Protein AF-A0A3N5YKZ2-F1 (afdb_monomer)

Radius of gyration: 39.3 Å; Cα contacts (8 Å, |Δi|>4): 2022; chains: 1; bounding box: 99×56×127 Å

Nearest PDB structures (foldseek):
  2ich-assembly2_B  TM=9.003E-01  e=1.813E-19  Nitrosomonas europaea
  2ich-assembly1_A  TM=8.945E-01  e=2.565E-19  Nitrosomonas europaea
  7v8l-assembly1_C  TM=4.786E-01  e=9.086E-07  Escherichia coli K-12
  7arh-assembly1_C  TM=4.591E-01  e=4.905E-07  Escherichia coli K-12
  8igq-assembly1_C  TM=4.919E-01  e=1.510E-01  Mycobacterium tuberculosis

Solvent-accessible surface area (backbone atoms only — not comparable to full-atom values): 61285 Å² total; per-residue (Å²): 129,66,72,58,60,59,50,46,51,52,50,52,54,50,41,68,78,46,44,69,60,53,52,47,40,36,50,41,34,21,55,35,22,13,57,44,31,36,39,50,48,56,33,48,18,50,53,59,39,45,48,78,66,84,74,52,47,56,34,31,43,37,60,68,50,99,54,80,44,36,52,61,62,54,17,52,43,24,38,75,61,48,70,56,54,38,52,34,30,75,50,64,44,78,56,99,91,39,72,33,41,39,32,20,32,52,60,43,59,60,62,17,38,67,52,45,53,63,51,50,79,75,44,69,75,79,73,72,76,71,61,91,79,40,23,28,22,22,60,61,32,22,65,76,70,71,48,54,74,61,37,55,49,81,78,86,47,103,53,66,48,54,35,20,37,68,36,80,65,92,49,60,80,81,56,59,86,47,68,33,26,34,42,29,43,39,67,61,36,45,70,61,46,70,82,49,93,64,54,64,35,74,36,34,34,31,51,64,93,71,55,75,65,58,52,49,55,50,58,72,70,46,57,90,50,48,39,84,40,73,51,80,74,70,68,63,38,46,57,50,39,58,19,50,40,52,53,42,51,49,54,33,52,52,49,51,55,54,34,35,45,48,44,29,48,41,48,47,49,56,49,63,69,39,46,65,58,52,50,51,44,44,76,73,69,50,52,72,65,56,55,50,51,43,49,50,55,52,51,51,50,51,46,54,55,14,23,52,54,3,29,53,50,10,52,54,53,45,66,75,45,35,77,61,52,33,56,49,48,18,58,72,44,60,27,76,43,48,70,80,65,49,60,64,66,62,52,43,51,52,44,40,51,53,49,49,53,38,49,54,63,39,42,50,62,52,51,60,55,71,72,42,93,65,84,70,80,70,81,70,69,69,52,70,65,60,51,50,48,53,25,49,52,37,35,50,52,17,56,56,32,52,74,69,77,38,78,67,37,46,52,53,17,53,53,30,42,54,50,20,50,40,53,50,48,62,51,48,55,32,48,50,28,53,51,53,36,70,74,45,60,74,87,45,53,70,61,36,48,34,28,54,52,30,26,60,47,45,65,73,38,40,65,39,51,36,41,39,30,51,42,49,19,53,45,45,11,50,52,42,39,53,53,9,49,55,50,47,49,51,58,46,50,64,35,53,52,66,39,60,28,38,40,37,30,97,56,58,87,71,61,84,88,48,98,80,45,51,77,47,79,37,35,36,40,80,35,29,47,74,86,38,80,29,37,35,30,43,49,75,85,48,70,67,48,58,70,20,59,54,65,79,46,66,48,87,69,42,64,66,41,22,76,72,59,45,25,32,33,35,27,38,35,40,26,61,77,67,74,56,55,72,70,41,79,43,47,35,36,49,96,90,44,81,42,80,30,32,27,27,27,31,27,74,54,88,92,56,83,64,37,42,34,39,35,30,54,77,80,49,61,95,78,38,50,73,37,46,52,36,36,38,43,55,58,88,86,56,48,68,65,50,49,58,55,45,49,74,76,40,65,82,45,50,78,45,40,44,68,56,50,52,51,53,56,50,52,57,52,57,62,68,50,54,62,57,57,57,51,48,54,53,45,50,52,54,28,41,49,48,39,36,53,52,49,60,58,48,50,63,67,45,49,60,61,52,50,54,46,42,72,74,69,46,56,67,68,60,54,51,50,44,53,48,50,36,54,46,50,52,48,52,54,40,46,65,55,19,52,62,53,2,52,52,46,14,50,47,46,34,68,46,52,34,28,73,36,70,29,43,73,71,68,86,52,86,58,66,68,60,54,48,49,53,48,48,50,54,47,51,54,42,45,54,39,52,49,55,49,55,54,39,71,68,66,85,59,83,85,76,68,68,56,61,67,49,54,66,62,58,70,78,71,81,86,88,88,88,84,91,80,93,74,32,76,42,52,89,72,57,71,99,79,78,90,69,83,61,50,69,73,56,91,86,60,54,72,53,83,72,67,70,60,41,86,67,81,61,27,33,33,37,39,47,38,37,42,31,52,25,23,40,92,86,66,52,63,35,29,34,38,42,36,40,38,39,42,38,57,85,83,48,57,40,38,40,38,38,39,38,42,36,51,94,89,51,71,48,71,53,48,46,48,47,45,81,88,38,74,31,44,47,81,42,50,72,49,15,29,48,32,53,43,56,30,38,38,40,22,79,37,45,43,74,59,45,27,39,37,38,44,71,45,87,101,52,43,37,36,44,33,44,37,43,69,76,60,62,75,42,58,36,56,63,60,6,41,31,68,55,37,92,87,54,73,23,38,28,43,30,36,31,38,74,42,26,40,35,40,31,49,32,35,49,93,87,43,82,43,66,30,41,28,51,24,37,37,41,44,40,38,27,53,40,74,79,47,68,53,36,34,34,40,40,39,37,43,37,44,35,75,85,51,29,36,40,37,43,38,37,36,38,37,68,101,50,81,70,29,52,38,33,34,44,27,44,62,85,55,56,74,43,69,35,51,56,91,59,44,50,80,48,59,78,54,95,53,88,65,68,67,44,34,38,43,37,29,67,95,74,66,40,43,30,39,39,37,53,75,59,89,82,33,61,43,70,47,88,62,60,33,39,49,43,40,26,40,34,39,69,70,49,48,35,38,35,41,40,40,41,40,55,67,76,84,54,97,84,80,102

Sequence (1150 aa):
MKPYFVILQLFFLHAKKHWIYIALVFFALITAGAGLSSVLVINQAALSSLEPVTSGPSYAITSRSNQPITLDDYGELRKQGVIDSIAVTMQTLDKKGQLFRIWGIDIYPLLNSRFRNTIVDNSAPTAALPPIGFGSISKPAAALLNIKDGDSADLGAEINTPPLIVGDVPLPQLTANSPYAIALPLRDFFALFPQSDNQEVNAIYLLMPRSSDELSALTDMLPKHLSLQKVIQANDSVEMGKSFSFHLVAMGGLMVLVCLFIVTNALSMLLAYRHTTISHLHKLGITKKAITVGLITELGFYCLVGSLLGVLLGFWAITQFDTGITATLSNLLRSPFSIDSVSFISVALLCVLLCVIGVAIATFIPLKQALKTELVQTNNTLSWHTTALTALTTGIVGYLLFSFQTKLADLTAIGLVILAGCIVMTTLVPTCFRLFAHLVNKKNALLHWSLKSGEALSSRCKLAASAYFISLVCIIGLTGMVDSFRTATNDWLSKRLVAPAYVYTDQPENVPVDDSVNLIYRRIKPALLNQTPINLSDYPLTPQYREGLTFHKSATEPWKRFETGEALFINQQFAYRNNVYVGDSVELVIENLTHTLSVMGIYYDYGNPNGNGLVAPQLLAGTGKLDNVVAVMSDTGKWQDYQHLLVSVLPNASFLTKSGLLSLSMGIFDRTFILTDGLTVVALIISALSFAITIALLSRHLSGHIRILSALGIQFRVIQGAVFTQFALICLLVTLLAIPAGLVLSHVLISIVNVNAFGWTYPLNIKPSAIGFIALSGFIGMLVVCWLSLYRASARRLPSGFAGLFLLCAGLISGCSPAPKQTSIFANVSSPQSHYQYEHVDRLTGVKLPADHAPHPEYQLEWWYLTIVLRDETQRPYPFQYTLFRFNRQGEQTYMAHASLHTPEEHFFEERFAEPTMPYLQVNSSPFSLQLDNWLWQGQTASPFPANLSVDFWQGPELDIEIANNGPVVTHGDQGISTKSANGAHVSYYYSYPFLSAKAKAIINGETKTLKGNAWYDHEWTSQLVDETVLGWDWFSLHLDSGDKIMVFRLRIENKPDFYTGTYISASGQAEKLAQNVFSLSPTKNDDVPLDWVLSIPEKSVSVQITPFKRSQWNCGTFVYYEGGVNVQGSHSGEGFMELTGYGKPEHQC

pLDDT: mean 79.77, std 14.18, range [27.38, 98.25]

InterPro domains:
  IPR003838 ABC3 transporter permease, C-terminal [PF02687] (251-366)
  IPR003838 ABC3 transporter permease, C-terminal [PF02687] (680-794)
  IPR010791 AttH domain [PF07143] (862-1023)
  IPR023374 AttH-like domain superfamily [G3DSA:2.40.370.10] (849-1026)
  IPR023374 AttH-like domain superfamily [G3DSA:2.40.370.10] (1028-1147)

Structure (mmCIF, N/CA/C/O backbone):
data_AF-A0A3N5YKZ2-F1
#
_entry.id   AF-A0A3N5YKZ2-F1
#
loop_
_atom_site.group_PDB
_atom_site.id
_atom_site.type_symbol
_atom_site.label_atom_id
_atom_site.label_alt_id
_atom_site.label_comp_id
_atom_site.label_asym_id
_atom_site.label_entity_id
_atom_site.label_seq_id
_atom_site.pdbx_PDB_ins_code
_atom_site.Cartn_x
_atom_site.Cartn_y
_atom_site.Cartn_z
_atom_site.occupancy
_atom_site.B_iso_or_equiv
_atom_site.auth_seq_id
_atom_site.auth_comp_id
_atom_site.auth_asym_id
_atom_site.auth_atom_id
_atom_site.pdbx_PDB_model_num
ATOM 1 N N . MET A 1 1 ? 55.991 -15.261 -16.777 1.00 49.81 1 MET A N 1
ATOM 2 C CA . MET A 1 1 ? 54.610 -14.724 -16.723 1.00 49.81 1 MET A CA 1
ATOM 3 C C . MET A 1 1 ? 53.739 -15.529 -17.670 1.00 49.81 1 MET A C 1
ATOM 5 O O . MET A 1 1 ? 54.120 -15.676 -18.824 1.00 49.81 1 MET A O 1
ATOM 9 N N . LYS A 1 2 ? 52.624 -16.105 -17.198 1.00 68.19 2 LYS A N 1
ATOM 10 C CA . LYS A 1 2 ? 51.712 -16.867 -18.069 1.00 68.19 2 LYS A CA 1
ATOM 11 C C . LYS A 1 2 ? 51.280 -15.968 -19.249 1.00 68.19 2 LYS A C 1
ATOM 13 O O . LYS A 1 2 ? 50.926 -14.816 -18.992 1.00 68.19 2 LYS A O 1
ATOM 18 N N . PRO A 1 3 ? 51.270 -16.461 -20.504 1.00 67.31 3 PRO A N 1
ATOM 19 C CA . PRO A 1 3 ? 50.957 -15.658 -21.697 1.00 67.31 3 PRO A CA 1
ATOM 20 C C . PRO A 1 3 ? 49.615 -14.912 -21.591 1.00 67.31 3 PRO A C 1
ATOM 22 O O . PRO A 1 3 ? 49.458 -13.833 -22.149 1.00 67.31 3 PRO A O 1
ATOM 25 N N . TYR A 1 4 ? 48.683 -15.432 -20.790 1.00 72.88 4 TYR A N 1
ATOM 26 C CA . TYR A 1 4 ? 47.388 -14.825 -20.475 1.00 72.88 4 TYR A CA 1
ATOM 27 C C . TYR A 1 4 ? 47.463 -13.436 -19.816 1.00 72.88 4 TYR A C 1
ATOM 29 O O . TYR A 1 4 ? 46.686 -12.555 -20.175 1.00 72.88 4 TYR A O 1
ATOM 37 N N . PHE A 1 5 ? 48.399 -13.206 -18.889 1.00 74.56 5 PHE A N 1
ATOM 38 C CA . PHE A 1 5 ? 48.488 -11.928 -18.166 1.00 74.56 5 PHE A CA 1
ATOM 39 C C . PHE A 1 5 ? 48.984 -10.793 -19.073 1.00 74.56 5 PHE A C 1
ATOM 41 O O . PHE A 1 5 ? 48.471 -9.678 -19.033 1.00 74.56 5 PHE A O 1
ATOM 48 N N . VAL A 1 6 ? 49.926 -11.113 -19.965 1.00 77.00 6 VAL A N 1
ATOM 49 C CA . VAL A 1 6 ? 50.460 -10.177 -20.965 1.00 77.00 6 VAL A CA 1
ATOM 50 C C . VAL A 1 6 ? 49.381 -9.793 -21.984 1.00 77.00 6 VAL A C 1
ATOM 52 O O . VAL A 1 6 ? 49.280 -8.629 -22.368 1.00 77.00 6 VAL A O 1
ATOM 55 N N . ILE A 1 7 ? 48.525 -10.744 -22.379 1.00 80.56 7 ILE A N 1
ATOM 56 C CA . ILE A 1 7 ? 47.386 -10.490 -23.276 1.00 80.56 7 ILE A CA 1
ATOM 57 C C . ILE A 1 7 ? 46.378 -9.534 -22.622 1.00 80.56 7 ILE A C 1
ATOM 59 O O . ILE A 1 7 ? 45.978 -8.558 -23.253 1.00 80.56 7 ILE A O 1
ATOM 63 N N . LEU A 1 8 ? 46.014 -9.765 -21.355 1.00 79.69 8 LEU A N 1
ATOM 64 C CA . LEU A 1 8 ? 45.089 -8.892 -20.620 1.00 79.69 8 LEU A CA 1
ATOM 65 C C . LEU A 1 8 ? 45.653 -7.476 -20.429 1.00 79.69 8 LEU A C 1
ATOM 67 O O . LEU A 1 8 ? 44.933 -6.503 -20.644 1.00 79.69 8 LEU A O 1
ATOM 71 N N . GLN A 1 9 ? 46.945 -7.333 -20.111 1.00 81.31 9 GLN A N 1
ATOM 72 C CA . GLN A 1 9 ? 47.593 -6.017 -20.034 1.00 81.31 9 GLN A CA 1
ATOM 73 C C . GLN A 1 9 ? 47.593 -5.286 -21.383 1.00 81.31 9 GLN A C 1
ATOM 75 O O . GLN A 1 9 ? 47.318 -4.087 -21.439 1.00 81.31 9 GLN A O 1
ATOM 80 N N . LEU A 1 10 ? 47.857 -5.992 -22.485 1.00 80.88 10 LEU A N 1
ATOM 81 C CA . LEU A 1 10 ? 47.804 -5.414 -23.831 1.00 80.88 10 LEU A CA 1
ATOM 82 C C . LEU A 1 10 ? 46.387 -4.982 -24.215 1.00 80.88 10 LEU A C 1
ATOM 84 O O . LEU A 1 10 ? 46.212 -3.918 -24.812 1.00 80.88 10 LEU A O 1
ATOM 88 N N . PHE A 1 11 ? 45.377 -5.769 -23.846 1.00 81.62 11 PHE A N 1
ATOM 89 C CA . PHE A 1 11 ? 43.974 -5.415 -24.049 1.00 81.62 11 PHE A CA 1
ATOM 90 C C . PHE A 1 11 ? 43.574 -4.194 -23.219 1.00 81.62 11 PHE A C 1
ATOM 92 O O . PHE A 1 11 ? 42.972 -3.271 -23.764 1.00 81.62 11 PHE A O 1
ATOM 99 N N . PHE A 1 12 ? 44.023 -4.103 -21.966 1.00 80.25 12 PHE A N 1
ATOM 100 C CA . PHE A 1 12 ? 43.807 -2.936 -21.110 1.00 80.25 12 PHE A CA 1
ATOM 101 C C . PHE A 1 12 ? 44.498 -1.659 -21.635 1.00 80.25 12 PHE A C 1
ATOM 103 O O . PHE A 1 12 ? 43.926 -0.567 -21.624 1.00 80.25 12 PHE A O 1
ATOM 110 N N . LEU A 1 13 ? 45.716 -1.766 -22.170 1.00 81.25 13 LEU A N 1
ATOM 111 C CA . LEU A 1 13 ? 46.410 -0.629 -22.789 1.00 81.25 13 LEU A CA 1
ATOM 112 C C . LEU A 1 13 ? 45.731 -0.180 -24.089 1.00 81.25 13 LEU A C 1
ATOM 114 O O . LEU A 1 13 ? 45.597 1.020 -24.349 1.00 81.25 13 LEU A O 1
ATOM 118 N N . HIS A 1 14 ? 45.262 -1.133 -24.897 1.00 78.19 14 HIS A N 1
ATOM 119 C CA . HIS A 1 14 ? 44.476 -0.841 -26.092 1.00 78.19 14 HIS A CA 1
ATOM 120 C C . HIS A 1 14 ? 43.144 -0.168 -25.729 1.00 78.19 14 HIS A C 1
ATOM 122 O O . HIS A 1 14 ? 42.762 0.819 -26.359 1.00 78.19 14 HIS A O 1
ATOM 128 N N . ALA A 1 15 ? 42.493 -0.647 -24.668 1.00 72.69 15 ALA A N 1
ATOM 129 C CA . ALA A 1 15 ? 41.292 -0.066 -24.088 1.00 72.69 15 ALA A CA 1
ATOM 130 C C . ALA A 1 15 ? 41.493 1.403 -23.692 1.00 72.69 15 ALA A C 1
ATOM 132 O O . ALA A 1 15 ? 40.705 2.258 -24.091 1.00 72.69 15 ALA A O 1
ATOM 133 N N . LYS A 1 16 ? 42.597 1.726 -23.009 1.00 78.12 16 LYS A N 1
ATOM 134 C CA . LYS A 1 16 ? 42.935 3.104 -22.617 1.00 78.12 16 LYS A CA 1
ATOM 135 C C . LYS A 1 16 ? 43.116 4.035 -23.823 1.00 78.12 16 LYS A C 1
ATOM 137 O O . LYS A 1 16 ? 42.669 5.179 -23.801 1.00 78.12 16 LYS A O 1
ATOM 142 N N . LYS A 1 17 ? 43.730 3.544 -24.905 1.00 77.25 17 LYS A N 1
ATOM 143 C CA . LYS A 1 17 ? 43.925 4.311 -26.150 1.00 77.25 17 LYS A CA 1
ATOM 144 C C . LYS A 1 17 ? 42.618 4.549 -26.918 1.00 77.25 17 LYS A C 1
ATOM 146 O O . LYS A 1 17 ? 42.495 5.530 -27.650 1.00 77.25 17 LYS A O 1
ATOM 151 N N . HIS A 1 18 ? 41.649 3.654 -26.757 1.00 71.94 18 HIS A N 1
ATOM 152 C CA . HIS A 1 18 ? 40.405 3.611 -27.522 1.00 71.94 18 HIS A CA 1
ATOM 153 C C . HIS A 1 18 ? 39.165 3.637 -26.611 1.00 71.94 18 HIS A C 1
ATOM 155 O O . HIS A 1 18 ? 38.156 2.997 -26.905 1.00 71.94 18 HIS A O 1
ATOM 161 N N . TRP A 1 19 ? 39.230 4.420 -25.528 1.00 72.62 19 TRP A N 1
ATOM 162 C CA . TRP A 1 19 ? 38.250 4.423 -24.433 1.00 72.62 19 TRP A CA 1
ATOM 163 C C . TRP A 1 19 ? 36.802 4.675 -24.879 1.00 72.62 19 TRP A C 1
ATOM 165 O O . TRP A 1 19 ? 35.879 4.089 -24.321 1.00 72.62 19 TRP A O 1
ATOM 175 N N . ILE A 1 20 ? 36.593 5.483 -25.926 1.00 68.81 20 ILE A N 1
ATOM 176 C CA . ILE A 1 20 ? 35.250 5.830 -26.412 1.00 68.81 20 ILE A CA 1
ATOM 177 C C . ILE A 1 20 ? 34.450 4.603 -26.866 1.00 68.81 20 ILE A C 1
ATOM 179 O O . ILE A 1 20 ? 33.243 4.549 -26.672 1.00 68.81 20 ILE A O 1
ATOM 183 N N . TYR A 1 21 ? 35.106 3.585 -27.428 1.00 70.44 21 TYR A N 1
ATOM 184 C CA . TYR A 1 21 ? 34.418 2.379 -27.899 1.00 70.44 21 TYR A CA 1
ATOM 185 C C . TYR A 1 21 ? 33.998 1.477 -26.744 1.00 70.44 21 TYR A C 1
ATOM 187 O O . TYR A 1 21 ? 32.969 0.816 -26.818 1.00 70.44 21 TYR A O 1
ATOM 195 N N . ILE A 1 22 ? 34.768 1.489 -25.662 1.00 75.19 22 ILE A N 1
ATOM 196 C CA . ILE A 1 22 ? 34.427 0.769 -24.438 1.00 75.19 22 ILE A CA 1
ATOM 197 C C . ILE A 1 22 ? 33.281 1.475 -23.728 1.00 75.19 22 ILE A C 1
ATOM 199 O O . ILE A 1 22 ? 32.339 0.812 -23.313 1.00 75.19 22 ILE A O 1
ATOM 203 N N . ALA A 1 23 ? 33.300 2.810 -23.684 1.00 75.25 23 ALA A N 1
ATOM 204 C CA . ALA A 1 23 ? 32.175 3.591 -23.179 1.00 75.25 23 ALA A CA 1
ATOM 205 C C . ALA A 1 23 ? 30.873 3.275 -23.939 1.00 75.25 23 ALA A C 1
ATOM 207 O O . ALA A 1 23 ? 29.823 3.157 -23.322 1.00 75.25 23 ALA A O 1
ATOM 208 N N . LEU A 1 24 ? 30.941 3.059 -25.257 1.00 70.75 24 LEU A N 1
ATOM 209 C CA . LEU A 1 24 ? 29.786 2.649 -26.063 1.00 70.75 24 LEU A CA 1
ATOM 210 C C . LEU A 1 24 ? 29.299 1.226 -25.753 1.00 70.75 24 LEU A C 1
ATOM 212 O O . LEU A 1 24 ? 28.092 1.004 -25.694 1.00 70.75 24 LEU A O 1
ATOM 216 N N . VAL A 1 25 ? 30.212 0.272 -25.538 1.00 74.69 25 VAL A N 1
ATOM 217 C CA . VAL A 1 25 ? 29.854 -1.092 -25.102 1.00 74.69 25 VAL A CA 1
ATOM 218 C C . VAL A 1 25 ? 29.189 -1.053 -23.725 1.00 74.69 25 VAL A C 1
ATOM 220 O O . VAL A 1 25 ? 28.149 -1.677 -23.538 1.00 74.69 25 VAL A O 1
ATOM 223 N N . PHE A 1 26 ? 29.732 -0.277 -22.784 1.00 79.81 26 PHE A N 1
ATOM 224 C CA . PHE A 1 26 ? 29.111 -0.081 -21.476 1.00 79.81 26 PHE A CA 1
ATOM 225 C C . PHE A 1 26 ? 27.751 0.590 -21.586 1.00 79.81 26 PHE A C 1
ATOM 227 O O . PHE A 1 26 ? 26.809 0.112 -20.977 1.00 79.81 26 PHE A O 1
ATOM 234 N N . PHE A 1 27 ? 27.610 1.636 -22.398 1.00 76.06 27 PHE A N 1
ATOM 235 C CA . PHE A 1 27 ? 26.323 2.292 -22.608 1.00 76.06 27 PHE A CA 1
ATOM 236 C C . PHE A 1 27 ? 25.267 1.313 -23.137 1.00 76.06 27 PHE A C 1
ATOM 238 O O . PHE A 1 27 ? 24.154 1.275 -22.620 1.00 76.06 27 PHE A O 1
ATOM 245 N N . ALA A 1 28 ? 25.629 0.482 -24.118 1.00 74.44 28 ALA A N 1
ATOM 246 C CA . ALA A 1 28 ? 24.760 -0.566 -24.647 1.00 74.44 28 ALA A CA 1
ATOM 247 C C . ALA A 1 28 ? 24.348 -1.588 -23.575 1.00 74.44 28 ALA A C 1
ATOM 249 O O . ALA A 1 28 ? 23.179 -1.944 -23.482 1.00 74.44 28 ALA A O 1
ATOM 250 N N . LEU A 1 29 ? 25.296 -2.050 -22.754 1.00 78.62 29 LEU A N 1
ATOM 251 C CA . LEU A 1 29 ? 25.029 -3.028 -21.696 1.00 78.62 29 LEU A CA 1
ATOM 252 C C . LEU A 1 29 ? 24.236 -2.433 -20.524 1.00 78.62 29 LEU A C 1
ATOM 254 O O . LEU A 1 29 ? 23.375 -3.114 -19.980 1.00 78.62 29 LEU A O 1
ATOM 258 N N . ILE A 1 30 ? 24.486 -1.172 -20.164 1.00 84.38 30 ILE A N 1
ATOM 259 C CA . ILE A 1 30 ? 23.770 -0.454 -19.101 1.00 84.38 30 ILE A CA 1
ATOM 260 C C . ILE A 1 30 ? 22.330 -0.194 -19.530 1.00 84.38 30 ILE A C 1
ATOM 262 O O . ILE A 1 30 ? 21.416 -0.502 -18.779 1.00 84.38 30 ILE A O 1
ATOM 266 N N . THR A 1 31 ? 22.109 0.323 -20.743 1.00 75.94 31 THR A N 1
ATOM 267 C CA . THR A 1 31 ? 20.747 0.538 -21.268 1.00 75.94 31 THR A CA 1
ATOM 268 C C . THR A 1 31 ? 19.979 -0.772 -21.401 1.00 75.94 31 THR A C 1
ATOM 270 O O . THR A 1 31 ? 18.795 -0.817 -21.074 1.00 75.94 31 THR A O 1
ATOM 273 N N . ALA A 1 32 ? 20.657 -1.848 -21.806 1.00 74.88 32 ALA A N 1
ATOM 274 C CA . ALA A 1 32 ? 20.069 -3.178 -21.836 1.00 74.88 32 ALA A CA 1
ATOM 275 C C . ALA A 1 32 ? 19.694 -3.697 -20.445 1.00 74.88 32 ALA A C 1
ATOM 277 O O . ALA A 1 32 ? 18.566 -4.138 -20.241 1.00 74.88 32 ALA A O 1
ATOM 278 N N . GLY A 1 33 ? 20.625 -3.610 -19.491 1.00 80.38 33 GLY A N 1
ATOM 279 C CA . GLY A 1 33 ? 20.397 -4.024 -18.112 1.00 80.38 33 GLY A CA 1
ATOM 280 C C . GLY A 1 33 ? 19.292 -3.212 -17.444 1.00 80.38 33 GLY A C 1
ATOM 281 O O . GLY A 1 33 ? 18.461 -3.798 -16.767 1.00 80.38 33 GLY A O 1
ATOM 282 N N . ALA A 1 34 ? 19.233 -1.904 -17.699 1.00 82.12 34 ALA A N 1
ATOM 283 C CA . ALA A 1 34 ? 18.203 -1.019 -17.169 1.00 82.12 34 ALA A CA 1
ATOM 284 C C . ALA A 1 34 ? 16.821 -1.326 -17.743 1.00 82.12 34 ALA A C 1
ATOM 286 O O . ALA A 1 34 ? 15.876 -1.491 -16.988 1.00 82.12 34 ALA A O 1
ATOM 287 N N . GLY A 1 35 ? 16.694 -1.461 -19.068 1.00 75.81 35 GLY A N 1
ATOM 288 C CA . GLY A 1 35 ? 15.412 -1.810 -19.680 1.00 75.81 35 GLY A CA 1
ATOM 289 C C . GLY A 1 35 ? 14.903 -3.179 -19.225 1.00 75.81 35 GLY A C 1
ATOM 290 O O . GLY A 1 35 ? 13.722 -3.331 -18.922 1.00 75.81 35 GLY A O 1
ATOM 291 N N . LEU A 1 36 ? 15.799 -4.168 -19.137 1.00 78.38 36 LEU A N 1
ATOM 292 C CA . LEU A 1 36 ? 15.454 -5.508 -18.673 1.00 78.38 36 LEU A CA 1
ATOM 293 C C . LEU A 1 36 ? 15.079 -5.518 -17.187 1.00 78.38 36 LEU A C 1
ATOM 295 O O . LEU A 1 36 ? 14.041 -6.076 -16.841 1.00 78.38 36 LEU A O 1
ATOM 299 N N . SER A 1 37 ? 15.878 -4.896 -16.315 1.00 84.62 37 SER A N 1
ATOM 300 C CA . SER A 1 37 ? 15.563 -4.835 -14.888 1.00 84.62 37 SER A CA 1
ATOM 301 C C . SER A 1 37 ? 14.285 -4.045 -14.635 1.00 84.62 37 SER A C 1
ATOM 303 O O . SER A 1 37 ? 13.482 -4.490 -13.825 1.00 84.62 37 SER A O 1
ATOM 305 N N . SER A 1 38 ? 14.023 -2.961 -15.376 1.00 79.06 38 SER A N 1
ATOM 306 C CA . SER A 1 38 ? 12.780 -2.207 -15.227 1.00 79.06 38 SER A CA 1
ATOM 307 C C . SER A 1 38 ? 11.542 -3.060 -15.507 1.00 79.06 38 SER A C 1
ATOM 309 O O . SER A 1 38 ? 10.601 -3.074 -14.719 1.00 79.06 38 SER A O 1
ATOM 311 N N . VAL A 1 39 ? 11.557 -3.841 -16.588 1.00 76.25 39 VAL A N 1
ATOM 312 C CA . VAL A 1 39 ? 10.446 -4.753 -16.891 1.00 76.25 39 VAL A CA 1
ATOM 313 C C . VAL A 1 39 ? 10.351 -5.883 -15.863 1.00 76.25 39 VAL A C 1
ATOM 315 O O . VAL A 1 39 ? 9.249 -6.231 -15.445 1.00 76.25 39 VAL A O 1
ATOM 318 N N . LEU A 1 40 ? 11.485 -6.446 -15.432 1.00 78.38 40 LEU A N 1
ATOM 319 C CA . LEU A 1 40 ? 11.509 -7.533 -14.451 1.00 78.38 40 LEU A CA 1
ATOM 320 C C . LEU A 1 40 ? 10.977 -7.097 -13.083 1.00 78.38 40 LEU A C 1
ATOM 322 O O . LEU A 1 40 ? 10.196 -7.839 -12.499 1.00 78.38 40 LEU A O 1
ATOM 326 N N . VAL A 1 41 ? 11.345 -5.909 -12.597 1.00 80.19 41 VAL A N 1
ATOM 327 C CA . VAL A 1 41 ? 10.843 -5.377 -11.321 1.00 80.19 41 VAL A CA 1
ATOM 328 C C . VAL A 1 41 ? 9.346 -5.119 -11.396 1.00 80.19 41 VAL A C 1
ATOM 330 O O . VAL A 1 41 ? 8.629 -5.581 -10.519 1.00 80.19 41 VAL A O 1
ATOM 333 N N . ILE A 1 42 ? 8.853 -4.455 -12.451 1.00 74.88 42 ILE A N 1
ATOM 334 C CA . ILE A 1 42 ? 7.408 -4.213 -12.612 1.00 74.88 42 ILE A CA 1
ATOM 335 C C . ILE A 1 42 ? 6.654 -5.545 -12.664 1.00 74.88 42 ILE A C 1
ATOM 337 O O . ILE A 1 42 ? 5.611 -5.693 -12.035 1.00 74.88 42 ILE A O 1
ATOM 341 N N . ASN A 1 43 ? 7.193 -6.536 -13.377 1.00 75.88 43 ASN A N 1
ATOM 342 C CA . ASN A 1 43 ? 6.581 -7.854 -13.470 1.00 75.88 43 ASN A CA 1
ATOM 343 C C . ASN A 1 43 ? 6.600 -8.610 -12.133 1.00 75.88 43 ASN A C 1
ATOM 345 O O . ASN A 1 43 ? 5.611 -9.244 -11.786 1.00 75.88 43 ASN A O 1
ATOM 349 N N . GLN A 1 44 ? 7.698 -8.549 -11.379 1.00 75.38 44 GLN A N 1
ATOM 350 C CA . GLN A 1 44 ? 7.806 -9.217 -10.083 1.00 75.38 44 GLN A CA 1
ATOM 351 C C . GLN A 1 44 ? 6.946 -8.529 -9.017 1.00 75.38 44 GLN A C 1
ATOM 353 O O . GLN A 1 44 ? 6.294 -9.233 -8.258 1.00 75.38 44 GLN A O 1
ATOM 358 N N . ALA A 1 45 ? 6.865 -7.195 -9.019 1.00 70.75 45 ALA A N 1
ATOM 359 C CA . ALA A 1 45 ? 5.946 -6.423 -8.179 1.00 70.75 45 ALA A CA 1
ATOM 360 C C . ALA A 1 45 ? 4.473 -6.705 -8.533 1.00 70.75 45 ALA A C 1
ATOM 362 O O . ALA A 1 45 ? 3.607 -6.800 -7.665 1.00 70.75 45 ALA A O 1
ATOM 363 N N . ALA A 1 46 ? 4.168 -6.885 -9.824 1.00 66.31 46 ALA A N 1
ATOM 364 C CA . ALA A 1 46 ? 2.835 -7.289 -10.260 1.00 66.31 46 ALA A CA 1
ATOM 365 C C . ALA A 1 46 ? 2.516 -8.715 -9.790 1.00 66.31 46 ALA A C 1
ATOM 367 O O . ALA A 1 46 ? 1.414 -8.972 -9.333 1.00 66.31 46 ALA A O 1
ATOM 368 N N . LEU A 1 47 ? 3.477 -9.640 -9.864 1.00 68.12 47 LEU A N 1
ATOM 369 C CA . LEU A 1 47 ? 3.305 -11.009 -9.373 1.00 68.12 47 LEU A CA 1
ATOM 370 C C . LEU A 1 47 ? 3.160 -11.077 -7.848 1.00 68.12 47 LEU A C 1
ATOM 372 O O . LEU A 1 47 ? 2.302 -11.820 -7.385 1.00 68.12 47 LEU A O 1
ATOM 376 N N . SER A 1 48 ? 3.929 -10.298 -7.082 1.00 64.12 48 SER A N 1
ATOM 377 C CA . SER A 1 48 ? 3.810 -10.255 -5.618 1.00 64.12 48 SER A CA 1
ATOM 378 C C . SER A 1 48 ? 2.489 -9.633 -5.166 1.00 64.12 48 SER A C 1
ATOM 380 O O . SER A 1 48 ? 1.855 -10.152 -4.258 1.00 64.12 48 SER A O 1
ATOM 382 N N . SER A 1 49 ? 2.006 -8.590 -5.850 1.00 58.34 49 SER A N 1
ATOM 383 C CA . SER A 1 49 ? 0.673 -8.014 -5.589 1.00 58.34 49 SER A CA 1
ATOM 384 C C . SER A 1 49 ? -0.495 -8.928 -5.990 1.00 58.34 49 SER A C 1
ATOM 386 O O . SER A 1 49 ? -1.637 -8.650 -5.629 1.00 58.34 49 SER A O 1
ATOM 388 N N . LEU A 1 50 ? -0.239 -10.017 -6.722 1.00 56.62 50 LEU A N 1
ATOM 389 C CA . LEU A 1 50 ? -1.238 -11.024 -7.099 1.00 56.62 50 LEU A CA 1
ATOM 390 C C . LEU A 1 50 ? -1.253 -12.250 -6.201 1.00 56.62 50 LEU A C 1
ATOM 392 O O . LEU A 1 50 ? -2.159 -13.080 -6.336 1.00 56.62 50 LEU A O 1
ATOM 396 N N . GLU A 1 51 ? -0.253 -12.403 -5.335 1.00 51.50 51 GLU A N 1
ATOM 397 C CA . GLU A 1 51 ? -0.352 -13.404 -4.289 1.00 51.50 51 GLU A CA 1
ATOM 398 C C . GLU A 1 51 ? -1.540 -13.014 -3.404 1.00 51.50 51 GLU A C 1
ATOM 400 O O . GLU A 1 51 ? -1.681 -11.835 -3.066 1.00 51.50 51 GLU A O 1
ATOM 405 N N . PRO A 1 52 ? -2.464 -13.952 -3.114 1.00 45.56 52 PRO A N 1
ATOM 406 C CA . PRO A 1 52 ? -3.613 -13.646 -2.286 1.00 45.56 52 PRO A CA 1
ATOM 407 C C . PRO A 1 52 ? -3.079 -13.043 -0.998 1.00 45.56 52 PRO A C 1
ATOM 409 O O . PRO A 1 52 ? -2.321 -13.692 -0.279 1.00 45.56 52 PRO A O 1
ATOM 412 N N . VAL A 1 53 ? -3.453 -11.788 -0.754 1.00 44.09 53 VAL A N 1
ATOM 413 C CA . VAL A 1 53 ? -3.217 -11.119 0.514 1.00 44.09 53 VAL A CA 1
ATOM 414 C C . VAL A 1 53 ? -3.924 -11.992 1.545 1.00 44.09 53 VAL A C 1
ATOM 416 O O . VAL A 1 53 ? -5.143 -11.939 1.707 1.00 44.09 53 VAL A O 1
ATOM 419 N N . THR A 1 54 ? -3.162 -12.872 2.190 1.00 39.03 54 THR A N 1
ATOM 420 C CA . THR A 1 54 ? -3.629 -13.777 3.244 1.00 39.03 54 THR A CA 1
ATOM 421 C C . THR A 1 54 ? -4.173 -12.996 4.445 1.00 39.03 54 THR A C 1
ATOM 423 O O . THR A 1 54 ? -4.784 -13.588 5.326 1.00 39.03 54 THR A O 1
ATOM 426 N N . SER A 1 55 ? -4.000 -11.669 4.446 1.00 42.50 55 SER A N 1
ATOM 427 C CA . SER A 1 55 ? -4.440 -10.700 5.447 1.00 42.50 55 SER A CA 1
ATOM 428 C C . SER A 1 55 ? -5.711 -9.906 5.084 1.00 42.50 55 SER A C 1
ATOM 430 O O . SER A 1 55 ? -5.985 -8.878 5.699 1.00 42.50 55 SER A O 1
ATOM 432 N N . GLY A 1 56 ? -6.512 -10.345 4.105 1.00 50.00 56 GLY A N 1
ATOM 433 C CA . GLY A 1 56 ? -7.893 -9.855 3.950 1.00 50.00 56 GLY A CA 1
ATOM 434 C C . GLY A 1 56 ? -8.862 -10.593 4.887 1.00 50.00 56 GLY A C 1
ATOM 435 O O . GLY A 1 56 ? -8.677 -11.798 5.089 1.00 50.00 56 GLY A O 1
ATOM 436 N N . PRO A 1 57 ? -9.909 -9.940 5.436 1.00 56.34 57 PRO A N 1
ATOM 437 C CA . PRO A 1 57 ? -10.854 -10.610 6.320 1.00 56.34 57 PRO A CA 1
ATOM 438 C C . PRO A 1 57 ? -11.498 -11.800 5.607 1.00 56.34 57 PRO A C 1
ATOM 440 O O . PRO A 1 57 ? -12.102 -11.665 4.544 1.00 56.34 57 PRO A O 1
ATOM 443 N N . SER A 1 58 ? -11.349 -12.990 6.186 1.00 59.53 58 SER A N 1
ATOM 444 C CA . SER A 1 58 ? -11.913 -14.223 5.619 1.00 59.53 58 SER A CA 1
ATOM 445 C C . SER A 1 58 ? -13.421 -14.321 5.857 1.00 59.53 58 SER A C 1
ATOM 447 O O . SER A 1 58 ? -14.135 -14.998 5.112 1.00 59.53 58 SER A O 1
ATOM 449 N N . TYR A 1 59 ? -13.907 -13.629 6.889 1.00 73.19 59 TYR A N 1
ATOM 450 C CA . TYR A 1 59 ? -15.292 -13.657 7.332 1.00 73.19 59 TYR A CA 1
ATOM 451 C C . TYR A 1 59 ? -15.777 -12.255 7.710 1.00 73.19 59 TYR A C 1
ATOM 453 O O . TYR A 1 59 ? -15.021 -11.436 8.236 1.00 73.19 59 TYR A O 1
ATOM 461 N N . ALA A 1 60 ? -17.054 -12.004 7.443 1.00 81.38 60 ALA A N 1
ATOM 462 C CA . ALA A 1 60 ? -17.780 -10.815 7.853 1.00 81.38 60 ALA A CA 1
ATOM 463 C C . ALA A 1 60 ? -19.014 -11.234 8.657 1.00 81.38 60 ALA A C 1
ATOM 465 O O . ALA A 1 60 ? -19.714 -12.184 8.295 1.00 81.38 60 ALA A O 1
ATOM 466 N N . ILE A 1 61 ? -19.284 -10.524 9.746 1.00 82.31 61 ILE A N 1
ATOM 467 C CA . ILE A 1 61 ? -20.527 -10.637 10.501 1.00 82.31 61 ILE A CA 1
ATOM 468 C C . ILE A 1 61 ? -21.511 -9.650 9.875 1.00 82.31 61 ILE A C 1
ATOM 470 O O . ILE A 1 61 ? -21.243 -8.453 9.763 1.00 82.31 61 ILE A O 1
ATOM 474 N N . THR A 1 62 ? -22.636 -10.187 9.422 1.00 79.00 62 THR A N 1
ATOM 475 C CA . THR A 1 62 ? -23.680 -9.477 8.675 1.00 79.00 62 THR A CA 1
ATOM 476 C C . THR A 1 62 ? -25.037 -9.753 9.307 1.00 79.00 62 THR A C 1
ATOM 478 O O . THR A 1 62 ? -25.228 -10.797 9.941 1.00 79.00 62 THR A O 1
ATOM 481 N N . SER A 1 63 ? -26.001 -8.852 9.130 1.00 77.75 63 SER A N 1
ATOM 482 C CA . SER A 1 63 ? -27.347 -9.087 9.650 1.00 77.75 63 SER A CA 1
ATOM 483 C C . SER A 1 63 ? -28.064 -10.223 8.905 1.00 77.75 63 SER A C 1
ATOM 485 O O . SER A 1 63 ? -28.010 -10.333 7.681 1.00 77.75 63 SER A O 1
ATOM 487 N N . ARG A 1 64 ? -28.750 -11.079 9.666 1.00 67.88 64 ARG A N 1
ATOM 488 C CA . ARG A 1 64 ? -29.607 -12.184 9.210 1.00 67.88 64 ARG A CA 1
ATOM 489 C C . ARG A 1 64 ? -31.038 -11.717 8.901 1.00 67.88 64 ARG A C 1
ATOM 491 O O . ARG A 1 64 ? -31.792 -12.447 8.262 1.00 67.88 64 ARG A O 1
ATOM 498 N N . SER A 1 65 ? -31.440 -10.543 9.388 1.00 63.09 65 SER A N 1
ATOM 499 C CA . SER A 1 65 ? -32.812 -10.018 9.307 1.00 63.09 65 SER A CA 1
ATOM 500 C C . SER A 1 65 ? -32.811 -8.542 8.885 1.00 63.09 65 SER A C 1
ATOM 502 O O . SER A 1 65 ? -31.753 -7.949 8.742 1.00 63.09 65 SER A O 1
ATOM 504 N N . ASN A 1 66 ? -33.978 -7.910 8.726 1.00 64.25 66 ASN A N 1
ATOM 505 C CA . ASN A 1 66 ? -34.059 -6.459 8.476 1.00 64.25 66 ASN A CA 1
ATOM 506 C C . ASN A 1 66 ? -33.637 -5.590 9.687 1.00 64.25 66 ASN A C 1
ATOM 508 O O . ASN A 1 66 ? -33.833 -4.380 9.653 1.00 64.25 66 ASN A O 1
ATOM 512 N N . GLN A 1 67 ? -33.107 -6.183 10.764 1.00 75.12 67 GLN A N 1
ATOM 513 C CA . GLN A 1 67 ? -32.533 -5.434 11.884 1.00 75.12 67 GLN A CA 1
ATOM 514 C C . GLN A 1 67 ? -31.081 -5.033 11.567 1.00 75.12 67 GLN A C 1
ATOM 516 O O . GLN A 1 67 ? -30.300 -5.906 11.184 1.00 75.12 67 GLN A O 1
ATOM 521 N N . PRO A 1 68 ? -30.703 -3.754 11.704 1.00 76.62 68 PRO A N 1
ATOM 522 C CA . PRO A 1 68 ? -29.343 -3.281 11.445 1.00 76.62 68 PRO A CA 1
ATOM 523 C C . PRO A 1 68 ? -28.365 -3.743 12.536 1.00 76.62 68 PRO A C 1
ATOM 525 O O . PRO A 1 68 ? -28.780 -4.095 13.639 1.00 76.62 68 PRO A O 1
ATOM 528 N N . ILE A 1 69 ? -27.068 -3.748 12.223 1.00 84.56 69 ILE A N 1
ATOM 529 C CA . ILE A 1 69 ? -26.002 -3.977 13.211 1.00 84.56 69 ILE A CA 1
ATOM 530 C C . ILE A 1 69 ? -25.753 -2.648 13.924 1.00 84.56 69 ILE A C 1
ATOM 532 O O . ILE A 1 69 ? -25.606 -1.629 13.250 1.00 84.56 69 ILE A O 1
ATOM 536 N N . THR A 1 70 ? -25.690 -2.637 15.253 1.00 87.31 70 THR A N 1
ATOM 537 C CA . THR A 1 70 ? -25.443 -1.407 16.027 1.00 87.31 70 THR A CA 1
ATOM 538 C C . THR A 1 70 ? -24.012 -1.336 16.557 1.00 87.31 70 THR A C 1
ATOM 540 O O . THR A 1 70 ? -23.288 -2.335 16.607 1.00 87.31 70 THR A O 1
ATOM 543 N N . LEU A 1 71 ? -23.591 -0.143 16.982 1.00 86.19 71 LEU A N 1
ATOM 544 C CA . LEU A 1 71 ? -22.316 0.030 17.679 1.00 86.19 71 LEU A CA 1
ATOM 545 C C . LEU A 1 71 ? -22.271 -0.750 19.011 1.00 86.19 71 LEU A C 1
ATOM 547 O O . LEU A 1 71 ? -21.223 -1.285 19.371 1.00 86.19 71 LEU A O 1
ATOM 551 N N . ASP A 1 72 ? -23.408 -0.891 19.697 1.00 87.69 72 ASP A N 1
ATOM 552 C CA . ASP A 1 72 ? -23.525 -1.691 20.925 1.00 87.69 72 ASP A CA 1
ATOM 553 C C . ASP A 1 72 ? -23.288 -3.187 20.671 1.00 87.69 72 ASP A C 1
ATOM 555 O O . ASP A 1 72 ? -22.568 -3.827 21.441 1.00 87.69 72 ASP A O 1
ATOM 559 N N . ASP A 1 73 ? -23.814 -3.735 19.564 1.00 88.56 73 ASP A N 1
ATOM 560 C CA . ASP A 1 73 ? -23.544 -5.123 19.156 1.00 88.56 73 ASP A CA 1
ATOM 561 C C . ASP A 1 73 ? -22.031 -5.357 18.995 1.00 88.56 73 ASP A C 1
ATOM 563 O O . ASP A 1 73 ? -21.494 -6.373 19.440 1.00 88.56 73 ASP A O 1
ATOM 567 N N . TYR A 1 74 ? -21.322 -4.397 18.389 1.00 89.75 74 TYR A N 1
ATOM 568 C CA . TYR A 1 74 ? -19.864 -4.442 18.254 1.00 89.75 74 TYR A CA 1
ATOM 569 C C . TYR A 1 74 ? -19.152 -4.380 19.616 1.00 89.75 74 TYR A C 1
ATOM 571 O O . TYR A 1 74 ? -18.230 -5.160 19.866 1.00 89.75 74 TYR A O 1
ATOM 579 N N . GLY A 1 75 ? -19.602 -3.504 20.518 1.00 88.69 75 GLY A N 1
ATOM 580 C CA . GLY A 1 75 ? -19.055 -3.380 21.869 1.00 88.69 75 GLY A CA 1
ATOM 581 C C . GLY A 1 75 ? -19.167 -4.653 22.701 1.00 88.69 75 GLY A C 1
ATOM 582 O O . GLY A 1 75 ? -18.201 -5.053 23.350 1.00 88.69 75 GLY A O 1
ATOM 583 N N . GLU A 1 76 ? -20.319 -5.320 22.661 1.00 89.25 76 GLU A N 1
ATOM 584 C CA . GLU A 1 76 ? -20.522 -6.574 23.390 1.00 89.25 76 GLU A CA 1
ATOM 585 C C . GLU A 1 76 ? -19.655 -7.713 22.837 1.00 89.25 76 GLU A C 1
ATOM 587 O O . GLU A 1 76 ? -19.073 -8.469 23.616 1.00 89.25 76 GLU A O 1
ATOM 592 N N . LEU A 1 77 ? -19.466 -7.799 21.515 1.00 89.44 77 LEU A N 1
ATOM 593 C CA . LEU A 1 77 ? -18.556 -8.784 20.910 1.00 89.44 77 LEU A CA 1
ATOM 594 C C . LEU A 1 77 ? -17.109 -8.605 21.386 1.00 89.44 77 LEU A C 1
ATOM 596 O O . LEU A 1 77 ? -16.433 -9.582 21.720 1.00 89.44 77 LEU A O 1
ATOM 600 N N . ARG A 1 78 ? -16.643 -7.355 21.458 1.00 89.19 78 ARG A N 1
ATOM 601 C CA . ARG A 1 78 ? -15.307 -7.005 21.960 1.00 89.19 78 ARG A CA 1
ATOM 602 C C . ARG A 1 78 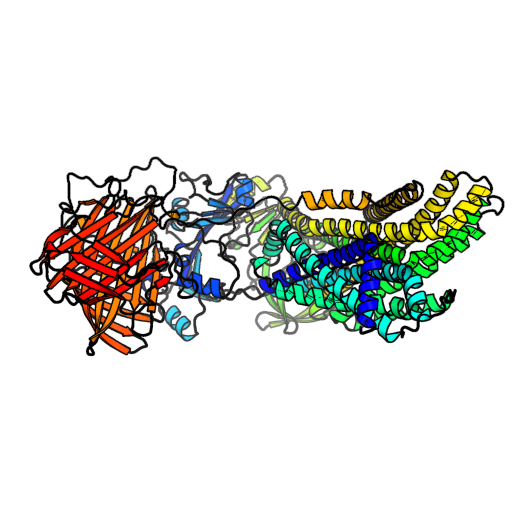? -15.131 -7.403 23.429 1.00 89.19 78 ARG A C 1
ATOM 604 O O . ARG A 1 78 ? -14.149 -8.066 23.763 1.00 89.19 78 ARG A O 1
ATOM 611 N N . LYS A 1 79 ? -16.105 -7.084 24.292 1.00 89.12 79 LYS A N 1
ATOM 612 C CA . LYS A 1 79 ? -16.100 -7.473 25.719 1.00 89.12 79 LYS A CA 1
ATOM 613 C C . LYS A 1 79 ? -16.118 -8.987 25.932 1.00 89.12 79 LYS A C 1
ATOM 615 O O . LYS A 1 79 ? -15.570 -9.467 26.917 1.00 89.12 79 LYS A O 1
ATOM 620 N N . GLN A 1 80 ? -16.716 -9.740 25.009 1.00 87.25 80 GLN A N 1
ATOM 621 C CA . GLN A 1 80 ? -16.728 -11.207 25.024 1.00 87.25 80 GLN A CA 1
ATOM 622 C C . GLN A 1 80 ? -15.427 -11.848 24.501 1.00 87.25 80 GLN A C 1
ATOM 624 O O . GLN A 1 80 ? -15.340 -13.072 24.444 1.00 87.25 80 GLN A O 1
ATOM 629 N N . GLY A 1 81 ? -14.418 -11.055 24.119 1.00 83.94 81 GLY A N 1
ATOM 630 C CA . GLY A 1 81 ? -13.096 -11.546 23.712 1.00 83.94 81 GLY A CA 1
ATOM 631 C C . GLY A 1 81 ? -12.849 -11.589 22.199 1.00 83.94 81 GLY A C 1
ATOM 632 O O . GLY A 1 81 ? -11.797 -12.057 21.762 1.00 83.94 81 GLY A O 1
ATOM 633 N N . VAL A 1 82 ? -13.760 -11.072 21.363 1.00 85.50 82 VAL A N 1
ATOM 634 C CA . VAL A 1 82 ? -13.551 -10.957 19.904 1.00 85.50 82 VAL A CA 1
ATOM 635 C C . VAL A 1 82 ? -12.743 -9.691 19.585 1.00 85.50 82 VAL A C 1
ATOM 637 O O . VAL A 1 82 ? -13.228 -8.746 18.975 1.00 85.50 82 VAL A O 1
ATOM 640 N N . ILE A 1 83 ? -11.486 -9.644 20.027 1.00 80.38 83 ILE A N 1
ATOM 641 C CA . ILE A 1 83 ? -10.618 -8.453 19.920 1.00 80.38 83 ILE A CA 1
ATOM 642 C C . ILE A 1 83 ? -10.008 -8.228 18.519 1.00 80.38 83 ILE A C 1
ATOM 644 O O . ILE A 1 83 ? -9.279 -7.260 18.304 1.00 80.38 83 ILE A O 1
ATOM 648 N N . ASP A 1 84 ? -10.295 -9.107 17.557 1.00 78.00 84 ASP A N 1
ATOM 649 C CA . ASP A 1 84 ? -9.827 -9.068 16.162 1.00 78.00 84 ASP A CA 1
ATOM 650 C C . ASP A 1 84 ? -10.874 -8.654 15.136 1.00 78.00 84 ASP A C 1
ATOM 652 O O . ASP A 1 84 ? -10.669 -8.796 13.926 1.00 78.00 84 ASP A O 1
ATOM 656 N N . SER A 1 85 ? -11.988 -8.125 15.627 1.00 85.19 85 SER A N 1
ATOM 657 C CA . SER A 1 85 ? -13.026 -7.531 14.807 1.00 85.19 85 SER A CA 1
ATOM 658 C C . SER A 1 85 ? -12.790 -6.040 14.567 1.00 85.19 85 SER A C 1
ATOM 660 O O . SER A 1 85 ? -12.367 -5.339 15.486 1.00 85.19 85 SER A O 1
ATOM 662 N N . ILE A 1 86 ? -13.157 -5.556 13.377 1.00 85.12 86 ILE A N 1
ATOM 663 C CA . ILE A 1 86 ? -13.243 -4.126 13.043 1.00 85.12 86 ILE A CA 1
ATOM 664 C C . ILE A 1 86 ? -14.647 -3.798 12.542 1.00 85.12 86 ILE A C 1
ATOM 666 O O . ILE A 1 86 ? -15.144 -4.440 11.613 1.00 85.12 86 ILE A O 1
ATOM 670 N N . ALA A 1 87 ? -15.255 -2.768 13.128 1.00 86.56 87 ALA A N 1
ATOM 671 C CA . ALA A 1 87 ? -16.502 -2.178 12.658 1.00 86.56 87 ALA A CA 1
ATOM 672 C C . ALA A 1 87 ? -16.255 -1.203 11.498 1.00 86.56 87 ALA A C 1
ATOM 674 O O . ALA A 1 87 ? -15.334 -0.381 11.538 1.00 86.56 87 ALA A O 1
ATOM 675 N N . VAL A 1 88 ? -17.096 -1.293 10.463 1.00 84.19 88 VAL A N 1
ATOM 676 C CA . VAL A 1 88 ? -17.025 -0.433 9.280 1.00 84.19 88 VAL A CA 1
ATOM 677 C C . VAL A 1 88 ? -18.409 0.071 8.902 1.00 84.19 88 VAL A C 1
ATOM 679 O O . VAL A 1 88 ? -19.357 -0.704 8.760 1.00 84.19 88 VAL A O 1
ATOM 682 N N . THR A 1 89 ? -18.500 1.374 8.666 1.00 82.44 89 THR A N 1
ATOM 683 C CA . THR A 1 89 ? -19.691 2.051 8.152 1.00 82.44 89 THR A CA 1
ATOM 684 C C . THR A 1 89 ? -19.328 2.979 6.990 1.00 82.44 89 THR A C 1
ATOM 686 O O . THR A 1 89 ? -18.156 3.320 6.800 1.00 82.44 89 THR A O 1
ATOM 689 N N . MET A 1 90 ? -20.299 3.347 6.156 1.00 81.75 90 MET A N 1
ATOM 690 C CA . MET A 1 90 ? -20.064 4.175 4.973 1.00 81.75 90 MET A CA 1
ATOM 691 C C . MET A 1 90 ? -21.245 5.088 4.671 1.00 81.75 90 MET A C 1
ATOM 693 O O . MET A 1 90 ? -22.397 4.661 4.671 1.00 81.75 90 MET A O 1
ATOM 697 N N . GLN A 1 91 ? -20.930 6.330 4.312 1.00 76.62 91 GLN A N 1
ATOM 698 C CA . GLN A 1 91 ? -21.884 7.293 3.787 1.00 76.62 91 GLN A CA 1
ATOM 699 C C . GLN A 1 91 ? -21.333 7.972 2.535 1.00 76.62 91 GLN A C 1
ATOM 701 O O . GLN A 1 91 ? -20.128 8.178 2.381 1.00 76.62 91 GLN A O 1
ATOM 706 N N . THR A 1 92 ? -22.226 8.312 1.608 1.00 76.56 92 THR A N 1
ATOM 707 C CA . THR A 1 92 ? -21.867 9.046 0.391 1.00 76.56 92 THR A CA 1
ATOM 708 C C . THR A 1 92 ? -22.330 10.493 0.509 1.00 76.56 92 THR A C 1
ATOM 710 O O . THR A 1 92 ? -23.442 10.755 0.957 1.00 76.56 92 THR A O 1
ATOM 713 N N . LEU A 1 93 ? -21.476 11.432 0.104 1.00 74.12 93 LEU A N 1
ATOM 714 C CA . LEU A 1 93 ? -21.748 12.866 0.157 1.00 74.12 93 LEU A CA 1
ATOM 715 C C . LEU A 1 93 ? -21.375 13.525 -1.175 1.00 74.12 93 LEU A C 1
ATOM 717 O O . LEU A 1 93 ? -20.282 13.308 -1.693 1.00 74.12 93 LEU A O 1
ATOM 721 N N . ASP A 1 94 ? -22.270 14.334 -1.740 1.00 73.19 94 ASP A N 1
ATOM 722 C CA . ASP A 1 94 ? -21.973 15.132 -2.935 1.00 73.19 94 ASP A CA 1
ATOM 723 C C . ASP A 1 94 ? -21.336 16.466 -2.529 1.00 73.19 94 ASP A C 1
ATOM 725 O O . ASP A 1 94 ? -21.930 17.257 -1.792 1.00 73.19 94 ASP A O 1
ATOM 729 N N . LYS A 1 95 ? -20.121 16.733 -3.019 1.00 69.50 95 LYS A N 1
ATOM 730 C CA . LYS A 1 95 ? -19.458 18.030 -2.856 1.00 69.50 95 LYS A CA 1
ATOM 731 C C . LYS A 1 95 ? -18.819 18.467 -4.169 1.00 69.50 95 LYS A C 1
ATOM 733 O O . LYS A 1 95 ? -18.046 17.737 -4.780 1.00 69.50 95 LYS A O 1
ATOM 738 N N . LYS A 1 96 ? -19.121 19.698 -4.600 1.00 68.44 96 LYS A N 1
ATOM 739 C CA . LYS A 1 96 ? -18.681 20.270 -5.893 1.00 68.44 96 LYS A CA 1
ATOM 740 C C . LYS A 1 96 ? -19.089 19.422 -7.120 1.00 68.44 96 LYS A C 1
ATOM 742 O O . LYS A 1 96 ? -18.386 19.447 -8.128 1.00 68.44 96 LYS A O 1
ATOM 747 N N . GLY A 1 97 ? -20.212 18.701 -7.050 1.00 64.12 97 GLY A N 1
ATOM 748 C CA . GLY A 1 97 ? -20.699 17.845 -8.139 1.00 64.12 97 GLY A CA 1
ATOM 749 C C . GLY A 1 97 ? -19.936 16.524 -8.273 1.00 64.12 97 GLY A C 1
ATOM 750 O O . GLY A 1 97 ? -19.965 15.909 -9.339 1.00 64.12 97 GLY A O 1
ATOM 751 N N . GLN A 1 98 ? -19.226 16.111 -7.219 1.00 63.78 98 GLN A N 1
ATOM 752 C CA . GLN A 1 98 ? -18.484 14.858 -7.136 1.00 63.78 98 GLN A CA 1
ATOM 753 C C . GLN A 1 98 ? -18.944 14.086 -5.894 1.00 63.78 98 GLN A C 1
ATOM 755 O O . GLN A 1 98 ? -18.989 14.638 -4.796 1.00 63.78 98 GLN A O 1
ATOM 760 N N . LEU A 1 99 ? -19.247 12.797 -6.061 1.00 67.56 99 LEU A N 1
ATOM 761 C CA . LEU A 1 99 ? -19.623 11.909 -4.959 1.00 67.56 99 LEU A CA 1
ATOM 762 C C . LEU A 1 99 ? -18.372 11.458 -4.196 1.00 67.56 99 LEU A C 1
ATOM 764 O O . LEU A 1 99 ? -17.547 10.709 -4.727 1.00 67.56 99 LEU A O 1
ATOM 768 N N . PHE A 1 100 ? -18.248 11.903 -2.951 1.00 72.25 100 PHE A N 1
ATOM 769 C CA . PHE A 1 100 ? -17.262 11.433 -1.988 1.00 72.25 100 PHE A CA 1
ATOM 770 C C . PHE A 1 100 ? -17.835 10.258 -1.202 1.00 72.25 100 PHE A C 1
ATOM 772 O O . PHE A 1 100 ? -18.971 10.309 -0.736 1.00 72.25 100 PHE A O 1
ATOM 779 N N . ARG A 1 101 ? -17.038 9.202 -1.032 1.00 75.88 101 ARG A N 1
ATOM 780 C CA . ARG A 1 101 ? -17.361 8.089 -0.132 1.00 75.88 101 ARG A CA 1
ATOM 781 C C . ARG A 1 101 ? -16.600 8.273 1.164 1.00 75.88 101 ARG A C 1
ATOM 783 O O . ARG A 1 101 ? -15.369 8.261 1.155 1.00 75.88 101 ARG A O 1
ATOM 790 N N . ILE A 1 102 ? -17.336 8.443 2.247 1.00 81.25 102 ILE A N 1
ATOM 791 C CA . ILE A 1 102 ? -16.796 8.652 3.579 1.00 81.25 102 ILE A CA 1
ATOM 792 C C . ILE A 1 102 ? -16.988 7.349 4.343 1.00 81.25 102 ILE A C 1
ATOM 794 O O . ILE A 1 102 ? -18.108 6.874 4.502 1.00 81.25 102 ILE A O 1
ATOM 798 N N . TRP A 1 103 ? -15.887 6.753 4.769 1.00 81.81 103 TRP A N 1
ATOM 799 C CA . TRP A 1 103 ? -15.863 5.527 5.551 1.00 81.81 103 TRP A CA 1
ATOM 800 C C . TRP A 1 103 ? -15.642 5.872 7.018 1.00 81.81 103 TRP A C 1
ATOM 802 O O . TRP A 1 103 ? -14.716 6.617 7.325 1.00 81.81 103 TRP A O 1
ATOM 812 N N . GLY A 1 104 ? -16.456 5.319 7.909 1.00 84.25 104 GLY A N 1
ATOM 813 C CA . GLY A 1 104 ? -16.181 5.276 9.342 1.00 84.25 104 GLY A CA 1
ATOM 814 C C . GLY A 1 104 ? -15.552 3.932 9.674 1.00 84.25 104 GLY A C 1
ATOM 815 O O . GLY A 1 104 ? -16.177 2.894 9.457 1.00 84.25 104 GLY A O 1
ATOM 816 N N . ILE A 1 105 ? -14.307 3.936 10.144 1.00 83.06 105 ILE A N 1
ATOM 817 C CA . ILE A 1 105 ? -13.557 2.715 10.451 1.00 83.06 105 ILE A CA 1
ATOM 818 C C . ILE A 1 105 ? -13.017 2.816 11.871 1.00 83.06 105 ILE A C 1
ATOM 820 O O . ILE A 1 105 ? -12.456 3.842 12.259 1.00 83.06 105 ILE A O 1
ATOM 824 N N . ASP A 1 106 ? -13.151 1.740 12.642 1.00 81.94 106 ASP A N 1
ATOM 825 C CA . ASP A 1 106 ? -12.440 1.624 13.910 1.00 81.94 106 ASP A CA 1
ATOM 826 C C . ASP A 1 106 ? -10.965 1.256 13.664 1.00 81.94 106 ASP A C 1
ATOM 828 O O . ASP A 1 106 ? -10.615 0.108 13.385 1.00 81.94 106 ASP A O 1
ATOM 832 N N . ILE A 1 107 ? -10.097 2.270 13.695 1.00 75.25 107 ILE A N 1
ATOM 833 C CA . ILE A 1 107 ? -8.661 2.145 13.396 1.00 75.25 107 ILE A CA 1
ATOM 834 C C . ILE A 1 107 ? -7.870 1.706 14.644 1.00 75.25 107 ILE A C 1
ATOM 836 O O . ILE A 1 107 ? -6.768 1.174 14.519 1.00 75.25 107 ILE A O 1
ATOM 840 N N . TYR A 1 108 ? -8.420 1.872 15.850 1.00 77.8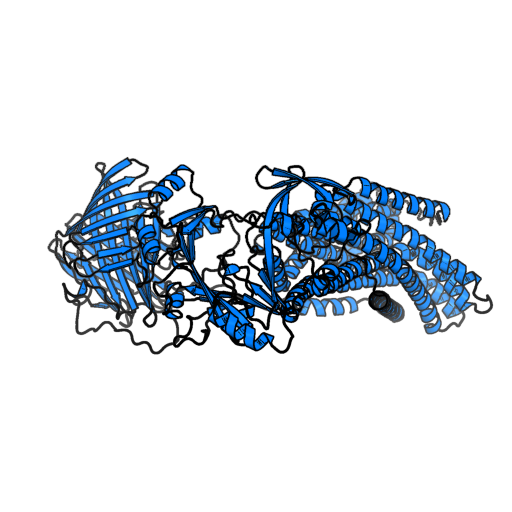8 108 TYR A N 1
ATOM 841 C CA . TYR A 1 108 ? -7.713 1.619 17.109 1.00 77.88 108 TYR A CA 1
ATOM 842 C C . TYR A 1 108 ? -7.307 0.151 17.322 1.00 77.88 108 TYR A C 1
ATOM 844 O O . TYR A 1 108 ? -6.167 -0.078 17.738 1.00 77.88 108 TYR A O 1
ATOM 852 N N . PRO A 1 109 ? -8.130 -0.856 16.961 1.00 77.44 109 PRO A N 1
ATOM 853 C CA . PRO A 1 109 ? -7.709 -2.252 16.979 1.00 77.44 109 PRO A CA 1
ATOM 854 C C . PRO A 1 109 ? -6.450 -2.523 16.146 1.00 77.44 109 PRO A C 1
ATOM 856 O O . PRO A 1 109 ? -5.635 -3.345 16.549 1.00 77.44 109 PRO A O 1
ATOM 859 N N . LEU A 1 110 ? -6.229 -1.809 15.033 1.00 71.56 110 LEU A N 1
ATOM 860 C CA . LEU A 1 110 ? -5.040 -1.992 14.185 1.00 71.56 110 LEU A CA 1
ATOM 861 C C . LEU A 1 110 ? -3.742 -1.505 14.841 1.00 71.56 110 LEU A C 1
ATOM 863 O O . LEU A 1 110 ? -2.658 -1.915 14.424 1.00 71.56 110 LEU A O 1
ATOM 867 N N . LEU A 1 111 ? -3.834 -0.623 15.841 1.00 73.12 111 LEU A N 1
ATOM 868 C CA . LEU A 1 111 ? -2.665 -0.102 16.549 1.00 73.12 111 LEU A CA 1
ATOM 869 C C . LEU A 1 111 ? -2.040 -1.147 17.475 1.00 73.12 111 LEU A C 1
ATOM 871 O O . LEU A 1 111 ? -0.841 -1.053 17.741 1.00 73.12 111 LEU A O 1
ATOM 875 N N . ASN A 1 112 ? -2.814 -2.149 17.903 1.00 75.00 112 ASN A N 1
ATOM 876 C CA . ASN A 1 112 ? -2.350 -3.215 18.784 1.00 75.00 112 ASN A CA 1
ATOM 877 C C . ASN A 1 112 ? -1.157 -3.963 18.147 1.00 75.00 112 ASN A C 1
ATOM 879 O O . ASN A 1 112 ? -1.202 -4.403 16.989 1.00 75.00 112 ASN A O 1
ATOM 883 N N . SER A 1 113 ? -0.072 -4.078 18.921 1.00 67.62 113 SER A N 1
ATOM 884 C CA . SER A 1 113 ? 1.217 -4.676 18.539 1.00 67.62 113 SER A CA 1
ATOM 885 C C . SER A 1 113 ? 1.078 -6.048 17.874 1.00 67.62 113 SER A C 1
ATOM 887 O O . SER A 1 113 ? 1.834 -6.388 16.961 1.00 67.62 113 SER A O 1
ATOM 889 N N . ARG A 1 114 ? 0.048 -6.807 18.249 1.00 67.06 114 ARG A N 1
ATOM 890 C CA . ARG A 1 114 ? -0.286 -8.108 17.677 1.00 67.06 114 ARG A CA 1
ATOM 891 C C . ARG A 1 114 ? -0.659 -8.060 16.190 1.00 67.06 114 ARG A C 1
ATOM 893 O O . ARG A 1 114 ? -0.154 -8.871 15.406 1.00 67.06 114 ARG A O 1
ATOM 900 N N . PHE A 1 115 ? -1.516 -7.121 15.779 1.00 63.22 115 PHE A N 1
ATOM 901 C CA . PHE A 1 115 ? -1.878 -6.958 14.361 1.00 63.22 115 PHE A CA 1
ATOM 902 C C . PHE A 1 115 ? -0.679 -6.478 13.562 1.00 63.22 115 PHE A C 1
ATOM 904 O O . PHE A 1 115 ? -0.430 -6.975 12.465 1.00 63.22 115 PHE A O 1
ATOM 911 N N . ARG A 1 116 ? 0.109 -5.574 14.153 1.00 59.97 116 ARG A N 1
ATOM 912 C CA . ARG A 1 116 ? 1.337 -5.064 13.548 1.00 59.97 116 ARG A CA 1
ATOM 913 C C . ARG A 1 116 ? 2.309 -6.194 13.233 1.00 59.97 116 ARG A C 1
ATOM 915 O O . ARG A 1 116 ? 2.701 -6.318 12.083 1.00 59.97 116 ARG A O 1
ATOM 922 N N . ASN A 1 117 ? 2.625 -7.058 14.195 1.00 53.62 117 ASN A N 1
ATOM 923 C CA . ASN A 1 117 ? 3.579 -8.151 13.984 1.00 53.62 117 ASN A CA 1
ATOM 924 C C . ASN A 1 117 ? 3.073 -9.178 12.950 1.00 53.62 117 ASN A C 1
ATOM 926 O O . ASN A 1 117 ? 3.826 -9.582 12.071 1.00 53.62 117 ASN A O 1
ATOM 930 N N . THR A 1 118 ? 1.780 -9.518 12.970 1.00 52.22 118 THR A N 1
ATOM 931 C CA . THR A 1 118 ? 1.187 -10.488 12.022 1.00 52.22 118 THR A CA 1
ATOM 932 C C . THR A 1 118 ? 1.129 -9.962 10.577 1.00 52.22 118 THR A C 1
ATOM 934 O O . THR A 1 118 ? 1.308 -10.721 9.622 1.00 52.22 118 THR A O 1
ATOM 937 N N . ILE A 1 119 ? 0.873 -8.660 10.400 1.00 49.53 119 ILE A N 1
ATOM 938 C CA . ILE A 1 119 ? 0.846 -7.996 9.087 1.00 49.53 119 ILE A CA 1
ATOM 939 C C . ILE A 1 119 ? 2.277 -7.751 8.571 1.00 49.53 119 ILE A C 1
ATOM 941 O O . ILE A 1 119 ? 2.534 -7.922 7.377 1.00 49.53 119 ILE A O 1
ATOM 945 N N . VAL A 1 120 ? 3.210 -7.389 9.460 1.00 44.97 120 VAL A N 1
ATOM 946 C CA . VAL A 1 120 ? 4.613 -7.074 9.132 1.00 44.97 120 VAL A CA 1
ATOM 947 C C . VAL A 1 120 ? 5.418 -8.321 8.758 1.00 44.97 120 VAL A C 1
ATOM 949 O O . VAL A 1 120 ? 6.201 -8.251 7.815 1.00 44.97 120 VAL A O 1
ATOM 952 N N . ASP A 1 121 ? 5.190 -9.475 9.394 1.00 40.09 121 ASP A N 1
ATOM 953 C CA . ASP A 1 121 ? 5.898 -10.716 9.028 1.00 40.09 121 ASP A CA 1
ATOM 954 C C . ASP A 1 121 ? 5.527 -11.237 7.626 1.00 40.09 121 ASP A C 1
ATOM 956 O O . ASP A 1 121 ? 6.299 -11.972 7.009 1.00 40.09 121 ASP A O 1
ATOM 960 N N . ASN A 1 122 ? 4.373 -10.828 7.083 1.00 38.91 122 ASN A N 1
ATOM 961 C CA . ASN A 1 122 ? 3.869 -11.287 5.785 1.00 38.91 122 ASN A CA 1
ATOM 962 C C . ASN A 1 122 ? 3.877 -10.214 4.675 1.00 38.91 122 ASN A C 1
ATOM 964 O O . ASN A 1 122 ? 3.442 -10.507 3.561 1.00 38.91 122 ASN A O 1
ATOM 968 N N . SER A 1 123 ? 4.363 -8.986 4.915 1.00 37.50 123 SER A N 1
ATOM 969 C CA . SER A 1 123 ? 4.415 -7.940 3.876 1.00 37.50 123 SER A CA 1
ATOM 970 C C . SER A 1 123 ? 5.539 -6.905 4.068 1.00 37.50 123 SER A C 1
ATOM 972 O O . SER A 1 123 ? 5.827 -6.464 5.175 1.00 37.50 123 SER A O 1
ATOM 974 N N . ALA A 1 124 ? 6.183 -6.494 2.969 1.00 28.41 124 ALA A N 1
ATOM 975 C CA . ALA A 1 124 ? 7.148 -5.386 2.943 1.00 28.41 124 ALA A CA 1
ATOM 976 C C . ALA A 1 124 ? 6.447 -4.006 2.893 1.00 28.41 124 ALA A C 1
ATOM 978 O O . ALA A 1 124 ? 5.303 -3.915 2.451 1.00 28.41 124 ALA A O 1
ATOM 979 N N . PRO A 1 125 ? 7.203 -2.921 3.141 1.00 35.28 125 PRO A N 1
ATOM 980 C CA . PRO A 1 125 ? 7.230 -2.145 4.376 1.00 35.28 125 PRO A CA 1
ATOM 981 C C . PRO A 1 125 ? 5.953 -1.322 4.637 1.00 35.28 125 PRO A C 1
ATOM 983 O O . PRO A 1 125 ? 5.393 -0.684 3.751 1.00 35.28 125 PRO A O 1
ATOM 986 N N . THR A 1 126 ? 5.567 -1.310 5.914 1.00 38.34 126 THR A N 1
ATOM 987 C CA . THR A 1 126 ? 4.719 -0.341 6.630 1.00 38.34 126 THR A CA 1
ATOM 988 C C . THR A 1 126 ? 4.286 0.901 5.834 1.00 38.34 126 THR A C 1
ATOM 990 O O . THR A 1 126 ? 4.968 1.929 5.857 1.00 38.34 126 THR A O 1
ATOM 993 N N . ALA A 1 127 ? 3.085 0.877 5.249 1.00 42.72 127 ALA A N 1
ATOM 994 C CA . ALA A 1 127 ? 2.295 2.103 5.236 1.00 42.72 127 ALA A CA 1
ATOM 995 C C . ALA A 1 127 ? 2.066 2.452 6.711 1.00 42.72 127 ALA A C 1
ATOM 997 O O . ALA A 1 127 ? 1.439 1.677 7.435 1.00 42.72 127 ALA A O 1
ATOM 998 N N . ALA A 1 128 ? 2.692 3.532 7.184 1.00 47.75 128 ALA A N 1
ATOM 999 C CA . ALA A 1 128 ? 2.549 3.967 8.564 1.00 47.75 128 ALA A CA 1
ATOM 1000 C C . ALA A 1 128 ? 1.051 4.083 8.868 1.00 47.75 128 ALA A C 1
ATOM 1002 O O . ALA A 1 128 ? 0.328 4.772 8.144 1.00 47.75 128 ALA A O 1
ATOM 1003 N N . LEU A 1 129 ? 0.582 3.366 9.895 1.00 53.03 129 LEU A N 1
ATOM 1004 C CA . LEU A 1 129 ? -0.762 3.582 10.420 1.00 53.03 129 LEU A CA 1
ATOM 1005 C C . LEU A 1 129 ? -0.906 5.087 10.687 1.00 53.03 129 LEU A C 1
ATOM 1007 O O . LEU A 1 129 ? 0.053 5.695 11.184 1.00 53.03 129 LEU A O 1
ATOM 1011 N N . PRO A 1 130 ? -2.037 5.705 10.304 1.00 56.53 130 PRO A N 1
ATOM 1012 C CA . PRO A 1 130 ? -2.214 7.128 10.522 1.00 56.53 130 PRO A CA 1
ATOM 1013 C C . PRO A 1 130 ? -2.017 7.421 12.018 1.00 56.53 130 PRO A C 1
ATOM 1015 O O . PRO A 1 130 ? -2.483 6.634 12.849 1.00 56.53 130 PRO A O 1
ATOM 1018 N N . PRO A 1 131 ? -1.302 8.497 12.393 1.00 60.97 131 PRO A N 1
ATOM 1019 C CA . PRO A 1 131 ? -1.264 8.957 13.769 1.00 60.97 131 PRO A CA 1
ATOM 1020 C C . PRO A 1 131 ? -2.670 9.031 14.367 1.00 60.97 131 PRO A C 1
ATOM 1022 O O . PRO A 1 131 ? -3.653 9.318 13.684 1.00 60.97 131 PRO A O 1
ATOM 1025 N N . ILE A 1 132 ? -2.740 8.764 15.666 1.00 63.19 132 ILE A N 1
ATOM 1026 C CA . ILE A 1 132 ? -3.985 8.758 16.434 1.00 63.19 132 ILE A CA 1
ATOM 1027 C C . ILE A 1 132 ? -4.735 10.084 16.222 1.00 63.19 132 ILE A C 1
ATOM 1029 O O . ILE A 1 132 ? -4.132 11.159 16.311 1.00 63.19 132 ILE A O 1
ATOM 1033 N N . GLY A 1 133 ? -6.038 9.989 15.935 1.00 62.88 133 GLY A N 1
ATOM 1034 C CA . GLY A 1 133 ? -6.917 11.134 15.672 1.00 62.88 133 GLY A CA 1
ATOM 1035 C C . GLY A 1 133 ? -6.840 11.707 14.251 1.00 62.88 133 GLY A C 1
ATOM 1036 O O . GLY A 1 133 ? -7.417 12.759 13.997 1.00 62.88 133 GLY A O 1
ATOM 1037 N N . PHE A 1 134 ? -6.131 11.061 13.316 1.00 69.88 134 PHE A N 1
ATOM 1038 C CA . PHE A 1 134 ? -6.125 11.468 11.908 1.00 69.88 134 PHE A CA 1
ATOM 1039 C C . PHE A 1 134 ? -7.046 10.589 11.066 1.00 69.88 134 PHE A C 1
ATOM 1041 O O . PHE A 1 134 ? -7.016 9.359 11.139 1.00 69.88 134 PHE A O 1
ATOM 1048 N N . GLY A 1 135 ? -7.812 11.240 10.194 1.00 75.19 135 GLY A N 1
ATOM 1049 C CA . GLY A 1 135 ? -8.438 10.570 9.065 1.00 75.19 135 GLY A CA 1
ATOM 1050 C C . GLY A 1 135 ? -7.461 10.428 7.899 1.00 75.19 135 GLY A C 1
ATOM 1051 O O . GLY A 1 135 ? -6.355 10.970 7.888 1.00 75.19 135 GLY A O 1
ATOM 1052 N N . SER A 1 136 ? -7.889 9.726 6.863 1.00 77.38 136 SER A N 1
ATOM 1053 C CA . SER A 1 136 ? -7.170 9.638 5.600 1.00 77.38 136 SER A CA 1
ATOM 1054 C C . SER A 1 136 ? -8.034 10.085 4.447 1.00 77.38 136 SER A C 1
ATOM 1056 O O . SER A 1 136 ? -9.256 9.928 4.447 1.00 77.38 136 SER A O 1
ATOM 1058 N N . ILE A 1 137 ? -7.376 10.649 3.449 1.00 77.06 137 ILE A N 1
ATOM 1059 C CA . ILE A 1 137 ? -8.009 11.129 2.241 1.00 77.06 137 ILE A CA 1
ATOM 1060 C C . ILE A 1 137 ? -7.211 10.648 1.041 1.00 77.06 137 ILE A C 1
ATOM 1062 O O . ILE A 1 137 ? -5.999 10.834 0.938 1.00 77.06 137 ILE A O 1
ATOM 1066 N N . SER A 1 138 ? -7.916 10.039 0.096 1.00 74.19 138 SER A N 1
ATOM 1067 C CA . SER A 1 138 ? -7.317 9.629 -1.169 1.00 74.19 138 SER A CA 1
ATOM 1068 C C . SER A 1 138 ? -6.720 10.840 -1.899 1.00 74.19 138 SER A C 1
ATOM 1070 O O . SER A 1 138 ? -7.279 11.942 -1.908 1.00 74.19 138 SER A O 1
ATOM 1072 N N . LYS A 1 139 ? -5.573 10.647 -2.560 1.00 74.44 139 LYS A N 1
ATOM 1073 C CA . LYS A 1 139 ? -4.869 11.720 -3.291 1.00 74.44 139 LYS A CA 1
ATOM 1074 C C . LYS A 1 139 ? -5.772 12.514 -4.257 1.00 74.44 139 LYS A C 1
ATOM 1076 O O . LYS A 1 139 ? -5.651 13.741 -4.290 1.00 74.44 139 LYS A O 1
ATOM 1081 N N . PRO A 1 140 ? -6.682 11.889 -5.038 1.00 70.06 140 PRO A N 1
ATOM 1082 C CA . PRO A 1 140 ? -7.568 12.642 -5.924 1.00 70.06 140 PRO A CA 1
ATOM 1083 C C . PRO A 1 140 ? -8.643 13.443 -5.168 1.00 70.06 140 PRO A C 1
ATOM 1085 O O . PRO A 1 140 ? -8.958 14.556 -5.594 1.00 70.06 140 PRO A O 1
ATOM 1088 N N . ALA A 1 141 ? -9.160 12.941 -4.037 1.00 73.50 141 ALA A N 1
ATOM 1089 C CA . ALA A 1 141 ? -10.048 13.703 -3.152 1.00 73.50 141 ALA A CA 1
ATOM 1090 C C . ALA A 1 141 ? -9.356 14.939 -2.570 1.00 73.50 141 ALA A C 1
ATOM 1092 O O . ALA A 1 141 ? -9.911 16.038 -2.635 1.00 73.50 141 ALA A O 1
ATOM 1093 N N . ALA A 1 142 ? -8.129 14.774 -2.074 1.00 79.19 142 ALA A N 1
ATOM 1094 C CA . ALA A 1 142 ? -7.342 15.865 -1.508 1.00 79.19 142 ALA A CA 1
ATOM 1095 C C . ALA A 1 142 ? -7.093 16.976 -2.539 1.00 79.19 142 ALA A C 1
ATOM 1097 O O . ALA A 1 142 ? -7.311 18.154 -2.259 1.00 79.19 142 ALA A O 1
ATOM 1098 N N . ALA A 1 143 ? -6.739 16.603 -3.774 1.00 79.44 143 ALA A N 1
ATOM 1099 C CA . ALA A 1 143 ? -6.539 17.555 -4.863 1.00 79.44 143 ALA A CA 1
ATOM 1100 C C . ALA A 1 143 ? -7.820 18.332 -5.231 1.00 79.44 143 ALA A C 1
ATOM 1102 O O . ALA A 1 143 ? -7.750 19.525 -5.523 1.00 79.44 143 ALA A O 1
ATOM 1103 N N . LEU A 1 144 ? -8.995 17.687 -5.202 1.00 78.62 144 LEU A N 1
ATOM 1104 C CA . LEU A 1 144 ? -10.277 18.326 -5.538 1.00 78.62 144 LEU A CA 1
ATOM 1105 C C . LEU A 1 144 ? -10.778 19.277 -4.434 1.00 78.62 144 LEU A C 1
ATOM 1107 O O . LEU A 1 144 ? -11.379 20.328 -4.707 1.00 78.62 144 LEU A O 1
ATOM 1111 N N . LEU A 1 145 ? -10.533 18.913 -3.176 1.00 80.06 145 LEU A N 1
ATOM 1112 C CA . LEU A 1 145 ? -10.868 19.732 -2.013 1.00 80.06 145 LEU A CA 1
ATOM 1113 C C . LEU A 1 145 ? -9.782 20.769 -1.681 1.00 80.06 145 LEU A C 1
ATOM 1115 O O . LEU A 1 145 ? -10.056 21.679 -0.907 1.00 80.06 145 LEU A O 1
ATOM 1119 N N . ASN A 1 146 ? -8.624 20.708 -2.349 1.00 83.12 146 ASN A N 1
ATOM 1120 C CA . ASN A 1 146 ? -7.450 21.552 -2.106 1.00 83.12 146 ASN A CA 1
ATOM 1121 C C . ASN A 1 146 ? -6.920 21.426 -0.662 1.00 83.12 146 ASN A C 1
ATOM 1123 O O . ASN A 1 146 ? -6.592 22.426 -0.030 1.00 83.12 146 ASN A O 1
ATOM 1127 N N . ILE A 1 147 ? -6.866 20.184 -0.174 1.00 79.75 147 ILE A N 1
ATOM 1128 C CA . ILE A 1 147 ? -6.438 19.775 1.172 1.00 79.75 147 ILE A CA 1
ATOM 1129 C C . ILE A 1 147 ? -5.004 19.249 1.090 1.00 79.75 147 ILE A C 1
ATOM 1131 O O . ILE A 1 147 ? -4.682 18.456 0.199 1.00 79.75 147 ILE A O 1
ATOM 1135 N N . LYS A 1 148 ? -4.138 19.693 2.000 1.00 83.12 148 LYS A N 1
ATOM 1136 C CA . LYS A 1 148 ? -2.778 19.168 2.181 1.00 83.12 148 LYS A CA 1
ATOM 1137 C C . LYS A 1 148 ? -2.720 18.235 3.390 1.00 83.12 148 LYS A C 1
ATOM 1139 O O . LYS A 1 148 ? -3.660 18.168 4.172 1.00 83.12 148 LYS A O 1
ATOM 1144 N N . ASP A 1 149 ? -1.606 17.520 3.539 1.00 77.38 149 ASP A N 1
ATOM 1145 C CA . ASP A 1 149 ? -1.361 16.697 4.727 1.00 77.38 149 ASP A CA 1
ATOM 1146 C C . ASP A 1 149 ? -1.535 17.517 6.009 1.00 77.38 149 ASP A C 1
ATOM 1148 O O . ASP A 1 149 ? -0.867 18.535 6.197 1.00 77.38 149 ASP A O 1
ATOM 1152 N N . GLY A 1 150 ? -2.427 17.051 6.883 1.00 73.56 150 GLY A N 1
ATOM 1153 C CA . GLY A 1 150 ? -2.757 17.687 8.154 1.00 73.56 150 GLY A CA 1
ATOM 1154 C C . GLY A 1 150 ? -3.868 18.738 8.088 1.00 73.56 150 GLY A C 1
ATOM 1155 O O . GLY A 1 150 ? -4.286 19.210 9.143 1.00 73.56 150 GLY A O 1
ATOM 1156 N N . ASP A 1 151 ? -4.385 19.077 6.904 1.00 79.44 151 ASP A N 1
ATOM 1157 C CA . ASP A 1 151 ? -5.547 19.961 6.776 1.00 79.44 151 ASP A CA 1
ATOM 1158 C C . ASP A 1 151 ? -6.847 19.195 7.098 1.00 79.44 151 ASP A C 1
ATOM 1160 O O . ASP A 1 151 ? -6.966 17.992 6.850 1.00 79.44 151 ASP A O 1
ATOM 1164 N N . SER A 1 152 ? -7.853 19.897 7.624 1.00 81.19 152 SER A N 1
ATOM 1165 C CA . SER A 1 152 ? -9.213 19.369 7.772 1.00 81.19 152 SER A CA 1
ATOM 1166 C C . SER A 1 152 ? -10.053 19.635 6.520 1.00 81.19 152 SER A C 1
ATOM 1168 O O . SER A 1 152 ? -9.882 20.636 5.818 1.00 81.19 152 SER A O 1
ATOM 1170 N N . ALA A 1 153 ? -10.988 18.732 6.229 1.00 78.00 153 ALA A N 1
ATOM 1171 C CA . ALA A 1 153 ? -12.010 18.939 5.220 1.00 78.00 153 ALA A CA 1
ATOM 1172 C C . ALA A 1 153 ? -13.246 19.572 5.862 1.00 78.00 153 ALA A C 1
ATOM 1174 O O . ALA A 1 153 ? -13.874 18.996 6.749 1.00 78.00 153 ALA A O 1
ATOM 1175 N N . ASP A 1 154 ? -13.666 20.717 5.336 1.00 78.56 154 ASP A N 1
ATOM 1176 C CA . ASP A 1 154 ? -15.068 21.105 5.430 1.00 78.56 154 ASP A CA 1
ATOM 1177 C C . ASP A 1 154 ? -15.839 20.142 4.514 1.00 78.56 154 ASP A C 1
ATOM 1179 O O . ASP A 1 154 ? -15.589 20.099 3.303 1.00 78.56 154 ASP A O 1
ATOM 1183 N N . LEU A 1 155 ? -16.788 19.378 5.061 1.00 74.50 155 LEU A N 1
ATOM 1184 C CA . LEU A 1 155 ? -17.692 18.488 4.316 1.00 74.50 155 LEU A CA 1
ATOM 1185 C C . LEU A 1 155 ? -19.144 18.993 4.268 1.00 74.50 155 LEU A C 1
ATOM 1187 O O . LEU A 1 155 ? -19.992 18.339 3.679 1.00 74.50 155 LEU A O 1
ATOM 1191 N N . GLY A 1 156 ? -19.416 20.208 4.753 1.00 63.06 156 GLY A N 1
ATOM 1192 C CA . GLY A 1 156 ? -20.754 20.804 4.795 1.00 63.06 156 GLY A CA 1
ATOM 1193 C C . GLY A 1 156 ? -21.574 20.421 6.031 1.00 63.06 156 GLY A C 1
ATOM 1194 O O . GLY A 1 156 ? -22.763 20.723 6.071 1.00 63.06 156 GLY A O 1
ATOM 1195 N N . ALA A 1 157 ? -20.952 19.771 7.017 1.00 61.22 157 ALA A N 1
ATOM 1196 C CA . ALA A 1 157 ? -21.504 19.574 8.354 1.00 61.22 157 ALA A CA 1
ATOM 1197 C C . ALA A 1 157 ? -21.137 20.768 9.260 1.00 61.22 157 ALA A C 1
ATOM 1199 O O . ALA A 1 157 ? -20.182 21.488 8.973 1.00 61.22 157 ALA A O 1
ATOM 1200 N N . GLU A 1 158 ? -21.860 20.970 10.370 1.00 57.53 158 GLU A N 1
ATOM 1201 C CA . GLU A 1 158 ? -21.512 21.994 11.380 1.00 57.53 158 GLU A CA 1
ATOM 1202 C C . GLU A 1 158 ? -20.126 21.756 12.021 1.00 57.53 158 GLU A C 1
ATOM 1204 O O . GLU A 1 158 ? -19.571 22.653 12.655 1.00 57.53 158 GLU A O 1
ATOM 1209 N N . ILE A 1 159 ? -19.551 20.563 11.824 1.00 66.94 159 ILE A N 1
ATOM 1210 C CA . ILE A 1 159 ? -18.271 20.106 12.367 1.00 66.94 159 ILE A CA 1
ATOM 1211 C C . ILE A 1 159 ? -17.309 19.797 11.202 1.00 66.94 159 ILE A C 1
ATOM 1213 O O . ILE A 1 159 ? -17.691 19.156 10.222 1.00 66.94 159 ILE A O 1
ATOM 1217 N N . ASN A 1 160 ? -16.056 20.254 11.296 1.00 78.38 160 ASN A N 1
ATOM 1218 C CA . ASN A 1 160 ? -14.993 19.906 10.339 1.00 78.38 160 ASN A CA 1
ATOM 1219 C C . ASN A 1 160 ? -14.468 18.487 10.597 1.00 78.38 160 ASN A C 1
ATOM 1221 O O . ASN A 1 160 ? -14.498 18.018 11.732 1.00 78.38 160 ASN A O 1
ATOM 1225 N N . THR A 1 161 ? -13.926 17.814 9.575 1.00 79.38 161 THR A N 1
ATOM 1226 C CA . THR A 1 161 ? -13.259 16.519 9.801 1.00 79.38 161 THR A CA 1
ATOM 1227 C C . THR A 1 161 ? -12.029 16.676 10.701 1.00 79.38 161 THR A C 1
ATOM 1229 O O . THR A 1 161 ? -11.429 17.759 10.723 1.00 79.38 161 THR A O 1
ATOM 1232 N N . PRO A 1 162 ? -11.563 15.589 11.347 1.00 77.62 162 PRO A N 1
ATOM 1233 C CA . PRO A 1 162 ? -10.208 15.551 11.886 1.00 77.62 162 PRO A CA 1
ATOM 1234 C C . PRO A 1 162 ? -9.170 15.901 10.802 1.00 77.62 162 PRO A C 1
ATOM 1236 O O . PRO A 1 162 ? -9.470 15.798 9.601 1.00 77.62 162 PRO A O 1
ATOM 1239 N N . PRO A 1 163 ? -7.946 16.296 11.197 1.00 80.62 163 PRO A N 1
ATOM 1240 C CA . PRO A 1 163 ? -6.816 16.429 10.286 1.00 80.62 163 PRO A CA 1
ATOM 1241 C C . PRO A 1 163 ? -6.668 15.185 9.403 1.00 80.62 163 PRO A C 1
ATOM 1243 O O . PRO A 1 163 ? -6.712 14.052 9.889 1.00 80.62 163 PRO A O 1
ATOM 1246 N N . LEU A 1 164 ? -6.511 15.387 8.096 1.00 79.75 164 LEU A N 1
ATOM 1247 C CA . LEU A 1 164 ? -6.473 14.300 7.123 1.00 79.75 164 LEU A CA 1
ATOM 1248 C C . LEU A 1 164 ? -5.062 14.092 6.582 1.00 79.75 164 LEU A C 1
ATOM 1250 O O . LEU A 1 164 ? -4.352 15.042 6.256 1.00 79.75 164 LEU A O 1
ATOM 1254 N N . ILE A 1 165 ? -4.674 12.830 6.432 1.00 76.81 165 ILE A N 1
ATOM 1255 C CA . ILE A 1 165 ? -3.434 12.444 5.756 1.00 76.81 165 ILE A CA 1
ATOM 1256 C C . ILE A 1 165 ? -3.755 12.073 4.318 1.00 76.81 165 ILE A C 1
ATOM 1258 O O . ILE A 1 165 ? -4.636 11.254 4.049 1.00 76.81 165 ILE A O 1
ATOM 1262 N N . VAL A 1 166 ? -3.028 12.678 3.387 1.00 73.38 166 VAL A N 1
ATOM 1263 C CA . VAL A 1 166 ? -3.173 12.478 1.954 1.00 73.38 166 VAL A CA 1
ATOM 1264 C C . VAL A 1 166 ? -2.467 11.183 1.553 1.00 73.38 166 VAL A C 1
ATOM 1266 O O . VAL A 1 166 ? -1.273 11.129 1.256 1.00 73.38 166 VAL A O 1
ATOM 1269 N N . GLY A 1 167 ? -3.238 10.106 1.504 1.00 64.50 167 GLY A N 1
ATOM 1270 C CA . GLY A 1 167 ? -2.761 8.759 1.224 1.00 64.50 167 GLY A CA 1
ATOM 1271 C C . GLY A 1 167 ? -3.836 7.723 1.527 1.00 64.50 167 GLY A C 1
ATOM 1272 O O . GLY A 1 167 ? -4.780 7.993 2.267 1.00 64.50 167 GLY A O 1
ATOM 1273 N N . ASP A 1 168 ? -3.709 6.538 0.936 1.00 54.00 168 ASP A N 1
ATOM 1274 C CA . ASP A 1 168 ? -4.650 5.448 1.184 1.00 54.00 168 ASP A CA 1
ATOM 1275 C C . ASP A 1 168 ? -4.275 4.746 2.503 1.00 54.00 168 ASP A C 1
ATOM 1277 O O . ASP A 1 168 ? -3.130 4.329 2.686 1.00 54.00 168 ASP A O 1
ATOM 1281 N N . VAL A 1 169 ? -5.226 4.625 3.437 1.00 51.66 169 VAL A N 1
ATOM 1282 C CA . VAL A 1 169 ? -5.036 3.869 4.690 1.00 51.66 169 VAL A CA 1
ATOM 1283 C C . VAL A 1 169 ? -4.825 2.376 4.408 1.00 51.66 169 VAL A C 1
ATOM 1285 O O . VAL A 1 169 ? -5.462 1.846 3.493 1.00 51.66 169 VAL A O 1
ATOM 1288 N N . PRO A 1 170 ? -3.988 1.675 5.205 1.00 49.25 170 PRO A N 1
ATOM 1289 C CA . PRO A 1 170 ? -3.654 0.252 5.053 1.00 49.25 170 PRO A CA 1
ATOM 1290 C C . PRO A 1 170 ? -4.797 -0.731 5.372 1.00 49.25 170 PRO A C 1
ATOM 1292 O O . PRO A 1 170 ? -4.577 -1.787 5.954 1.00 49.25 170 PRO A O 1
ATOM 1295 N N . LEU A 1 171 ? -6.019 -0.447 4.922 1.00 51.75 171 LEU A N 1
ATOM 1296 C CA . LEU A 1 171 ? -7.076 -1.443 4.746 1.00 51.75 171 LEU A CA 1
ATOM 1297 C C . LEU A 1 171 ? -7.387 -1.539 3.245 1.00 51.75 171 LEU A C 1
ATOM 1299 O O . LEU A 1 171 ? -8.399 -1.004 2.781 1.00 51.75 171 LEU A O 1
ATOM 1303 N N . PRO A 1 172 ? -6.526 -2.228 2.464 1.00 40.38 172 PRO A N 1
ATOM 1304 C CA . PRO A 1 172 ? -6.517 -2.178 1.001 1.00 40.38 172 PRO A CA 1
ATOM 1305 C C . PRO A 1 172 ? -7.736 -2.833 0.342 1.00 40.38 172 PRO A C 1
ATOM 1307 O O . PRO A 1 172 ? -7.790 -2.930 -0.877 1.00 40.38 172 PRO A O 1
ATOM 1310 N N . GLN A 1 173 ? -8.712 -3.310 1.118 1.00 47.28 173 GLN A N 1
ATOM 1311 C CA . GLN A 1 173 ? -9.938 -3.913 0.594 1.00 47.28 173 GLN A CA 1
ATOM 1312 C C . GLN A 1 173 ? -11.177 -3.028 0.775 1.00 47.28 173 GLN A C 1
ATOM 1314 O O . GLN A 1 173 ? -12.104 -3.135 -0.025 1.00 47.28 173 GLN A O 1
ATOM 1319 N N . LEU A 1 174 ? -11.197 -2.127 1.766 1.00 47.12 174 LEU A N 1
ATOM 1320 C CA . LEU A 1 174 ? -12.381 -1.313 2.076 1.00 47.12 174 LEU A CA 1
ATOM 1321 C C . LEU A 1 174 ? -12.380 0.018 1.314 1.00 47.12 174 LEU A C 1
ATOM 1323 O O . LEU A 1 174 ? -13.409 0.440 0.794 1.00 47.12 174 LEU A O 1
ATOM 1327 N N . THR A 1 175 ? -11.216 0.655 1.169 1.00 44.44 175 THR A N 1
ATOM 1328 C CA . THR A 1 175 ? -11.084 1.978 0.531 1.00 44.44 175 THR A CA 1
ATOM 1329 C C . THR A 1 175 ? -10.661 1.920 -0.942 1.00 44.44 175 THR A C 1
ATOM 1331 O O . THR A 1 175 ? -10.911 2.867 -1.689 1.00 44.44 175 THR A O 1
ATOM 1334 N N . ALA A 1 176 ? -10.089 0.801 -1.403 1.00 44.34 176 ALA A N 1
ATOM 1335 C CA . ALA A 1 176 ? -9.316 0.709 -2.651 1.00 44.34 176 ALA A CA 1
ATOM 1336 C C . ALA A 1 176 ? -10.098 0.828 -3.976 1.00 44.34 176 ALA A C 1
ATOM 1338 O O . ALA A 1 176 ? -9.516 0.675 -5.045 1.00 44.34 176 ALA A O 1
ATOM 1339 N N . ASN A 1 177 ? -11.401 1.117 -3.947 1.00 48.72 177 ASN A N 1
ATOM 1340 C CA . ASN A 1 177 ? -12.227 1.187 -5.158 1.00 48.72 177 ASN A CA 1
ATOM 1341 C C . ASN A 1 177 ? -12.850 2.569 -5.432 1.00 48.72 177 ASN A C 1
ATOM 1343 O O . ASN A 1 177 ? -13.661 2.676 -6.353 1.00 48.72 177 ASN A O 1
ATOM 1347 N N . SER A 1 178 ? -12.509 3.630 -4.684 1.00 52.75 178 SER A N 1
ATOM 1348 C CA . SER A 1 178 ? -13.034 4.981 -4.954 1.00 52.75 178 SER A CA 1
ATOM 1349 C C . SER A 1 178 ? -11.930 6.044 -5.003 1.00 52.75 178 SER A C 1
ATOM 1351 O O . SER A 1 178 ? -11.272 6.274 -3.991 1.00 52.75 178 SER A O 1
ATOM 1353 N N . PRO A 1 179 ? -11.754 6.763 -6.133 1.00 60.59 179 PRO A N 1
ATOM 1354 C CA . PRO A 1 179 ? -10.782 7.855 -6.237 1.00 60.59 179 PRO A CA 1
ATOM 1355 C C . PRO A 1 179 ? -11.138 9.062 -5.355 1.00 60.59 179 PRO A C 1
ATOM 1357 O O . PRO A 1 179 ? -10.296 9.934 -5.167 1.00 60.59 179 PRO A O 1
ATOM 1360 N N . TYR A 1 180 ? -12.369 9.117 -4.833 1.00 72.44 180 TYR A N 1
ATOM 1361 C CA . TYR A 1 180 ? -12.848 10.153 -3.921 1.00 72.44 180 TYR A CA 1
ATOM 1362 C C . TYR A 1 180 ? -13.258 9.539 -2.578 1.00 72.44 180 TYR A C 1
ATOM 1364 O O . TYR A 1 180 ? -14.408 9.647 -2.155 1.00 72.44 180 TYR A O 1
ATOM 1372 N N . ALA A 1 181 ? -12.336 8.812 -1.948 1.00 75.25 181 ALA A N 1
ATOM 1373 C CA . ALA A 1 181 ? -12.532 8.223 -0.628 1.00 75.25 181 ALA A CA 1
ATOM 1374 C C . ALA A 1 181 ? -11.936 9.104 0.477 1.00 75.25 181 ALA A C 1
ATOM 1376 O O . ALA A 1 181 ? -10.838 9.653 0.316 1.00 75.25 181 ALA A O 1
ATOM 1377 N N . ILE A 1 182 ? -12.653 9.185 1.595 1.00 80.56 182 ILE A N 1
ATOM 1378 C CA . ILE A 1 182 ? -12.191 9.702 2.884 1.00 80.56 182 ILE A CA 1
ATOM 1379 C C . ILE A 1 182 ? -12.458 8.589 3.901 1.00 80.56 182 ILE A C 1
ATOM 1381 O O . ILE A 1 182 ? -13.569 8.071 3.933 1.00 80.56 182 ILE A O 1
ATOM 1385 N N . ALA A 1 183 ? -11.474 8.188 4.698 1.00 80.25 183 ALA A N 1
ATOM 1386 C CA . ALA A 1 183 ? -11.693 7.277 5.819 1.00 80.25 183 ALA A CA 1
ATOM 1387 C C . ALA A 1 183 ? -11.429 8.016 7.125 1.00 80.25 183 ALA A C 1
ATOM 1389 O O . ALA A 1 183 ? -10.365 8.602 7.303 1.00 80.25 183 ALA A O 1
ATOM 1390 N N . LEU A 1 184 ? -12.408 8.003 8.013 1.00 82.69 184 LEU A N 1
ATOM 1391 C CA . LEU A 1 184 ? -12.398 8.693 9.289 1.00 82.69 184 LEU A CA 1
ATOM 1392 C C . LEU A 1 184 ? -12.432 7.666 10.423 1.00 82.69 184 LEU A C 1
ATOM 1394 O O . LEU A 1 184 ? -13.006 6.583 10.243 1.00 82.69 184 LEU A O 1
ATOM 1398 N N . PRO A 1 185 ? -11.872 8.007 11.595 1.00 81.50 185 PRO A N 1
ATOM 1399 C CA . PRO A 1 185 ? -12.186 7.300 12.825 1.00 81.50 185 PRO A CA 1
ATOM 1400 C C . PRO A 1 185 ? -13.704 7.203 13.011 1.00 81.50 185 PRO A C 1
ATOM 1402 O O . PRO A 1 185 ? -14.452 8.134 12.698 1.00 81.50 185 PRO A O 1
ATOM 1405 N N . LEU A 1 186 ? -14.167 6.056 13.503 1.00 84.19 186 LEU A N 1
ATOM 1406 C CA . LEU A 1 186 ? -15.592 5.747 13.610 1.00 84.19 186 LEU A CA 1
ATOM 1407 C C . LEU A 1 186 ? -16.371 6.780 14.454 1.00 84.19 186 LEU A C 1
ATOM 1409 O O . LEU A 1 186 ? -17.497 7.128 14.105 1.00 84.19 186 LEU A O 1
ATOM 1413 N N . ARG A 1 187 ? -15.754 7.338 15.504 1.00 81.94 187 ARG A N 1
ATOM 1414 C CA . ARG A 1 187 ? -16.308 8.446 16.301 1.00 81.94 187 ARG A CA 1
ATOM 1415 C C . ARG A 1 187 ? -16.584 9.687 15.458 1.00 81.94 187 ARG A C 1
ATOM 1417 O O . ARG A 1 187 ? -17.695 10.212 15.482 1.00 81.94 187 ARG A O 1
ATOM 1424 N N . ASP A 1 188 ? -15.585 10.147 14.711 1.00 80.31 188 ASP A N 1
ATOM 1425 C CA . ASP A 1 188 ? -15.686 11.374 13.917 1.00 80.31 188 ASP A CA 1
ATOM 1426 C C . ASP A 1 188 ? -16.698 11.210 12.780 1.00 80.31 188 ASP A C 1
ATOM 1428 O O . ASP A 1 188 ? -17.408 12.150 12.431 1.00 80.31 188 ASP A O 1
ATOM 1432 N N . PHE A 1 189 ? -16.828 9.991 12.248 1.00 85.56 189 PHE A N 1
ATOM 1433 C CA . PHE A 1 189 ? -17.891 9.652 11.311 1.00 85.56 189 PHE A CA 1
ATOM 1434 C C . PHE A 1 189 ? -19.283 9.869 11.926 1.00 85.56 189 PHE A C 1
ATOM 1436 O O . PHE A 1 189 ? -20.098 10.586 11.348 1.00 85.56 189 PHE A O 1
ATOM 1443 N N . PHE A 1 190 ? -19.561 9.311 13.109 1.00 83.75 190 PHE A N 1
ATOM 1444 C CA . PHE A 1 190 ? -20.863 9.497 13.762 1.00 83.75 190 PHE A CA 1
ATOM 1445 C C . PHE A 1 190 ? -21.096 10.939 14.236 1.00 83.75 190 PHE A C 1
ATOM 1447 O O . PHE A 1 190 ? -22.233 11.406 14.211 1.00 83.75 190 PHE A O 1
ATOM 1454 N N . ALA A 1 191 ? -20.037 11.672 14.596 1.00 80.62 191 ALA A N 1
ATOM 1455 C CA . ALA A 1 191 ? -20.126 13.099 14.909 1.00 80.62 191 ALA A CA 1
ATOM 1456 C C . ALA A 1 191 ? -20.533 13.942 13.686 1.00 80.62 191 ALA A C 1
ATOM 1458 O O . ALA A 1 191 ? -21.305 14.890 13.817 1.00 80.62 191 ALA A O 1
ATOM 1459 N N . LEU A 1 192 ? -20.052 13.584 12.491 1.00 79.56 192 LEU A N 1
ATOM 1460 C CA . LEU A 1 192 ? -20.429 14.238 11.233 1.00 79.56 192 LEU A CA 1
ATOM 1461 C C . LEU A 1 192 ? -21.833 13.847 10.754 1.00 79.56 192 LEU A C 1
ATOM 1463 O O . LEU A 1 192 ? -22.484 14.642 10.073 1.00 79.56 192 LEU A O 1
ATOM 1467 N N . PHE A 1 193 ? -22.308 12.650 11.114 1.00 80.88 193 PHE A N 1
ATOM 1468 C CA . PHE A 1 193 ? -23.585 12.092 10.658 1.00 80.88 193 PHE A CA 1
ATOM 1469 C C . PHE A 1 193 ? -24.525 11.678 11.810 1.00 80.88 193 PHE A C 1
ATOM 1471 O O . PHE A 1 193 ? -24.910 10.507 11.920 1.00 80.88 193 PHE A O 1
ATOM 1478 N N . PRO A 1 194 ? -24.973 12.642 12.642 1.00 67.62 194 PRO A N 1
ATOM 1479 C CA . PRO A 1 194 ? -25.773 12.365 13.836 1.00 67.62 194 PRO A CA 1
ATOM 1480 C C . PRO A 1 194 ? -27.215 11.909 13.549 1.00 67.62 194 PRO A C 1
ATOM 1482 O O . PRO A 1 194 ? -27.869 11.400 14.449 1.00 67.62 194 PRO A O 1
ATOM 1485 N N . GLN A 1 195 ? -27.727 12.067 12.317 1.00 57.94 195 GLN A N 1
ATOM 1486 C CA . GLN A 1 195 ? -29.077 11.615 11.919 1.00 57.94 195 GLN A CA 1
ATOM 1487 C C . GLN A 1 195 ? -29.167 10.119 11.560 1.00 57.94 195 GLN A C 1
ATOM 1489 O O . GLN A 1 195 ? -30.201 9.660 11.079 1.00 57.94 195 GLN A O 1
ATOM 1494 N N . SER A 1 196 ? -28.100 9.341 11.763 1.00 59.19 196 SER A N 1
ATOM 1495 C CA . SER A 1 196 ? -28.189 7.880 11.708 1.00 59.19 196 SER A CA 1
ATOM 1496 C C . SER A 1 196 ? -28.855 7.389 13.001 1.00 59.19 196 SER A C 1
ATOM 1498 O O . SER A 1 196 ? -28.184 7.208 14.012 1.00 59.19 196 SER A O 1
ATOM 1500 N N . ASP A 1 197 ? -30.183 7.222 12.970 1.00 50.81 197 ASP A N 1
ATOM 1501 C CA . ASP A 1 197 ? -31.105 7.038 14.115 1.00 50.81 197 ASP A CA 1
ATOM 1502 C C . ASP A 1 197 ? -30.761 5.913 15.129 1.00 50.81 197 ASP A C 1
ATOM 1504 O O . ASP A 1 197 ? -31.501 5.726 16.090 1.00 50.81 197 ASP A O 1
ATOM 1508 N N . ASN A 1 198 ? -29.653 5.174 14.972 1.00 57.41 198 ASN A N 1
ATOM 1509 C CA . ASN A 1 198 ? -29.214 4.142 15.920 1.00 57.41 198 ASN A CA 1
ATOM 1510 C C . ASN A 1 198 ? -27.703 3.796 15.898 1.00 57.41 198 ASN A C 1
ATOM 1512 O O . ASN A 1 198 ? -27.330 2.703 16.323 1.00 57.41 198 ASN A O 1
ATOM 1516 N N . GLN A 1 199 ? -26.827 4.679 15.388 1.00 73.19 199 GLN A N 1
ATOM 1517 C CA . GLN A 1 199 ? -25.387 4.378 15.206 1.00 73.19 199 GLN A CA 1
ATOM 1518 C C . GLN A 1 199 ? -25.152 3.046 14.463 1.00 73.19 199 GLN A C 1
ATOM 1520 O O . GLN A 1 199 ? -24.408 2.165 14.905 1.00 73.19 199 GLN A O 1
ATOM 1525 N N . GLU A 1 200 ? -25.849 2.876 13.339 1.00 81.44 200 GLU A N 1
ATOM 1526 C CA . GLU A 1 200 ? -25.797 1.649 12.549 1.00 81.44 200 GLU A CA 1
ATOM 1527 C C . GLU A 1 200 ? -24.423 1.455 11.885 1.00 81.44 200 GLU A C 1
ATOM 1529 O O . GLU A 1 200 ? -23.816 2.381 11.337 1.00 81.44 200 GLU A O 1
ATOM 1534 N N . VAL A 1 201 ? -23.944 0.213 11.904 1.00 81.12 201 VAL A N 1
ATOM 1535 C CA . VAL A 1 201 ? -22.689 -0.224 11.289 1.00 81.12 201 VAL A CA 1
ATOM 1536 C C . VAL A 1 201 ? -23.019 -1.121 10.093 1.00 81.12 201 VAL A C 1
ATOM 1538 O O . VAL A 1 201 ? -23.849 -2.022 10.187 1.00 81.12 201 VAL A O 1
ATOM 1541 N N . ASN A 1 202 ? -22.370 -0.907 8.944 1.00 75.31 202 ASN A N 1
ATOM 1542 C CA . ASN A 1 202 ? -22.649 -1.693 7.737 1.00 75.31 202 ASN A CA 1
ATOM 1543 C C . ASN A 1 202 ? -22.165 -3.146 7.851 1.00 75.31 202 ASN A C 1
ATOM 1545 O O . ASN A 1 202 ? -22.833 -4.056 7.360 1.00 75.31 202 ASN A O 1
ATOM 1549 N N . ALA A 1 203 ? -20.986 -3.365 8.437 1.00 78.31 203 ALA A N 1
ATOM 1550 C CA . ALA A 1 203 ? -20.407 -4.694 8.609 1.00 78.31 203 ALA A CA 1
ATOM 1551 C C . ALA A 1 203 ? -19.342 -4.717 9.712 1.00 78.31 203 ALA A C 1
ATOM 1553 O O . ALA A 1 203 ? -18.665 -3.718 9.961 1.00 78.31 203 ALA A O 1
ATOM 1554 N N . ILE A 1 204 ? -19.146 -5.895 10.310 1.00 84.00 204 ILE A N 1
ATOM 1555 C CA . ILE A 1 204 ? -18.018 -6.178 11.202 1.00 84.00 204 ILE A CA 1
ATOM 1556 C C . ILE A 1 204 ? -17.139 -7.242 10.540 1.00 84.00 204 ILE A C 1
ATOM 1558 O O . ILE A 1 204 ? -17.613 -8.328 10.205 1.00 84.00 204 ILE A O 1
ATOM 1562 N N . TYR A 1 205 ? -15.860 -6.943 10.338 1.00 82.44 205 TYR A N 1
ATOM 1563 C CA . TYR A 1 205 ? -14.909 -7.839 9.676 1.00 82.44 205 TYR A CA 1
ATOM 1564 C C . TYR A 1 205 ? -13.994 -8.524 10.684 1.00 82.44 205 TYR A C 1
ATOM 1566 O O . TYR A 1 205 ? -13.504 -7.869 11.599 1.00 82.44 205 TYR A O 1
ATOM 1574 N N . LEU A 1 206 ? -13.725 -9.818 10.483 1.00 81.25 206 LEU A N 1
ATOM 1575 C CA . LEU A 1 206 ? -12.758 -10.581 11.276 1.00 81.25 206 LEU A CA 1
ATOM 1576 C C . LEU A 1 206 ? -11.425 -10.643 10.542 1.00 81.25 206 LEU A C 1
ATOM 1578 O O . LEU A 1 206 ? -11.351 -11.159 9.423 1.00 81.25 206 LEU A O 1
ATOM 1582 N N . LEU A 1 207 ? -10.379 -10.114 11.169 1.00 72.38 207 LEU A N 1
ATOM 1583 C CA . LEU A 1 207 ? -9.090 -9.924 10.508 1.00 72.38 207 LEU A CA 1
ATOM 1584 C C . LEU A 1 207 ? -8.206 -11.170 10.495 1.00 72.38 207 LEU A C 1
ATOM 1586 O O . LEU A 1 207 ? -7.311 -11.259 9.656 1.00 72.38 207 LEU A O 1
ATOM 1590 N N . MET A 1 208 ? -8.432 -12.129 11.394 1.00 71.75 208 MET A N 1
ATOM 1591 C CA . MET A 1 208 ? -7.564 -13.299 11.521 1.00 71.75 208 MET A CA 1
ATOM 1592 C C . MET A 1 208 ? -8.236 -14.588 11.047 1.00 71.75 208 MET A C 1
ATOM 1594 O O . MET A 1 208 ? -9.453 -14.755 11.187 1.00 71.75 208 MET A O 1
ATOM 1598 N N . PRO A 1 209 ? -7.454 -15.530 10.487 1.00 68.06 209 PRO A N 1
ATOM 1599 C CA . PRO A 1 209 ? -7.959 -16.851 10.159 1.00 68.06 209 PRO A CA 1
ATOM 1600 C C . PRO A 1 209 ? -8.337 -17.596 11.443 1.00 68.06 209 PRO A C 1
ATOM 1602 O O . PRO A 1 209 ? -7.596 -17.581 12.423 1.00 68.06 209 PRO A O 1
ATOM 1605 N N . ARG A 1 210 ? -9.485 -18.271 11.412 1.00 72.25 210 ARG A N 1
ATOM 1606 C CA . ARG A 1 210 ? -10.002 -19.098 12.506 1.00 72.25 210 ARG A CA 1
ATOM 1607 C C . ARG A 1 210 ? -10.241 -20.523 12.013 1.00 72.25 210 ARG A C 1
ATOM 1609 O O . ARG A 1 210 ? -10.607 -20.733 10.852 1.00 72.25 210 ARG A O 1
ATOM 1616 N N . SER A 1 211 ? -10.017 -21.494 12.889 1.00 77.19 211 SER A N 1
ATOM 1617 C CA . SER A 1 211 ? -10.337 -22.906 12.670 1.00 77.19 211 SER A CA 1
ATOM 1618 C C . SER A 1 211 ? -11.854 -23.132 12.583 1.00 77.19 211 SER A C 1
ATOM 1620 O O . SER A 1 211 ? -12.654 -22.284 12.977 1.00 77.19 211 SER A O 1
ATOM 1622 N N . SER A 1 212 ? -12.276 -24.288 12.060 1.00 77.44 212 SER A N 1
ATOM 1623 C CA . SER A 1 212 ? -13.701 -24.653 11.977 1.00 77.44 212 SER A CA 1
ATOM 1624 C C . SER A 1 212 ? -14.405 -24.634 13.336 1.00 77.44 212 SER A C 1
ATOM 1626 O O . SER A 1 212 ? -15.577 -24.262 13.422 1.00 77.44 212 SER A O 1
ATOM 1628 N N . ASP A 1 213 ? -13.684 -25.012 14.388 1.00 79.81 213 ASP A N 1
ATOM 1629 C CA . ASP A 1 213 ? -14.226 -25.154 15.737 1.00 79.81 213 ASP A CA 1
ATOM 1630 C C . ASP A 1 213 ? -14.435 -23.771 16.370 1.00 79.81 213 ASP A C 1
ATOM 1632 O O . ASP A 1 213 ? -15.503 -23.487 16.910 1.00 79.81 213 ASP A O 1
ATOM 1636 N N . GLU A 1 214 ? -13.476 -22.857 16.184 1.00 78.88 214 GLU A N 1
ATOM 1637 C CA . GLU A 1 214 ? -13.581 -21.454 16.613 1.00 78.88 214 GLU A CA 1
ATOM 1638 C C . GLU A 1 214 ? -14.698 -20.697 15.881 1.00 78.88 214 GLU A C 1
ATOM 1640 O O . GLU A 1 214 ? -15.381 -19.866 16.478 1.00 78.88 214 GLU A O 1
ATOM 1645 N N . LEU A 1 215 ? -14.909 -20.977 14.590 1.00 82.94 215 LEU A N 1
ATOM 1646 C CA . LEU A 1 215 ? -16.006 -20.383 13.816 1.00 82.94 215 LEU A CA 1
ATOM 1647 C C . LEU A 1 215 ? -17.374 -20.876 14.304 1.00 82.94 215 LEU A C 1
ATOM 1649 O O . LEU A 1 215 ? -18.336 -20.106 14.313 1.00 82.94 215 LEU A O 1
ATOM 1653 N N . SER A 1 216 ? -17.462 -22.139 14.728 1.00 82.69 216 SER A N 1
ATOM 1654 C CA . SER A 1 216 ? -18.691 -22.718 15.283 1.00 82.69 216 SER A CA 1
ATOM 1655 C C . SER A 1 216 ? -19.014 -22.100 16.645 1.00 82.69 216 SER A C 1
ATOM 1657 O O . SER A 1 216 ? -20.119 -21.600 16.830 1.00 82.69 216 SER A O 1
ATOM 1659 N N . ALA A 1 217 ? -18.022 -22.013 17.540 1.00 84.06 217 ALA A N 1
ATOM 1660 C CA . ALA A 1 217 ? -18.171 -21.354 18.838 1.00 84.06 217 ALA A CA 1
ATOM 1661 C C . ALA A 1 217 ? -18.592 -19.882 18.696 1.00 84.06 217 ALA A C 1
ATOM 1663 O O . ALA A 1 217 ? -19.518 -19.431 19.366 1.00 84.06 217 ALA A O 1
ATOM 1664 N N . LEU A 1 218 ? -17.976 -19.145 17.763 1.00 85.38 218 LEU A N 1
ATOM 1665 C CA . LEU A 1 218 ? -18.365 -17.764 17.481 1.00 85.38 218 LEU A CA 1
ATOM 1666 C C . LEU A 1 218 ? -19.806 -17.673 16.960 1.00 85.38 218 LEU A C 1
ATOM 1668 O O . LEU A 1 218 ? -20.543 -16.773 17.346 1.00 85.38 218 LEU A O 1
ATOM 1672 N N . THR A 1 219 ? -20.227 -18.609 16.108 1.00 84.81 219 THR A N 1
ATOM 1673 C CA . THR A 1 219 ? -21.598 -18.641 15.575 1.00 84.81 219 THR A CA 1
ATOM 1674 C C . THR A 1 219 ? -22.637 -18.859 16.677 1.00 84.81 219 THR A C 1
ATOM 1676 O O . THR A 1 219 ? -23.718 -18.276 16.598 1.00 84.81 219 THR A O 1
ATOM 1679 N N . ASP A 1 220 ? -22.304 -19.638 17.708 1.00 83.94 220 ASP A N 1
ATOM 1680 C CA . ASP A 1 220 ? -23.170 -19.871 18.870 1.00 83.94 220 ASP A CA 1
ATOM 1681 C C . ASP A 1 220 ? -23.240 -18.658 19.817 1.00 83.94 220 ASP A C 1
ATOM 1683 O O . ASP A 1 220 ? -24.257 -18.457 20.482 1.00 83.94 220 ASP A O 1
ATOM 1687 N N . MET A 1 221 ? -22.188 -17.831 19.860 1.00 84.56 221 MET A N 1
ATOM 1688 C CA . MET A 1 221 ? -22.138 -16.593 20.653 1.00 84.56 221 MET A CA 1
ATOM 1689 C C . MET A 1 221 ? -22.901 -15.426 20.008 1.00 84.56 221 MET A C 1
ATOM 1691 O O . MET A 1 221 ? -23.349 -14.521 20.711 1.00 84.56 221 MET A O 1
ATOM 1695 N N . LEU A 1 222 ? -23.048 -15.420 18.678 1.00 86.56 222 LEU A N 1
ATOM 1696 C CA . LEU A 1 222 ? -23.678 -14.311 17.962 1.00 86.56 222 LEU A CA 1
ATOM 1697 C C . LEU A 1 222 ? -25.174 -14.159 18.324 1.00 86.56 222 LEU A C 1
ATOM 1699 O O . LEU A 1 222 ? -25.921 -15.143 18.336 1.00 86.56 222 LEU A O 1
ATOM 1703 N N . PRO A 1 223 ? -25.662 -12.917 18.523 1.00 82.88 223 PRO A N 1
ATOM 1704 C CA . PRO A 1 223 ? -27.087 -12.614 18.597 1.00 82.88 223 PRO A CA 1
ATOM 1705 C C . PRO A 1 223 ? -27.887 -13.213 17.432 1.00 82.88 223 PRO A C 1
ATOM 1707 O O . PRO A 1 223 ? -27.403 -13.324 16.305 1.00 82.88 223 PRO A O 1
ATOM 1710 N N . LYS A 1 224 ? -29.165 -13.543 17.672 1.00 81.62 224 LYS A N 1
ATOM 1711 C CA . LYS A 1 224 ? -30.030 -14.204 16.672 1.00 81.62 224 LYS A CA 1
ATOM 1712 C C . LYS A 1 224 ? -30.196 -13.407 15.370 1.00 81.62 224 LYS A C 1
ATOM 1714 O O . LYS A 1 224 ? -30.500 -14.013 14.339 1.00 81.62 224 LYS A O 1
ATOM 1719 N N . HIS A 1 225 ? -30.028 -12.082 15.410 1.00 83.38 225 HIS A N 1
ATOM 1720 C CA . HIS A 1 225 ? -30.104 -11.210 14.237 1.00 83.38 225 HIS A CA 1
ATOM 1721 C C . HIS A 1 225 ? -28.795 -11.127 13.447 1.00 83.38 225 HIS A C 1
ATOM 1723 O O . HIS A 1 225 ? -28.826 -10.571 12.359 1.00 83.38 225 HIS A O 1
ATOM 1729 N N . LEU A 1 226 ? -27.686 -11.711 13.913 1.00 86.12 226 LEU A N 1
ATOM 1730 C CA . LEU A 1 226 ? -26.394 -11.707 13.222 1.00 86.12 226 LEU A CA 1
ATOM 1731 C C . LEU A 1 226 ? -26.069 -13.072 12.586 1.00 86.12 226 LEU A C 1
ATOM 1733 O O . LEU A 1 226 ? -26.590 -14.137 12.944 1.00 86.12 226 LEU A O 1
ATOM 1737 N N . SER A 1 227 ? -25.225 -13.050 11.559 1.00 82.88 227 SER A N 1
ATOM 1738 C CA . SER A 1 227 ? -24.749 -14.242 10.863 1.00 82.88 227 SER A CA 1
ATOM 1739 C C . SER A 1 227 ? -23.329 -14.061 10.354 1.00 82.88 227 SER A C 1
ATOM 1741 O O . SER A 1 227 ? -22.948 -12.989 9.883 1.00 82.88 227 SER A O 1
ATOM 1743 N N . LEU A 1 228 ? -22.556 -15.138 10.428 1.00 83.50 228 LEU A N 1
ATOM 1744 C CA . LEU A 1 228 ? -21.208 -15.186 9.896 1.00 83.50 228 LEU A CA 1
ATOM 1745 C C . LEU A 1 228 ? -21.253 -15.571 8.413 1.00 83.50 228 LEU A C 1
ATOM 1747 O O . LEU A 1 228 ? -21.786 -16.621 8.054 1.00 83.50 228 LEU A O 1
ATOM 1751 N N . GLN A 1 229 ? -20.683 -14.735 7.552 1.00 75.62 229 GLN A N 1
ATOM 1752 C CA . GLN A 1 229 ? -20.570 -14.985 6.118 1.00 75.62 229 GLN A CA 1
ATOM 1753 C C . GLN A 1 229 ? -19.106 -15.013 5.699 1.00 75.62 229 GLN A C 1
ATOM 1755 O O . GLN A 1 229 ? -18.295 -14.204 6.145 1.00 75.62 229 GLN A O 1
ATOM 1760 N N . LYS A 1 230 ? -18.755 -15.948 4.814 1.00 67.94 230 LYS A N 1
ATOM 1761 C CA . LYS A 1 230 ? -17.422 -15.990 4.214 1.00 67.94 230 LYS A CA 1
ATOM 1762 C C . LYS A 1 230 ? -17.305 -14.871 3.183 1.00 67.94 230 LYS A C 1
ATOM 1764 O O . LYS A 1 230 ? -18.124 -14.794 2.268 1.00 67.94 230 LYS A O 1
ATOM 1769 N N . VAL A 1 231 ? -16.279 -14.034 3.304 1.00 59.94 231 VAL A N 1
ATOM 1770 C CA . VAL A 1 231 ? -16.014 -12.974 2.326 1.00 59.94 231 VAL A CA 1
ATOM 1771 C C . VAL A 1 231 ? -15.513 -13.640 1.043 1.00 59.94 231 VAL A C 1
ATOM 1773 O O . VAL A 1 231 ? -14.459 -14.278 1.025 1.00 59.94 231 VAL A O 1
ATOM 1776 N N . ILE A 1 232 ? -16.293 -13.548 -0.037 1.00 47.12 232 ILE A N 1
ATOM 1777 C CA . ILE A 1 232 ? -15.900 -14.081 -1.346 1.00 47.12 232 ILE A CA 1
ATOM 1778 C C . ILE A 1 232 ? -14.815 -13.158 -1.909 1.00 47.12 232 ILE A C 1
ATOM 1780 O O . ILE A 1 232 ? -15.113 -12.102 -2.463 1.00 47.12 232 ILE A O 1
ATOM 1784 N N . GLN A 1 233 ? -13.547 -13.548 -1.766 1.00 48.69 233 GLN A N 1
ATOM 1785 C CA . GLN A 1 233 ? -12.452 -12.904 -2.488 1.00 48.69 233 GLN A CA 1
ATOM 1786 C C . GLN A 1 233 ? -12.694 -13.094 -3.991 1.00 48.69 233 GLN A C 1
ATOM 1788 O O . GLN A 1 233 ? -12.823 -14.222 -4.472 1.00 48.69 233 GLN A O 1
ATOM 1793 N N . ALA A 1 234 ? -12.803 -11.995 -4.737 1.00 43.28 234 ALA A N 1
ATOM 1794 C CA . ALA A 1 234 ? -12.969 -12.051 -6.182 1.00 43.28 234 ALA A CA 1
ATOM 1795 C C . ALA A 1 234 ? -11.724 -12.704 -6.815 1.00 43.28 234 ALA A C 1
ATOM 1797 O O . ALA A 1 234 ? -10.683 -12.065 -6.938 1.00 43.28 234 ALA A O 1
ATOM 1798 N N . ASN A 1 235 ? -11.838 -13.963 -7.252 1.00 43.41 235 ASN A N 1
ATOM 1799 C CA . ASN A 1 235 ? -10.810 -14.676 -8.035 1.00 43.41 235 ASN A CA 1
ATOM 1800 C C . ASN A 1 235 ? -10.420 -13.943 -9.344 1.00 43.41 235 ASN A C 1
ATOM 1802 O O . ASN A 1 235 ? -9.419 -14.283 -9.979 1.00 43.41 235 ASN A O 1
ATOM 1806 N N . ASP A 1 236 ? -11.187 -12.922 -9.733 1.00 48.28 236 ASP A N 1
ATOM 1807 C CA . ASP A 1 236 ? -11.032 -12.109 -10.939 1.00 48.28 236 ASP A CA 1
ATOM 1808 C C . ASP A 1 236 ? -9.706 -11.327 -10.989 1.00 48.28 236 ASP A C 1
ATOM 1810 O O . ASP A 1 236 ? -9.132 -11.160 -12.070 1.00 48.28 236 ASP A O 1
ATOM 1814 N N . SER A 1 237 ? -9.185 -10.864 -9.844 1.00 51.00 237 SER A N 1
ATOM 1815 C CA . SER A 1 237 ? -7.929 -10.095 -9.784 1.00 51.00 237 SER A CA 1
ATOM 1816 C C . SER A 1 237 ? -6.702 -10.970 -10.064 1.00 51.00 237 SER A C 1
ATOM 1818 O O . SER A 1 237 ? -5.798 -10.556 -10.795 1.00 51.00 237 SER A O 1
ATOM 1820 N N . VAL A 1 238 ? -6.703 -12.218 -9.581 1.00 54.69 238 VAL A N 1
ATOM 1821 C CA . VAL A 1 238 ? -5.595 -13.173 -9.752 1.00 54.69 238 VAL A CA 1
ATOM 1822 C C . VAL A 1 238 ? -5.449 -13.610 -11.215 1.00 54.69 238 VAL A C 1
ATOM 1824 O O . VAL A 1 238 ? -4.333 -13.677 -11.739 1.00 54.69 238 VAL A O 1
ATOM 1827 N N . GLU A 1 239 ? -6.556 -13.888 -11.913 1.00 55.41 239 GLU A N 1
ATOM 1828 C CA . GLU A 1 239 ? -6.509 -14.210 -13.348 1.00 55.41 239 GLU A CA 1
ATOM 1829 C C . GLU A 1 239 ? -6.091 -13.005 -14.201 1.00 55.41 239 GLU A C 1
ATOM 1831 O O . GLU A 1 239 ? -5.269 -13.151 -15.117 1.00 55.41 239 GLU A O 1
ATOM 1836 N N . MET A 1 240 ? -6.604 -11.808 -13.894 1.00 56.59 240 MET A N 1
ATOM 1837 C CA . MET A 1 240 ? -6.263 -10.586 -14.625 1.00 56.59 240 MET A CA 1
ATOM 1838 C C . MET A 1 240 ? -4.776 -10.249 -14.494 1.00 56.59 240 MET A C 1
ATOM 1840 O O . MET A 1 240 ? -4.116 -9.945 -15.491 1.00 56.59 240 MET A O 1
ATOM 1844 N N . GLY A 1 241 ? -4.200 -10.373 -13.301 1.00 62.06 241 GLY A N 1
ATOM 1845 C CA . GLY A 1 241 ? -2.787 -10.079 -13.139 1.00 62.06 241 GLY A CA 1
ATOM 1846 C C . GLY A 1 241 ? -1.845 -11.152 -13.695 1.00 62.06 241 GLY A C 1
ATOM 1847 O O . GLY A 1 241 ? -0.792 -10.804 -14.229 1.00 62.06 241 GLY A O 1
ATOM 1848 N N . LYS A 1 242 ? -2.219 -12.444 -13.697 1.00 63.25 242 LYS A N 1
ATOM 1849 C CA . LYS A 1 242 ? -1.450 -13.484 -14.423 1.00 63.25 242 LYS A CA 1
ATOM 1850 C C . LYS A 1 242 ? -1.382 -13.195 -15.926 1.00 63.25 242 LYS A C 1
ATOM 1852 O O . LYS A 1 242 ? -0.367 -13.462 -16.576 1.00 63.25 242 LYS A O 1
ATOM 1857 N N . SER A 1 243 ? -2.460 -12.636 -16.467 1.00 67.38 243 SER A N 1
ATOM 1858 C CA . SER A 1 243 ? -2.579 -12.205 -17.862 1.00 67.38 243 SER A CA 1
ATOM 1859 C C . SER A 1 243 ? -1.705 -10.980 -18.150 1.00 67.38 243 SER A C 1
ATOM 1861 O O . SER A 1 243 ? -0.976 -10.943 -19.143 1.00 67.38 243 SER A O 1
ATOM 1863 N N . PHE A 1 244 ? -1.704 -10.008 -17.233 1.00 66.75 244 PHE A N 1
ATOM 1864 C CA . PHE A 1 244 ? -0.860 -8.816 -17.305 1.00 66.75 244 PHE A CA 1
ATOM 1865 C C . PHE A 1 244 ? 0.638 -9.146 -17.200 1.00 66.75 244 PHE A C 1
ATOM 1867 O O . PHE A 1 244 ? 1.435 -8.672 -18.012 1.00 66.75 244 PHE A O 1
ATOM 1874 N N . SER A 1 245 ? 1.018 -10.035 -16.276 1.00 68.62 245 SER A N 1
ATOM 1875 C CA . SER A 1 245 ? 2.393 -10.527 -16.137 1.00 68.62 245 SER A CA 1
ATOM 1876 C C . SER A 1 245 ? 2.908 -11.150 -17.438 1.00 68.62 245 SER A C 1
ATOM 1878 O O . SER A 1 245 ? 4.025 -10.867 -17.876 1.00 68.62 245 SER A O 1
ATOM 1880 N N . PHE A 1 246 ? 2.077 -11.937 -18.128 1.00 70.31 246 PHE A N 1
ATOM 1881 C CA . PHE A 1 246 ? 2.457 -12.515 -19.417 1.00 70.31 246 PHE A CA 1
ATOM 1882 C C . PHE A 1 246 ? 2.766 -11.443 -20.477 1.00 70.31 246 PHE A C 1
ATOM 1884 O O . PHE A 1 246 ? 3.756 -11.565 -21.203 1.00 70.31 246 PHE A O 1
ATOM 1891 N N . HIS A 1 247 ? 1.980 -10.364 -20.531 1.00 67.81 247 HIS A N 1
ATOM 1892 C CA . HIS A 1 247 ? 2.233 -9.250 -21.447 1.00 67.81 247 HIS A CA 1
ATOM 1893 C C . HIS A 1 247 ? 3.556 -8.531 -21.127 1.00 67.81 247 HIS A C 1
ATOM 1895 O O . HIS A 1 247 ? 4.342 -8.254 -22.037 1.00 67.81 247 HIS A O 1
ATOM 1901 N N . LEU A 1 248 ? 3.856 -8.301 -19.845 1.00 70.75 248 LEU A N 1
ATOM 1902 C CA . LEU A 1 248 ? 5.126 -7.703 -19.416 1.00 70.75 248 LEU A CA 1
ATOM 1903 C C . LEU A 1 248 ? 6.331 -8.585 -19.764 1.00 70.75 248 LEU A C 1
ATOM 1905 O O . LEU A 1 248 ? 7.334 -8.080 -20.268 1.00 70.75 248 LEU A O 1
ATOM 1909 N N . VAL A 1 249 ? 6.231 -9.904 -19.576 1.00 70.31 249 VAL A N 1
ATOM 1910 C CA . VAL A 1 249 ? 7.281 -10.853 -19.986 1.00 70.31 249 VAL A CA 1
ATOM 1911 C C . VAL A 1 249 ? 7.523 -10.785 -21.496 1.00 70.31 249 VAL A C 1
ATOM 1913 O O . VAL A 1 249 ? 8.677 -10.789 -21.932 1.00 70.31 249 VAL A O 1
ATOM 1916 N N . ALA A 1 250 ? 6.464 -10.666 -22.302 1.00 70.19 250 ALA A N 1
ATOM 1917 C CA . ALA A 1 250 ? 6.595 -10.526 -23.749 1.00 70.19 250 ALA A CA 1
ATOM 1918 C C . ALA A 1 250 ? 7.319 -9.225 -24.147 1.00 70.19 250 ALA A C 1
ATOM 1920 O O . ALA A 1 250 ? 8.230 -9.256 -24.981 1.00 70.19 250 ALA A O 1
ATOM 1921 N N . MET A 1 251 ? 6.989 -8.096 -23.505 1.00 68.94 251 MET A N 1
ATOM 1922 C CA . MET A 1 251 ? 7.705 -6.827 -23.702 1.00 68.94 251 MET A CA 1
ATOM 1923 C C . MET A 1 251 ? 9.172 -6.913 -23.256 1.00 68.94 251 MET A C 1
ATOM 1925 O O . MET A 1 251 ? 10.062 -6.424 -23.954 1.00 68.94 251 MET A O 1
ATOM 1929 N N . GLY A 1 252 ? 9.449 -7.594 -22.141 1.00 69.50 252 GLY A N 1
ATOM 1930 C CA . GLY A 1 252 ? 10.809 -7.865 -21.673 1.00 69.50 252 GLY A CA 1
ATOM 1931 C C . GLY A 1 252 ? 11.615 -8.683 -22.682 1.00 69.50 252 GLY A C 1
ATOM 1932 O O . GLY A 1 252 ? 12.754 -8.337 -22.993 1.00 69.50 252 GLY A O 1
ATOM 1933 N N . GLY A 1 253 ? 11.007 -9.714 -23.278 1.00 71.69 253 GLY A N 1
ATOM 1934 C CA . GLY A 1 253 ? 11.613 -10.504 -24.353 1.00 71.69 253 GLY A CA 1
ATOM 1935 C C . GLY A 1 253 ? 11.952 -9.672 -25.595 1.00 71.69 253 GLY A C 1
ATOM 1936 O O . GLY A 1 253 ? 13.036 -9.818 -26.166 1.00 71.69 253 GLY A O 1
ATOM 1937 N N . LEU A 1 254 ? 11.071 -8.743 -25.979 1.00 71.38 254 LEU A N 1
ATOM 1938 C CA . LEU A 1 254 ? 11.327 -7.802 -27.073 1.00 71.38 254 LEU A CA 1
ATOM 1939 C C . LEU A 1 254 ? 12.509 -6.876 -26.757 1.00 71.38 254 LEU A C 1
ATOM 1941 O O . LEU A 1 254 ? 13.357 -6.632 -27.619 1.00 71.38 254 LEU A O 1
ATOM 1945 N N . MET A 1 255 ? 12.606 -6.414 -25.507 1.00 72.00 255 MET A N 1
ATOM 1946 C CA . MET A 1 255 ? 13.730 -5.600 -25.055 1.00 72.00 255 MET A CA 1
ATOM 1947 C C . MET A 1 255 ? 15.043 -6.389 -25.109 1.00 72.00 255 MET A C 1
ATOM 1949 O O . MET A 1 255 ? 16.033 -5.877 -25.630 1.00 72.00 255 MET A O 1
ATOM 1953 N N . VAL A 1 256 ? 15.055 -7.662 -24.696 1.00 72.88 256 VAL A N 1
ATOM 1954 C CA . VAL A 1 256 ? 16.227 -8.549 -24.844 1.00 72.88 256 VAL A CA 1
ATOM 1955 C C . VAL A 1 256 ? 16.657 -8.668 -26.309 1.00 72.88 256 VAL A C 1
ATOM 1957 O O . VAL A 1 256 ? 17.851 -8.571 -26.600 1.00 72.88 256 VAL A O 1
ATOM 1960 N N . LEU A 1 257 ? 15.711 -8.822 -27.243 1.00 73.44 257 LEU A N 1
ATOM 1961 C CA . LEU A 1 257 ? 16.007 -8.904 -28.677 1.00 73.44 257 LEU A CA 1
ATOM 1962 C C . LEU A 1 257 ? 16.675 -7.622 -29.199 1.00 73.44 257 LEU A C 1
ATOM 1964 O O . LEU A 1 257 ? 17.698 -7.690 -29.885 1.00 73.44 257 LEU A O 1
ATOM 1968 N N . VAL A 1 258 ? 16.129 -6.452 -28.853 1.00 71.31 258 VAL A N 1
ATOM 1969 C CA . VAL A 1 258 ? 16.707 -5.145 -29.209 1.00 71.31 258 VAL A CA 1
ATOM 1970 C C . VAL A 1 258 ? 18.125 -5.016 -28.639 1.00 71.31 258 VAL A C 1
ATOM 1972 O O . VAL A 1 258 ? 19.066 -4.665 -29.358 1.00 71.31 258 VAL A O 1
ATOM 1975 N N . CYS A 1 259 ? 18.302 -5.382 -27.371 1.00 70.31 259 CYS A N 1
ATOM 1976 C CA . CYS A 1 259 ? 19.576 -5.333 -26.660 1.00 70.31 259 CYS A CA 1
ATOM 1977 C C . CYS A 1 259 ? 20.638 -6.249 -27.271 1.00 70.31 259 CYS A C 1
ATOM 1979 O O . CYS A 1 259 ? 21.782 -5.824 -27.450 1.00 70.31 259 CYS A O 1
ATOM 1981 N N . LEU A 1 260 ? 20.261 -7.467 -27.672 1.00 74.06 260 LEU A N 1
ATOM 1982 C CA . LEU A 1 260 ? 21.151 -8.416 -28.339 1.00 74.06 260 LEU A CA 1
ATOM 1983 C C . LEU A 1 260 ? 21.790 -7.796 -29.587 1.00 74.06 260 LEU A C 1
ATOM 1985 O O . LEU A 1 260 ? 22.997 -7.932 -29.798 1.00 74.06 260 LEU A O 1
ATOM 1989 N N . PHE A 1 261 ? 21.016 -7.070 -30.396 1.00 72.62 261 PHE A N 1
ATOM 1990 C CA . PHE A 1 261 ? 21.521 -6.420 -31.609 1.00 72.62 261 PHE A CA 1
ATOM 1991 C C . PHE A 1 261 ? 22.454 -5.245 -31.314 1.00 72.62 261 PHE A C 1
ATOM 1993 O O . PHE A 1 261 ? 23.478 -5.095 -31.986 1.00 72.62 261 PHE A O 1
ATOM 2000 N N . ILE A 1 262 ? 22.144 -4.435 -30.301 1.00 69.69 262 ILE A N 1
ATOM 2001 C CA . ILE A 1 262 ? 22.987 -3.299 -29.901 1.00 69.69 262 ILE A CA 1
ATOM 2002 C C . ILE A 1 262 ? 24.334 -3.805 -29.379 1.00 69.69 262 ILE A C 1
ATOM 2004 O O . ILE A 1 262 ? 25.388 -3.325 -29.803 1.00 69.69 262 ILE A O 1
ATOM 2008 N N . VAL A 1 263 ? 24.307 -4.821 -28.517 1.00 72.88 263 VAL A N 1
ATOM 2009 C CA . VAL A 1 263 ? 25.500 -5.472 -27.970 1.00 72.88 263 VAL A CA 1
ATOM 2010 C C . VAL A 1 263 ? 26.307 -6.135 -29.087 1.00 72.88 263 VAL A C 1
ATOM 2012 O O . VAL A 1 263 ? 27.512 -5.907 -29.186 1.00 72.88 263 VAL A O 1
ATOM 2015 N N . THR A 1 264 ? 25.656 -6.864 -30.001 1.00 72.88 264 THR A N 1
ATOM 2016 C CA . THR A 1 264 ? 26.319 -7.447 -31.181 1.00 72.88 264 THR A CA 1
ATOM 2017 C C . THR A 1 264 ? 26.998 -6.370 -32.027 1.00 72.88 264 THR A C 1
ATOM 2019 O O . THR A 1 264 ? 28.126 -6.577 -32.481 1.00 72.88 264 THR A O 1
ATOM 2022 N N . ASN A 1 265 ? 26.361 -5.206 -32.214 1.00 71.12 265 ASN A N 1
ATOM 2023 C CA . ASN A 1 265 ? 26.951 -4.081 -32.940 1.00 71.12 265 ASN A CA 1
ATOM 2024 C C . ASN A 1 265 ? 28.195 -3.556 -32.226 1.00 71.12 265 ASN A C 1
ATOM 2026 O O . ASN A 1 265 ? 29.280 -3.553 -32.807 1.00 71.12 265 ASN A O 1
ATOM 2030 N N . ALA A 1 266 ? 28.074 -3.211 -30.945 1.00 71.31 266 ALA A N 1
ATOM 2031 C CA . ALA A 1 266 ? 29.178 -2.678 -30.155 1.00 71.31 266 ALA A CA 1
ATOM 2032 C C . ALA A 1 266 ? 30.383 -3.644 -30.104 1.00 71.31 266 ALA A C 1
ATOM 2034 O O . ALA A 1 266 ? 31.532 -3.232 -30.288 1.00 71.31 266 ALA A O 1
ATOM 2035 N N . LEU A 1 267 ? 30.126 -4.945 -29.943 1.00 70.75 267 LEU A N 1
ATOM 2036 C CA . LEU A 1 267 ? 31.154 -5.987 -29.879 1.00 70.75 267 LEU A CA 1
ATOM 2037 C C . LEU A 1 267 ? 31.813 -6.269 -31.227 1.00 70.75 267 LEU A C 1
ATOM 2039 O O . LEU A 1 267 ? 33.037 -6.390 -31.295 1.00 70.75 267 LEU A O 1
ATOM 2043 N N . SER A 1 268 ? 31.029 -6.330 -32.307 1.00 69.25 268 SER A N 1
ATOM 2044 C CA . SER A 1 268 ? 31.565 -6.484 -33.664 1.00 69.25 268 SER A CA 1
ATOM 2045 C C . SER A 1 268 ? 32.544 -5.357 -33.986 1.00 69.25 268 SER A C 1
ATOM 2047 O O . SER A 1 268 ? 33.594 -5.591 -34.584 1.00 69.25 268 SER A O 1
ATOM 2049 N N . MET A 1 269 ? 32.255 -4.141 -33.516 1.00 66.12 269 MET A N 1
ATOM 2050 C CA . MET A 1 269 ? 33.169 -3.014 -33.664 1.00 66.12 269 MET A CA 1
ATOM 2051 C C . MET A 1 269 ? 34.426 -3.121 -32.805 1.00 66.12 269 MET A C 1
ATOM 2053 O O . MET A 1 269 ? 35.525 -2.849 -33.295 1.00 66.12 269 MET A O 1
ATOM 2057 N N . LEU A 1 270 ? 34.281 -3.508 -31.536 1.00 71.88 270 LEU A N 1
ATOM 2058 C CA . LEU A 1 270 ? 35.413 -3.704 -30.631 1.00 71.88 270 LEU A CA 1
ATOM 2059 C C . LEU A 1 270 ? 36.391 -4.743 -31.200 1.00 71.88 270 LEU A C 1
ATOM 2061 O O . LEU A 1 270 ? 37.605 -4.535 -31.176 1.00 71.88 270 LEU A O 1
ATOM 2065 N N . LEU A 1 271 ? 35.869 -5.823 -31.784 1.00 71.19 271 LEU A N 1
ATOM 2066 C CA . LEU A 1 271 ? 36.669 -6.859 -32.436 1.00 71.19 271 LEU A CA 1
ATOM 2067 C C . LEU A 1 271 ? 37.278 -6.389 -33.765 1.00 71.19 271 LEU A C 1
ATOM 2069 O O . LEU A 1 271 ? 38.449 -6.676 -34.022 1.00 71.19 271 LEU A O 1
ATOM 2073 N N . ALA A 1 272 ? 36.548 -5.612 -34.573 1.00 69.94 272 ALA A N 1
ATOM 2074 C CA . ALA A 1 272 ? 37.070 -5.042 -35.817 1.00 69.94 272 ALA A CA 1
ATOM 2075 C C . ALA A 1 272 ? 38.303 -4.152 -35.577 1.00 69.94 272 ALA A C 1
ATOM 2077 O O . ALA A 1 272 ? 39.276 -4.226 -36.328 1.00 69.94 272 ALA A O 1
ATOM 2078 N N . TYR A 1 273 ? 38.312 -3.362 -34.497 1.00 70.62 273 TYR A N 1
ATOM 2079 C CA . TYR A 1 273 ? 39.475 -2.548 -34.125 1.00 70.62 273 TYR A CA 1
ATOM 2080 C C . TYR A 1 273 ? 40.655 -3.357 -33.595 1.00 70.62 273 TYR A C 1
ATOM 2082 O O . TYR A 1 273 ? 41.808 -2.971 -33.793 1.00 70.62 273 TYR A O 1
ATOM 2090 N N . ARG A 1 274 ? 40.380 -4.492 -32.953 1.00 76.62 274 ARG A N 1
ATOM 2091 C CA . ARG A 1 274 ? 41.409 -5.374 -32.394 1.00 76.62 274 ARG A CA 1
ATOM 2092 C C . ARG A 1 274 ? 42.033 -6.301 -33.412 1.00 76.62 274 ARG A C 1
ATOM 2094 O O . ARG A 1 274 ? 43.054 -6.903 -33.105 1.00 76.62 274 ARG A O 1
ATOM 2101 N N . HIS A 1 275 ? 41.467 -6.407 -34.609 1.00 73.62 275 HIS A N 1
ATOM 2102 C CA . HIS A 1 275 ? 41.950 -7.325 -35.632 1.00 73.62 275 HIS A CA 1
ATOM 2103 C C . HIS A 1 275 ? 43.454 -7.163 -35.918 1.00 73.62 275 HIS A C 1
ATOM 2105 O O . HIS A 1 275 ? 44.180 -8.152 -35.993 1.00 73.62 275 HIS A O 1
ATOM 2111 N N . THR A 1 276 ? 43.958 -5.929 -36.023 1.00 74.25 276 THR A N 1
ATOM 2112 C CA . THR A 1 276 ? 45.392 -5.671 -36.258 1.00 74.25 276 THR A CA 1
ATOM 2113 C C . THR A 1 276 ? 46.254 -6.148 -35.090 1.00 74.25 276 THR A C 1
ATOM 2115 O O . THR A 1 276 ? 47.256 -6.830 -35.300 1.00 74.25 276 THR A O 1
ATOM 2118 N N . THR A 1 277 ? 45.831 -5.872 -33.856 1.00 80.00 277 THR A N 1
ATOM 2119 C CA . THR A 1 277 ? 46.496 -6.343 -32.637 1.00 80.00 277 THR A CA 1
ATOM 2120 C C . THR A 1 277 ? 46.464 -7.867 -32.532 1.00 80.00 277 THR A C 1
ATOM 2122 O O . THR A 1 277 ? 47.498 -8.475 -32.284 1.00 80.00 277 THR A O 1
ATOM 2125 N N . ILE A 1 278 ? 45.315 -8.500 -32.781 1.00 79.25 278 ILE A N 1
ATOM 2126 C CA . ILE A 1 278 ? 45.146 -9.961 -32.781 1.00 79.25 278 ILE A CA 1
ATOM 2127 C C . ILE A 1 278 ? 46.053 -10.603 -33.838 1.00 79.25 278 ILE A C 1
ATOM 2129 O O . ILE A 1 278 ? 46.732 -11.586 -33.547 1.00 79.25 278 ILE A O 1
ATOM 2133 N N . SER A 1 279 ? 46.131 -10.015 -35.035 1.00 77.31 279 SER A N 1
ATOM 2134 C CA . SER A 1 279 ? 47.023 -10.473 -36.103 1.00 77.31 279 SER A CA 1
ATOM 2135 C C . SER A 1 279 ? 48.498 -10.379 -35.695 1.00 77.31 279 SER A C 1
ATOM 2137 O O . SER A 1 279 ? 49.250 -11.327 -35.910 1.00 77.31 279 SER A O 1
ATOM 2139 N N . HIS A 1 280 ? 48.917 -9.285 -35.048 1.00 83.12 280 HIS A N 1
ATOM 2140 C CA . HIS A 1 280 ? 50.283 -9.146 -34.528 1.00 83.12 280 HIS A CA 1
ATOM 2141 C C . HIS A 1 280 ? 50.589 -10.164 -33.423 1.00 83.12 280 HIS A C 1
ATOM 2143 O O . HIS A 1 280 ? 51.626 -10.815 -33.476 1.00 83.12 280 HIS A O 1
ATOM 2149 N N . LEU A 1 281 ? 49.676 -10.364 -32.467 1.00 81.75 281 LEU A N 1
ATOM 2150 C CA . LEU A 1 281 ? 49.824 -11.364 -31.401 1.00 81.75 281 LEU A CA 1
ATOM 2151 C C . LEU A 1 281 ? 49.962 -12.779 -31.969 1.00 81.75 281 LEU A C 1
ATOM 2153 O O . LEU A 1 281 ? 50.783 -13.563 -31.497 1.00 81.75 281 LEU A O 1
ATOM 2157 N N . HIS A 1 282 ? 49.195 -13.091 -33.013 1.00 78.69 282 HIS A N 1
ATOM 2158 C CA . HIS A 1 282 ? 49.274 -14.386 -33.671 1.00 78.69 282 HIS A CA 1
ATOM 2159 C C . HIS A 1 282 ? 50.595 -14.575 -34.431 1.00 78.69 282 HIS A C 1
ATOM 2161 O O . HIS A 1 282 ? 51.205 -15.636 -34.332 1.00 78.69 282 HIS A O 1
ATOM 2167 N N . LYS A 1 283 ? 51.090 -13.534 -35.121 1.00 82.75 283 LYS A N 1
ATOM 2168 C CA . LYS A 1 283 ? 52.419 -13.541 -35.766 1.00 82.75 283 LYS A CA 1
ATOM 2169 C C . LYS A 1 283 ? 53.570 -13.677 -34.761 1.00 82.75 283 LYS A C 1
ATOM 2171 O O . LYS A 1 283 ? 54.603 -14.231 -35.109 1.00 82.75 283 LYS A O 1
ATOM 2176 N N . LEU A 1 284 ? 53.378 -13.221 -33.522 1.00 85.81 284 LEU A N 1
ATOM 2177 C CA . LEU A 1 284 ? 54.327 -13.374 -32.411 1.00 85.81 284 LEU A CA 1
ATOM 2178 C C . LEU A 1 284 ? 54.270 -14.762 -31.733 1.00 85.81 284 LEU A C 1
ATOM 2180 O O . LEU A 1 284 ? 54.917 -14.966 -30.711 1.00 85.81 284 LEU A O 1
ATOM 2184 N N . GLY A 1 285 ? 53.504 -15.719 -32.274 1.00 84.81 285 GLY A N 1
ATOM 2185 C CA . GLY A 1 285 ? 53.463 -17.105 -31.791 1.00 84.81 285 GLY A CA 1
ATOM 2186 C C . GLY A 1 285 ? 52.413 -17.394 -30.711 1.00 84.81 285 GLY A C 1
ATOM 2187 O O . GLY A 1 285 ? 52.383 -18.495 -30.162 1.00 84.81 285 GLY A O 1
ATOM 2188 N N . ILE A 1 286 ? 51.516 -16.450 -30.398 1.00 85.81 286 ILE A N 1
ATOM 2189 C CA . ILE A 1 286 ? 50.453 -16.670 -29.406 1.00 85.81 286 ILE A CA 1
ATOM 2190 C C . ILE A 1 286 ? 49.338 -17.544 -30.005 1.00 85.81 286 ILE A C 1
ATOM 2192 O O . ILE A 1 286 ? 48.789 -17.270 -31.080 1.00 85.81 286 ILE A O 1
ATOM 2196 N N . THR A 1 287 ? 48.967 -18.603 -29.278 1.00 85.12 287 THR A N 1
ATOM 2197 C CA . THR A 1 287 ? 47.945 -19.563 -29.718 1.00 85.12 287 THR A CA 1
ATOM 2198 C C . THR A 1 287 ? 46.548 -18.936 -29.786 1.00 85.12 287 THR A C 1
ATOM 2200 O O . THR A 1 287 ? 46.171 -18.096 -28.967 1.00 85.12 287 THR A O 1
ATOM 2203 N N . LYS A 1 288 ? 45.718 -19.406 -30.731 1.00 81.06 288 LYS A N 1
ATOM 2204 C CA . LYS A 1 288 ? 44.316 -18.963 -30.879 1.00 81.06 288 LYS A CA 1
ATOM 2205 C C . LYS A 1 288 ? 43.498 -19.178 -29.602 1.00 81.06 288 LYS A C 1
ATOM 2207 O O . LYS A 1 288 ? 42.675 -18.332 -29.261 1.00 81.06 288 LYS A O 1
ATOM 2212 N N . LYS A 1 289 ? 43.761 -20.266 -28.864 1.00 82.62 289 LYS A N 1
ATOM 2213 C CA . LYS A 1 289 ? 43.114 -20.559 -27.572 1.00 82.62 289 LYS A CA 1
ATOM 2214 C C . LYS A 1 289 ? 43.418 -19.478 -26.530 1.00 82.62 289 LYS A C 1
ATOM 2216 O O . LYS A 1 289 ? 42.492 -18.996 -25.889 1.00 82.62 289 LYS A O 1
ATOM 2221 N N . ALA A 1 290 ? 44.675 -19.041 -26.416 1.00 83.81 290 ALA A N 1
ATOM 2222 C CA . ALA A 1 290 ? 45.061 -18.010 -25.453 1.00 83.81 290 ALA A CA 1
ATOM 2223 C C . ALA A 1 290 ? 44.404 -16.648 -25.747 1.00 83.81 290 ALA A C 1
ATOM 2225 O O . ALA A 1 290 ? 43.921 -15.986 -24.831 1.00 83.81 290 ALA A O 1
ATOM 2226 N N . ILE A 1 291 ? 44.317 -16.267 -27.027 1.00 82.38 291 ILE A N 1
ATOM 2227 C CA . ILE A 1 291 ? 43.629 -15.038 -27.464 1.00 82.38 291 ILE A CA 1
ATOM 2228 C C . ILE A 1 291 ? 42.121 -15.130 -27.190 1.00 82.38 291 ILE A C 1
ATOM 2230 O O . ILE A 1 291 ? 41.524 -14.174 -26.703 1.00 82.38 291 ILE A O 1
ATOM 2234 N N . THR A 1 292 ? 41.516 -16.289 -27.465 1.00 81.56 292 THR A N 1
ATOM 2235 C CA . THR A 1 292 ? 40.080 -16.531 -27.253 1.00 81.56 292 THR A CA 1
ATOM 2236 C C . THR A 1 292 ? 39.705 -16.411 -25.780 1.00 81.56 292 THR A C 1
ATOM 2238 O O . THR A 1 292 ? 38.771 -15.691 -25.448 1.00 81.56 292 THR A O 1
ATOM 2241 N N . VAL A 1 293 ? 40.462 -17.061 -24.890 1.00 84.06 293 VAL A N 1
ATOM 2242 C CA . VAL A 1 293 ? 40.240 -16.974 -23.438 1.00 84.06 293 VAL A CA 1
ATOM 2243 C C . VAL A 1 293 ? 40.408 -15.535 -22.955 1.00 84.06 293 VAL A C 1
ATOM 2245 O O . VAL A 1 293 ? 39.536 -15.041 -22.253 1.00 84.06 293 VAL A O 1
ATOM 2248 N N . GLY A 1 294 ? 41.461 -14.830 -23.386 1.00 84.19 294 GLY A N 1
ATOM 2249 C CA . GLY A 1 294 ? 41.670 -13.429 -23.005 1.00 84.19 294 GLY A CA 1
ATOM 2250 C C . GLY A 1 294 ? 40.520 -12.506 -23.424 1.00 84.19 294 GLY A C 1
ATOM 2251 O O . GLY A 1 294 ? 40.111 -11.649 -22.645 1.00 84.19 294 GLY A O 1
ATOM 2252 N N . LEU A 1 295 ? 39.967 -12.703 -24.628 1.00 80.81 295 LEU A N 1
ATOM 2253 C CA . LEU A 1 295 ? 38.807 -11.946 -25.107 1.00 80.81 295 LEU A CA 1
ATOM 2254 C C . LEU A 1 295 ? 37.540 -12.289 -24.315 1.00 80.81 295 LEU A C 1
ATOM 2256 O O . LEU A 1 295 ? 36.821 -11.383 -23.917 1.00 80.81 295 LEU A O 1
ATOM 2260 N N . ILE A 1 296 ? 37.273 -13.572 -24.051 1.00 83.81 296 ILE A N 1
ATOM 2261 C CA . ILE A 1 296 ? 36.103 -13.990 -23.262 1.00 83.81 296 ILE A CA 1
ATOM 2262 C C . ILE A 1 296 ? 36.175 -13.418 -21.843 1.00 83.81 296 ILE A C 1
ATOM 2264 O O . ILE A 1 296 ? 35.176 -12.906 -21.350 1.00 83.81 296 ILE A O 1
ATOM 2268 N N . THR A 1 297 ? 37.345 -13.451 -21.198 1.00 86.19 297 THR A N 1
ATOM 2269 C CA . THR A 1 297 ? 37.530 -12.896 -19.849 1.00 86.19 297 THR A CA 1
ATOM 2270 C C . THR A 1 297 ? 37.250 -11.395 -19.806 1.00 86.19 297 THR A C 1
ATOM 2272 O O . THR A 1 297 ? 36.561 -10.920 -18.908 1.00 86.19 297 THR A O 1
ATOM 2275 N N . GLU A 1 298 ? 37.737 -10.638 -20.786 1.00 85.56 298 GLU A N 1
ATOM 2276 C CA . GLU A 1 298 ? 37.485 -9.199 -20.859 1.00 85.56 298 GLU A CA 1
ATOM 2277 C C . GLU A 1 298 ? 36.017 -8.869 -21.156 1.00 85.56 298 GLU A C 1
ATOM 2279 O O . GLU A 1 298 ? 35.436 -7.987 -20.527 1.00 85.56 298 GLU A O 1
ATOM 2284 N N . LEU A 1 299 ? 35.396 -9.591 -22.091 1.00 83.69 299 LEU A N 1
ATOM 2285 C CA . LEU A 1 299 ? 33.983 -9.400 -22.412 1.00 83.69 299 LEU A CA 1
ATOM 2286 C C . LEU A 1 299 ? 33.077 -9.798 -21.244 1.00 83.69 299 LEU A C 1
ATOM 2288 O O . LEU A 1 299 ? 32.088 -9.115 -20.991 1.00 83.69 299 LEU A O 1
ATOM 2292 N N . GLY A 1 300 ? 33.444 -10.842 -20.497 1.00 85.38 300 GLY A N 1
ATOM 2293 C CA . GLY A 1 300 ? 32.788 -11.215 -19.246 1.00 85.38 300 GLY A CA 1
ATOM 2294 C C . GLY A 1 300 ? 32.862 -10.100 -18.203 1.00 85.38 300 GLY A C 1
ATOM 2295 O O . GLY A 1 300 ? 31.853 -9.792 -17.574 1.00 85.38 300 GLY A O 1
ATOM 2296 N N . PHE A 1 301 ? 34.012 -9.427 -18.083 1.00 88.44 301 PHE A N 1
ATOM 2297 C CA . PHE A 1 301 ? 34.166 -8.269 -17.199 1.00 88.44 301 PHE A CA 1
ATOM 2298 C C . PHE A 1 301 ? 33.262 -7.096 -17.611 1.00 88.44 301 PHE A C 1
ATOM 2300 O O . PHE A 1 301 ? 32.555 -6.543 -16.768 1.00 88.44 301 PHE A O 1
ATOM 2307 N N . TYR A 1 302 ? 33.228 -6.738 -18.901 1.00 86.56 302 TYR A N 1
ATOM 2308 C CA . TYR A 1 302 ? 32.333 -5.679 -19.388 1.00 86.56 302 TYR A CA 1
ATOM 2309 C C . TYR A 1 302 ? 30.861 -6.028 -19.184 1.00 86.56 302 TYR A C 1
ATOM 2311 O O . TYR A 1 302 ? 30.094 -5.165 -18.764 1.00 86.56 302 TYR A O 1
ATOM 2319 N N . CYS A 1 303 ? 30.483 -7.282 -19.451 1.00 87.12 303 CYS A N 1
ATOM 2320 C CA . CYS A 1 303 ? 29.128 -7.773 -19.239 1.00 87.12 303 CYS A CA 1
ATOM 2321 C C . CYS A 1 303 ? 28.716 -7.611 -17.779 1.00 87.12 303 CYS A C 1
ATOM 2323 O O . CYS A 1 303 ? 27.708 -6.968 -17.529 1.00 87.12 303 CYS A O 1
ATOM 2325 N N . LEU A 1 304 ? 29.514 -8.121 -16.836 1.00 89.19 304 LEU A N 1
ATOM 2326 C CA . LEU A 1 304 ? 29.189 -8.110 -15.410 1.00 89.19 304 LEU A CA 1
ATOM 2327 C C . LEU A 1 304 ? 29.035 -6.686 -14.860 1.00 89.19 304 LEU A C 1
ATOM 2329 O O . LEU A 1 304 ? 28.021 -6.367 -14.241 1.00 89.19 304 LEU A O 1
ATOM 2333 N N . VAL A 1 305 ? 30.008 -5.812 -15.131 1.00 91.25 305 VAL A N 1
ATOM 2334 C CA . VAL A 1 305 ? 29.968 -4.418 -14.662 1.00 91.25 305 VAL A CA 1
ATOM 2335 C C . VAL A 1 305 ? 28.839 -3.642 -15.348 1.00 91.25 305 VAL A C 1
ATOM 2337 O O . VAL A 1 305 ? 28.101 -2.916 -14.687 1.00 91.25 305 VAL A O 1
ATOM 2340 N N . GLY A 1 306 ? 28.668 -3.818 -16.662 1.00 87.56 306 GLY A N 1
ATOM 2341 C CA . GLY A 1 306 ? 27.618 -3.151 -17.430 1.00 87.56 306 GLY A CA 1
ATOM 2342 C C . GLY A 1 306 ? 26.213 -3.572 -17.002 1.00 87.56 306 GLY A C 1
ATOM 2343 O O . GLY A 1 306 ? 25.355 -2.709 -16.838 1.00 87.56 306 GLY A O 1
ATOM 2344 N N . SER A 1 307 ? 25.983 -4.866 -16.759 1.00 88.38 307 SER A N 1
ATOM 2345 C CA . SER A 1 307 ? 24.691 -5.363 -16.281 1.00 88.38 307 SER A CA 1
ATOM 2346 C C . SER A 1 307 ? 24.391 -4.910 -14.857 1.00 88.38 307 SER A C 1
ATOM 2348 O O . SER A 1 307 ? 23.259 -4.536 -14.595 1.00 88.38 307 SER A O 1
ATOM 2350 N N . LEU A 1 308 ? 25.380 -4.880 -13.954 1.00 90.06 308 LEU A N 1
ATOM 2351 C CA . LEU A 1 308 ? 25.165 -4.422 -12.576 1.00 90.06 308 LEU A CA 1
ATOM 2352 C C . LEU A 1 308 ? 24.777 -2.935 -12.537 1.00 90.06 308 LEU A C 1
ATOM 2354 O O . LEU A 1 308 ? 23.796 -2.562 -11.900 1.00 90.06 308 LEU A O 1
ATOM 2358 N N . LEU A 1 309 ? 25.511 -2.096 -13.276 1.00 90.00 309 LEU A N 1
ATOM 2359 C CA . LEU A 1 309 ? 25.188 -0.674 -13.427 1.00 90.00 309 LEU A CA 1
ATOM 2360 C C . LEU A 1 309 ? 23.837 -0.464 -14.120 1.00 90.00 309 LEU A C 1
ATOM 2362 O O . LEU A 1 309 ? 23.096 0.441 -13.749 1.00 90.00 309 LEU A O 1
ATOM 2366 N N . GLY A 1 310 ? 23.502 -1.308 -15.099 1.00 87.12 310 GLY A N 1
ATOM 2367 C CA . GLY A 1 310 ? 22.189 -1.315 -15.736 1.00 87.12 310 GLY A CA 1
ATOM 2368 C C . GLY A 1 310 ? 21.069 -1.630 -14.749 1.00 87.12 310 GLY A C 1
ATOM 2369 O O . GLY A 1 310 ? 20.104 -0.881 -14.683 1.00 87.12 310 GLY A O 1
ATOM 2370 N N . VAL A 1 311 ? 21.221 -2.675 -13.930 1.00 89.00 311 VAL A N 1
ATOM 2371 C CA . VAL A 1 311 ? 20.235 -3.040 -12.902 1.00 89.00 311 VAL A CA 1
ATOM 2372 C C . VAL A 1 311 ? 20.013 -1.884 -11.932 1.00 89.00 311 VAL A C 1
ATOM 2374 O O . VAL A 1 311 ? 18.864 -1.513 -11.707 1.00 89.00 311 VAL A O 1
ATOM 2377 N N . LEU A 1 312 ? 21.095 -1.281 -11.424 1.00 88.62 312 LEU A N 1
ATOM 2378 C CA . LEU A 1 312 ? 21.028 -0.111 -10.543 1.00 88.62 312 LEU A CA 1
ATOM 2379 C C . LEU A 1 312 ? 20.265 1.047 -11.196 1.00 88.62 312 LEU A C 1
ATOM 2381 O O . LEU A 1 312 ? 19.390 1.638 -10.569 1.00 88.62 312 LEU A O 1
ATOM 2385 N N . LEU A 1 313 ? 20.556 1.338 -12.467 1.00 83.88 313 LEU A N 1
ATOM 2386 C CA . LEU A 1 313 ? 19.885 2.403 -13.207 1.00 83.88 313 LEU A CA 1
ATOM 2387 C C . LEU A 1 313 ? 18.409 2.089 -13.480 1.00 83.88 313 LEU A C 1
ATOM 2389 O O . LEU A 1 313 ? 17.589 2.998 -13.438 1.00 83.88 313 LEU A O 1
ATOM 2393 N N . GLY A 1 314 ? 18.052 0.829 -13.737 1.00 81.88 314 GLY A N 1
ATOM 2394 C CA . GLY A 1 314 ? 16.661 0.433 -13.964 1.00 81.88 314 GLY A CA 1
ATOM 2395 C C . GLY A 1 314 ? 15.812 0.447 -12.691 1.00 81.88 314 GLY A C 1
ATOM 2396 O O . GLY A 1 314 ? 14.677 0.912 -12.745 1.00 81.88 314 GLY A O 1
ATOM 2397 N N . PHE A 1 315 ? 16.367 0.031 -11.545 1.00 82.19 315 PHE A N 1
ATOM 2398 C CA . PHE A 1 315 ? 15.717 0.212 -10.239 1.00 82.19 315 PHE A CA 1
ATOM 2399 C C . PHE A 1 315 ? 15.536 1.695 -9.922 1.00 82.19 315 PHE A C 1
ATOM 2401 O O . PHE A 1 315 ? 14.434 2.120 -9.592 1.00 82.19 315 PHE A O 1
ATOM 2408 N N . TRP A 1 316 ? 16.593 2.492 -10.100 1.00 82.19 316 TRP A N 1
ATOM 2409 C CA . TRP A 1 316 ? 16.527 3.940 -9.920 1.00 82.19 316 TRP A CA 1
ATOM 2410 C C . TRP A 1 316 ? 15.479 4.594 -10.836 1.00 82.19 316 TRP A C 1
ATOM 2412 O O . TRP A 1 316 ? 14.739 5.467 -10.400 1.00 82.19 316 TRP A O 1
ATOM 2422 N N . ALA A 1 317 ? 15.369 4.162 -12.095 1.00 72.31 317 ALA A N 1
ATOM 2423 C CA . ALA A 1 317 ? 14.375 4.701 -13.017 1.00 72.31 317 ALA A CA 1
ATOM 2424 C C . ALA A 1 317 ? 12.945 4.400 -12.549 1.00 72.31 317 ALA A C 1
ATOM 2426 O O . ALA A 1 317 ? 12.091 5.277 -12.608 1.00 72.31 317 ALA A O 1
ATOM 2427 N N . ILE A 1 318 ? 12.681 3.186 -12.058 1.00 71.44 318 ILE A N 1
ATOM 2428 C CA . ILE A 1 318 ? 11.348 2.811 -11.573 1.00 71.44 318 ILE A CA 1
ATOM 2429 C C . ILE A 1 318 ? 10.952 3.625 -10.349 1.00 71.44 318 ILE A C 1
ATOM 2431 O O . ILE A 1 318 ? 9.821 4.097 -10.302 1.00 71.44 318 ILE A O 1
ATOM 2435 N N . THR A 1 319 ? 11.864 3.837 -9.397 1.00 69.94 319 THR A N 1
ATOM 2436 C CA . THR A 1 319 ? 11.537 4.607 -8.190 1.00 69.94 319 THR A CA 1
ATOM 2437 C C . THR A 1 319 ? 11.167 6.059 -8.503 1.00 69.94 319 THR A C 1
ATOM 2439 O O . THR A 1 319 ? 10.384 6.654 -7.773 1.00 69.94 319 THR A O 1
ATOM 2442 N N . GLN A 1 320 ? 11.631 6.629 -9.623 1.00 69.31 320 GLN A N 1
ATOM 2443 C CA . GLN A 1 320 ? 11.186 7.956 -10.081 1.00 69.31 320 GLN A CA 1
ATOM 2444 C C . GLN A 1 320 ? 9.757 7.970 -10.643 1.00 69.31 32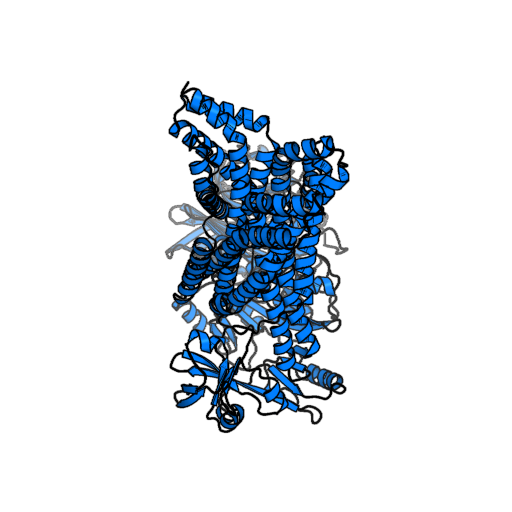0 GLN A C 1
ATOM 2446 O O . GLN A 1 320 ? 9.077 8.992 -10.573 1.00 69.31 320 GLN A O 1
ATOM 2451 N N . PHE A 1 321 ? 9.296 6.856 -11.215 1.00 62.25 321 PHE A N 1
ATOM 2452 C CA . PHE A 1 321 ? 7.955 6.724 -11.797 1.00 62.25 321 PHE A CA 1
ATOM 2453 C C . PHE A 1 321 ? 6.971 5.983 -10.880 1.00 62.25 321 PHE A C 1
ATOM 2455 O O . PHE A 1 321 ? 5.832 5.734 -11.282 1.00 62.25 321 PHE A O 1
ATOM 2462 N N . ASP A 1 322 ? 7.399 5.666 -9.655 1.00 60.31 322 ASP A N 1
ATOM 2463 C CA . ASP A 1 322 ? 6.677 4.854 -8.678 1.00 60.31 322 ASP A CA 1
ATOM 2464 C C . ASP A 1 322 ? 5.253 5.370 -8.449 1.00 60.31 322 ASP A C 1
ATOM 2466 O O . ASP A 1 322 ? 4.294 4.653 -8.697 1.00 60.31 322 ASP A O 1
ATOM 2470 N N . THR A 1 323 ? 5.072 6.655 -8.137 1.00 55.44 323 THR A N 1
ATOM 2471 C CA . THR A 1 323 ? 3.736 7.207 -7.833 1.00 55.44 323 THR A CA 1
ATOM 2472 C C . THR A 1 323 ? 2.699 7.036 -8.952 1.00 55.44 323 THR A C 1
ATOM 2474 O O . THR A 1 323 ? 1.519 6.842 -8.661 1.00 55.44 323 THR A O 1
ATOM 2477 N N . GLY A 1 324 ? 3.108 7.080 -10.225 1.00 58.19 324 GLY A N 1
ATOM 2478 C CA . GLY A 1 324 ? 2.213 6.893 -11.372 1.00 58.19 324 GLY A CA 1
ATOM 2479 C C . GLY A 1 324 ? 1.979 5.422 -11.723 1.00 58.19 324 GLY A C 1
ATOM 2480 O O . GLY A 1 324 ? 0.843 5.026 -11.997 1.00 58.19 324 GLY A O 1
ATOM 2481 N N . ILE A 1 325 ? 3.041 4.608 -11.694 1.00 62.00 325 ILE A N 1
ATOM 2482 C CA . ILE A 1 325 ? 2.981 3.161 -11.956 1.00 62.00 325 ILE A CA 1
ATOM 2483 C C . ILE A 1 325 ? 2.167 2.476 -10.865 1.00 62.00 325 ILE A C 1
ATOM 2485 O O . ILE A 1 325 ? 1.229 1.743 -11.168 1.00 62.00 325 ILE A O 1
ATOM 2489 N N . THR A 1 326 ? 2.487 2.774 -9.612 1.00 59.75 326 THR A N 1
ATOM 2490 C CA . THR A 1 326 ? 1.869 2.185 -8.434 1.00 59.75 326 THR A CA 1
ATOM 2491 C C . THR A 1 326 ? 0.398 2.538 -8.349 1.00 59.75 326 THR A C 1
ATOM 2493 O O . THR A 1 326 ? -0.406 1.626 -8.235 1.00 59.75 326 THR A O 1
ATOM 2496 N N . ALA A 1 327 ? 0.008 3.803 -8.544 1.00 56.22 327 ALA A N 1
ATOM 2497 C CA . ALA A 1 327 ? -1.408 4.178 -8.570 1.00 56.22 327 ALA A CA 1
ATOM 2498 C C . ALA A 1 327 ? -2.185 3.521 -9.725 1.00 56.22 327 ALA A C 1
ATOM 2500 O O . ALA A 1 327 ? -3.364 3.209 -9.591 1.00 56.22 327 ALA A O 1
ATOM 2501 N N . THR A 1 328 ? -1.557 3.326 -10.885 1.00 59.78 328 THR A N 1
ATOM 2502 C CA . THR A 1 328 ? -2.230 2.704 -12.035 1.00 59.78 328 THR A CA 1
ATOM 2503 C C . THR A 1 328 ? -2.389 1.201 -11.826 1.00 59.78 328 THR A C 1
ATOM 2505 O O . THR A 1 328 ? -3.472 0.658 -12.036 1.00 59.78 328 THR A O 1
ATOM 2508 N N . LEU A 1 329 ? -1.322 0.527 -11.393 1.00 59.34 329 LEU A N 1
ATOM 2509 C CA . LEU A 1 329 ? -1.312 -0.916 -11.183 1.00 59.34 329 LEU A CA 1
ATOM 2510 C C . LEU A 1 329 ? -2.085 -1.323 -9.934 1.00 59.34 329 LEU A C 1
ATOM 2512 O O . LEU A 1 329 ? -2.759 -2.345 -9.984 1.00 59.34 329 LEU A O 1
ATOM 2516 N N . SER A 1 330 ? -2.078 -0.519 -8.869 1.00 56.28 330 SER A N 1
ATOM 2517 C CA . SER A 1 330 ? -2.883 -0.799 -7.680 1.00 56.28 330 SER A CA 1
ATOM 2518 C C . SER A 1 330 ? -4.378 -0.757 -7.990 1.00 56.28 330 SER A C 1
ATOM 2520 O O . SER A 1 330 ? -5.113 -1.671 -7.621 1.00 56.28 330 SER A O 1
ATOM 2522 N N . ASN A 1 331 ? -4.817 0.243 -8.762 1.00 56.53 331 ASN A N 1
ATOM 2523 C CA . ASN A 1 331 ? -6.201 0.358 -9.221 1.00 56.53 331 ASN A CA 1
ATOM 2524 C C . ASN A 1 331 ? -6.585 -0.755 -10.206 1.00 56.53 331 ASN A C 1
ATOM 2526 O O . ASN A 1 331 ? -7.699 -1.273 -10.155 1.00 56.53 331 ASN A O 1
ATOM 2530 N N . LEU A 1 332 ? -5.674 -1.131 -11.109 1.00 57.09 332 LEU A N 1
ATOM 2531 C CA . LEU A 1 332 ? -5.932 -2.159 -12.119 1.00 57.09 332 LEU A CA 1
ATOM 2532 C C . LEU A 1 332 ? -5.975 -3.567 -11.515 1.00 57.09 332 LEU A C 1
ATOM 2534 O O . LEU A 1 332 ? -6.845 -4.358 -11.871 1.00 57.09 332 LEU A O 1
ATOM 2538 N N . LEU A 1 333 ? -5.057 -3.877 -10.600 1.00 52.59 333 LEU A N 1
ATOM 2539 C CA . LEU A 1 333 ? -4.978 -5.173 -9.923 1.00 52.59 333 LEU A CA 1
ATOM 2540 C C . LEU A 1 333 ? -5.913 -5.251 -8.705 1.00 52.59 333 LEU A C 1
ATOM 2542 O O . LEU A 1 333 ? -6.073 -6.334 -8.146 1.00 52.59 333 LEU A O 1
ATOM 2546 N N . ARG A 1 334 ? -6.540 -4.127 -8.310 1.00 51.31 334 ARG A N 1
ATOM 2547 C CA . ARG A 1 334 ? -7.330 -3.968 -7.071 1.00 51.31 334 ARG A CA 1
ATOM 2548 C C . ARG A 1 334 ? -6.592 -4.519 -5.846 1.00 51.31 334 ARG A C 1
ATOM 2550 O O . ARG A 1 334 ? -7.182 -5.168 -4.987 1.00 51.31 334 ARG A O 1
ATOM 2557 N N . SER A 1 335 ? -5.282 -4.309 -5.824 1.00 52.22 335 SER A N 1
ATOM 2558 C CA . SER A 1 335 ? -4.361 -4.861 -4.837 1.00 52.22 335 SER A CA 1
ATOM 2559 C C . SER A 1 335 ? -3.264 -3.835 -4.562 1.00 52.22 335 SER A C 1
ATOM 2561 O O . SER A 1 335 ? -2.859 -3.138 -5.498 1.00 52.22 335 SER A O 1
ATOM 2563 N N . PRO A 1 336 ? -2.774 -3.695 -3.317 1.00 50.75 336 PRO A N 1
ATOM 2564 C CA . PRO A 1 336 ? -1.645 -2.826 -3.021 1.00 50.75 336 PRO A CA 1
ATOM 2565 C C . PRO A 1 336 ? -0.427 -3.278 -3.835 1.00 50.75 336 PRO A C 1
ATOM 2567 O O . PRO A 1 336 ? 0.173 -4.324 -3.602 1.00 50.75 336 PRO A O 1
ATOM 2570 N N . PHE A 1 337 ? -0.078 -2.475 -4.833 1.00 59.09 337 PHE A N 1
ATOM 2571 C CA . PHE A 1 337 ? 1.124 -2.654 -5.627 1.00 59.09 337 PHE A CA 1
ATOM 2572 C C . PHE A 1 337 ? 2.253 -1.892 -4.934 1.00 59.09 337 PHE A C 1
ATOM 2574 O O . PHE A 1 337 ? 2.118 -0.699 -4.685 1.00 59.09 337 PHE A O 1
ATOM 2581 N N . SER A 1 338 ? 3.357 -2.560 -4.605 1.00 60.28 338 SER A N 1
ATOM 2582 C CA . SER A 1 338 ? 4.544 -1.897 -4.059 1.00 60.28 338 SER A CA 1
ATOM 2583 C C . SER A 1 338 ? 5.810 -2.487 -4.658 1.00 60.28 338 SER A C 1
ATOM 2585 O O . SER A 1 338 ? 6.023 -3.704 -4.661 1.00 60.28 338 SER A O 1
ATOM 2587 N N . ILE A 1 339 ? 6.666 -1.595 -5.147 1.00 62.00 339 ILE A N 1
ATOM 2588 C CA . ILE A 1 339 ? 7.974 -1.931 -5.711 1.00 62.00 339 ILE A CA 1
ATOM 2589 C C . ILE A 1 339 ? 8.962 -2.358 -4.613 1.00 62.00 339 ILE A C 1
ATOM 2591 O O . ILE A 1 339 ? 9.867 -3.144 -4.893 1.00 62.00 339 ILE A O 1
ATOM 2595 N N . ASP A 1 340 ? 8.746 -1.943 -3.360 1.00 58.91 340 ASP A N 1
ATOM 2596 C CA . ASP A 1 340 ? 9.633 -2.250 -2.228 1.00 58.91 340 ASP A CA 1
ATOM 2597 C C . ASP A 1 340 ? 9.627 -3.738 -1.842 1.00 58.91 340 ASP A C 1
ATOM 2599 O O . ASP A 1 340 ? 10.576 -4.234 -1.236 1.00 58.91 340 ASP A O 1
ATOM 2603 N N . SER A 1 341 ? 8.589 -4.479 -2.243 1.00 60.41 341 SER A N 1
ATOM 2604 C CA . SER A 1 341 ? 8.490 -5.931 -2.037 1.00 60.41 341 SER A CA 1
ATOM 2605 C C . SER A 1 341 ? 9.453 -6.752 -2.910 1.00 60.41 341 SER A C 1
ATOM 2607 O O . SER A 1 341 ? 9.658 -7.945 -2.675 1.00 60.41 341 SER A O 1
ATOM 2609 N N . VAL A 1 342 ? 10.065 -6.143 -3.932 1.00 71.69 342 VAL A N 1
ATOM 2610 C CA . VAL A 1 342 ? 10.887 -6.858 -4.912 1.00 71.69 342 VAL A CA 1
ATOM 2611 C C . VAL A 1 342 ? 12.341 -6.955 -4.452 1.00 71.69 342 VAL A C 1
ATOM 2613 O O . VAL A 1 342 ? 13.060 -5.962 -4.351 1.00 71.69 342 VAL A O 1
ATOM 2616 N N . SER A 1 343 ? 12.832 -8.185 -4.273 1.00 79.69 343 SER A N 1
ATOM 2617 C CA . SER A 1 343 ? 14.238 -8.429 -3.934 1.00 79.69 343 SER A CA 1
ATOM 2618 C C . SER A 1 343 ? 15.178 -7.974 -5.055 1.00 79.69 343 SER A C 1
ATOM 2620 O O . SER A 1 343 ? 15.297 -8.630 -6.099 1.00 79.69 343 SER A O 1
ATOM 2622 N N . PHE A 1 344 ? 15.925 -6.898 -4.790 1.00 82.81 344 PHE A N 1
ATOM 2623 C CA . PHE A 1 344 ? 16.965 -6.372 -5.677 1.00 82.81 344 PHE A CA 1
ATOM 2624 C C . PHE A 1 344 ? 17.946 -7.455 -6.135 1.00 82.81 344 PHE A C 1
ATOM 2626 O O . PHE A 1 344 ? 18.274 -7.545 -7.318 1.00 82.81 344 PHE A O 1
ATOM 2633 N N . ILE A 1 345 ? 18.386 -8.315 -5.212 1.00 86.19 345 ILE A N 1
ATOM 2634 C CA . ILE A 1 345 ? 19.382 -9.359 -5.482 1.00 86.19 345 ILE A CA 1
ATOM 2635 C C . ILE A 1 345 ? 18.840 -10.375 -6.493 1.00 86.19 345 ILE A C 1
ATOM 2637 O O . ILE A 1 345 ? 19.552 -10.752 -7.425 1.00 86.19 345 ILE A O 1
ATOM 2641 N N . SER A 1 346 ? 17.578 -10.790 -6.343 1.00 84.56 346 SER A N 1
ATOM 2642 C CA . SER A 1 346 ? 16.955 -11.772 -7.237 1.00 84.56 346 SER A CA 1
ATOM 2643 C C . SER A 1 346 ? 16.869 -11.260 -8.680 1.00 84.56 346 SER A C 1
ATOM 2645 O O . SER A 1 346 ? 17.329 -11.929 -9.612 1.00 84.56 346 SER A O 1
ATOM 2647 N N . VAL A 1 347 ? 16.392 -10.023 -8.859 1.00 84.31 347 VAL A N 1
ATOM 2648 C CA . VAL A 1 347 ? 16.304 -9.365 -10.168 1.00 84.31 347 VAL A CA 1
ATOM 2649 C C . VAL A 1 347 ? 17.693 -9.125 -10.748 1.00 84.31 347 VAL A C 1
ATOM 2651 O O . VAL A 1 347 ? 17.913 -9.365 -11.937 1.00 84.31 347 VAL A O 1
ATOM 2654 N N . ALA A 1 348 ? 18.648 -8.688 -9.922 1.00 86.75 348 ALA A N 1
ATOM 2655 C CA . ALA A 1 348 ? 20.018 -8.447 -10.351 1.00 86.75 348 ALA A CA 1
ATOM 2656 C C . ALA A 1 348 ? 20.659 -9.720 -10.917 1.00 86.75 348 ALA A C 1
ATOM 2658 O O . ALA A 1 348 ? 21.215 -9.686 -12.015 1.00 86.75 348 ALA A O 1
ATOM 2659 N N . LEU A 1 349 ? 20.537 -10.852 -10.216 1.00 89.19 349 LEU A N 1
ATOM 2660 C CA . LEU A 1 349 ? 21.081 -12.136 -10.661 1.00 89.19 349 LEU A CA 1
ATOM 2661 C C . LEU A 1 349 ? 20.453 -12.600 -11.978 1.00 89.19 349 LEU A C 1
ATOM 2663 O O . LEU A 1 349 ? 21.180 -12.976 -12.902 1.00 89.19 349 LEU A O 1
ATOM 2667 N N . LEU A 1 350 ? 19.123 -12.530 -12.096 1.00 85.75 350 LEU A N 1
ATOM 2668 C CA . LEU A 1 350 ? 18.417 -12.914 -13.319 1.00 85.75 350 LEU A CA 1
ATOM 2669 C C . LEU A 1 350 ? 18.808 -12.018 -14.503 1.00 85.75 350 LEU A C 1
ATOM 2671 O O . LEU A 1 350 ? 19.097 -12.512 -15.595 1.00 85.75 350 LEU A O 1
ATOM 2675 N N . CYS A 1 351 ? 18.874 -10.704 -14.288 1.00 85.06 351 CYS A N 1
ATOM 2676 C CA . CYS A 1 351 ? 19.273 -9.747 -15.313 1.00 85.06 351 CYS A CA 1
ATOM 2677 C C . CYS A 1 351 ? 20.720 -9.979 -15.773 1.00 85.06 351 CYS A C 1
ATOM 2679 O O . CYS A 1 351 ? 20.994 -9.979 -16.975 1.00 85.06 351 CYS A O 1
ATOM 2681 N N . VAL A 1 352 ? 21.651 -10.205 -14.840 1.00 86.81 352 VAL A N 1
ATOM 2682 C CA . VAL A 1 352 ? 23.054 -10.515 -15.156 1.00 86.81 352 VAL A CA 1
ATOM 2683 C C . VAL A 1 352 ? 23.138 -11.808 -15.969 1.00 86.81 352 VAL A C 1
ATOM 2685 O O . VAL A 1 352 ? 23.815 -11.831 -16.997 1.00 86.81 352 VAL A O 1
ATOM 2688 N N . LEU A 1 353 ? 22.417 -12.861 -15.568 1.00 87.12 353 LEU A N 1
ATOM 2689 C CA . LEU A 1 353 ? 22.381 -14.139 -16.285 1.00 87.12 353 LEU A CA 1
ATOM 2690 C C . LEU A 1 353 ? 21.907 -13.967 -17.736 1.00 87.12 353 LEU A C 1
ATOM 2692 O O . LEU A 1 353 ? 22.563 -14.444 -18.665 1.00 87.12 353 LEU A O 1
ATOM 2696 N N . LEU A 1 354 ? 20.801 -13.252 -17.946 1.00 81.88 354 LEU A N 1
ATOM 2697 C CA . LEU A 1 354 ? 20.250 -12.998 -19.279 1.00 81.88 354 LEU A CA 1
ATOM 2698 C C . LEU A 1 354 ? 21.196 -12.150 -20.143 1.00 81.88 354 LEU A C 1
ATOM 2700 O O . LEU A 1 354 ? 21.384 -12.452 -21.324 1.00 81.88 354 LEU A O 1
ATOM 2704 N N . CYS A 1 355 ? 21.860 -11.148 -19.560 1.00 81.88 355 CYS A N 1
ATOM 2705 C CA . CYS A 1 355 ? 22.894 -10.369 -20.244 1.00 81.88 355 CYS A CA 1
ATOM 2706 C C . CYS A 1 355 ? 24.092 -11.236 -20.657 1.00 81.88 355 CYS A C 1
ATOM 2708 O O . CYS A 1 355 ? 24.577 -11.109 -21.783 1.00 81.88 355 CYS A O 1
ATOM 2710 N N . VAL A 1 356 ? 24.539 -12.156 -19.795 1.00 85.00 356 VAL A N 1
ATOM 2711 C CA . VAL A 1 356 ? 25.630 -13.095 -20.105 1.00 85.00 356 VAL A CA 1
ATOM 2712 C C . VAL A 1 356 ? 25.247 -14.009 -21.268 1.00 85.00 356 VAL A C 1
ATOM 2714 O O . VAL A 1 356 ? 26.036 -14.159 -22.204 1.00 85.00 356 VAL A O 1
ATOM 2717 N N . ILE A 1 357 ? 24.034 -14.571 -21.259 1.00 82.94 357 ILE A N 1
ATOM 2718 C CA . ILE A 1 357 ? 23.520 -15.394 -22.365 1.00 82.94 357 ILE A CA 1
ATOM 2719 C C . ILE A 1 357 ? 23.470 -14.571 -23.661 1.00 82.94 357 ILE A C 1
ATOM 2721 O O . ILE A 1 357 ? 23.958 -15.019 -24.701 1.00 82.94 357 ILE A O 1
ATOM 2725 N N . GLY A 1 358 ? 22.953 -13.341 -23.599 1.00 77.75 358 GLY A N 1
ATOM 2726 C CA . GLY A 1 358 ? 22.887 -12.436 -24.746 1.00 77.75 358 GLY A CA 1
ATOM 2727 C C . GLY A 1 358 ? 24.267 -12.117 -25.329 1.00 77.75 358 GLY A C 1
ATOM 2728 O O . GLY A 1 358 ? 24.479 -12.248 -26.535 1.00 77.75 358 GLY A O 1
ATOM 2729 N N . VAL A 1 359 ? 25.244 -11.770 -24.486 1.00 79.88 359 VAL A N 1
ATOM 2730 C CA . VAL A 1 359 ? 26.632 -11.524 -24.911 1.00 79.88 359 VAL A CA 1
ATOM 2731 C C . VAL A 1 359 ? 27.263 -12.791 -25.494 1.00 79.88 359 VAL A C 1
ATOM 2733 O O . VAL A 1 359 ? 27.943 -12.716 -26.519 1.00 79.88 359 VAL A O 1
ATOM 2736 N N . ALA A 1 360 ? 27.030 -13.967 -24.910 1.00 82.69 360 ALA A N 1
ATOM 2737 C CA . ALA A 1 360 ? 27.555 -15.228 -25.435 1.00 82.69 360 ALA A CA 1
ATOM 2738 C C . ALA A 1 360 ? 27.045 -15.511 -26.861 1.00 82.69 360 ALA A C 1
ATOM 2740 O O . ALA A 1 360 ? 27.835 -15.833 -27.751 1.00 82.69 360 ALA A O 1
ATOM 2741 N N . ILE A 1 361 ? 25.748 -15.305 -27.110 1.00 78.19 361 ILE A N 1
ATOM 2742 C CA . ILE A 1 361 ? 25.143 -15.452 -28.443 1.00 78.19 361 ILE A CA 1
ATOM 2743 C C . ILE A 1 361 ? 25.705 -14.399 -29.413 1.00 78.19 361 ILE A C 1
ATOM 2745 O O . ILE A 1 361 ? 26.147 -14.737 -30.514 1.00 78.19 361 ILE A O 1
ATOM 2749 N N . ALA A 1 362 ? 25.756 -13.131 -28.992 1.00 71.69 362 ALA A N 1
ATOM 2750 C CA . ALA A 1 362 ? 26.243 -12.006 -29.793 1.00 71.69 362 ALA A CA 1
ATOM 2751 C C . ALA A 1 362 ? 27.722 -12.136 -30.204 1.00 71.69 362 ALA A C 1
ATOM 2753 O O . ALA A 1 362 ? 28.119 -11.719 -31.294 1.00 71.69 362 ALA A O 1
ATOM 2754 N N . THR A 1 363 ? 28.559 -12.705 -29.333 1.00 73.81 363 THR A N 1
ATOM 2755 C CA . THR A 1 363 ? 30.009 -12.835 -29.553 1.00 73.81 363 THR A CA 1
ATOM 2756 C C . THR A 1 363 ? 30.389 -14.021 -30.428 1.00 73.81 363 THR A C 1
ATOM 2758 O O . THR A 1 363 ? 31.458 -13.991 -31.040 1.00 73.81 363 THR A O 1
ATOM 2761 N N . PHE A 1 364 ? 29.536 -15.041 -30.540 1.00 76.00 364 PHE A N 1
ATOM 2762 C CA . PHE A 1 364 ? 29.883 -16.305 -31.189 1.00 76.00 364 PHE A CA 1
ATOM 2763 C C . PHE A 1 364 ? 30.339 -16.135 -32.649 1.00 76.00 364 PHE A C 1
ATOM 2765 O O . PHE A 1 364 ? 31.397 -16.638 -33.046 1.00 76.00 364 PHE A O 1
ATOM 2772 N N . ILE A 1 365 ? 29.573 -15.392 -33.457 1.00 70.00 365 ILE A N 1
ATOM 2773 C CA . ILE A 1 365 ? 29.869 -15.191 -34.886 1.00 70.00 365 ILE A CA 1
ATOM 2774 C C . ILE A 1 365 ? 31.096 -14.278 -35.086 1.00 70.00 365 ILE A C 1
ATOM 2776 O O . ILE A 1 365 ? 32.026 -14.704 -35.785 1.00 70.00 365 ILE A O 1
ATOM 2780 N N . PRO A 1 366 ? 31.172 -13.074 -34.478 1.00 68.06 366 PRO A N 1
ATOM 2781 C CA . PRO A 1 366 ? 32.327 -12.189 -34.635 1.00 68.06 366 PRO A CA 1
ATOM 2782 C C . PRO A 1 366 ? 33.640 -12.802 -34.131 1.00 68.06 366 PRO A C 1
ATOM 2784 O O . PRO A 1 366 ? 34.678 -12.645 -34.772 1.00 68.06 366 PRO A O 1
ATOM 2787 N N . LEU A 1 367 ? 33.607 -13.553 -33.025 1.00 72.38 367 LEU A N 1
ATOM 2788 C CA . LEU A 1 367 ? 34.783 -14.226 -32.467 1.00 72.38 367 LEU A CA 1
ATOM 2789 C C . LEU A 1 367 ? 35.315 -15.303 -33.420 1.00 72.38 367 LEU A C 1
ATOM 2791 O O . LEU A 1 367 ? 36.515 -15.364 -33.692 1.00 72.38 367 LEU A O 1
ATOM 2795 N N . LYS A 1 368 ? 34.421 -16.114 -34.002 1.00 73.38 368 LYS A N 1
ATOM 2796 C CA . LYS A 1 368 ? 34.786 -17.131 -34.999 1.00 73.38 368 LYS A CA 1
ATOM 2797 C C . LYS A 1 368 ? 35.405 -16.512 -36.255 1.00 73.38 368 LYS A C 1
ATOM 2799 O O . LYS A 1 368 ? 36.301 -17.113 -36.847 1.00 73.38 368 LYS A O 1
ATOM 2804 N N . GLN A 1 369 ? 34.943 -15.328 -36.661 1.00 68.69 369 GLN A N 1
ATOM 2805 C CA . GLN A 1 369 ? 35.510 -14.584 -37.789 1.00 68.69 369 GLN A CA 1
ATOM 2806 C C . GLN A 1 369 ? 36.879 -13.979 -37.448 1.00 68.69 369 GLN A C 1
ATOM 2808 O O . GLN A 1 369 ? 37.814 -14.143 -38.224 1.00 68.69 369 GLN A O 1
ATOM 2813 N N . ALA A 1 370 ? 37.032 -13.366 -36.271 1.00 66.25 370 ALA A N 1
ATOM 2814 C CA . ALA A 1 370 ? 38.284 -12.744 -35.831 1.00 66.25 370 ALA A CA 1
ATOM 2815 C C . ALA A 1 370 ? 39.449 -13.741 -35.653 1.00 66.25 370 ALA A C 1
ATOM 2817 O O . ALA A 1 370 ? 40.612 -13.355 -35.736 1.00 66.25 370 ALA A O 1
ATOM 2818 N N . LEU A 1 371 ? 39.152 -15.025 -35.415 1.00 69.62 371 LEU A N 1
ATOM 2819 C CA . LEU A 1 371 ? 40.146 -16.097 -35.245 1.00 69.62 371 LEU A CA 1
ATOM 2820 C C . LEU A 1 371 ? 40.604 -16.752 -36.567 1.00 69.62 371 LEU A C 1
ATOM 2822 O O . LEU A 1 371 ? 41.520 -17.592 -36.561 1.00 69.62 371 LEU A O 1
ATOM 2826 N N . LYS A 1 372 ? 39.988 -16.405 -37.705 1.00 70.44 372 LYS A N 1
ATOM 2827 C CA . LYS A 1 372 ? 40.459 -16.812 -39.036 1.00 70.44 372 LYS A CA 1
ATOM 2828 C C . LYS A 1 372 ? 41.529 -15.820 -39.509 1.00 70.44 372 LYS A C 1
ATOM 2830 O O . LYS A 1 372 ? 41.308 -14.619 -39.526 1.00 70.44 372 LYS A O 1
ATOM 2835 N N . THR A 1 373 ? 42.710 -16.339 -39.849 1.00 53.84 373 THR A N 1
ATOM 2836 C CA . THR A 1 373 ? 43.930 -15.561 -40.140 1.00 53.84 373 THR A CA 1
ATOM 2837 C C . THR A 1 373 ? 43.898 -14.833 -41.482 1.00 53.84 373 THR A C 1
ATOM 2839 O O . THR A 1 373 ? 44.657 -13.889 -41.684 1.00 53.84 373 THR A O 1
ATOM 2842 N N . GLU A 1 374 ? 42.999 -15.234 -42.375 1.00 52.34 374 GLU A N 1
ATOM 2843 C CA . GLU A 1 374 ? 42.651 -14.476 -43.565 1.00 52.34 374 GLU A CA 1
ATOM 2844 C C . GLU A 1 374 ? 41.290 -13.827 -43.326 1.00 52.34 374 GLU A C 1
ATOM 2846 O O . GLU A 1 374 ? 40.264 -14.509 -43.249 1.00 52.34 374 GLU A O 1
ATOM 2851 N N . LEU A 1 375 ? 41.263 -12.493 -43.277 1.00 46.69 375 LEU A N 1
ATOM 2852 C CA . LEU A 1 375 ? 40.091 -11.742 -43.714 1.00 46.69 375 LEU A CA 1
ATOM 2853 C C . LEU A 1 375 ? 39.944 -11.990 -45.219 1.00 46.69 375 LEU A C 1
ATOM 2855 O O . LEU A 1 375 ? 40.161 -11.090 -46.029 1.00 46.69 375 LEU A O 1
ATOM 2859 N N . VAL A 1 376 ? 39.574 -13.207 -45.622 1.00 43.09 376 VAL A N 1
ATOM 2860 C CA . VAL A 1 376 ? 38.887 -13.339 -46.894 1.00 43.09 376 VAL A CA 1
ATOM 2861 C C . VAL A 1 376 ? 37.617 -12.532 -46.676 1.00 43.09 376 VAL A C 1
ATOM 2863 O O . VAL A 1 376 ? 36.703 -12.960 -45.963 1.00 43.09 376 VAL A O 1
ATOM 2866 N N . GLN A 1 377 ? 37.586 -11.325 -47.247 1.00 48.38 377 GLN A N 1
ATOM 2867 C CA . GLN A 1 377 ? 36.350 -10.676 -47.648 1.00 48.38 377 GLN A CA 1
ATOM 2868 C C . GLN A 1 377 ? 35.698 -11.635 -48.640 1.00 48.38 377 GLN A C 1
ATOM 2870 O O . GLN A 1 377 ? 35.761 -11.452 -49.851 1.00 48.38 377 GLN A O 1
ATOM 2875 N N . THR A 1 378 ? 35.133 -12.725 -48.126 1.00 43.16 378 THR A N 1
ATOM 2876 C CA . THR A 1 378 ? 34.215 -13.531 -48.894 1.00 43.16 378 THR A CA 1
ATOM 2877 C C . THR A 1 378 ? 33.034 -12.601 -49.074 1.00 43.16 378 THR A C 1
ATOM 2879 O O . THR A 1 378 ? 32.164 -12.477 -48.215 1.00 43.16 378 THR A O 1
ATOM 2882 N N . ASN A 1 379 ? 33.006 -11.921 -50.218 1.00 45.88 379 ASN A N 1
ATOM 2883 C CA . ASN A 1 379 ? 31.767 -11.540 -50.869 1.00 45.88 379 ASN A CA 1
ATOM 2884 C C . ASN A 1 379 ? 31.025 -12.840 -51.227 1.00 45.88 379 ASN A C 1
ATOM 2886 O O . ASN A 1 379 ? 30.726 -13.099 -52.384 1.00 45.88 379 ASN A O 1
ATOM 2890 N N . ASN A 1 380 ? 30.720 -13.681 -50.234 1.00 46.62 380 ASN A N 1
ATOM 2891 C CA . ASN A 1 380 ? 29.654 -14.650 -50.347 1.00 46.62 380 ASN A CA 1
ATOM 2892 C C . ASN A 1 380 ? 28.382 -13.824 -50.233 1.00 46.62 380 ASN A C 1
ATOM 2894 O O . ASN A 1 380 ? 27.718 -13.763 -49.200 1.00 46.62 380 ASN A O 1
ATOM 2898 N N . THR A 1 381 ? 28.077 -13.119 -51.317 1.00 50.16 381 THR A N 1
ATOM 2899 C CA . THR A 1 381 ? 26.712 -12.742 -51.615 1.00 50.16 381 THR A CA 1
ATOM 2900 C C . THR A 1 381 ? 25.985 -14.073 -51.743 1.00 50.16 381 THR A C 1
ATOM 2902 O O . THR A 1 381 ? 26.060 -14.715 -52.791 1.00 50.16 381 THR A O 1
ATOM 2905 N N . LEU A 1 382 ? 25.364 -14.546 -50.654 1.00 54.84 382 LEU A N 1
ATOM 2906 C CA . LEU A 1 382 ? 24.344 -15.577 -50.783 1.00 54.84 382 LEU A CA 1
ATOM 2907 C C . LEU A 1 382 ? 23.414 -15.113 -51.909 1.00 54.84 382 LEU A C 1
ATOM 2909 O O . LEU A 1 382 ? 23.027 -13.940 -51.950 1.00 54.84 382 LEU A O 1
ATOM 2913 N N . SER A 1 383 ? 23.133 -16.009 -52.854 1.00 65.94 383 SER A N 1
ATOM 2914 C CA . SER A 1 383 ? 22.193 -15.721 -53.932 1.00 65.94 383 SER A CA 1
ATOM 2915 C C . SER A 1 383 ? 20.878 -15.217 -53.334 1.00 65.94 383 SER A C 1
ATOM 2917 O O . SER A 1 383 ? 20.473 -15.680 -52.267 1.00 65.94 383 SER A O 1
ATOM 2919 N N . TRP A 1 384 ? 20.191 -14.294 -54.010 1.00 65.12 384 TRP A N 1
ATOM 2920 C CA . TRP A 1 384 ? 18.934 -13.758 -53.477 1.00 65.12 384 TRP A CA 1
ATOM 2921 C C . TRP A 1 384 ? 17.925 -14.886 -53.164 1.00 65.12 384 TRP A C 1
ATOM 2923 O O . TRP A 1 384 ? 17.199 -14.801 -52.176 1.00 65.12 384 TRP A O 1
ATOM 2933 N N . HIS A 1 385 ? 17.974 -15.985 -53.930 1.00 72.75 385 HIS A N 1
ATOM 2934 C CA . HIS A 1 385 ? 17.198 -17.206 -53.720 1.00 72.75 385 HIS A CA 1
ATOM 2935 C C . HIS A 1 385 ? 17.493 -17.898 -52.384 1.00 72.75 385 HIS A C 1
ATOM 2937 O O . HIS A 1 385 ? 16.560 -18.260 -51.678 1.00 72.75 385 HIS A O 1
ATOM 2943 N N . THR A 1 386 ? 18.763 -18.063 -51.998 1.00 75.88 386 THR A N 1
ATOM 2944 C CA . THR A 1 386 ? 19.114 -18.720 -50.727 1.00 75.88 386 THR A CA 1
ATOM 2945 C C . THR A 1 386 ? 18.729 -17.861 -49.530 1.00 75.88 386 THR A C 1
ATOM 2947 O O . THR A 1 386 ? 18.258 -18.389 -48.528 1.00 75.88 386 THR A O 1
ATOM 2950 N N . THR A 1 387 ? 18.842 -16.537 -49.641 1.00 73.00 387 THR A N 1
ATOM 2951 C CA . THR A 1 387 ? 18.354 -15.629 -48.596 1.00 73.00 387 THR A CA 1
ATOM 2952 C C . THR A 1 387 ? 16.832 -15.573 -48.510 1.00 73.00 387 THR A C 1
ATOM 2954 O O . THR A 1 387 ? 16.290 -15.599 -47.407 1.00 73.00 387 THR A O 1
ATOM 2957 N N . ALA A 1 388 ? 16.135 -15.546 -49.649 1.00 74.44 388 ALA A N 1
ATOM 2958 C CA . ALA A 1 388 ? 14.677 -15.584 -49.691 1.00 74.44 388 ALA A CA 1
ATOM 2959 C C . ALA A 1 388 ? 14.155 -16.899 -49.103 1.00 74.44 388 ALA A C 1
ATOM 2961 O O . ALA A 1 388 ? 13.241 -16.874 -48.287 1.00 74.44 388 ALA A O 1
ATOM 2962 N N . LEU A 1 389 ? 14.803 -18.023 -49.427 1.00 82.12 389 LEU A N 1
ATOM 2963 C CA . LEU A 1 389 ? 14.501 -19.322 -48.837 1.00 82.12 389 LEU A CA 1
ATOM 2964 C C . LEU A 1 389 ? 14.722 -19.301 -47.321 1.00 82.12 389 LEU A C 1
ATOM 2966 O O . LEU A 1 389 ? 13.825 -19.695 -46.595 1.00 82.12 389 LEU A O 1
ATOM 2970 N N . THR A 1 390 ? 15.848 -18.770 -46.824 1.00 81.31 390 THR A N 1
ATOM 2971 C CA . THR A 1 390 ? 16.098 -18.691 -45.371 1.00 81.31 390 THR A CA 1
ATOM 2972 C C . THR A 1 390 ? 15.103 -17.793 -44.633 1.00 81.31 390 THR A C 1
ATOM 2974 O O . THR A 1 390 ? 14.679 -18.134 -43.532 1.00 81.31 390 THR A O 1
ATOM 2977 N N . ALA A 1 391 ? 14.694 -16.665 -45.223 1.00 80.88 391 ALA A N 1
ATOM 2978 C CA . ALA A 1 391 ? 13.672 -15.797 -44.641 1.00 80.88 391 ALA A CA 1
ATOM 2979 C C . ALA A 1 391 ? 12.303 -16.490 -44.631 1.00 80.88 391 ALA A C 1
ATOM 2981 O O . ALA A 1 391 ? 11.612 -16.462 -43.616 1.00 80.88 391 ALA A O 1
ATOM 2982 N N . LEU A 1 392 ? 11.951 -17.165 -45.730 1.00 83.00 392 LEU A N 1
ATOM 2983 C CA . LEU A 1 392 ? 10.706 -17.913 -45.868 1.00 83.00 392 LEU A CA 1
ATOM 2984 C C . LEU A 1 392 ? 10.645 -19.080 -44.878 1.00 83.00 392 LEU A C 1
ATOM 2986 O O . LEU A 1 392 ? 9.658 -19.209 -44.166 1.00 83.00 392 LEU A O 1
ATOM 2990 N N . THR A 1 393 ? 11.704 -19.887 -44.761 1.00 83.06 393 THR A N 1
ATOM 2991 C CA . THR A 1 393 ? 11.748 -20.987 -43.788 1.00 83.06 393 THR A CA 1
ATOM 2992 C C . THR A 1 393 ? 11.686 -20.470 -42.356 1.00 83.06 393 THR A C 1
ATOM 2994 O O . THR A 1 393 ? 10.970 -21.041 -41.545 1.00 83.06 393 THR A O 1
ATOM 2997 N N . THR A 1 394 ? 12.380 -19.370 -42.041 1.00 83.75 394 THR A N 1
ATOM 2998 C CA . THR A 1 394 ? 12.339 -18.763 -40.697 1.00 83.75 394 THR A CA 1
ATOM 2999 C C . THR A 1 394 ? 10.939 -18.236 -40.370 1.00 83.75 394 THR A C 1
ATOM 3001 O O . THR A 1 394 ? 10.447 -18.454 -39.267 1.00 83.75 394 THR A O 1
ATOM 3004 N N . GLY A 1 395 ? 10.265 -17.608 -41.340 1.00 78.75 395 GLY A N 1
ATOM 3005 C CA . GLY A 1 395 ? 8.884 -17.146 -41.198 1.00 78.75 395 GLY A CA 1
ATOM 3006 C C . GLY A 1 395 ? 7.878 -18.291 -41.054 1.00 78.75 395 GLY A C 1
ATOM 3007 O O . GLY A 1 395 ? 7.003 -18.217 -40.199 1.00 78.75 395 GLY A O 1
ATOM 3008 N N . ILE A 1 396 ? 8.031 -19.374 -41.827 1.00 83.06 396 ILE A N 1
ATOM 3009 C CA . ILE A 1 396 ? 7.182 -20.574 -41.726 1.00 83.06 396 ILE A CA 1
ATOM 3010 C C . ILE A 1 396 ? 7.365 -21.254 -40.367 1.00 83.06 396 ILE A C 1
ATOM 3012 O O . ILE A 1 396 ? 6.377 -21.609 -39.737 1.00 83.06 396 ILE A O 1
ATOM 3016 N N . VAL A 1 397 ? 8.604 -21.405 -39.886 1.00 86.12 397 VAL A N 1
ATOM 3017 C CA . VAL A 1 397 ? 8.871 -21.962 -38.549 1.00 86.12 397 VAL A CA 1
ATOM 3018 C C . VAL A 1 397 ? 8.255 -21.077 -37.466 1.00 86.12 397 VAL A C 1
ATOM 3020 O O . VAL A 1 397 ? 7.602 -21.599 -36.569 1.00 86.12 397 VAL A O 1
ATOM 3023 N N . GLY A 1 398 ? 8.392 -19.751 -37.577 1.00 79.94 398 GLY A N 1
ATOM 3024 C CA . GLY A 1 398 ? 7.712 -18.814 -36.681 1.00 79.94 398 GLY A CA 1
ATOM 3025 C C . GLY A 1 398 ? 6.191 -18.994 -36.695 1.00 79.94 398 GLY A C 1
ATOM 3026 O O . GLY A 1 398 ? 5.578 -19.083 -35.640 1.00 79.94 398 GLY A O 1
ATOM 3027 N N . TYR A 1 399 ? 5.585 -19.136 -37.875 1.00 79.00 399 TYR A N 1
ATOM 3028 C CA . TYR A 1 399 ? 4.144 -19.356 -38.005 1.00 79.00 399 TYR A CA 1
ATOM 3029 C C . TYR A 1 399 ? 3.682 -20.695 -37.408 1.00 79.00 399 TYR A C 1
ATOM 3031 O O . TYR A 1 399 ? 2.695 -20.741 -36.678 1.00 79.00 399 TYR A O 1
ATOM 3039 N N . LEU A 1 400 ? 4.416 -21.781 -37.667 1.00 82.31 400 LEU A N 1
ATOM 3040 C CA . LEU A 1 400 ? 4.118 -23.104 -37.112 1.00 82.31 400 LEU A CA 1
ATOM 3041 C C . LEU A 1 400 ? 4.220 -23.124 -35.584 1.00 82.31 400 LEU A C 1
ATOM 3043 O O . LEU A 1 400 ? 3.461 -23.839 -34.935 1.00 82.31 400 LEU A O 1
ATOM 3047 N N . LEU A 1 401 ? 5.108 -22.320 -34.995 1.00 82.69 401 LEU A N 1
ATOM 3048 C CA . LEU A 1 401 ? 5.231 -22.228 -33.542 1.00 82.69 401 LEU A CA 1
ATOM 3049 C C . LEU A 1 401 ? 3.965 -21.677 -32.869 1.00 82.69 401 LEU A C 1
ATOM 3051 O O . LEU A 1 401 ? 3.616 -22.161 -31.794 1.00 82.69 401 LEU A O 1
ATOM 3055 N N . PHE A 1 402 ? 3.212 -20.786 -33.526 1.00 75.81 402 PHE A N 1
ATOM 3056 C CA . PHE A 1 402 ? 1.908 -20.333 -33.017 1.00 75.81 402 PHE A CA 1
ATOM 3057 C C . PHE A 1 402 ? 0.869 -21.464 -32.916 1.00 75.81 402 PHE A C 1
ATOM 3059 O O . PHE A 1 402 ? -0.096 -21.352 -32.165 1.00 75.81 402 PHE A O 1
ATOM 3066 N N . SER A 1 403 ? 1.065 -22.585 -33.622 1.00 76.75 403 SER A N 1
ATOM 3067 C CA . SER A 1 403 ? 0.142 -23.730 -33.563 1.00 76.75 403 SER A CA 1
ATOM 3068 C C . SER A 1 403 ? 0.260 -24.538 -32.265 1.00 76.75 403 SER A C 1
ATOM 3070 O O . SER A 1 403 ? -0.661 -25.275 -31.933 1.00 76.75 403 SER A O 1
ATOM 3072 N N . PHE A 1 404 ? 1.362 -24.409 -31.515 1.00 77.25 404 PHE A N 1
ATOM 3073 C CA . PHE A 1 404 ? 1.558 -25.141 -30.255 1.00 77.25 404 PHE A CA 1
ATOM 3074 C C . PHE A 1 404 ? 0.817 -24.521 -29.064 1.00 77.25 404 PHE A C 1
ATOM 3076 O O . PHE A 1 404 ? 0.778 -25.146 -28.009 1.00 77.25 404 PHE A O 1
ATOM 3083 N N . GLN A 1 405 ? 0.260 -23.310 -29.210 1.00 70.38 405 GLN A N 1
ATOM 3084 C CA . GLN A 1 405 ? -0.528 -22.612 -28.181 1.00 70.38 405 GLN A CA 1
ATOM 3085 C C . GLN A 1 405 ? 0.162 -22.533 -26.803 1.00 70.38 405 GLN A C 1
ATOM 3087 O O . GLN A 1 405 ? -0.491 -22.531 -25.760 1.00 70.38 405 GLN A O 1
ATOM 3092 N N . THR A 1 406 ? 1.499 -22.471 -26.774 1.00 77.06 406 THR A N 1
ATOM 3093 C CA . THR A 1 406 ? 2.250 -22.270 -25.529 1.00 77.06 406 THR A CA 1
ATOM 3094 C C . THR A 1 406 ? 2.815 -20.859 -25.468 1.00 77.06 406 THR A C 1
ATOM 3096 O O . THR A 1 406 ? 3.369 -20.347 -26.439 1.00 77.06 406 THR A O 1
ATOM 3099 N N . LYS A 1 407 ? 2.765 -20.267 -24.270 1.00 74.12 407 LYS A N 1
ATOM 3100 C CA . LYS A 1 407 ? 3.280 -18.922 -23.965 1.00 74.12 407 LYS A CA 1
ATOM 3101 C C . LYS A 1 407 ? 4.705 -18.684 -24.479 1.00 74.12 407 LYS A C 1
ATOM 3103 O O . LYS A 1 407 ? 5.024 -17.615 -24.994 1.00 74.12 407 LYS A O 1
ATOM 3108 N N . LEU A 1 408 ? 5.572 -19.687 -24.335 1.00 75.31 408 LEU A N 1
ATOM 3109 C CA . LEU A 1 408 ? 6.961 -19.612 -24.782 1.00 75.31 408 LEU A CA 1
ATOM 3110 C C . LEU A 1 408 ? 7.068 -19.705 -26.312 1.00 75.31 408 LEU A C 1
ATOM 3112 O O . LEU A 1 408 ? 7.853 -18.963 -26.903 1.00 75.31 408 LEU A O 1
ATOM 3116 N N . ALA A 1 409 ? 6.260 -20.554 -26.957 1.00 78.06 409 ALA A N 1
ATOM 3117 C CA . ALA A 1 409 ? 6.241 -20.667 -28.413 1.00 78.06 409 ALA A CA 1
ATOM 3118 C C . ALA A 1 409 ? 5.827 -19.346 -29.078 1.00 78.06 409 ALA A C 1
ATOM 3120 O O . ALA A 1 409 ? 6.513 -18.909 -30.002 1.00 78.06 409 ALA A O 1
ATOM 3121 N N . ASP A 1 410 ? 4.815 -18.649 -28.555 1.00 74.81 410 ASP A N 1
ATOM 3122 C CA . ASP A 1 410 ? 4.361 -17.367 -29.113 1.00 74.81 410 ASP A CA 1
ATOM 3123 C C . ASP A 1 410 ? 5.451 -16.291 -29.061 1.00 74.81 410 ASP A C 1
ATOM 3125 O O . ASP A 1 410 ? 5.702 -15.589 -30.045 1.00 74.81 410 ASP A O 1
ATOM 3129 N N . LEU A 1 411 ? 6.158 -16.189 -27.930 1.00 75.69 411 LEU A N 1
ATOM 3130 C CA . LEU A 1 411 ? 7.244 -15.223 -27.774 1.00 75.69 411 LEU A CA 1
ATOM 3131 C C . LEU A 1 411 ? 8.412 -15.533 -28.722 1.00 75.69 411 LEU A C 1
ATOM 3133 O O . LEU A 1 411 ? 8.977 -14.629 -29.344 1.00 75.69 411 LEU A O 1
ATOM 3137 N N . THR A 1 412 ? 8.754 -16.816 -28.880 1.00 79.44 412 THR A N 1
ATOM 3138 C CA . THR A 1 412 ? 9.791 -17.232 -29.836 1.00 79.44 412 THR A CA 1
ATOM 3139 C C . THR A 1 412 ? 9.377 -16.979 -31.285 1.00 79.44 412 THR A C 1
ATOM 3141 O O . THR A 1 412 ? 10.201 -16.534 -32.086 1.00 79.44 412 THR A O 1
ATOM 3144 N N . ALA A 1 413 ? 8.102 -17.178 -31.616 1.00 80.56 413 ALA A N 1
ATOM 3145 C CA . ALA A 1 413 ? 7.554 -16.928 -32.939 1.00 80.56 413 ALA A CA 1
ATOM 3146 C C . ALA A 1 413 ? 7.634 -15.442 -33.319 1.00 80.56 413 ALA A C 1
ATOM 3148 O O . ALA A 1 413 ? 8.105 -15.121 -34.412 1.00 80.56 413 ALA A O 1
ATOM 3149 N N . ILE A 1 414 ? 7.285 -14.530 -32.402 1.00 81.12 414 ILE A N 1
ATOM 3150 C CA . ILE A 1 414 ? 7.433 -13.077 -32.602 1.00 81.12 414 ILE A CA 1
ATOM 3151 C C . ILE A 1 414 ? 8.889 -12.717 -32.919 1.00 81.12 414 ILE A C 1
ATOM 3153 O O . ILE A 1 414 ? 9.162 -12.016 -33.898 1.00 81.12 414 ILE A O 1
ATOM 3157 N N . GLY A 1 415 ? 9.835 -13.242 -32.134 1.00 80.88 415 GLY A N 1
ATOM 3158 C CA . GLY A 1 415 ? 11.263 -13.033 -32.374 1.00 80.88 415 GLY A CA 1
ATOM 3159 C C . GLY A 1 415 ? 11.701 -13.512 -33.762 1.00 80.88 415 GLY A C 1
ATOM 3160 O O . GLY A 1 415 ? 12.405 -12.793 -34.471 1.00 80.88 415 GLY A O 1
ATOM 3161 N N . LEU A 1 416 ? 11.243 -14.691 -34.192 1.00 83.56 416 LEU A N 1
ATOM 3162 C CA . LEU A 1 416 ? 11.559 -15.250 -35.511 1.00 83.56 416 LEU A CA 1
ATOM 3163 C C . LEU A 1 416 ? 10.948 -14.449 -36.667 1.00 83.56 416 LEU A C 1
ATOM 3165 O O . LEU A 1 416 ? 11.612 -14.275 -37.689 1.00 83.56 416 LEU A O 1
ATOM 3169 N N . VAL A 1 417 ? 9.735 -13.914 -36.511 1.00 83.06 417 VAL A N 1
ATOM 3170 C CA . VAL A 1 417 ? 9.099 -13.042 -37.516 1.00 83.06 417 VAL A CA 1
ATOM 3171 C C . VAL A 1 417 ? 9.901 -11.750 -37.699 1.00 83.06 417 VAL A C 1
ATOM 3173 O O . VAL A 1 417 ? 10.200 -11.360 -38.830 1.00 83.06 417 VAL A O 1
ATOM 3176 N N . ILE A 1 418 ? 10.331 -11.119 -36.602 1.00 85.31 418 ILE A N 1
ATOM 3177 C CA . ILE A 1 418 ? 11.181 -9.920 -36.652 1.00 85.31 418 ILE A CA 1
ATOM 3178 C C . ILE A 1 418 ? 12.531 -10.242 -37.315 1.00 85.31 418 ILE A C 1
ATOM 3180 O O . ILE A 1 418 ? 12.995 -9.498 -38.185 1.00 85.31 418 ILE A O 1
ATOM 3184 N N . LEU A 1 419 ? 13.146 -11.377 -36.963 1.00 84.56 419 LEU A N 1
ATOM 3185 C CA . LEU A 1 419 ? 14.401 -11.834 -37.568 1.00 84.56 419 LEU A CA 1
ATOM 3186 C C . LEU A 1 419 ? 14.259 -12.119 -39.069 1.00 84.56 419 LEU A C 1
ATOM 3188 O O . LEU A 1 419 ? 15.146 -11.747 -39.841 1.00 84.56 419 LEU A O 1
ATOM 3192 N N . ALA A 1 420 ? 13.147 -12.714 -39.506 1.00 86.12 420 ALA A N 1
ATOM 3193 C CA . ALA A 1 420 ? 12.850 -12.902 -40.923 1.00 86.12 420 ALA A CA 1
ATOM 3194 C C . ALA A 1 420 ? 12.787 -11.550 -41.659 1.00 86.12 420 ALA A C 1
ATOM 3196 O O . ALA A 1 420 ? 13.392 -11.403 -42.724 1.00 86.12 420 ALA A O 1
ATOM 3197 N N . GLY A 1 421 ? 12.161 -10.534 -41.051 1.00 86.81 421 GLY A N 1
ATOM 3198 C CA . GLY A 1 421 ? 12.153 -9.157 -41.557 1.00 86.81 421 GLY A CA 1
ATOM 3199 C C . GLY A 1 421 ? 13.558 -8.562 -41.718 1.00 86.81 421 GLY A C 1
ATOM 3200 O O . GLY A 1 421 ? 13.878 -7.998 -42.768 1.00 86.81 421 GLY A O 1
ATOM 3201 N N . CYS A 1 422 ? 14.446 -8.767 -40.739 1.00 87.06 422 CYS A N 1
ATOM 3202 C CA . CYS A 1 422 ? 15.851 -8.359 -40.841 1.00 87.06 422 CYS A CA 1
ATOM 3203 C C . CYS A 1 422 ? 16.568 -9.046 -42.016 1.00 87.06 422 CYS A C 1
ATOM 3205 O O . CYS A 1 422 ? 17.280 -8.389 -42.779 1.00 87.06 422 CYS A O 1
ATOM 3207 N N . ILE A 1 423 ? 16.364 -10.354 -42.216 1.00 85.62 423 ILE A N 1
ATOM 3208 C CA . ILE A 1 423 ? 16.972 -11.094 -43.335 1.00 85.62 423 ILE A CA 1
ATOM 3209 C C . ILE A 1 423 ? 16.510 -10.505 -44.677 1.00 85.62 423 ILE A C 1
ATOM 3211 O O . ILE A 1 423 ? 17.349 -10.210 -45.535 1.00 85.62 423 ILE A O 1
ATOM 3215 N N . VAL A 1 424 ? 15.208 -10.244 -44.834 1.00 86.31 424 VAL A N 1
ATOM 3216 C CA . VAL A 1 424 ? 14.649 -9.588 -46.030 1.00 86.31 424 VAL A CA 1
ATOM 3217 C C . VAL A 1 424 ? 15.285 -8.212 -46.243 1.00 86.31 424 VAL A C 1
ATOM 3219 O O . VAL A 1 424 ? 15.798 -7.923 -47.326 1.00 86.31 424 VAL A O 1
ATOM 3222 N N . MET A 1 425 ? 15.359 -7.383 -45.200 1.00 87.69 425 MET A N 1
ATOM 3223 C CA . MET A 1 425 ? 15.958 -6.048 -45.274 1.00 87.69 425 MET A CA 1
ATOM 3224 C C . MET A 1 425 ? 17.420 -6.090 -45.747 1.00 87.69 425 MET A C 1
ATOM 3226 O O . MET A 1 425 ? 17.820 -5.307 -46.613 1.00 87.69 425 MET A O 1
ATOM 3230 N N . THR A 1 426 ? 18.229 -7.027 -45.233 1.00 83.94 426 THR A N 1
ATOM 3231 C CA . THR A 1 426 ? 19.672 -7.102 -45.551 1.00 83.94 426 THR A CA 1
ATOM 3232 C C . THR A 1 426 ? 19.987 -7.442 -47.007 1.00 83.94 426 THR A C 1
ATOM 3234 O O . THR A 1 426 ? 21.137 -7.287 -47.433 1.00 83.94 426 THR A O 1
ATOM 3237 N N . THR A 1 427 ? 18.987 -7.883 -47.769 1.00 82.50 427 THR A N 1
ATOM 3238 C CA . THR A 1 427 ? 19.107 -8.265 -49.181 1.00 82.50 427 THR A CA 1
ATOM 3239 C C . THR A 1 427 ? 18.391 -7.287 -50.097 1.00 82.50 427 THR A C 1
ATOM 3241 O O . THR A 1 427 ? 18.930 -6.911 -51.143 1.00 82.50 427 THR A O 1
ATOM 3244 N N . LEU A 1 428 ? 17.223 -6.807 -49.677 1.00 86.19 428 LEU A N 1
ATOM 3245 C CA . LEU A 1 428 ? 16.422 -5.876 -50.451 1.00 86.19 428 LEU A CA 1
ATOM 3246 C C . LEU A 1 428 ? 17.096 -4.505 -50.566 1.00 86.19 428 LEU A C 1
ATOM 3248 O O . LEU A 1 428 ? 17.191 -3.978 -51.671 1.00 86.19 428 LEU A O 1
ATOM 3252 N N . VAL A 1 429 ? 17.659 -3.968 -49.474 1.00 89.38 429 VAL A N 1
ATOM 3253 C CA . VAL A 1 429 ? 18.286 -2.633 -49.486 1.00 89.38 429 VAL A CA 1
ATOM 3254 C C . VAL A 1 429 ? 19.441 -2.544 -50.505 1.00 89.38 429 VAL A C 1
ATOM 3256 O O . VAL A 1 429 ? 19.378 -1.673 -51.375 1.00 89.38 429 VAL A O 1
ATOM 3259 N N . PRO A 1 430 ? 20.458 -3.437 -50.510 1.00 87.88 430 PRO A N 1
ATOM 3260 C CA . PRO A 1 430 ? 21.495 -3.422 -51.550 1.00 87.88 430 PRO A CA 1
ATOM 3261 C C . PRO A 1 430 ? 20.944 -3.615 -52.974 1.00 87.88 430 PRO A C 1
ATOM 3263 O O . PRO A 1 430 ? 21.450 -3.011 -53.922 1.00 87.88 430 PRO A O 1
ATOM 3266 N N . THR A 1 431 ? 19.889 -4.422 -53.133 1.00 86.25 431 THR A N 1
ATOM 3267 C CA . THR A 1 431 ? 19.239 -4.662 -54.432 1.00 86.25 431 THR A CA 1
ATOM 3268 C C . THR A 1 431 ? 18.554 -3.398 -54.960 1.00 86.25 431 THR A C 1
ATOM 3270 O O . THR A 1 431 ? 18.699 -3.078 -56.139 1.00 86.25 431 THR A O 1
ATOM 3273 N N . CYS A 1 432 ? 17.903 -2.614 -54.097 1.00 90.00 432 CYS A N 1
ATOM 3274 C CA . CYS A 1 432 ? 17.342 -1.310 -54.456 1.00 90.00 432 CYS A CA 1
ATOM 3275 C C . CYS A 1 432 ? 18.426 -0.336 -54.936 1.00 90.00 432 CYS A C 1
ATOM 3277 O O . CYS A 1 432 ? 18.258 0.291 -55.979 1.00 90.00 432 CYS A O 1
ATOM 3279 N N . PHE A 1 433 ? 19.575 -0.257 -54.251 1.00 90.50 433 PHE A N 1
ATOM 3280 C CA . PHE A 1 433 ? 20.712 0.555 -54.716 1.00 90.50 433 PHE A CA 1
ATOM 3281 C C . PHE A 1 433 ? 21.203 0.124 -56.100 1.00 90.50 433 PHE A C 1
ATOM 3283 O O . PHE A 1 433 ? 21.477 0.968 -56.956 1.00 90.50 433 PHE A O 1
ATOM 3290 N N . ARG A 1 434 ? 21.270 -1.190 -56.348 1.00 87.94 434 ARG A N 1
ATOM 3291 C CA . ARG A 1 434 ? 21.637 -1.733 -57.657 1.00 87.94 434 ARG A CA 1
ATOM 3292 C C . ARG A 1 434 ? 20.629 -1.333 -58.732 1.00 87.94 434 ARG A C 1
ATOM 3294 O O . ARG A 1 434 ? 21.057 -0.925 -59.808 1.00 87.94 434 ARG A O 1
ATOM 3301 N N . LEU A 1 435 ? 19.329 -1.430 -58.459 1.00 89.62 435 LEU A N 1
ATOM 3302 C CA . LEU A 1 435 ? 18.261 -1.040 -59.386 1.00 89.62 435 LEU A CA 1
ATOM 3303 C C . LEU A 1 435 ? 18.294 0.464 -59.682 1.00 89.62 435 LEU A C 1
ATOM 3305 O O . LEU A 1 435 ? 18.352 0.855 -60.846 1.00 89.62 435 LEU A O 1
ATOM 3309 N N . PHE A 1 436 ? 18.374 1.311 -58.653 1.00 91.00 436 PHE A N 1
ATOM 3310 C CA . PHE A 1 436 ? 18.486 2.760 -58.832 1.00 91.00 436 PHE A CA 1
ATOM 3311 C C . PHE A 1 436 ? 19.735 3.148 -59.630 1.00 91.00 436 PHE A C 1
ATOM 3313 O O . PHE A 1 436 ? 19.667 4.025 -60.488 1.00 91.00 436 PHE A O 1
ATOM 3320 N N . ALA A 1 437 ? 20.864 2.460 -59.429 1.00 89.00 437 ALA A N 1
ATOM 3321 C CA . ALA A 1 437 ? 22.072 2.694 -60.218 1.00 89.00 437 ALA A CA 1
ATOM 3322 C C . ALA A 1 437 ? 21.905 2.360 -61.715 1.00 89.00 437 ALA A C 1
ATOM 3324 O O . ALA A 1 437 ? 22.586 2.976 -62.534 1.00 89.00 437 ALA A O 1
ATOM 3325 N N . HIS A 1 438 ? 21.027 1.413 -62.078 1.00 88.88 438 HIS A N 1
ATOM 3326 C CA . HIS A 1 438 ? 20.704 1.113 -63.483 1.00 88.88 438 HIS A CA 1
ATOM 3327 C C . HIS A 1 438 ? 19.777 2.163 -64.105 1.00 88.88 438 HIS A C 1
ATOM 3329 O O . HIS A 1 438 ? 19.897 2.441 -65.295 1.00 88.88 438 HIS A O 1
ATOM 3335 N N . LEU A 1 439 ? 18.881 2.755 -63.310 1.00 89.50 439 LEU A N 1
ATOM 3336 C CA . LEU A 1 439 ? 17.935 3.778 -63.767 1.00 89.50 439 LEU A CA 1
ATOM 3337 C C . LEU A 1 439 ? 18.595 5.152 -63.975 1.00 89.50 439 LEU A C 1
ATOM 3339 O O . LEU A 1 439 ? 18.104 5.968 -64.752 1.00 89.50 439 LEU A O 1
ATOM 3343 N N . VAL A 1 440 ? 19.715 5.427 -63.298 1.00 89.31 440 VAL A N 1
ATOM 3344 C CA . VAL A 1 440 ? 20.427 6.706 -63.414 1.00 89.31 440 VAL A CA 1
ATOM 3345 C C . VAL A 1 440 ? 21.360 6.740 -64.625 1.00 89.31 440 VAL A C 1
ATOM 3347 O O . VAL A 1 440 ? 22.216 5.874 -64.811 1.00 89.31 440 VAL A O 1
ATOM 3350 N N . ASN A 1 441 ? 21.256 7.817 -65.411 1.00 85.88 441 ASN A N 1
ATOM 3351 C CA . ASN A 1 441 ? 22.117 8.074 -66.563 1.00 85.88 441 ASN A CA 1
ATOM 3352 C C . ASN A 1 441 ? 23.602 8.170 -66.159 1.00 85.88 441 ASN A C 1
ATOM 3354 O O . ASN A 1 441 ? 23.975 8.971 -65.298 1.00 85.88 441 ASN A O 1
ATOM 3358 N N . LYS A 1 442 ? 24.466 7.413 -66.851 1.00 85.56 442 LYS A N 1
ATOM 3359 C CA . LYS A 1 442 ? 25.925 7.379 -66.632 1.00 85.56 442 LYS A CA 1
ATOM 3360 C C . LYS A 1 442 ? 26.615 8.739 -66.822 1.00 85.56 442 LYS A C 1
ATOM 3362 O O . LYS A 1 442 ? 27.718 8.918 -66.318 1.00 85.56 442 LYS A O 1
ATOM 3367 N N . LYS A 1 443 ? 25.972 9.704 -67.497 1.00 84.06 443 LYS A N 1
ATOM 3368 C CA . LYS A 1 443 ? 26.473 11.086 -67.632 1.00 84.06 443 LYS A CA 1
ATOM 3369 C C . LYS A 1 443 ? 26.588 11.814 -66.284 1.00 84.06 443 LYS A C 1
ATOM 3371 O O . LYS A 1 443 ? 27.502 12.612 -66.103 1.00 84.06 443 LYS A O 1
ATOM 3376 N N . ASN A 1 444 ? 25.731 11.493 -65.310 1.00 85.88 444 ASN A N 1
ATOM 3377 C CA . ASN A 1 444 ? 25.820 12.034 -63.951 1.00 85.88 444 ASN A CA 1
ATOM 3378 C C . ASN A 1 444 ? 26.768 11.177 -63.100 1.00 85.88 444 ASN A C 1
ATOM 3380 O O . ASN A 1 444 ? 26.333 10.429 -62.221 1.00 85.88 444 ASN A O 1
ATOM 3384 N N . ALA A 1 445 ? 28.073 11.293 -63.364 1.00 85.38 445 ALA A N 1
ATOM 3385 C CA . ALA A 1 445 ? 29.108 10.444 -62.770 1.00 85.38 445 ALA A CA 1
ATOM 3386 C C . ALA A 1 445 ? 29.064 10.401 -61.229 1.00 85.38 445 ALA A C 1
ATOM 3388 O O . ALA A 1 445 ? 29.195 9.329 -60.643 1.00 85.38 445 ALA A O 1
ATOM 3389 N N . LEU A 1 446 ? 28.809 11.538 -60.567 1.00 84.81 446 LEU A N 1
ATOM 3390 C CA . LEU A 1 446 ? 28.742 11.628 -59.102 1.00 84.81 446 LEU A CA 1
ATOM 3391 C C . LEU A 1 446 ? 27.524 10.894 -58.516 1.00 84.81 446 LEU A C 1
ATOM 3393 O O . LEU A 1 446 ? 27.646 10.211 -57.501 1.00 84.81 446 LEU A O 1
ATOM 3397 N N . LEU A 1 447 ? 26.359 10.993 -59.163 1.00 85.69 447 LEU A N 1
ATOM 3398 C CA . LEU A 1 447 ? 25.137 10.315 -58.720 1.00 85.69 447 LEU A CA 1
ATOM 3399 C C . LEU A 1 447 ? 25.233 8.803 -58.956 1.00 85.69 447 LEU A C 1
ATOM 3401 O O . LEU A 1 447 ? 24.888 8.015 -58.077 1.00 85.69 447 LEU A O 1
ATOM 3405 N N . HIS A 1 448 ? 25.766 8.396 -60.111 1.00 87.75 448 HIS A N 1
ATOM 3406 C CA . HIS A 1 448 ? 25.999 6.989 -60.426 1.00 87.75 448 HIS A CA 1
ATOM 3407 C C . HIS A 1 448 ? 27.034 6.360 -59.476 1.00 87.75 448 HIS A C 1
ATOM 3409 O O . HIS A 1 448 ? 26.798 5.280 -58.931 1.00 87.75 448 HIS A O 1
ATOM 3415 N N . TRP A 1 449 ? 28.138 7.070 -59.200 1.00 87.50 449 TRP A N 1
ATOM 3416 C CA . TRP A 1 449 ? 29.106 6.683 -58.170 1.00 87.50 449 TRP A CA 1
ATOM 3417 C C . TRP A 1 449 ? 28.440 6.564 -56.799 1.00 87.50 449 TRP A C 1
ATOM 3419 O O . TRP A 1 449 ? 28.655 5.572 -56.107 1.00 87.50 449 TRP A O 1
ATOM 3429 N N . SER A 1 450 ? 27.598 7.531 -56.425 1.00 87.88 450 SER A N 1
ATOM 3430 C CA . SER A 1 450 ? 26.927 7.537 -55.127 1.00 87.88 450 SER A CA 1
ATOM 3431 C C . SER A 1 450 ? 26.031 6.308 -54.934 1.00 87.88 450 SER A C 1
ATOM 3433 O O . SER A 1 450 ? 26.119 5.633 -53.910 1.00 87.88 450 SER A O 1
ATOM 3435 N N . LEU A 1 451 ? 25.232 5.947 -55.942 1.00 89.12 451 LEU A N 1
ATOM 3436 C CA . LEU A 1 451 ? 24.343 4.783 -55.879 1.00 89.12 451 LEU A CA 1
ATOM 3437 C C . LEU A 1 451 ? 25.112 3.454 -55.856 1.00 89.12 451 LEU A C 1
ATOM 3439 O O . LEU A 1 451 ? 24.777 2.564 -55.074 1.00 89.12 451 LEU A O 1
ATOM 3443 N N . LYS A 1 452 ? 26.186 3.322 -56.644 1.00 86.44 452 LYS A N 1
ATOM 3444 C CA . LYS A 1 452 ? 27.037 2.120 -56.615 1.00 86.44 452 LYS A CA 1
ATOM 3445 C C . LYS A 1 452 ? 27.869 1.995 -55.343 1.00 86.44 452 LYS A C 1
ATOM 3447 O O . LYS A 1 452 ? 27.993 0.900 -54.800 1.00 86.44 452 LYS A O 1
ATOM 3452 N N . SER A 1 453 ? 28.377 3.107 -54.820 1.00 85.81 453 SER A N 1
ATOM 3453 C CA . SER A 1 453 ? 29.006 3.159 -53.498 1.00 85.81 453 SER A CA 1
ATOM 3454 C C . SER A 1 453 ? 28.003 2.789 -52.397 1.00 85.81 453 SER A C 1
ATOM 3456 O O . SER A 1 453 ? 28.349 2.065 -51.463 1.00 85.81 453 SER A O 1
ATOM 3458 N N . GLY A 1 454 ? 26.742 3.211 -52.537 1.00 85.69 454 GLY A N 1
ATOM 3459 C CA . GLY A 1 454 ? 25.640 2.874 -51.634 1.00 85.69 454 GLY A CA 1
ATOM 3460 C C . GLY A 1 454 ? 25.323 1.373 -51.548 1.00 85.69 454 GLY A C 1
ATOM 3461 O O . GLY A 1 454 ? 25.026 0.871 -50.464 1.00 85.69 454 GLY A O 1
ATOM 3462 N N . GLU A 1 455 ? 25.470 0.615 -52.640 1.00 86.94 455 GLU A N 1
ATOM 3463 C CA . GLU A 1 455 ? 25.327 -0.855 -52.647 1.00 86.94 455 GLU A CA 1
ATOM 3464 C C . GLU A 1 455 ? 26.363 -1.531 -51.721 1.00 86.94 455 GLU A C 1
ATOM 3466 O O . GLU A 1 455 ? 26.031 -2.381 -50.887 1.00 86.94 455 GLU A O 1
ATOM 3471 N N . ALA A 1 456 ? 27.625 -1.106 -51.805 1.00 81.38 456 ALA A N 1
ATOM 3472 C CA . ALA A 1 456 ? 28.685 -1.608 -50.932 1.00 81.38 456 ALA A CA 1
ATOM 3473 C C . ALA A 1 456 ? 28.528 -1.109 -49.484 1.00 81.38 456 ALA A C 1
ATOM 3475 O O . ALA A 1 456 ? 28.797 -1.853 -48.537 1.00 81.38 456 ALA A O 1
ATOM 3476 N N . LEU A 1 457 ? 28.080 0.138 -49.304 1.00 83.19 457 LEU A N 1
ATOM 3477 C CA . LEU A 1 457 ? 27.867 0.753 -47.995 1.00 83.19 457 LEU A CA 1
ATOM 3478 C C . LEU A 1 457 ? 26.727 0.074 -47.227 1.00 83.19 457 LEU A C 1
ATOM 3480 O O . LEU A 1 457 ? 26.921 -0.327 -46.082 1.00 83.19 457 LEU A O 1
ATOM 3484 N N . SER A 1 458 ? 25.572 -0.121 -47.865 1.00 85.00 458 SER A N 1
ATOM 3485 C CA . SER A 1 458 ? 24.412 -0.800 -47.269 1.00 85.00 458 SER A CA 1
ATOM 3486 C C . SER A 1 458 ? 24.759 -2.207 -46.784 1.00 85.00 458 SER A C 1
ATOM 3488 O O . SER A 1 458 ? 24.354 -2.605 -45.693 1.00 85.00 458 SER A O 1
ATOM 3490 N N . SER A 1 459 ? 25.613 -2.922 -47.524 1.00 78.06 459 SER A N 1
ATOM 3491 C CA . SER A 1 459 ? 26.096 -4.244 -47.121 1.00 78.06 459 SER A CA 1
ATOM 3492 C C . SER A 1 459 ? 26.961 -4.230 -45.854 1.00 78.06 459 SER A C 1
ATOM 3494 O O . SER A 1 459 ? 26.996 -5.225 -45.133 1.00 78.06 459 SER A O 1
ATOM 3496 N N . ARG A 1 460 ? 27.628 -3.109 -45.553 1.00 76.81 460 ARG A N 1
ATOM 3497 C CA . ARG A 1 460 ? 28.434 -2.911 -44.335 1.00 76.81 460 ARG A CA 1
ATOM 3498 C C . ARG A 1 460 ? 27.628 -2.311 -43.179 1.00 76.81 460 ARG A C 1
ATOM 3500 O O . ARG A 1 460 ? 28.026 -2.460 -42.030 1.00 76.81 460 ARG A O 1
ATOM 3507 N N . CYS A 1 461 ? 26.486 -1.690 -43.471 1.00 77.25 461 CYS A N 1
ATOM 3508 C CA . CYS A 1 461 ? 25.563 -1.131 -42.481 1.00 77.25 461 CYS A CA 1
ATOM 3509 C C . CYS A 1 461 ? 24.487 -2.120 -42.001 1.00 77.25 461 CYS A C 1
ATOM 3511 O O . CYS A 1 461 ? 23.636 -1.723 -41.210 1.00 77.25 461 CYS A O 1
ATOM 3513 N N . LYS A 1 462 ? 24.496 -3.384 -42.453 1.00 79.56 462 LYS A N 1
ATOM 3514 C CA . LYS A 1 462 ? 23.432 -4.377 -42.186 1.00 79.56 462 LYS A CA 1
ATOM 3515 C C . LYS A 1 462 ? 23.025 -4.474 -40.713 1.00 79.56 462 LYS A C 1
ATOM 3517 O O . LYS A 1 462 ? 21.836 -4.545 -40.423 1.00 79.56 462 LYS A O 1
ATOM 3522 N N . LEU A 1 463 ? 23.988 -4.439 -39.793 1.00 75.19 463 LEU A N 1
ATOM 3523 C CA . LEU A 1 463 ? 23.731 -4.589 -38.360 1.00 75.19 463 LEU A CA 1
ATOM 3524 C C . LEU A 1 463 ? 23.057 -3.350 -37.744 1.00 75.19 463 LEU A C 1
ATOM 3526 O O . LEU A 1 463 ? 22.066 -3.482 -37.032 1.00 75.19 463 LEU A O 1
ATOM 3530 N N . ALA A 1 464 ? 23.525 -2.147 -38.088 1.00 77.00 464 ALA A N 1
ATOM 3531 C CA . ALA A 1 464 ? 22.904 -0.895 -37.648 1.00 77.00 464 ALA A CA 1
ATOM 3532 C C . ALA A 1 464 ? 21.532 -0.662 -38.291 1.00 77.00 464 ALA A C 1
ATOM 3534 O O . ALA A 1 464 ? 20.600 -0.226 -37.622 1.00 77.00 464 ALA A O 1
ATOM 3535 N N . ALA A 1 465 ? 21.393 -1.009 -39.573 1.00 84.38 465 ALA A N 1
ATOM 3536 C CA . ALA A 1 465 ? 20.118 -0.967 -40.278 1.00 84.38 465 ALA A CA 1
ATOM 3537 C C . ALA A 1 465 ? 19.101 -1.948 -39.669 1.00 84.38 465 ALA A C 1
ATOM 3539 O O . ALA A 1 465 ? 17.944 -1.581 -39.511 1.00 84.38 465 ALA A O 1
ATOM 3540 N N . SER A 1 466 ? 19.538 -3.140 -39.240 1.00 84.38 466 SER A N 1
ATOM 3541 C CA . SER A 1 466 ? 18.676 -4.095 -38.525 1.00 84.38 466 SER A CA 1
ATOM 3542 C C . SER A 1 466 ? 18.241 -3.556 -37.160 1.00 84.38 466 SER A C 1
ATOM 3544 O O . SER A 1 466 ? 17.073 -3.658 -36.816 1.00 84.38 466 SER A O 1
ATOM 3546 N N . ALA A 1 467 ? 19.137 -2.918 -36.398 1.00 79.50 467 ALA A N 1
ATOM 3547 C CA . ALA A 1 467 ? 18.771 -2.301 -35.119 1.00 79.50 467 ALA A CA 1
ATOM 3548 C C . ALA A 1 467 ? 17.730 -1.174 -35.287 1.00 79.50 467 ALA A C 1
ATOM 3550 O O . ALA A 1 467 ? 16.814 -1.051 -34.478 1.00 79.50 467 ALA A O 1
ATOM 3551 N N . TYR A 1 468 ? 17.844 -0.369 -36.350 1.00 85.88 468 TYR A N 1
ATOM 3552 C CA . TYR A 1 468 ? 16.829 0.628 -36.704 1.00 85.88 468 TYR A CA 1
ATOM 3553 C C . TYR A 1 468 ? 15.515 0.010 -37.170 1.00 85.88 468 TYR A C 1
ATOM 3555 O O . TYR A 1 468 ? 14.459 0.413 -36.689 1.00 85.88 468 TYR A O 1
ATOM 3563 N N . PHE A 1 469 ? 15.580 -1.012 -38.021 1.00 89.50 469 PHE A N 1
ATOM 3564 C CA . PHE A 1 469 ? 14.411 -1.763 -38.463 1.00 89.50 469 PHE A CA 1
ATOM 3565 C C . PHE A 1 469 ? 13.630 -2.342 -37.278 1.00 89.50 469 PHE A C 1
ATOM 3567 O O . PHE A 1 469 ? 12.440 -2.080 -37.162 1.00 89.50 469 PHE A O 1
ATOM 3574 N N . ILE A 1 470 ? 14.299 -3.065 -36.373 1.00 85.94 470 ILE A N 1
ATOM 3575 C CA . ILE A 1 470 ? 13.663 -3.679 -35.199 1.00 85.94 470 ILE A CA 1
ATOM 3576 C C . ILE A 1 470 ? 13.019 -2.602 -34.326 1.00 85.94 470 ILE A C 1
ATOM 3578 O O . ILE A 1 470 ? 11.843 -2.720 -34.008 1.00 85.94 470 ILE A O 1
ATOM 3582 N N . SER A 1 471 ? 13.754 -1.537 -33.985 1.00 83.44 471 SER A N 1
ATOM 3583 C CA . SER A 1 471 ? 13.226 -0.445 -33.153 1.00 83.44 471 SER A CA 1
ATOM 3584 C C . SER A 1 471 ? 11.941 0.143 -33.747 1.00 83.44 471 SER A C 1
ATOM 3586 O O . SER A 1 471 ? 10.921 0.228 -33.067 1.00 83.44 471 SER A O 1
ATOM 3588 N N . LEU A 1 472 ? 11.944 0.447 -35.047 1.00 87.81 472 LEU A N 1
ATOM 3589 C CA . LEU A 1 472 ? 10.786 1.031 -35.715 1.00 87.81 472 LEU A CA 1
ATOM 3590 C C . LEU A 1 472 ? 9.615 0.042 -35.864 1.00 87.81 472 LEU A C 1
ATOM 3592 O O . LEU A 1 472 ? 8.468 0.437 -35.677 1.00 87.81 472 LEU A O 1
ATOM 3596 N N . VAL A 1 473 ? 9.884 -1.238 -36.150 1.00 90.81 473 VAL A N 1
ATOM 3597 C CA . VAL A 1 473 ? 8.864 -2.303 -36.201 1.00 90.81 473 VAL A CA 1
ATOM 3598 C C . VAL A 1 473 ? 8.182 -2.470 -34.846 1.00 90.81 473 VAL A C 1
ATOM 3600 O O . VAL A 1 473 ? 6.956 -2.527 -34.795 1.00 90.81 473 VAL A O 1
ATOM 3603 N N . CYS A 1 474 ? 8.954 -2.501 -33.757 1.00 84.50 474 CYS A N 1
ATOM 3604 C CA . CYS A 1 474 ? 8.430 -2.606 -32.398 1.00 84.50 474 CYS A CA 1
ATOM 3605 C C . CYS A 1 474 ? 7.544 -1.410 -32.037 1.00 84.50 474 CYS A C 1
ATOM 3607 O O . CYS A 1 474 ? 6.453 -1.607 -31.512 1.00 84.50 474 CYS A O 1
ATOM 3609 N N . ILE A 1 475 ? 7.983 -0.186 -32.357 1.00 83.19 475 ILE A N 1
ATOM 3610 C CA . ILE A 1 475 ? 7.215 1.037 -32.081 1.00 83.19 475 ILE A CA 1
ATOM 3611 C C . ILE A 1 475 ? 5.901 1.034 -32.867 1.00 83.19 475 ILE A C 1
ATOM 3613 O O . ILE A 1 475 ? 4.840 1.205 -32.278 1.00 83.19 475 ILE A O 1
ATOM 3617 N N . ILE A 1 476 ? 5.943 0.777 -34.179 1.00 88.69 476 ILE A N 1
ATOM 3618 C CA . ILE A 1 476 ? 4.730 0.732 -35.011 1.00 88.69 476 ILE A CA 1
ATOM 3619 C C . ILE A 1 476 ? 3.785 -0.383 -34.537 1.00 88.69 476 ILE A C 1
ATOM 3621 O O . ILE A 1 476 ? 2.576 -0.169 -34.471 1.00 88.69 476 ILE A O 1
ATOM 3625 N N . GLY A 1 477 ? 4.325 -1.554 -34.186 1.00 87.75 477 GLY A N 1
ATOM 3626 C CA . GLY A 1 477 ? 3.544 -2.684 -33.684 1.00 87.75 477 GLY A CA 1
ATOM 3627 C C . GLY A 1 477 ? 2.820 -2.371 -32.376 1.00 87.75 477 GLY A C 1
ATOM 3628 O O . GLY A 1 477 ? 1.619 -2.624 -32.264 1.00 87.75 477 GLY A O 1
ATOM 3629 N N . LEU A 1 478 ? 3.539 -1.780 -31.417 1.00 82.94 478 LEU A N 1
ATOM 3630 C CA . LEU A 1 478 ? 3.023 -1.445 -30.093 1.00 82.94 478 LEU A CA 1
ATOM 3631 C C . LEU A 1 478 ? 2.023 -0.286 -30.143 1.00 82.94 478 LEU A C 1
ATOM 3633 O O . LEU A 1 478 ? 0.916 -0.424 -29.632 1.00 82.94 478 LEU A O 1
ATOM 3637 N N . THR A 1 479 ? 2.355 0.817 -30.822 1.00 83.31 479 THR A N 1
ATOM 3638 C CA . THR A 1 479 ? 1.418 1.939 -30.987 1.00 83.31 479 THR A CA 1
ATOM 3639 C C . THR A 1 479 ? 0.175 1.503 -31.761 1.00 83.31 479 THR A C 1
ATOM 3641 O O . THR A 1 479 ? -0.936 1.834 -31.364 1.00 83.31 479 THR A O 1
ATOM 3644 N N . GLY A 1 480 ? 0.332 0.684 -32.809 1.00 87.62 480 GLY A N 1
ATOM 3645 C CA . GLY A 1 480 ? -0.799 0.137 -33.559 1.00 87.62 480 GLY A CA 1
ATOM 3646 C C . GLY A 1 480 ? -1.740 -0.707 -32.695 1.00 87.62 480 GLY A C 1
ATOM 3647 O O . GLY A 1 480 ? -2.957 -0.609 -32.846 1.00 87.62 480 GLY A O 1
ATOM 3648 N N . MET A 1 481 ? -1.193 -1.491 -31.759 1.00 86.81 481 MET A N 1
ATOM 3649 C CA . MET A 1 481 ? -1.976 -2.268 -30.795 1.00 86.81 481 MET A CA 1
ATOM 3650 C C . MET A 1 481 ? -2.748 -1.350 -29.836 1.00 86.81 481 MET A C 1
ATOM 3652 O O . MET A 1 481 ? -3.969 -1.468 -29.731 1.00 86.81 481 MET A O 1
ATOM 3656 N N . VAL A 1 482 ? -2.056 -0.411 -29.183 1.00 84.69 482 VAL A N 1
ATOM 3657 C CA . VAL A 1 482 ? -2.650 0.499 -28.188 1.00 84.69 482 VAL A CA 1
ATOM 3658 C C . VAL A 1 482 ? -3.726 1.389 -28.816 1.00 84.69 482 VAL A C 1
ATOM 3660 O O . VAL A 1 482 ? -4.834 1.470 -28.289 1.00 84.69 482 VAL A O 1
ATOM 3663 N N . ASP A 1 483 ? -3.459 1.990 -29.978 1.00 85.62 483 ASP A N 1
ATOM 3664 C CA . ASP A 1 483 ? -4.421 2.852 -30.677 1.00 85.62 483 ASP A CA 1
ATOM 3665 C C . ASP A 1 483 ? -5.658 2.089 -31.160 1.00 85.62 483 ASP A C 1
ATOM 3667 O O . ASP A 1 483 ? -6.781 2.614 -31.109 1.00 85.62 483 ASP A O 1
ATOM 3671 N N . SER A 1 484 ? -5.463 0.852 -31.630 1.00 90.94 484 SER A N 1
ATOM 3672 C CA . SER A 1 484 ? -6.564 -0.024 -32.037 1.00 90.94 484 SER A CA 1
ATOM 3673 C C . SER A 1 484 ? -7.441 -0.365 -30.843 1.00 90.94 484 SER A C 1
ATOM 3675 O O . SER A 1 484 ? -8.659 -0.230 -30.935 1.00 90.94 484 SER A O 1
ATOM 3677 N N . PHE A 1 485 ? -6.836 -0.719 -29.706 1.00 88.31 485 PHE A N 1
ATOM 3678 C CA . PHE A 1 485 ? -7.581 -1.027 -28.491 1.00 88.31 485 PHE A CA 1
ATOM 3679 C C . PHE A 1 485 ? -8.318 0.196 -27.940 1.00 88.31 485 PHE A C 1
ATOM 3681 O O . PHE A 1 485 ? -9.499 0.103 -27.605 1.00 88.31 485 PHE A O 1
ATOM 3688 N N . ARG A 1 486 ? -7.656 1.359 -27.914 1.00 87.25 486 ARG A N 1
ATOM 3689 C CA . ARG A 1 486 ? -8.248 2.635 -27.492 1.00 87.25 486 ARG A CA 1
ATOM 3690 C C . ARG A 1 486 ? -9.490 2.962 -28.310 1.00 87.25 486 ARG A C 1
ATOM 3692 O O . ARG A 1 486 ? -10.529 3.323 -27.765 1.00 87.25 486 ARG A O 1
ATOM 3699 N N . THR A 1 487 ? -9.378 2.828 -29.630 1.00 89.88 487 THR A N 1
ATOM 3700 C CA . THR A 1 487 ? -10.479 3.142 -30.543 1.00 89.88 487 THR A CA 1
ATOM 3701 C C . THR A 1 487 ? -11.594 2.104 -30.432 1.00 89.88 487 THR A C 1
ATOM 3703 O O . THR A 1 487 ? -12.752 2.479 -30.298 1.00 89.88 487 THR A O 1
ATOM 3706 N N . ALA A 1 488 ? -11.256 0.812 -30.381 1.00 90.88 488 ALA A N 1
ATOM 3707 C CA . ALA A 1 488 ? -12.231 -0.259 -30.195 1.00 90.88 488 ALA A CA 1
ATOM 3708 C C . ALA A 1 488 ? -13.003 -0.119 -28.876 1.00 90.88 488 ALA A C 1
ATOM 3710 O O . ALA A 1 488 ? -14.218 -0.294 -28.870 1.00 90.88 488 ALA A O 1
ATOM 3711 N N . THR A 1 489 ? -12.325 0.236 -27.781 1.00 89.69 489 THR A N 1
ATOM 3712 C CA . THR A 1 489 ? -12.949 0.470 -26.470 1.00 89.69 489 THR A CA 1
ATOM 3713 C C . THR A 1 489 ? -13.871 1.679 -26.503 1.00 89.69 489 THR A C 1
ATOM 3715 O O . THR A 1 489 ? -15.008 1.576 -26.056 1.00 89.69 489 THR A O 1
ATOM 3718 N N . ASN A 1 490 ? -13.430 2.802 -27.076 1.00 90.88 490 ASN A N 1
ATOM 3719 C CA . ASN A 1 490 ? -14.267 3.991 -27.217 1.00 90.88 490 ASN A CA 1
ATOM 3720 C C . ASN A 1 490 ? -15.525 3.711 -28.059 1.00 90.88 490 ASN A C 1
ATOM 3722 O O . ASN A 1 490 ? -16.635 4.074 -27.669 1.00 90.88 490 ASN A O 1
ATOM 3726 N N . ASP A 1 491 ? -15.371 3.030 -29.195 1.00 90.38 491 ASP A N 1
ATOM 3727 C CA . ASP A 1 491 ? -16.476 2.710 -30.104 1.00 90.38 491 ASP A CA 1
ATOM 3728 C C . ASP A 1 491 ? -17.443 1.691 -29.489 1.00 90.38 491 ASP A C 1
ATOM 3730 O O . ASP A 1 491 ? -18.659 1.814 -29.635 1.00 90.38 491 ASP A O 1
ATOM 3734 N N . TRP A 1 492 ? -16.917 0.692 -28.778 1.00 90.88 492 TRP A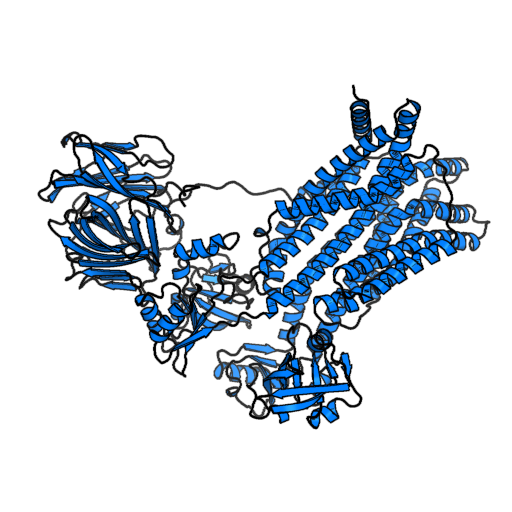 N 1
ATOM 3735 C CA . TRP A 1 492 ? -17.718 -0.285 -28.047 1.00 90.88 492 TRP A CA 1
ATOM 3736 C C . TRP A 1 492 ? -18.474 0.369 -26.893 1.00 90.88 492 TRP A C 1
ATOM 3738 O O . TRP A 1 492 ? -19.692 0.242 -26.822 1.00 90.88 492 TRP A O 1
ATOM 3748 N N . LEU A 1 493 ? -17.788 1.115 -26.024 1.00 90.44 493 LEU A N 1
ATOM 3749 C CA . LEU A 1 493 ? -18.376 1.698 -24.819 1.00 90.44 493 LEU A CA 1
ATOM 3750 C C . LEU A 1 493 ? -19.417 2.772 -25.160 1.00 90.44 493 LEU A C 1
ATOM 3752 O O . LEU A 1 493 ? -20.491 2.807 -24.562 1.00 90.44 493 LEU A O 1
ATOM 3756 N N . SER A 1 494 ? -19.148 3.605 -26.171 1.00 90.31 494 SER A N 1
ATOM 3757 C CA . SER A 1 494 ? -20.094 4.630 -26.638 1.00 90.31 494 SER A CA 1
ATOM 3758 C C . SER A 1 494 ? -21.393 4.046 -27.209 1.00 90.31 494 SER A C 1
ATOM 3760 O O . SER A 1 494 ? -22.447 4.675 -27.056 1.00 90.31 494 SER A O 1
ATOM 3762 N N . LYS A 1 495 ? -21.336 2.851 -27.818 1.00 90.50 495 LYS A N 1
ATOM 3763 C CA . LYS A 1 495 ? -22.506 2.088 -28.291 1.00 90.50 495 LYS A CA 1
ATOM 3764 C C . LYS A 1 495 ? -23.183 1.297 -27.172 1.00 90.50 495 LYS A C 1
ATOM 3766 O O . LYS A 1 495 ? -24.406 1.287 -27.091 1.00 90.50 495 LYS A O 1
ATOM 3771 N N . ARG A 1 496 ? -22.397 0.655 -26.302 1.00 88.19 496 ARG A N 1
ATOM 3772 C CA . ARG A 1 496 ? -22.868 -0.197 -25.201 1.00 88.19 496 ARG A CA 1
ATOM 3773 C C . ARG A 1 496 ? -23.636 0.598 -24.150 1.00 88.19 496 ARG A C 1
ATOM 3775 O O . ARG A 1 496 ? -24.630 0.101 -23.626 1.00 88.19 496 ARG A O 1
ATOM 3782 N N . LEU A 1 497 ? -23.194 1.823 -23.859 1.00 89.50 497 LEU A N 1
ATOM 3783 C CA . LEU A 1 497 ? -23.907 2.756 -22.992 1.00 89.50 497 LEU A CA 1
ATOM 3784 C C . LEU A 1 497 ? -25.070 3.391 -23.768 1.00 89.50 497 LEU A C 1
ATOM 3786 O O . LEU A 1 497 ? -24.942 4.484 -24.320 1.00 89.50 497 LEU A O 1
ATOM 3790 N N . VAL A 1 498 ? -26.201 2.691 -23.835 1.00 88.38 498 VAL A N 1
ATOM 3791 C CA . VAL A 1 498 ? -27.394 3.136 -24.576 1.00 88.38 498 VAL A CA 1
ATOM 3792 C C . VAL A 1 498 ? -28.120 4.263 -23.840 1.00 88.38 498 VAL A C 1
ATOM 3794 O O . VAL A 1 498 ? -28.429 5.287 -24.446 1.00 88.38 498 VAL A O 1
ATOM 3797 N N . ALA A 1 499 ? -28.338 4.099 -22.533 1.00 88.38 499 ALA A N 1
ATOM 3798 C CA . ALA A 1 499 ? -29.046 5.076 -21.718 1.00 88.38 499 ALA A CA 1
ATOM 3799 C C . ALA A 1 499 ? -28.209 6.344 -21.453 1.00 88.38 499 ALA A C 1
ATOM 3801 O O . ALA A 1 499 ? -26.983 6.249 -21.306 1.00 88.38 499 ALA A O 1
ATOM 3802 N N . PRO A 1 500 ? -28.845 7.529 -21.373 1.00 85.94 500 PRO A N 1
ATOM 3803 C CA . PRO A 1 500 ? -28.178 8.782 -21.016 1.00 85.94 500 PRO A CA 1
ATOM 3804 C C . PRO A 1 500 ? -27.611 8.770 -19.589 1.00 85.94 500 PRO A C 1
ATOM 3806 O O . PRO A 1 500 ? -26.602 9.439 -19.341 1.00 85.94 500 PRO A O 1
ATOM 3809 N N . ALA A 1 501 ? -28.204 7.994 -18.677 1.00 86.62 501 ALA A N 1
ATOM 3810 C CA . ALA A 1 501 ? -27.744 7.863 -17.300 1.00 86.62 501 ALA A CA 1
ATOM 3811 C C . ALA A 1 501 ? -28.025 6.476 -16.697 1.00 86.62 501 ALA A C 1
ATOM 3813 O O . ALA A 1 501 ? -28.906 5.741 -17.151 1.00 86.62 501 ALA A O 1
ATOM 3814 N N . TYR A 1 502 ? -27.252 6.138 -15.663 1.00 87.50 502 TYR A N 1
ATOM 3815 C CA . TYR A 1 502 ? -27.324 4.883 -14.916 1.00 87.50 502 TYR A CA 1
ATOM 3816 C C . TYR A 1 502 ? -27.360 5.165 -13.412 1.00 87.50 502 TYR A C 1
ATOM 3818 O O . TYR A 1 502 ? -26.625 6.025 -12.916 1.00 87.50 502 TYR A O 1
ATOM 3826 N N . VAL A 1 503 ? -28.201 4.417 -12.701 1.00 85.19 503 VAL A N 1
ATOM 3827 C CA . VAL A 1 503 ? -28.353 4.460 -11.242 1.00 85.19 503 VAL A CA 1
ATOM 3828 C C . VAL A 1 503 ? -27.780 3.174 -10.663 1.00 85.19 503 VAL A C 1
ATOM 3830 O O . VAL A 1 503 ? -28.209 2.088 -11.045 1.00 85.19 503 VAL A O 1
ATOM 3833 N N . TYR A 1 504 ? -26.828 3.295 -9.744 1.00 81.56 504 TYR A N 1
ATOM 3834 C CA . TYR A 1 504 ? -26.258 2.178 -8.996 1.00 81.56 504 TYR A CA 1
ATOM 3835 C C . TYR A 1 504 ? -26.872 2.159 -7.594 1.00 81.56 504 TYR A C 1
ATOM 3837 O O . TYR A 1 504 ? -26.677 3.110 -6.839 1.00 81.56 504 TYR A O 1
ATOM 3845 N N . THR A 1 505 ? -27.614 1.107 -7.254 1.00 79.12 505 THR A N 1
ATOM 3846 C CA . THR A 1 505 ? -28.321 0.959 -5.973 1.00 79.12 505 THR A CA 1
ATOM 3847 C C . THR A 1 505 ? -28.402 -0.509 -5.555 1.00 79.12 505 THR A C 1
ATOM 3849 O O . THR A 1 505 ? -28.595 -1.389 -6.391 1.00 79.12 505 THR A O 1
ATOM 3852 N N . ASP A 1 506 ? -28.296 -0.777 -4.254 1.00 74.81 506 ASP A N 1
ATOM 3853 C CA . ASP A 1 506 ? -28.501 -2.119 -3.690 1.00 74.81 506 ASP A CA 1
ATOM 3854 C C . ASP A 1 506 ? -29.990 -2.473 -3.531 1.00 74.81 506 ASP A C 1
ATOM 3856 O O . ASP A 1 506 ? -30.331 -3.631 -3.300 1.00 74.81 506 ASP A O 1
ATOM 3860 N N . GLN A 1 507 ? -30.875 -1.485 -3.709 1.00 79.12 507 GLN A N 1
ATOM 3861 C CA . GLN A 1 507 ? -32.332 -1.629 -3.696 1.00 79.12 507 GLN A CA 1
ATOM 3862 C C . GLN A 1 507 ? -32.926 -1.186 -5.047 1.00 79.12 507 GLN A C 1
ATOM 3864 O O . GLN A 1 507 ? -33.590 -0.148 -5.128 1.00 79.12 507 GLN A O 1
ATOM 3869 N N . PRO A 1 508 ? -32.679 -1.930 -6.143 1.00 79.25 508 PRO A N 1
ATOM 3870 C CA . PRO A 1 508 ? -33.157 -1.561 -7.480 1.00 79.25 508 PRO A CA 1
ATOM 3871 C C . PRO A 1 508 ? -34.688 -1.514 -7.577 1.00 79.25 508 PRO A C 1
ATOM 3873 O O . PRO A 1 508 ? -35.234 -0.754 -8.371 1.00 79.25 508 PRO A O 1
ATOM 3876 N N . GLU A 1 509 ? -35.393 -2.271 -6.741 1.00 80.81 509 GLU A N 1
ATOM 3877 C CA . GLU A 1 509 ? -36.858 -2.268 -6.651 1.00 80.81 509 GLU A CA 1
ATOM 3878 C C . GLU A 1 509 ? -37.466 -0.963 -6.114 1.00 80.81 509 GLU A C 1
ATOM 3880 O O . GLU A 1 509 ? -38.617 -0.668 -6.421 1.00 80.81 509 GLU A O 1
ATOM 3885 N N . ASN A 1 510 ? -36.687 -0.155 -5.387 1.00 80.94 510 ASN A N 1
ATOM 3886 C CA . ASN A 1 510 ? -37.145 1.090 -4.763 1.00 80.94 510 ASN A CA 1
ATOM 3887 C C . ASN A 1 510 ? -36.884 2.337 -5.625 1.00 80.94 510 ASN A C 1
ATOM 3889 O O . ASN A 1 510 ? -37.094 3.461 -5.168 1.00 80.94 510 ASN A O 1
ATOM 3893 N N . VAL A 1 511 ? -36.411 2.171 -6.865 1.00 81.06 511 VAL A N 1
ATOM 3894 C CA . VAL A 1 511 ? -36.206 3.301 -7.782 1.00 81.06 511 VAL A CA 1
ATOM 3895 C C . VAL A 1 511 ? -37.577 3.874 -8.188 1.00 81.06 511 VAL A C 1
ATOM 3897 O O . VAL A 1 511 ? -38.380 3.134 -8.762 1.00 81.06 511 VAL A O 1
ATOM 3900 N N . PRO A 1 512 ? -37.868 5.161 -7.905 1.00 78.50 512 PRO A N 1
ATOM 3901 C CA . PRO A 1 512 ? -39.174 5.761 -8.161 1.00 78.50 512 PRO A CA 1
ATOM 3902 C C . PRO A 1 512 ? -39.490 5.780 -9.657 1.00 78.50 512 PRO A C 1
ATOM 3904 O O . PRO A 1 512 ? -38.673 6.205 -10.466 1.00 78.50 512 PRO A O 1
ATOM 3907 N N . VAL A 1 513 ? -40.689 5.335 -10.029 1.00 78.31 513 VAL A N 1
ATOM 3908 C CA . VAL A 1 513 ? -41.157 5.351 -11.421 1.00 78.31 513 VAL A CA 1
ATOM 3909 C C . VAL A 1 513 ? -41.848 6.690 -11.697 1.00 78.31 513 VAL A C 1
ATOM 3911 O O . VAL A 1 513 ? -42.802 7.039 -11.004 1.00 78.31 513 VAL A O 1
ATOM 3914 N N . ASP A 1 514 ? -41.376 7.428 -12.703 1.00 77.12 514 ASP A N 1
ATOM 3915 C CA . ASP A 1 514 ? -41.941 8.704 -13.169 1.00 77.12 514 ASP A CA 1
ATOM 3916 C C . ASP A 1 514 ? -42.364 8.560 -14.642 1.00 77.12 514 ASP A C 1
ATOM 3918 O O . ASP A 1 514 ? -41.627 7.985 -15.440 1.00 77.12 514 ASP A O 1
ATOM 3922 N N . ASP A 1 515 ? -43.522 9.100 -15.030 1.00 75.69 515 ASP A N 1
ATOM 3923 C CA . ASP A 1 515 ? -44.041 9.039 -16.409 1.00 75.69 515 ASP A CA 1
ATOM 3924 C C . ASP A 1 515 ? -43.108 9.692 -17.449 1.00 75.69 515 ASP A C 1
ATOM 3926 O O . ASP A 1 515 ? -43.198 9.425 -18.650 1.00 75.69 515 ASP A O 1
ATOM 3930 N N . SER A 1 516 ? -42.206 10.570 -17.008 1.00 72.31 516 SER A N 1
ATOM 3931 C CA . SER A 1 516 ? -41.214 11.237 -17.851 1.00 72.31 516 SER A CA 1
ATOM 3932 C C . SER A 1 516 ? -39.967 10.394 -18.142 1.00 72.31 516 SER A C 1
ATOM 3934 O O . SER A 1 516 ? -39.139 10.806 -18.964 1.00 72.31 516 SER A O 1
ATOM 3936 N N . VAL A 1 517 ? -39.832 9.225 -17.505 1.00 80.31 517 VAL A N 1
ATOM 3937 C CA . VAL A 1 517 ? -38.629 8.395 -17.537 1.00 80.31 517 VAL A CA 1
ATOM 3938 C C . VAL A 1 517 ? -38.974 6.914 -17.691 1.00 80.31 517 VAL A C 1
ATOM 3940 O O . VAL A 1 517 ? -39.777 6.356 -16.956 1.00 80.31 517 VAL A O 1
ATOM 3943 N N . ASN A 1 518 ? -38.302 6.225 -18.615 1.00 84.38 518 ASN A N 1
ATOM 3944 C CA . ASN A 1 518 ? -38.431 4.776 -18.748 1.00 84.38 518 ASN A CA 1
ATOM 3945 C C . ASN A 1 518 ? -37.249 4.063 -18.069 1.00 84.38 518 ASN A C 1
ATOM 3947 O O . ASN A 1 518 ? -36.089 4.271 -18.438 1.00 84.38 518 ASN A O 1
ATOM 3951 N N . LEU A 1 519 ? -37.548 3.221 -17.079 1.00 86.12 519 LEU A N 1
ATOM 3952 C CA . LEU A 1 519 ? -36.559 2.461 -16.317 1.00 86.12 519 LEU A CA 1
ATOM 3953 C C . LEU A 1 519 ? -36.387 1.062 -16.898 1.00 86.12 519 LEU A C 1
ATOM 3955 O O . LEU A 1 519 ? -37.336 0.287 -17.010 1.00 86.12 519 LEU A O 1
ATOM 3959 N N . ILE A 1 520 ? -35.148 0.729 -17.249 1.00 86.88 520 ILE A N 1
ATOM 3960 C CA . ILE A 1 520 ? -34.792 -0.587 -17.766 1.00 86.88 520 ILE A CA 1
ATOM 3961 C C . ILE A 1 520 ? -34.004 -1.332 -16.695 1.00 86.88 520 ILE A C 1
ATOM 3963 O O . ILE A 1 520 ? -32.860 -0.994 -16.379 1.00 86.88 520 ILE A O 1
ATOM 3967 N N . TYR A 1 521 ? -34.636 -2.378 -16.176 1.00 86.94 521 TYR A N 1
ATOM 3968 C CA . TYR A 1 521 ? -34.046 -3.316 -15.236 1.00 86.94 521 TYR A CA 1
ATOM 3969 C C . TYR A 1 521 ? -33.362 -4.461 -15.972 1.00 86.94 521 TYR A C 1
ATOM 3971 O O . TYR A 1 521 ? -33.805 -4.876 -17.046 1.00 86.94 521 TYR A O 1
ATOM 3979 N N . ARG A 1 522 ? -32.304 -4.996 -15.364 1.00 86.88 522 ARG A N 1
ATOM 3980 C CA . ARG A 1 522 ? -31.674 -6.243 -15.794 1.00 86.88 522 ARG A CA 1
ATOM 3981 C C . ARG A 1 522 ? -31.761 -7.265 -14.679 1.00 86.88 522 ARG A C 1
ATOM 3983 O O . ARG A 1 522 ? -31.710 -6.903 -13.508 1.00 86.88 522 ARG A O 1
ATOM 3990 N N . ARG A 1 523 ? -31.891 -8.535 -15.033 1.00 87.94 523 ARG A N 1
ATOM 3991 C CA . ARG A 1 523 ? -31.823 -9.657 -14.100 1.00 87.94 523 ARG A CA 1
ATOM 3992 C C . ARG A 1 523 ? -30.561 -10.447 -14.346 1.00 87.94 523 ARG A C 1
ATOM 3994 O O . ARG A 1 523 ? -30.200 -10.706 -15.493 1.00 87.94 523 ARG A O 1
ATOM 4001 N N . ILE A 1 524 ? -29.930 -10.855 -13.256 1.00 87.62 524 ILE A N 1
ATOM 4002 C CA . ILE A 1 524 ? -28.731 -11.682 -13.258 1.00 87.62 524 ILE A CA 1
ATOM 4003 C C . ILE A 1 524 ? -28.981 -12.974 -12.487 1.00 87.62 524 ILE A C 1
ATOM 4005 O O . ILE A 1 524 ? -29.701 -12.998 -11.483 1.00 87.62 524 ILE A O 1
ATOM 4009 N N . LYS A 1 525 ? -28.396 -14.069 -12.971 1.00 87.75 525 LYS A N 1
ATOM 4010 C CA . LYS A 1 525 ? -28.487 -15.374 -12.320 1.00 87.75 525 LYS A CA 1
ATOM 4011 C C . LYS A 1 525 ? -27.274 -16.252 -12.646 1.00 87.75 525 LYS A C 1
ATOM 4013 O O . LYS A 1 525 ? -26.935 -16.371 -13.821 1.00 87.75 525 LYS A O 1
ATOM 4018 N N . PRO A 1 526 ? -26.632 -16.898 -11.659 1.00 86.06 526 PRO A N 1
ATOM 4019 C CA . PRO A 1 526 ? -25.606 -17.898 -11.937 1.00 86.06 526 PRO A CA 1
ATOM 4020 C C . PRO A 1 526 ? -26.230 -19.161 -12.554 1.00 86.06 526 PRO A C 1
ATOM 4022 O O . PRO A 1 526 ? -27.314 -19.587 -12.153 1.00 86.06 526 PRO A O 1
ATOM 4025 N N . ALA A 1 527 ? -25.543 -19.768 -13.518 1.00 86.81 527 ALA A N 1
ATOM 4026 C CA . ALA A 1 527 ? -25.957 -20.994 -14.197 1.00 86.81 527 ALA A CA 1
ATOM 4027 C C . ALA A 1 527 ? -24.746 -21.863 -14.574 1.00 86.81 527 ALA A C 1
ATOM 4029 O O . ALA A 1 527 ? -23.591 -21.462 -14.409 1.00 86.81 527 ALA A O 1
ATOM 4030 N N . LEU A 1 528 ? -25.012 -23.059 -15.103 1.00 86.38 528 LEU A N 1
ATOM 4031 C CA . LEU A 1 528 ? -23.989 -23.943 -15.663 1.00 86.38 528 LEU A CA 1
ATOM 4032 C C . LEU A 1 528 ? -24.247 -24.143 -17.158 1.00 86.38 528 LEU A C 1
ATOM 4034 O O . LEU A 1 528 ? -25.321 -24.601 -17.539 1.00 86.38 528 LEU A O 1
ATOM 4038 N N . LEU A 1 529 ? -23.264 -23.837 -18.002 1.00 84.56 529 LEU A N 1
ATOM 4039 C CA . LEU A 1 529 ? -23.283 -24.135 -19.433 1.00 84.56 529 LEU A CA 1
ATOM 4040 C C . LEU A 1 529 ? -22.339 -25.303 -19.715 1.00 84.56 529 LEU A C 1
ATOM 4042 O O . LEU A 1 529 ? -21.144 -25.180 -19.464 1.00 84.56 529 LEU A O 1
ATOM 4046 N N . ASN A 1 530 ? -22.836 -26.440 -20.206 1.00 85.56 530 ASN A N 1
ATOM 4047 C CA . ASN A 1 530 ? -22.038 -27.660 -20.401 1.00 85.56 530 ASN A CA 1
ATOM 4048 C C . ASN A 1 530 ? -21.163 -27.994 -19.168 1.00 85.56 530 ASN A C 1
ATOM 4050 O O . ASN A 1 530 ? -19.972 -28.262 -19.297 1.00 85.56 530 ASN A O 1
ATOM 4054 N N . GLN A 1 531 ? -21.744 -27.914 -17.962 1.00 81.62 531 GLN A N 1
ATOM 4055 C CA . GLN A 1 531 ? -21.066 -28.112 -16.663 1.00 81.62 531 GLN A CA 1
ATOM 4056 C C . GLN A 1 531 ? -20.018 -27.048 -16.276 1.00 81.62 531 GLN A C 1
ATOM 4058 O O . GLN A 1 531 ? -19.382 -27.171 -15.231 1.00 81.62 531 GLN A O 1
ATOM 4063 N N . THR A 1 532 ? -19.863 -25.975 -17.056 1.00 83.69 532 THR A N 1
ATOM 4064 C CA . THR A 1 532 ? -18.990 -24.839 -16.717 1.00 83.69 532 THR A CA 1
ATOM 4065 C C . THR A 1 532 ? -19.787 -23.660 -16.144 1.00 83.69 532 THR A C 1
ATOM 4067 O O . THR A 1 532 ? -20.835 -23.318 -16.694 1.00 83.69 532 THR A O 1
ATOM 4070 N N . PRO A 1 533 ? -19.336 -23.018 -15.049 1.00 85.62 533 PRO A N 1
ATOM 4071 C CA . PRO A 1 533 ? -20.023 -21.863 -14.469 1.00 85.62 533 PRO A CA 1
ATOM 4072 C C . PRO A 1 533 ? -20.108 -20.678 -15.434 1.00 85.62 533 PRO A C 1
ATOM 4074 O O . PRO A 1 533 ? -19.105 -20.271 -16.022 1.00 85.62 533 PRO A O 1
ATOM 4077 N N . ILE A 1 534 ? -21.302 -20.098 -15.564 1.00 87.69 534 ILE A N 1
ATOM 4078 C CA . ILE A 1 534 ? -21.552 -18.881 -16.340 1.00 87.69 534 ILE A CA 1
ATOM 4079 C C . ILE A 1 534 ? -22.552 -17.983 -15.605 1.00 87.69 534 ILE A C 1
ATOM 4081 O O . ILE A 1 534 ? -23.515 -18.466 -15.010 1.00 87.69 534 ILE A O 1
ATOM 4085 N N . ASN A 1 535 ? -22.358 -16.667 -15.667 1.00 89.94 535 ASN A N 1
ATOM 4086 C CA . ASN A 1 535 ? -23.377 -15.719 -15.230 1.00 89.94 535 ASN A CA 1
ATOM 4087 C C . ASN A 1 535 ? -24.335 -15.459 -16.389 1.00 89.94 535 ASN A C 1
ATOM 4089 O O . ASN A 1 535 ? -23.907 -15.091 -17.478 1.00 89.94 535 ASN A O 1
ATOM 4093 N N . LEU A 1 536 ? -25.629 -15.657 -16.175 1.00 90.69 536 LEU A N 1
ATOM 4094 C CA . LEU A 1 536 ? -26.655 -15.276 -17.132 1.00 90.69 536 LEU A CA 1
ATOM 4095 C C . LEU A 1 536 ? -27.183 -13.897 -16.789 1.00 90.69 536 LEU A C 1
ATOM 4097 O O . LEU A 1 536 ? -27.444 -13.593 -15.625 1.00 90.69 536 LEU A O 1
ATOM 4101 N N . SER A 1 537 ? -27.396 -13.087 -17.815 1.00 90.38 537 SER A N 1
ATOM 4102 C CA . SER A 1 537 ? -28.129 -11.839 -17.699 1.00 90.38 537 SER A CA 1
ATOM 4103 C C . SER A 1 537 ? -29.175 -11.722 -18.793 1.00 90.38 537 SER A C 1
ATOM 4105 O O . SER A 1 537 ? -28.956 -12.146 -19.929 1.00 90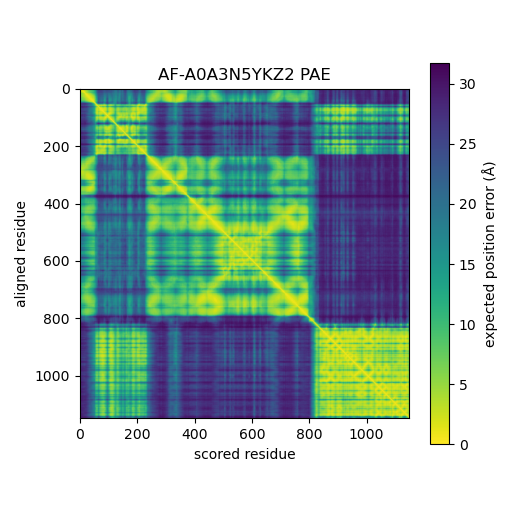.38 537 SER A O 1
ATOM 4107 N N . ASP A 1 538 ? -30.326 -11.145 -18.471 1.00 90.75 538 ASP A N 1
ATOM 4108 C CA . ASP A 1 538 ? -31.269 -10.784 -19.519 1.00 90.75 538 ASP A CA 1
ATOM 4109 C C . ASP A 1 538 ? -30.756 -9.573 -20.316 1.00 90.75 538 ASP A C 1
ATOM 4111 O O . ASP A 1 538 ? -29.887 -8.789 -19.886 1.00 90.75 538 ASP A O 1
ATOM 4115 N N . TYR A 1 539 ? -31.247 -9.460 -21.549 1.00 90.56 539 TYR A N 1
ATOM 4116 C CA . TYR A 1 539 ? -30.924 -8.340 -22.419 1.00 90.56 539 TYR A CA 1
ATOM 4117 C C . TYR A 1 539 ? -32.190 -7.711 -23.014 1.00 90.56 539 TYR A C 1
ATOM 4119 O O . TYR A 1 539 ? -33.007 -8.434 -23.593 1.00 90.56 539 TYR A O 1
ATOM 4127 N N . PRO A 1 540 ? -32.368 -6.379 -22.904 1.00 88.56 540 PRO A N 1
ATOM 4128 C CA . PRO A 1 540 ? -33.541 -5.699 -23.443 1.00 88.56 540 PRO A CA 1
ATOM 4129 C C . PRO A 1 540 ? -33.678 -5.874 -24.959 1.00 88.56 540 PRO A C 1
ATOM 4131 O O . PRO A 1 540 ? -32.705 -5.786 -25.706 1.00 88.56 540 PRO A O 1
ATOM 4134 N N . LEU A 1 541 ? -34.917 -6.060 -25.422 1.00 86.81 541 LEU A N 1
ATOM 4135 C CA . LEU A 1 541 ? -35.242 -6.264 -26.840 1.00 86.81 541 LEU A CA 1
ATOM 4136 C C . LEU A 1 541 ? -35.490 -4.951 -27.607 1.00 86.81 541 LEU A C 1
ATOM 4138 O O . LEU A 1 541 ? -35.864 -4.982 -28.779 1.00 86.81 541 LEU A O 1
ATOM 4142 N N . THR A 1 542 ? -35.301 -3.784 -26.987 1.00 85.88 542 THR A N 1
ATOM 4143 C CA . THR A 1 542 ? -35.546 -2.488 -27.641 1.00 85.88 542 THR A CA 1
ATOM 4144 C C . THR A 1 542 ? -34.551 -2.241 -28.789 1.00 85.88 542 THR A C 1
ATOM 4146 O O . THR A 1 542 ? -33.386 -2.631 -28.681 1.00 85.88 542 THR A O 1
ATOM 4149 N N . PRO A 1 543 ? -34.951 -1.574 -29.895 1.00 85.44 543 PRO A N 1
ATOM 4150 C CA . PRO A 1 543 ? -34.081 -1.372 -31.063 1.00 85.44 543 PRO A CA 1
ATOM 4151 C C . PRO A 1 543 ? -32.725 -0.732 -30.728 1.00 85.44 543 PRO A C 1
ATOM 4153 O O . PRO A 1 543 ? -31.692 -1.167 -31.227 1.00 85.44 543 PRO A O 1
ATOM 4156 N N . GLN A 1 544 ? -32.719 0.233 -29.807 1.00 85.38 544 GLN A N 1
ATOM 4157 C CA . GLN A 1 544 ? -31.511 0.927 -29.352 1.00 85.38 544 GLN A CA 1
ATOM 4158 C C . GLN A 1 544 ? -30.519 -0.019 -28.649 1.00 85.38 544 GLN A C 1
ATOM 4160 O O . GLN A 1 544 ? -29.313 0.091 -28.849 1.00 85.38 544 GLN A O 1
ATOM 4165 N N . TYR A 1 545 ? -31.010 -0.990 -27.868 1.00 86.81 545 TYR A N 1
ATOM 4166 C CA . TYR A 1 545 ? -30.165 -2.010 -27.237 1.00 86.81 545 TYR A CA 1
ATOM 4167 C C . TYR A 1 545 ? -29.667 -3.045 -28.247 1.00 86.81 545 TYR A C 1
ATOM 4169 O O . TYR A 1 545 ? -28.520 -3.480 -28.158 1.00 86.81 545 TYR A O 1
ATOM 4177 N N . ARG A 1 546 ? -30.469 -3.385 -29.265 1.00 89.44 546 ARG A N 1
ATOM 4178 C CA . ARG A 1 546 ? -30.014 -4.271 -30.351 1.00 89.44 546 ARG A CA 1
ATOM 4179 C C . ARG A 1 546 ? -28.832 -3.680 -31.114 1.00 89.44 546 ARG A C 1
ATOM 4181 O O . ARG A 1 546 ? -27.887 -4.401 -31.419 1.00 89.44 546 ARG A O 1
ATOM 4188 N N . GLU A 1 547 ? -28.872 -2.378 -31.392 1.00 86.81 547 GLU A N 1
ATOM 4189 C CA . GLU A 1 547 ? -27.765 -1.647 -32.023 1.00 86.81 547 GLU A CA 1
ATOM 4190 C C . GLU A 1 547 ? -26.573 -1.441 -31.074 1.00 86.81 547 GLU A C 1
ATOM 4192 O O . GLU A 1 547 ? -25.421 -1.403 -31.516 1.00 86.81 547 GLU A O 1
ATOM 4197 N N . GLY A 1 548 ? -26.836 -1.342 -29.767 1.00 86.19 548 GLY A N 1
ATOM 4198 C CA . GLY A 1 548 ? -25.816 -1.187 -28.729 1.00 86.19 548 GLY A CA 1
ATOM 4199 C C . GLY A 1 548 ? -24.957 -2.435 -28.485 1.00 86.19 548 GLY A C 1
ATOM 4200 O O . GLY A 1 548 ? -23.840 -2.321 -27.970 1.00 86.19 548 GLY A O 1
ATOM 4201 N N . LEU A 1 549 ? -25.428 -3.629 -28.865 1.00 90.00 549 LEU A N 1
ATOM 4202 C CA . LEU A 1 549 ? -24.666 -4.874 -28.750 1.00 90.00 549 LEU A CA 1
ATOM 4203 C C . LEU A 1 549 ? -23.814 -5.119 -30.004 1.00 90.00 549 LEU A C 1
ATOM 4205 O O . LEU A 1 549 ? -24.313 -5.420 -31.086 1.00 90.00 549 LEU A O 1
ATOM 4209 N N . THR A 1 550 ? -22.494 -5.039 -29.850 1.00 89.75 550 THR A N 1
ATOM 4210 C CA . THR A 1 550 ? -21.537 -5.269 -30.940 1.00 89.75 550 THR A CA 1
ATOM 4211 C C . THR A 1 550 ? -21.037 -6.715 -30.946 1.00 89.75 550 THR A C 1
ATOM 4213 O O . THR A 1 550 ? -20.392 -7.176 -30.003 1.00 89.75 550 THR A O 1
ATOM 4216 N N . PHE A 1 551 ? -21.314 -7.433 -32.038 1.00 90.50 551 PHE A N 1
ATOM 4217 C CA . PHE A 1 551 ? -20.888 -8.820 -32.227 1.00 90.50 551 PHE A CA 1
ATOM 4218 C C . PHE A 1 551 ? -19.485 -8.926 -32.839 1.00 90.50 551 PHE A C 1
ATOM 4220 O O . PHE A 1 551 ? -19.147 -8.210 -33.780 1.00 90.50 551 PHE A O 1
ATOM 4227 N N . HIS A 1 552 ? -18.696 -9.881 -32.345 1.00 89.50 552 HIS A N 1
ATOM 4228 C CA . HIS A 1 552 ? -17.491 -10.373 -33.013 1.00 89.50 552 HIS A CA 1
ATOM 4229 C C . HIS A 1 552 ? -17.857 -11.348 -34.141 1.00 89.50 552 HIS A C 1
ATOM 4231 O O . HIS A 1 552 ? -17.368 -11.227 -35.264 1.00 89.50 552 HIS A O 1
ATOM 4237 N N . LYS A 1 553 ? -18.747 -12.305 -33.844 1.00 90.44 553 LYS A N 1
ATOM 4238 C CA . LYS A 1 553 ? -19.322 -13.269 -34.794 1.00 90.44 553 LYS A CA 1
ATOM 4239 C C . LYS A 1 553 ? -20.803 -13.461 -34.477 1.00 90.44 553 LYS A C 1
ATOM 4241 O O . LYS A 1 553 ? -21.176 -13.481 -33.309 1.00 90.44 553 LYS A O 1
ATOM 4246 N N . SER A 1 554 ? -21.639 -13.625 -35.497 1.00 92.44 554 SER A N 1
ATOM 4247 C CA . SER A 1 554 ? -23.075 -13.885 -35.324 1.00 92.44 554 SER A CA 1
ATOM 4248 C C . SER A 1 554 ? -23.608 -14.800 -36.424 1.00 92.44 554 SER A C 1
ATOM 4250 O O . SER A 1 554 ? -23.051 -14.836 -37.522 1.00 92.44 554 SER A O 1
ATOM 4252 N N . ALA A 1 555 ? -24.650 -15.566 -36.103 1.00 90.00 555 ALA A N 1
ATOM 4253 C CA . ALA A 1 555 ? -25.395 -16.377 -37.056 1.00 90.00 555 ALA A CA 1
ATOM 4254 C C . ALA A 1 555 ? -26.310 -15.490 -37.921 1.00 90.00 555 ALA A C 1
ATOM 4256 O O . ALA A 1 555 ? -26.454 -14.294 -37.678 1.00 90.00 555 ALA A O 1
ATOM 4257 N N . THR A 1 556 ? -26.956 -16.065 -38.933 1.00 85.56 556 THR A N 1
ATOM 4258 C CA . THR A 1 556 ? -27.971 -15.359 -39.729 1.00 85.56 556 THR A CA 1
ATOM 4259 C C . THR A 1 556 ? -29.194 -15.019 -38.870 1.00 85.56 556 THR A C 1
ATOM 4261 O O . THR A 1 556 ? -29.761 -15.913 -38.249 1.00 85.56 556 THR A O 1
ATOM 4264 N N . GLU A 1 557 ? -29.615 -13.749 -38.863 1.00 86.38 557 GLU A N 1
ATOM 4265 C CA . GLU A 1 557 ? -30.762 -13.234 -38.083 1.00 86.38 557 GLU A CA 1
ATOM 4266 C C . GLU A 1 557 ? -30.722 -13.572 -36.567 1.00 86.38 557 GLU A C 1
ATOM 4268 O O . GLU A 1 557 ? -31.672 -14.150 -36.032 1.00 86.38 557 GLU A O 1
ATOM 4273 N N . PRO A 1 558 ? -29.663 -13.184 -35.826 1.00 88.94 558 PRO A N 1
ATOM 4274 C CA . PRO A 1 558 ? -29.439 -13.646 -34.449 1.00 88.94 558 PRO A CA 1
ATOM 4275 C C . PRO A 1 558 ? -30.529 -13.176 -33.470 1.00 88.94 558 PRO A C 1
ATOM 4277 O O . PRO A 1 558 ? -30.913 -13.910 -32.563 1.00 88.94 558 PRO A O 1
ATOM 4280 N N . TRP A 1 559 ? -31.081 -11.977 -33.679 1.00 90.81 559 TRP A N 1
ATOM 4281 C CA . TRP A 1 559 ? -32.115 -11.391 -32.819 1.00 90.81 559 TRP A CA 1
ATOM 4282 C C . TRP A 1 559 ? -33.470 -12.097 -32.912 1.00 90.81 559 TRP A C 1
ATOM 4284 O O . TRP A 1 559 ? -34.189 -12.159 -31.922 1.00 90.81 559 TRP A O 1
ATOM 4294 N N . LYS A 1 560 ? -33.805 -12.681 -34.067 1.00 88.81 560 LYS A N 1
ATOM 4295 C CA . LYS A 1 560 ? -35.099 -13.342 -34.276 1.00 88.81 560 LYS A CA 1
ATOM 4296 C C . LYS A 1 560 ? -35.239 -14.599 -33.417 1.00 88.81 560 LYS A C 1
ATOM 4298 O O . LYS A 1 560 ? -36.285 -14.818 -32.823 1.00 88.81 560 LYS A O 1
ATOM 4303 N N . ARG A 1 561 ? -34.166 -15.393 -33.313 1.00 86.38 561 ARG A N 1
ATOM 4304 C CA . ARG A 1 561 ? -34.104 -16.573 -32.428 1.00 86.38 561 ARG A CA 1
ATOM 4305 C C . ARG A 1 561 ? -33.878 -16.216 -30.958 1.00 86.38 561 ARG A C 1
ATOM 4307 O O . ARG A 1 561 ? -34.208 -16.994 -30.069 1.00 86.38 561 ARG A O 1
ATOM 4314 N N . PHE A 1 562 ? -33.308 -15.043 -30.696 1.00 90.44 562 PHE A N 1
ATOM 4315 C CA . PHE A 1 562 ? -33.184 -14.514 -29.341 1.00 90.44 562 PHE A CA 1
ATOM 4316 C C . PHE A 1 562 ? -34.547 -14.139 -28.766 1.00 90.44 562 PHE A C 1
ATOM 4318 O O . PHE A 1 562 ? -34.849 -14.500 -27.638 1.00 90.44 562 PHE A O 1
ATOM 4325 N N . GLU A 1 563 ? -35.413 -13.511 -29.561 1.00 88.31 563 GLU A N 1
ATOM 4326 C CA . GLU A 1 563 ? -36.789 -13.199 -29.154 1.00 88.31 563 GLU A CA 1
ATOM 4327 C C . GLU A 1 563 ? -37.632 -14.444 -28.851 1.00 88.31 563 GLU A C 1
ATOM 4329 O O . GLU A 1 563 ? -38.480 -14.396 -27.962 1.00 88.31 563 GLU A O 1
ATOM 4334 N N . THR A 1 564 ? -37.396 -15.558 -29.553 1.00 85.62 564 THR A N 1
ATOM 4335 C CA . THR A 1 564 ? -38.105 -16.827 -29.312 1.00 85.62 564 THR A CA 1
ATOM 4336 C C . THR A 1 564 ? -37.564 -17.611 -28.113 1.00 85.62 564 THR A C 1
ATOM 4338 O O . THR A 1 564 ? -38.135 -18.639 -27.765 1.00 85.62 564 THR A O 1
ATOM 4341 N N . GLY A 1 565 ? -36.490 -17.142 -27.464 1.00 84.12 565 GLY A N 1
ATOM 4342 C CA . GLY A 1 565 ? -35.884 -17.801 -26.304 1.00 84.12 565 GLY A CA 1
ATOM 4343 C C . GLY A 1 565 ? -35.023 -19.024 -26.636 1.00 84.12 565 GLY A C 1
ATOM 4344 O O . GLY A 1 565 ? -34.632 -19.742 -25.724 1.00 84.12 565 GLY A O 1
ATOM 4345 N N . GLU A 1 566 ? -34.706 -19.261 -27.913 1.00 85.69 566 GLU A N 1
ATOM 4346 C CA . GLU A 1 566 ? -33.907 -20.412 -28.377 1.00 85.69 566 GLU A CA 1
ATOM 4347 C C . GLU A 1 566 ? -32.416 -20.075 -28.572 1.00 85.69 566 GLU A C 1
ATOM 4349 O O . GLU A 1 566 ? -31.591 -20.957 -28.835 1.00 85.69 566 GLU A O 1
ATOM 4354 N N . ALA A 1 567 ? -32.055 -18.793 -28.468 1.00 90.19 567 ALA A N 1
ATOM 4355 C CA . ALA A 1 567 ? -30.695 -18.316 -28.674 1.00 90.19 567 ALA A CA 1
ATOM 4356 C C . ALA A 1 567 ? -29.998 -17.908 -27.374 1.00 90.19 567 ALA A C 1
ATOM 4358 O O . ALA A 1 567 ? -30.574 -17.240 -26.517 1.00 90.19 567 ALA A O 1
ATOM 4359 N N . LEU A 1 568 ? -28.707 -18.224 -27.308 1.00 92.88 568 LEU A N 1
ATOM 4360 C CA . LEU A 1 568 ? -27.774 -17.729 -26.304 1.00 92.88 568 LEU A CA 1
ATOM 4361 C C . LEU A 1 568 ? -26.732 -16.836 -26.989 1.00 92.88 568 LEU A C 1
ATOM 4363 O O . LEU A 1 568 ? -26.139 -17.233 -28.001 1.00 92.88 568 LEU A O 1
ATOM 4367 N N . PHE A 1 569 ? -26.484 -15.643 -26.445 1.00 95.06 569 PHE A N 1
ATOM 4368 C CA . PHE A 1 569 ? -25.294 -14.868 -26.805 1.00 95.06 569 PHE A CA 1
ATOM 4369 C C . PHE A 1 569 ? -24.262 -14.981 -25.699 1.00 95.06 569 PHE A C 1
ATOM 4371 O O . PHE A 1 569 ? -24.593 -14.815 -24.534 1.00 95.06 569 PHE A O 1
ATOM 4378 N N . ILE A 1 570 ? -23.011 -15.235 -26.051 1.00 94.25 570 ILE A N 1
ATOM 4379 C CA . ILE A 1 570 ? -21.927 -15.411 -25.080 1.00 94.25 570 ILE A CA 1
ATOM 4380 C C . ILE A 1 570 ? -20.854 -14.352 -25.290 1.00 94.25 570 ILE A C 1
ATOM 4382 O O . ILE A 1 570 ? -20.626 -13.899 -26.417 1.00 94.25 570 ILE A O 1
ATOM 4386 N N . ASN A 1 571 ? -20.184 -13.945 -24.219 1.00 93.44 571 ASN A N 1
ATOM 4387 C CA . ASN A 1 571 ? -19.025 -13.076 -24.355 1.00 93.44 571 ASN A CA 1
ATOM 4388 C C . ASN A 1 571 ? -17.822 -13.827 -24.952 1.00 93.44 571 ASN A C 1
ATOM 4390 O O . ASN A 1 571 ? -17.698 -15.054 -24.878 1.00 93.44 571 ASN A O 1
ATOM 4394 N N . GLN A 1 572 ? -16.916 -13.067 -25.562 1.00 91.50 572 GLN A N 1
ATOM 4395 C CA . GLN A 1 572 ? -15.751 -13.605 -26.263 1.00 91.50 572 GLN A CA 1
ATOM 4396 C C . GLN A 1 572 ? -14.800 -14.406 -25.353 1.00 91.50 572 GLN A C 1
ATOM 4398 O O . GLN A 1 572 ? -14.260 -15.425 -25.782 1.00 91.50 572 GLN A O 1
ATOM 4403 N N . GLN A 1 573 ? -14.646 -13.980 -24.099 1.00 87.94 573 GLN A N 1
ATOM 4404 C CA . GLN A 1 573 ? -13.789 -14.607 -23.093 1.00 87.94 573 GLN A CA 1
ATOM 4405 C C . GLN A 1 573 ? -14.199 -16.047 -22.817 1.00 87.94 573 GLN A C 1
ATOM 4407 O O . GLN A 1 573 ? -13.368 -16.955 -22.866 1.00 87.94 573 GLN A O 1
ATOM 4412 N N . PHE A 1 574 ? -15.491 -16.265 -22.579 1.00 88.38 574 PHE A N 1
ATOM 4413 C CA . PHE A 1 574 ? -16.024 -17.599 -22.357 1.00 88.38 574 PHE A CA 1
ATOM 4414 C C . PHE A 1 574 ? -15.902 -18.469 -23.610 1.00 88.38 574 PHE A C 1
ATOM 4416 O O . PHE A 1 574 ? -15.505 -19.631 -23.512 1.00 88.38 574 PHE A O 1
ATOM 4423 N N . ALA A 1 575 ? -16.192 -17.898 -24.784 1.00 90.19 575 ALA A N 1
ATOM 4424 C CA . ALA A 1 575 ? -16.122 -18.608 -26.056 1.00 90.19 575 ALA A CA 1
ATOM 4425 C C . ALA A 1 575 ? -14.712 -19.144 -26.354 1.00 90.19 575 ALA A C 1
ATOM 4427 O O . ALA A 1 575 ? -14.568 -20.315 -26.699 1.00 90.19 575 ALA A O 1
ATOM 4428 N N . TYR A 1 576 ? -13.665 -18.328 -26.182 1.00 86.75 576 TYR A N 1
ATOM 4429 C CA . TYR A 1 576 ? -12.290 -18.776 -26.429 1.00 86.75 576 TYR A CA 1
ATOM 4430 C C . TYR A 1 576 ? -11.770 -19.746 -25.365 1.00 86.75 576 TYR A C 1
ATOM 4432 O O . TYR A 1 576 ? -11.101 -20.712 -25.720 1.00 86.75 576 TYR A O 1
ATOM 4440 N N . ARG A 1 577 ? -12.087 -19.536 -24.079 1.00 83.06 577 ARG A N 1
ATOM 4441 C CA . ARG A 1 577 ? -11.631 -20.422 -22.990 1.00 83.06 577 ARG A CA 1
ATOM 4442 C C . ARG A 1 577 ? -12.241 -21.823 -23.077 1.00 83.06 577 ARG A C 1
ATOM 4444 O O . ARG A 1 577 ? -11.557 -22.796 -22.780 1.00 83.06 577 ARG A O 1
ATOM 4451 N N . ASN A 1 578 ? -13.500 -21.919 -23.506 1.00 86.12 578 ASN A N 1
ATOM 4452 C CA . ASN A 1 578 ? -14.252 -23.176 -23.559 1.00 86.12 578 ASN A CA 1
ATOM 4453 C C . ASN A 1 578 ? -14.424 -23.735 -24.983 1.00 86.12 578 ASN A C 1
ATOM 4455 O O . ASN A 1 578 ? -15.160 -24.699 -25.167 1.00 86.12 578 ASN A O 1
ATOM 4459 N N . ASN A 1 579 ? -13.749 -23.156 -25.986 1.00 86.62 579 ASN A N 1
ATOM 4460 C CA . ASN A 1 579 ? -13.831 -23.550 -27.401 1.00 86.62 579 ASN A CA 1
ATOM 4461 C C . ASN A 1 579 ? -15.271 -23.633 -27.947 1.00 86.62 579 ASN A C 1
ATOM 4463 O O . ASN A 1 579 ? -15.616 -24.576 -28.655 1.00 86.62 579 ASN A O 1
ATOM 4467 N N . VAL A 1 580 ? -16.107 -22.645 -27.617 1.00 89.62 580 VAL A N 1
ATOM 4468 C CA . VAL A 1 580 ? -17.506 -22.567 -28.070 1.00 89.62 580 VAL A CA 1
ATOM 4469 C C . VAL A 1 580 ? -17.612 -21.681 -29.310 1.00 89.62 580 VAL A C 1
ATOM 4471 O O . VAL A 1 580 ? -17.098 -20.557 -29.332 1.00 89.62 580 VAL A O 1
ATOM 4474 N N . TYR A 1 581 ? -18.315 -22.158 -30.336 1.00 91.44 581 TYR A N 1
ATOM 4475 C CA . TYR A 1 581 ? -18.480 -21.473 -31.614 1.00 91.44 581 TYR A CA 1
ATOM 4476 C C . TYR A 1 581 ? -19.940 -21.088 -31.889 1.00 91.44 581 TYR A C 1
ATOM 4478 O O . TYR A 1 581 ? -20.892 -21.608 -31.311 1.00 91.44 581 TYR A O 1
ATOM 4486 N N . VAL A 1 582 ? -20.129 -20.130 -32.802 1.00 92.75 582 VAL A N 1
ATOM 4487 C CA . VAL A 1 582 ? -21.467 -19.743 -33.272 1.00 92.75 582 VAL A CA 1
ATOM 4488 C C . VAL A 1 582 ? -22.077 -20.905 -34.057 1.00 92.75 582 VAL A C 1
ATOM 4490 O O . VAL A 1 582 ? -21.484 -21.362 -35.032 1.00 92.75 582 VAL A O 1
ATOM 4493 N N . GLY A 1 583 ? -23.276 -21.326 -33.664 1.00 89.12 583 GLY A N 1
ATOM 4494 C CA . GLY A 1 583 ? -23.999 -22.468 -34.222 1.00 89.12 583 GLY A CA 1
ATOM 4495 C C . GLY A 1 583 ? -24.013 -23.699 -33.314 1.00 89.12 583 GLY A C 1
ATOM 4496 O O . GLY A 1 583 ? -24.836 -24.584 -33.542 1.00 89.12 583 GLY A O 1
ATOM 4497 N N . ASP A 1 584 ? -23.173 -23.742 -32.276 1.00 91.06 584 ASP A N 1
ATOM 4498 C CA . ASP A 1 584 ? -23.135 -24.866 -31.341 1.00 91.06 584 ASP A CA 1
ATOM 4499 C C . ASP A 1 584 ? -24.424 -24.942 -30.513 1.00 91.06 584 ASP A C 1
ATOM 4501 O O . ASP A 1 584 ? -24.968 -23.924 -30.072 1.00 91.06 584 ASP A O 1
ATOM 4505 N N . SER A 1 585 ? -24.909 -26.165 -30.290 1.00 90.19 585 SER A N 1
ATOM 4506 C CA . SER A 1 585 ? -25.981 -26.443 -29.330 1.00 90.19 585 SER A CA 1
ATOM 4507 C C . SER A 1 585 ? -25.366 -26.695 -27.959 1.00 90.19 585 SER A C 1
ATOM 4509 O O . SER A 1 585 ? -24.489 -27.546 -27.819 1.00 90.19 585 SER A O 1
ATOM 4511 N N . VAL A 1 586 ? -25.813 -25.944 -26.960 1.00 89.44 586 VAL A N 1
ATOM 4512 C CA . VAL A 1 586 ? -25.265 -25.943 -25.603 1.00 89.44 586 VAL A CA 1
ATOM 4513 C C . VAL A 1 586 ? -26.350 -26.274 -24.585 1.00 89.44 586 VAL A C 1
ATOM 4515 O O . VAL A 1 586 ? -27.506 -25.863 -24.718 1.00 89.44 586 VAL A O 1
ATOM 4518 N N . GLU A 1 587 ? -25.963 -27.037 -23.568 1.00 90.31 587 GLU A N 1
ATOM 4519 C CA . GLU A 1 587 ? -26.815 -27.421 -22.451 1.00 90.31 587 GLU A CA 1
ATOM 4520 C C . GLU A 1 587 ? -26.680 -26.383 -21.334 1.00 90.31 587 GLU A C 1
ATOM 4522 O O . GLU A 1 587 ? -25.602 -26.202 -20.766 1.00 90.31 587 GLU A O 1
ATOM 4527 N N . LEU A 1 588 ? -27.768 -25.680 -21.030 1.00 87.88 588 LEU A N 1
ATOM 4528 C CA . LEU A 1 588 ? -27.833 -24.662 -19.993 1.00 87.88 588 LEU A CA 1
ATOM 4529 C C . LEU A 1 588 ? -28.668 -25.168 -18.817 1.00 87.88 588 LEU A C 1
ATOM 4531 O O . LEU A 1 588 ? -29.868 -25.383 -18.958 1.00 87.88 588 LEU A O 1
ATOM 4535 N N . VAL A 1 589 ? -28.049 -25.320 -17.650 1.00 85.81 589 VAL A N 1
ATOM 4536 C CA . VAL A 1 589 ? -28.719 -25.767 -16.424 1.00 85.81 589 VAL A CA 1
ATOM 4537 C C . VAL A 1 589 ? -29.003 -24.569 -15.521 1.00 85.81 589 VAL A C 1
ATOM 4539 O O . VAL A 1 589 ? -28.079 -23.885 -15.071 1.00 85.81 589 VAL A O 1
ATOM 4542 N N . ILE A 1 590 ? -30.285 -24.338 -15.235 1.00 81.69 590 ILE A N 1
ATOM 4543 C CA . ILE A 1 590 ? -30.792 -23.298 -14.331 1.00 81.69 590 ILE A CA 1
ATOM 4544 C C . ILE A 1 590 ? -31.642 -23.997 -13.262 1.00 81.69 590 ILE A C 1
ATOM 4546 O O . ILE A 1 590 ? -32.632 -24.628 -13.604 1.00 81.69 590 ILE A O 1
ATOM 4550 N N . GLU A 1 591 ? -31.273 -23.921 -11.976 1.00 72.12 591 GLU A N 1
ATOM 4551 C CA . GLU A 1 591 ? -32.051 -24.526 -10.863 1.00 72.12 591 GLU A CA 1
ATOM 4552 C C . GLU A 1 591 ? -32.441 -26.004 -11.083 1.00 72.12 591 GLU A C 1
ATOM 4554 O O . GLU A 1 591 ? -33.558 -26.420 -10.787 1.00 72.12 591 GLU A O 1
ATOM 4559 N N . ASN A 1 592 ? -31.507 -26.809 -11.602 1.00 70.56 592 ASN A N 1
ATOM 4560 C CA . ASN A 1 592 ? -31.695 -28.225 -11.963 1.00 70.56 592 ASN A CA 1
ATOM 4561 C C . ASN A 1 592 ? -32.625 -28.490 -13.165 1.00 70.56 592 ASN A C 1
ATOM 4563 O O . ASN A 1 592 ? -32.919 -29.650 -13.455 1.00 70.56 592 ASN A O 1
ATOM 4567 N N . LEU A 1 593 ? -33.056 -27.454 -13.891 1.00 78.81 593 LEU A N 1
ATOM 4568 C CA . LEU A 1 593 ? -33.737 -27.575 -15.179 1.00 78.81 593 LEU A CA 1
ATOM 4569 C C . LEU A 1 593 ? -32.740 -27.385 -16.320 1.00 78.81 593 LEU A C 1
ATOM 4571 O O . LEU A 1 593 ? -32.014 -26.391 -16.374 1.00 78.81 593 LEU A O 1
ATOM 4575 N N . THR A 1 594 ? -32.727 -28.340 -17.244 1.00 84.56 594 THR A N 1
ATOM 4576 C CA . THR A 1 594 ? -31.885 -28.307 -18.438 1.00 84.56 594 THR A CA 1
ATOM 4577 C C . THR A 1 594 ? -32.629 -27.657 -19.604 1.00 84.56 594 THR A C 1
ATOM 4579 O O . THR A 1 594 ? -33.679 -28.137 -20.031 1.00 84.56 594 THR A O 1
ATOM 4582 N N . HIS A 1 595 ? -32.043 -26.606 -20.170 1.00 86.62 595 HIS A N 1
ATOM 4583 C CA . HIS A 1 595 ? -32.470 -25.949 -21.400 1.00 86.62 595 HIS A CA 1
ATOM 4584 C C . HIS A 1 595 ? -31.437 -26.192 -22.501 1.00 86.62 595 HIS A C 1
ATOM 4586 O O . HIS A 1 595 ? -30.243 -25.992 -22.296 1.00 86.62 595 HIS A O 1
ATOM 4592 N N . THR A 1 596 ? -31.877 -26.584 -23.694 1.00 88.75 596 THR A N 1
ATOM 4593 C CA . THR A 1 596 ? -30.992 -26.687 -24.862 1.00 88.75 596 THR A CA 1
ATOM 4594 C C . THR A 1 596 ? -31.128 -25.419 -25.692 1.00 88.75 596 THR A C 1
ATOM 4596 O O . THR A 1 596 ? -32.188 -25.161 -26.258 1.00 88.75 596 THR A O 1
ATOM 4599 N N . LEU A 1 597 ? -30.062 -24.624 -25.757 1.00 90.12 597 LEU A N 1
ATOM 4600 C CA . LEU A 1 597 ? -30.020 -23.374 -26.517 1.00 90.12 597 LEU A CA 1
ATOM 4601 C C . LEU A 1 597 ? -28.946 -23.451 -27.592 1.00 90.12 597 LEU A C 1
ATOM 4603 O O . LEU A 1 597 ? -27.978 -24.197 -27.470 1.00 90.12 597 LEU A O 1
ATOM 4607 N N . SER A 1 598 ? -29.095 -22.660 -28.649 1.00 91.38 598 SER A N 1
ATOM 4608 C CA . SER A 1 598 ? -28.053 -22.535 -29.668 1.00 91.38 598 SER A CA 1
ATOM 4609 C C . SER A 1 598 ? -27.286 -21.226 -29.513 1.00 91.38 598 SER A C 1
ATOM 4611 O O . SER A 1 598 ? -27.882 -20.156 -29.358 1.00 91.38 598 SER A O 1
ATOM 4613 N N . VAL A 1 599 ? -25.960 -21.280 -29.612 1.00 94.06 599 VAL A N 1
ATOM 4614 C CA . VAL A 1 599 ? -25.103 -20.091 -29.552 1.00 94.06 599 VAL A CA 1
ATOM 4615 C C . VAL A 1 599 ? -25.234 -19.312 -30.858 1.00 94.06 599 VAL A C 1
ATOM 4617 O O . VAL A 1 599 ? -24.689 -19.702 -31.887 1.00 94.06 599 VAL A O 1
ATOM 4620 N N . MET A 1 600 ? -25.964 -18.199 -30.844 1.00 93.50 600 MET A N 1
ATOM 4621 C CA . MET A 1 600 ? -26.258 -17.423 -32.061 1.00 93.50 600 MET A CA 1
ATOM 4622 C C . MET A 1 600 ? -25.350 -16.202 -32.239 1.00 93.50 600 MET A C 1
ATOM 4624 O O . MET A 1 600 ? -25.333 -15.596 -33.313 1.00 93.50 600 MET A O 1
ATOM 4628 N N . GLY A 1 601 ? -24.572 -15.837 -31.220 1.00 93.12 601 GLY A N 1
ATOM 4629 C CA . GLY A 1 601 ? -23.706 -14.666 -31.276 1.00 93.12 601 GLY A CA 1
ATOM 4630 C C . GLY A 1 601 ? -22.635 -14.662 -30.196 1.00 93.12 601 GLY A C 1
ATOM 4631 O O . GLY A 1 601 ? -22.897 -14.998 -29.044 1.00 93.12 601 GLY A O 1
ATOM 4632 N N . ILE A 1 602 ? -21.432 -14.249 -30.586 1.00 94.38 602 ILE A N 1
ATOM 4633 C CA . ILE A 1 602 ? -20.316 -13.965 -29.686 1.00 94.38 602 ILE A CA 1
ATOM 4634 C C . ILE A 1 602 ? -20.105 -12.454 -29.700 1.00 94.38 602 ILE A C 1
ATOM 4636 O O . ILE A 1 602 ? -19.818 -11.890 -30.762 1.00 94.38 602 ILE A O 1
ATOM 4640 N N . TYR A 1 603 ? -20.267 -11.793 -28.556 1.00 93.50 603 TYR A N 1
ATOM 4641 C CA . TYR A 1 603 ? -20.200 -10.331 -28.443 1.00 93.50 603 TYR A CA 1
ATOM 4642 C C . TYR A 1 603 ? -18.934 -9.845 -27.722 1.00 93.50 603 TYR A C 1
ATOM 4644 O O . TYR A 1 603 ? -18.304 -10.593 -26.970 1.00 93.50 603 TYR A O 1
ATOM 4652 N N . TYR A 1 604 ? -18.548 -8.590 -27.978 1.00 91.50 604 TYR A N 1
ATOM 4653 C CA . TYR A 1 604 ? -17.424 -7.949 -27.289 1.00 91.50 604 TYR A CA 1
ATOM 4654 C C . TYR A 1 604 ? -17.836 -7.499 -25.884 1.00 91.50 604 TYR A C 1
ATOM 4656 O O . TYR A 1 604 ? -18.841 -6.803 -25.726 1.00 91.50 604 TYR A O 1
ATOM 4664 N N . ASP A 1 605 ? -17.038 -7.852 -24.878 1.00 87.81 605 ASP A N 1
ATOM 4665 C CA . ASP A 1 605 ? -17.258 -7.468 -23.479 1.00 87.81 605 ASP A CA 1
ATOM 4666 C C . ASP A 1 605 ? -15.927 -7.079 -22.823 1.00 87.81 605 ASP A C 1
ATOM 4668 O O . ASP A 1 605 ? -15.375 -7.812 -22.002 1.00 87.81 605 ASP A O 1
ATOM 4672 N N . TYR A 1 606 ? -15.325 -5.977 -23.281 1.00 84.56 606 TYR A N 1
ATOM 4673 C CA . TYR A 1 606 ? -13.978 -5.600 -22.849 1.00 84.56 606 TYR A CA 1
ATOM 4674 C C . TYR A 1 606 ? -13.939 -5.310 -21.344 1.00 84.56 606 TYR A C 1
ATOM 4676 O O . TYR A 1 606 ? -14.768 -4.577 -20.814 1.00 84.56 606 TYR A O 1
ATOM 4684 N N . GLY A 1 607 ? -12.943 -5.873 -20.658 1.00 71.94 607 GLY A N 1
ATOM 4685 C CA . GLY A 1 607 ? -12.738 -5.669 -19.220 1.00 71.94 607 GLY A CA 1
ATOM 4686 C C . GLY A 1 607 ? -13.529 -6.606 -18.300 1.00 71.94 607 GLY A C 1
ATOM 4687 O O . GLY A 1 607 ? -13.239 -6.624 -17.110 1.00 71.94 607 GLY A O 1
ATOM 4688 N N . ASN A 1 608 ? -14.457 -7.420 -18.818 1.00 77.56 608 ASN A N 1
ATOM 4689 C CA . ASN A 1 608 ? -15.136 -8.458 -18.037 1.00 77.56 608 ASN A CA 1
ATOM 4690 C C . ASN A 1 608 ? -14.379 -9.802 -18.148 1.00 77.56 608 ASN A C 1
ATOM 4692 O O . ASN A 1 608 ? -14.379 -10.398 -19.229 1.00 77.56 608 ASN A O 1
ATOM 4696 N N . PRO A 1 609 ? -13.704 -10.294 -17.090 1.00 68.19 609 PRO A N 1
ATOM 4697 C CA . PRO A 1 609 ? -12.993 -11.574 -17.141 1.00 68.19 609 PRO A CA 1
ATOM 4698 C C . PRO A 1 609 ? -13.941 -12.781 -17.055 1.00 68.19 609 PRO A C 1
ATOM 4700 O O . PRO A 1 609 ? -13.582 -13.874 -17.494 1.00 68.19 609 PRO A O 1
ATOM 4703 N N . ASN A 1 610 ? -15.148 -12.584 -16.516 1.00 77.25 610 ASN A N 1
ATOM 4704 C CA . ASN A 1 610 ? -16.091 -13.655 -16.228 1.00 77.25 610 ASN A CA 1
ATOM 4705 C C . ASN A 1 610 ? -16.850 -14.109 -17.468 1.00 77.25 610 ASN A C 1
ATOM 4707 O O . ASN A 1 610 ? -17.108 -13.337 -18.393 1.00 77.25 610 ASN A O 1
ATOM 4711 N N . GLY A 1 611 ? -17.267 -15.374 -17.462 1.00 83.69 611 GLY A N 1
ATOM 4712 C CA . GLY A 1 611 ? -18.201 -15.871 -18.458 1.00 83.69 611 GLY A CA 1
ATOM 4713 C C . GLY A 1 611 ? -19.576 -15.246 -18.272 1.00 83.69 611 GLY A C 1
ATOM 4714 O O . GLY A 1 611 ? -20.171 -15.388 -17.203 1.00 83.69 611 GLY A O 1
ATOM 4715 N N . ASN A 1 612 ? -20.081 -14.577 -19.310 1.00 90.50 612 ASN A N 1
ATOM 4716 C CA . ASN A 1 612 ? -21.406 -13.968 -19.300 1.00 90.50 612 ASN A CA 1
ATOM 4717 C C . ASN A 1 612 ? -22.215 -14.414 -20.522 1.00 90.50 612 ASN A C 1
ATOM 4719 O O . ASN A 1 612 ? -21.747 -14.332 -21.662 1.00 90.50 612 ASN A O 1
ATOM 4723 N N . GLY A 1 613 ? -23.429 -14.890 -20.260 1.00 92.69 613 GLY A N 1
ATOM 4724 C CA . GLY A 1 613 ? -24.417 -15.269 -21.257 1.00 92.69 613 GLY A CA 1
ATOM 4725 C C . GLY A 1 613 ? -25.591 -14.296 -21.241 1.00 92.69 613 GLY A C 1
ATOM 4726 O O . GLY A 1 613 ? -26.163 -14.027 -20.188 1.00 92.69 613 GLY A O 1
ATOM 4727 N N . LEU A 1 614 ? -25.974 -13.777 -22.404 1.00 93.12 614 LEU A N 1
ATOM 4728 C CA . LEU A 1 614 ? -27.202 -13.013 -22.579 1.00 93.12 614 LEU A CA 1
ATOM 4729 C C . LEU A 1 614 ? -28.315 -13.946 -23.045 1.00 93.12 614 LEU A C 1
ATOM 4731 O O . LEU A 1 614 ? -28.135 -14.689 -24.015 1.00 93.12 614 LEU A O 1
ATOM 4735 N N . VAL A 1 615 ? -29.461 -13.863 -22.376 1.00 93.00 615 VAL A N 1
ATOM 4736 C CA . VAL A 1 615 ? -30.679 -14.621 -22.693 1.00 93.00 615 VAL A CA 1
ATOM 4737 C C . VAL A 1 615 ? -31.885 -13.696 -22.816 1.00 93.00 615 VAL A C 1
ATOM 4739 O O . VAL A 1 615 ? -31.862 -12.539 -22.384 1.00 93.00 615 VAL A O 1
ATOM 4742 N N . ALA A 1 616 ? -32.952 -14.206 -23.424 1.00 91.19 616 ALA A N 1
ATOM 4743 C CA . ALA A 1 616 ? -34.201 -13.474 -23.561 1.00 91.19 616 ALA A CA 1
ATOM 4744 C C . ALA A 1 616 ? -34.811 -13.165 -22.174 1.00 91.19 616 ALA A C 1
ATOM 4746 O O . ALA A 1 616 ? -34.796 -14.044 -21.304 1.00 91.19 616 ALA A O 1
ATOM 4747 N N . PRO A 1 617 ? -35.395 -11.970 -21.949 1.00 88.44 617 PRO A N 1
ATOM 4748 C CA . PRO A 1 617 ? -35.989 -11.601 -20.658 1.00 88.44 617 PRO A CA 1
ATOM 4749 C C . PRO A 1 617 ? -37.050 -12.580 -20.139 1.00 88.44 617 PRO A C 1
ATOM 4751 O O . PRO A 1 617 ? -37.237 -12.707 -18.930 1.00 88.44 617 PRO A O 1
ATOM 4754 N N . GLN A 1 618 ? -37.728 -13.298 -21.039 1.00 86.88 618 GLN A N 1
ATOM 4755 C CA . GLN A 1 618 ? -38.731 -14.303 -20.695 1.00 86.88 618 GLN A CA 1
ATOM 4756 C C . GLN A 1 618 ? -38.135 -15.499 -19.933 1.00 86.88 618 GLN A C 1
ATOM 4758 O O . GLN A 1 618 ? -38.825 -16.076 -19.100 1.00 86.88 618 GLN A O 1
ATOM 4763 N N . LEU A 1 619 ? -36.868 -15.857 -20.180 1.00 84.69 619 LEU A N 1
ATOM 4764 C CA . LEU A 1 619 ? -36.226 -17.031 -19.573 1.00 84.69 619 LEU A CA 1
ATOM 4765 C C . LEU A 1 619 ? -35.858 -16.806 -18.095 1.00 84.69 619 LEU A C 1
ATOM 4767 O O . LEU A 1 619 ? -35.885 -17.739 -17.300 1.00 84.69 619 LEU A O 1
ATOM 4771 N N . LEU A 1 620 ? -35.534 -15.564 -17.720 1.00 84.06 620 LEU A N 1
ATOM 4772 C CA . LEU A 1 620 ? -35.185 -15.175 -16.344 1.00 84.06 620 LEU A CA 1
ATOM 4773 C C . LEU A 1 620 ? -36.345 -14.492 -15.602 1.00 84.06 620 LEU A C 1
ATOM 4775 O O . LEU A 1 620 ? -36.164 -13.954 -14.504 1.00 84.06 620 LEU A O 1
ATOM 4779 N N . ALA A 1 621 ? -37.544 -14.491 -16.187 1.00 80.38 621 ALA A N 1
ATOM 4780 C CA . ALA A 1 621 ? -38.716 -13.891 -15.573 1.00 80.38 621 ALA A CA 1
ATOM 4781 C C . ALA A 1 621 ? -39.084 -14.611 -14.265 1.00 80.38 621 ALA A C 1
ATOM 4783 O O . ALA A 1 621 ? 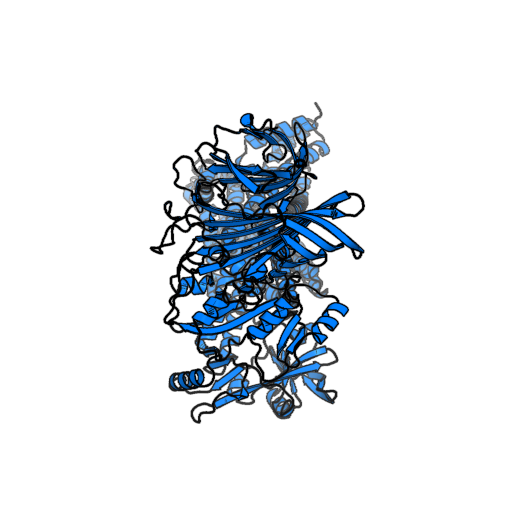-39.420 -15.790 -14.264 1.00 80.38 621 ALA A O 1
ATOM 4784 N N . GLY A 1 622 ? -39.011 -13.890 -13.140 1.00 71.94 622 GLY A N 1
ATOM 4785 C CA . GLY A 1 622 ? -39.415 -14.381 -11.816 1.00 71.94 622 GLY A CA 1
ATOM 4786 C C . GLY A 1 622 ? -38.388 -15.243 -11.073 1.00 71.94 622 GLY A C 1
ATOM 4787 O O . GLY A 1 622 ? -38.629 -15.581 -9.921 1.00 71.94 622 GLY A O 1
ATOM 4788 N N . THR A 1 623 ? -37.248 -15.575 -11.685 1.00 72.12 623 THR A N 1
ATOM 4789 C CA . THR A 1 623 ? -36.245 -16.475 -11.087 1.00 72.12 623 THR A CA 1
ATOM 4790 C C . THR A 1 623 ? -34.869 -15.821 -10.884 1.00 72.12 623 THR A C 1
ATOM 4792 O O . THR A 1 623 ? -34.027 -16.393 -10.194 1.00 72.12 623 THR A O 1
ATOM 4795 N N . GLY A 1 624 ? -34.606 -14.644 -11.468 1.00 72.81 624 GLY A N 1
ATOM 4796 C CA . GLY A 1 624 ? -33.333 -13.911 -11.348 1.00 72.81 624 GLY A CA 1
ATOM 4797 C C . GLY A 1 624 ? -33.385 -12.720 -10.383 1.00 72.81 624 GLY A C 1
ATOM 4798 O O . GLY A 1 624 ? -34.424 -12.070 -10.257 1.00 72.81 624 GLY A O 1
ATOM 4799 N N . LYS A 1 625 ? -32.248 -12.403 -9.746 1.00 83.56 625 LYS A N 1
ATOM 4800 C CA . LYS A 1 625 ? -32.086 -11.197 -8.914 1.00 83.56 625 LYS A CA 1
ATOM 4801 C C . LYS A 1 625 ? -31.982 -9.971 -9.826 1.00 83.56 625 LYS A C 1
ATOM 4803 O O . LYS A 1 625 ? -31.333 -10.048 -10.870 1.00 83.56 625 LYS A O 1
ATOM 4808 N N . LEU A 1 626 ? -32.607 -8.855 -9.446 1.00 84.56 626 LEU A N 1
ATOM 4809 C CA . LEU A 1 626 ? -32.388 -7.577 -10.125 1.00 84.56 626 LEU A CA 1
ATOM 4810 C C . LEU A 1 626 ? -30.919 -7.161 -9.982 1.00 84.56 626 LEU A C 1
ATOM 4812 O O . LEU A 1 626 ? -30.343 -7.245 -8.899 1.00 84.56 626 LEU A O 1
ATOM 4816 N N . ASP A 1 627 ? -30.325 -6.750 -11.094 1.00 82.19 627 ASP A N 1
ATOM 4817 C CA . ASP A 1 627 ? -28.994 -6.164 -11.125 1.00 82.19 627 ASP A CA 1
ATOM 4818 C C . ASP A 1 627 ? -29.013 -4.831 -10.365 1.00 82.19 627 ASP A C 1
ATOM 4820 O O . ASP A 1 627 ? -30.001 -4.092 -10.405 1.00 82.19 627 ASP A O 1
ATOM 4824 N N . ASN A 1 628 ? -27.906 -4.497 -9.707 1.00 82.94 628 ASN A N 1
ATOM 4825 C CA . ASN A 1 628 ? -27.785 -3.273 -8.909 1.00 82.94 628 ASN A CA 1
ATOM 4826 C C . ASN A 1 628 ? -27.667 -2.015 -9.795 1.00 82.94 628 ASN A C 1
ATOM 4828 O O . ASN A 1 628 ? -27.488 -0.908 -9.293 1.00 82.94 628 ASN A O 1
ATOM 4832 N N . VAL A 1 629 ? -27.733 -2.173 -11.121 1.00 84.44 629 VAL A N 1
ATOM 4833 C CA . VAL A 1 629 ? -27.634 -1.096 -12.107 1.00 84.44 629 VAL A CA 1
ATOM 4834 C C . VAL A 1 629 ? -28.955 -0.951 -12.852 1.00 84.44 629 VAL A C 1
ATOM 4836 O O . VAL A 1 629 ? -29.360 -1.838 -13.606 1.00 84.44 629 VAL A O 1
ATOM 4839 N N . VAL A 1 630 ? -29.592 0.208 -12.701 1.00 86.56 630 VAL A N 1
ATOM 4840 C CA . VAL A 1 630 ? -30.831 0.565 -13.401 1.00 86.56 630 VAL A CA 1
ATOM 4841 C C . VAL A 1 630 ? -30.518 1.597 -14.478 1.00 86.56 630 VAL A C 1
ATOM 4843 O O . VAL A 1 630 ? -29.938 2.651 -14.208 1.00 86.56 630 VAL A O 1
ATOM 4846 N N . ALA A 1 631 ? -30.879 1.286 -15.723 1.00 88.19 631 ALA A N 1
ATOM 4847 C CA . ALA A 1 631 ? -30.680 2.190 -16.847 1.00 88.19 631 ALA A CA 1
ATOM 4848 C C . ALA A 1 631 ? -31.875 3.139 -16.976 1.00 88.19 631 ALA A C 1
ATOM 4850 O O . ALA A 1 631 ? -33.025 2.701 -17.041 1.00 88.19 631 ALA A O 1
ATOM 4851 N N . VAL A 1 632 ? -31.587 4.439 -17.030 1.00 87.38 632 VAL A N 1
ATOM 4852 C CA . VAL A 1 632 ? -32.598 5.492 -17.077 1.00 87.38 632 VAL A CA 1
ATOM 4853 C C . VAL A 1 632 ? -32.679 6.063 -18.486 1.00 87.38 632 VAL A C 1
ATOM 4855 O O . VAL A 1 632 ? -31.771 6.759 -18.938 1.00 87.38 632 VAL A O 1
ATOM 4858 N N . MET A 1 633 ? -33.784 5.794 -19.176 1.00 85.62 633 MET A N 1
ATOM 4859 C CA . MET A 1 633 ? -34.074 6.353 -20.493 1.00 85.62 633 MET A CA 1
ATOM 4860 C C . MET A 1 633 ? -34.925 7.616 -20.338 1.00 85.62 633 MET A C 1
ATOM 4862 O O . MET A 1 633 ? -36.111 7.533 -20.020 1.00 85.62 633 MET A O 1
ATOM 4866 N N . SER A 1 634 ? -34.323 8.781 -20.577 1.00 80.44 634 SER A N 1
ATOM 4867 C CA . SER A 1 634 ? -34.997 10.082 -20.519 1.00 80.44 634 SER A CA 1
ATOM 4868 C C . SER A 1 634 ? -34.502 11.034 -21.612 1.00 80.44 634 SER A C 1
ATOM 4870 O O . SER A 1 634 ? -33.405 10.872 -22.153 1.00 80.44 634 SER A O 1
ATOM 4872 N N . ASP A 1 635 ? -35.305 12.050 -21.935 1.00 72.62 635 ASP A N 1
ATOM 4873 C CA . ASP A 1 635 ? -34.849 13.167 -22.764 1.00 72.62 635 ASP A CA 1
ATOM 4874 C C . ASP A 1 635 ? -33.846 14.020 -21.975 1.00 72.62 635 ASP A C 1
ATOM 4876 O O . ASP A 1 635 ? -34.071 14.364 -20.812 1.00 72.62 635 ASP A O 1
ATOM 4880 N N . THR A 1 636 ? -32.745 14.418 -22.620 1.00 61.47 636 THR A N 1
ATOM 4881 C CA . THR A 1 636 ? -31.582 15.063 -21.976 1.00 61.47 636 THR A CA 1
ATOM 4882 C C . THR A 1 636 ? -31.904 16.328 -21.171 1.00 61.47 636 THR A C 1
ATOM 4884 O O . THR A 1 636 ? -31.111 16.709 -20.317 1.00 61.47 636 THR A O 1
ATOM 4887 N N . GLY A 1 637 ? -33.043 16.982 -21.426 1.00 66.75 637 GLY A N 1
ATOM 4888 C CA . GLY A 1 637 ? -33.484 18.186 -20.714 1.00 66.75 637 GLY A CA 1
ATOM 4889 C C . GLY A 1 637 ? -34.248 17.945 -19.404 1.00 66.75 637 GLY A C 1
ATOM 4890 O O . GLY A 1 637 ? -34.367 18.880 -18.627 1.00 66.75 637 GLY A O 1
ATOM 4891 N N . LYS A 1 638 ? -34.749 16.727 -19.143 1.00 70.31 638 LYS A N 1
ATOM 4892 C CA . LYS A 1 638 ? -35.554 16.393 -17.942 1.00 70.31 638 LYS A CA 1
ATOM 4893 C C . LYS A 1 638 ? -34.784 15.603 -16.877 1.00 70.31 638 LYS A C 1
ATOM 4895 O O . LYS A 1 638 ? -35.311 15.291 -15.815 1.00 70.31 638 LYS A O 1
ATOM 4900 N N . TRP A 1 639 ? -33.529 15.257 -17.161 1.00 71.50 639 TRP A N 1
ATOM 4901 C CA . TRP A 1 639 ? -32.704 14.424 -16.283 1.00 71.50 639 TRP A CA 1
ATOM 4902 C C . TRP A 1 639 ? -32.354 15.099 -14.948 1.00 71.50 639 TRP A C 1
ATOM 4904 O O . TRP A 1 639 ? -32.319 14.421 -13.928 1.00 71.50 639 TRP A O 1
ATOM 4914 N N . GLN A 1 640 ? -32.118 16.416 -14.936 1.00 72.44 640 GLN A N 1
ATOM 4915 C CA . GLN A 1 640 ? -31.756 17.140 -13.708 1.00 72.44 640 GLN A CA 1
ATOM 4916 C C . GLN A 1 640 ? -32.876 17.095 -12.662 1.00 72.44 640 GLN A C 1
ATOM 4918 O O . GLN A 1 640 ? -32.605 16.828 -11.493 1.00 72.44 640 GLN A O 1
ATOM 4923 N N . ASP A 1 641 ? -34.129 17.257 -13.089 1.00 73.56 641 ASP A N 1
ATOM 4924 C CA . ASP A 1 641 ? -35.293 17.193 -12.199 1.00 73.56 641 ASP A CA 1
ATOM 4925 C C . ASP A 1 641 ? -35.472 15.783 -11.613 1.00 73.56 641 ASP A C 1
ATOM 4927 O O . ASP A 1 641 ? -35.679 15.616 -10.410 1.00 73.56 641 ASP A O 1
ATOM 4931 N N . TYR A 1 642 ? -35.292 14.750 -12.442 1.00 77.25 642 TYR A N 1
ATOM 4932 C CA . TYR A 1 642 ? -35.361 13.355 -12.005 1.00 77.25 642 TYR A CA 1
ATOM 4933 C C . TYR A 1 642 ? -34.196 12.963 -11.080 1.00 77.25 642 TYR A C 1
ATOM 4935 O O . TYR A 1 642 ? -34.376 12.194 -10.138 1.00 77.25 642 TYR A O 1
ATOM 4943 N N . GLN A 1 643 ? -33.002 13.526 -11.289 1.00 74.25 643 GLN A N 1
ATOM 4944 C CA . GLN A 1 643 ? -31.858 13.325 -10.399 1.00 74.25 643 GLN A CA 1
ATOM 4945 C C . GLN A 1 643 ? -32.141 13.863 -8.988 1.00 74.25 643 GLN A C 1
ATOM 4947 O O . GLN A 1 643 ? -31.820 13.192 -8.010 1.00 74.25 643 GLN A O 1
ATOM 4952 N N . HIS A 1 644 ? -32.777 15.033 -8.864 1.00 74.50 644 HIS A N 1
ATOM 4953 C CA . HIS A 1 644 ? -33.168 15.576 -7.559 1.00 74.50 644 HIS A CA 1
ATOM 4954 C C . HIS A 1 644 ? -34.195 14.692 -6.834 1.00 74.50 644 HIS A C 1
ATOM 4956 O O . HIS A 1 644 ? -34.087 14.508 -5.622 1.00 74.50 644 HIS A O 1
ATOM 4962 N N . LEU A 1 645 ? -35.147 14.106 -7.568 1.00 74.69 645 LEU A N 1
ATOM 4963 C CA . LEU A 1 645 ? -36.108 13.139 -7.025 1.00 74.69 645 LEU A CA 1
ATOM 4964 C C . LEU A 1 645 ? -35.431 11.830 -6.585 1.00 74.69 645 LEU A C 1
ATOM 4966 O O . LEU A 1 645 ? -35.771 11.259 -5.555 1.00 74.69 645 LEU A O 1
ATOM 4970 N N . LEU A 1 646 ? -34.456 11.342 -7.350 1.00 73.38 646 LEU A N 1
ATOM 4971 C CA . LEU A 1 646 ? -33.737 10.114 -7.014 1.00 73.38 646 LEU A CA 1
ATOM 4972 C C . LEU A 1 646 ? -32.899 10.253 -5.741 1.00 73.38 646 LEU A C 1
ATOM 4974 O O . LEU A 1 646 ? -32.889 9.336 -4.924 1.00 73.38 646 LEU A O 1
ATOM 4978 N N . VAL A 1 647 ? -32.222 11.390 -5.560 1.00 71.69 647 VAL A N 1
ATOM 4979 C CA . VAL A 1 647 ? -31.405 11.661 -4.365 1.00 71.69 647 VAL A CA 1
ATOM 4980 C C . VAL A 1 647 ? -32.267 11.738 -3.100 1.00 71.69 647 VAL A C 1
ATOM 4982 O O . VAL A 1 647 ? -31.803 11.350 -2.032 1.00 71.69 647 VAL A O 1
ATOM 4985 N N . SER A 1 648 ? -33.523 12.190 -3.201 1.00 70.19 648 SER A N 1
ATOM 4986 C CA . SER A 1 648 ? -34.420 12.264 -2.041 1.00 70.19 648 SER A CA 1
ATOM 4987 C C . SER A 1 648 ? -34.992 10.907 -1.618 1.00 70.19 648 SER A C 1
ATOM 4989 O O . SER A 1 648 ? -35.263 10.714 -0.436 1.00 70.19 648 SER A O 1
ATOM 4991 N N . VAL A 1 649 ? -35.154 9.963 -2.552 1.00 73.06 649 VAL A N 1
ATOM 4992 C CA . VAL A 1 649 ? -35.697 8.617 -2.278 1.00 73.06 649 VAL A CA 1
ATOM 4993 C C . VAL A 1 649 ? -34.591 7.594 -1.985 1.00 73.06 649 VAL A C 1
ATOM 4995 O O . VAL A 1 649 ? -34.780 6.702 -1.162 1.00 73.06 649 VAL A O 1
ATOM 4998 N N . LEU A 1 650 ? -33.428 7.715 -2.636 1.00 73.44 650 LEU A N 1
ATOM 4999 C CA . LEU A 1 650 ? -32.290 6.798 -2.514 1.00 73.44 650 LEU A CA 1
ATOM 5000 C C . LEU A 1 650 ? -30.986 7.574 -2.236 1.00 73.44 650 LEU A C 1
ATOM 5002 O O . LEU A 1 650 ? -30.161 7.732 -3.141 1.00 73.44 650 LEU A O 1
ATOM 5006 N N . PRO A 1 651 ? -30.746 8.021 -0.988 1.00 59.50 651 PRO A N 1
ATOM 5007 C CA . PRO A 1 651 ? -29.569 8.827 -0.643 1.00 59.50 651 PRO A CA 1
ATOM 5008 C C . PRO A 1 651 ? -28.231 8.085 -0.824 1.00 59.50 651 PRO A C 1
ATOM 5010 O O . PRO A 1 651 ? -27.202 8.717 -1.048 1.00 59.50 651 PRO A O 1
ATOM 5013 N N . ASN A 1 652 ? -28.240 6.746 -0.796 1.00 60.50 652 ASN A N 1
ATOM 5014 C CA . ASN A 1 652 ? -27.043 5.907 -0.955 1.00 60.50 652 ASN A CA 1
ATOM 5015 C C . ASN A 1 652 ? -26.781 5.451 -2.404 1.00 60.50 652 ASN A C 1
ATOM 5017 O O . ASN A 1 652 ? -25.810 4.734 -2.658 1.00 60.50 652 ASN A O 1
ATOM 5021 N N . ALA A 1 653 ? -27.627 5.828 -3.367 1.00 66.31 653 ALA A N 1
ATOM 5022 C CA . ALA A 1 653 ? -27.435 5.446 -4.762 1.00 66.31 653 ALA A CA 1
ATOM 5023 C C . ALA A 1 653 ? -26.369 6.322 -5.448 1.00 66.31 653 ALA A C 1
ATOM 5025 O O . ALA A 1 653 ? -26.292 7.530 -5.237 1.00 66.31 653 ALA A O 1
ATOM 5026 N N . SER A 1 654 ? -25.531 5.717 -6.295 1.00 71.12 654 SER A N 1
ATOM 5027 C CA . SER A 1 654 ? -24.548 6.449 -7.108 1.00 71.12 654 SER A CA 1
ATOM 5028 C C . SER A 1 654 ? -25.094 6.698 -8.514 1.00 71.12 654 SER A C 1
ATOM 5030 O O . SER A 1 654 ? -25.548 5.773 -9.190 1.00 71.12 654 SER A O 1
ATOM 5032 N N . PHE A 1 655 ? -25.008 7.942 -8.979 1.00 76.44 655 PHE A N 1
ATOM 5033 C CA . PHE A 1 655 ? -25.566 8.371 -10.262 1.00 76.44 655 PHE A CA 1
ATOM 5034 C C . PHE A 1 655 ? -24.451 8.708 -11.239 1.00 76.44 655 PHE A C 1
ATOM 5036 O O . PHE A 1 655 ? -23.583 9.526 -10.938 1.00 76.44 655 PHE A O 1
ATOM 5043 N N . LEU A 1 656 ? -24.471 8.093 -12.421 1.00 78.88 656 LEU A N 1
ATOM 5044 C CA . LEU A 1 656 ? -23.447 8.328 -13.431 1.00 78.88 656 LEU A CA 1
ATOM 5045 C C . LEU A 1 656 ? -24.076 8.559 -14.806 1.00 78.88 656 LEU A C 1
ATOM 5047 O O . LEU A 1 656 ? -24.835 7.740 -15.326 1.00 78.88 656 LEU A O 1
ATOM 5051 N N . THR A 1 657 ? -23.733 9.693 -15.414 1.00 84.50 657 THR A N 1
ATOM 5052 C CA . THR A 1 657 ? -24.131 10.017 -16.787 1.00 84.50 657 THR A CA 1
ATOM 5053 C C . THR A 1 657 ? -23.265 9.257 -17.788 1.00 84.50 657 THR A C 1
ATOM 5055 O O . THR A 1 657 ? -22.109 8.923 -17.515 1.00 84.50 657 THR A O 1
ATOM 5058 N N . LYS A 1 658 ? -23.791 9.024 -18.994 1.00 86.25 658 LYS A N 1
ATOM 5059 C CA . LYS A 1 658 ? -23.047 8.393 -20.094 1.00 86.25 658 LYS A CA 1
ATOM 5060 C C . LYS A 1 658 ? -21.736 9.121 -20.409 1.00 86.25 658 LYS A C 1
ATOM 5062 O O . LYS A 1 658 ? -20.707 8.474 -20.587 1.00 86.25 658 LYS A O 1
ATOM 5067 N N . SER A 1 659 ? -21.762 10.454 -20.492 1.00 82.25 659 SER A N 1
ATOM 5068 C CA . SER A 1 659 ? -20.566 11.266 -20.763 1.00 82.25 659 SER A CA 1
ATOM 5069 C C . SER A 1 659 ? -19.566 11.207 -19.607 1.00 82.25 659 SER A C 1
ATOM 5071 O O . SER A 1 659 ? -18.366 11.086 -19.854 1.00 82.25 659 SER A O 1
ATOM 5073 N N . GLY A 1 660 ? -20.057 11.222 -18.362 1.00 80.50 660 GLY A N 1
ATOM 5074 C CA . GLY A 1 660 ? -19.249 11.043 -17.158 1.00 80.50 660 GLY A CA 1
ATOM 5075 C C . GLY A 1 660 ? -18.519 9.702 -17.164 1.00 80.50 660 GLY A C 1
ATOM 5076 O O . GLY A 1 660 ? -17.292 9.686 -17.091 1.00 80.50 660 GLY A O 1
ATOM 5077 N N . LEU A 1 661 ? -19.246 8.597 -17.372 1.00 81.69 661 LEU A N 1
ATOM 5078 C CA . LEU A 1 661 ? -18.683 7.244 -17.483 1.00 81.69 661 LEU A CA 1
ATOM 5079 C C . LEU A 1 661 ? -17.642 7.141 -18.595 1.00 81.69 661 LEU A C 1
ATOM 5081 O O . LEU A 1 661 ? -16.538 6.662 -18.354 1.00 81.69 661 LEU A O 1
ATOM 5085 N N . LEU A 1 662 ? -17.962 7.630 -19.796 1.00 85.50 662 LEU A N 1
ATOM 5086 C CA . LEU A 1 662 ? -17.040 7.574 -20.928 1.00 85.50 662 LEU A CA 1
ATOM 5087 C C . LEU A 1 662 ? -15.751 8.357 -20.635 1.00 85.50 662 LEU A C 1
ATOM 5089 O O . LEU A 1 662 ? -14.659 7.854 -20.892 1.00 85.50 662 LEU A O 1
ATOM 5093 N N . SER A 1 663 ? -15.863 9.562 -20.067 1.00 81.75 663 SER A N 1
ATOM 5094 C CA . SER A 1 663 ? -14.701 10.396 -19.734 1.00 81.75 663 SER A CA 1
ATOM 5095 C C . SER A 1 663 ? -13.842 9.797 -18.615 1.00 81.75 663 SER A C 1
ATOM 5097 O O . SER A 1 663 ? -12.617 9.789 -18.729 1.00 81.75 663 SER A O 1
ATOM 5099 N N . LEU A 1 664 ? -14.468 9.222 -17.582 1.00 77.50 664 LEU A N 1
ATOM 5100 C CA . LEU A 1 664 ? -13.787 8.540 -16.484 1.00 77.50 664 LEU A CA 1
ATOM 5101 C C . LEU A 1 664 ? -13.034 7.301 -16.987 1.00 77.50 664 LEU A C 1
ATOM 5103 O O . LEU A 1 664 ? -11.837 7.164 -16.734 1.00 77.50 664 LEU A O 1
ATOM 5107 N N . SER A 1 665 ? -13.704 6.429 -17.749 1.00 80.06 665 SER A N 1
ATOM 5108 C CA . SER A 1 665 ? -13.097 5.212 -18.298 1.00 80.06 665 SER A CA 1
ATOM 5109 C C . SER A 1 665 ? -11.945 5.525 -19.257 1.00 80.06 665 SER A C 1
ATOM 5111 O O . SER A 1 665 ? -10.872 4.932 -19.141 1.00 80.06 665 SER A O 1
ATOM 5113 N N . MET A 1 666 ? -12.124 6.487 -20.171 1.00 83.50 666 MET A N 1
ATOM 5114 C CA . MET A 1 666 ? -11.067 6.878 -21.111 1.00 83.50 666 MET A CA 1
ATOM 5115 C C . MET A 1 666 ? -9.918 7.632 -20.427 1.00 83.50 666 MET A C 1
ATOM 5117 O O . MET A 1 666 ? -8.772 7.484 -20.840 1.00 83.50 666 MET A O 1
ATOM 5121 N N . GLY A 1 667 ? -10.181 8.380 -19.352 1.00 73.12 667 GLY A N 1
ATOM 5122 C CA . GLY A 1 667 ? -9.140 9.040 -18.561 1.00 73.12 667 GLY A CA 1
ATOM 5123 C C . GLY A 1 667 ? -8.221 8.053 -17.831 1.00 73.12 667 GLY A C 1
ATOM 5124 O O . GLY A 1 667 ? -7.007 8.259 -17.793 1.00 73.12 667 GLY A O 1
ATOM 5125 N N . ILE A 1 668 ? -8.774 6.959 -17.293 1.00 67.56 668 ILE A N 1
ATOM 5126 C CA . ILE A 1 668 ? -7.990 5.860 -16.697 1.00 67.56 668 ILE A CA 1
ATOM 5127 C C . ILE A 1 668 ? -7.157 5.155 -17.776 1.00 67.56 668 ILE A C 1
ATOM 5129 O O . ILE A 1 668 ? -5.967 4.889 -17.579 1.00 67.56 668 ILE A O 1
ATOM 5133 N N . PHE A 1 669 ? -7.761 4.905 -18.940 1.00 72.62 669 PHE A N 1
ATOM 5134 C CA . PHE A 1 669 ? -7.073 4.315 -20.084 1.00 72.62 669 PHE A CA 1
ATOM 5135 C C . PHE A 1 669 ? -5.866 5.157 -20.517 1.00 72.62 669 PHE A C 1
ATOM 5137 O O . PHE A 1 669 ? -4.752 4.641 -20.599 1.00 72.62 669 PHE A O 1
ATOM 5144 N N . ASP A 1 670 ? -6.073 6.457 -20.752 1.00 70.94 670 ASP A N 1
ATOM 5145 C CA . ASP A 1 670 ? -5.042 7.348 -21.285 1.00 70.94 670 ASP A CA 1
ATOM 5146 C C . ASP A 1 670 ? -3.843 7.451 -20.329 1.00 70.94 670 ASP A C 1
ATOM 5148 O O . ASP A 1 670 ? -2.705 7.447 -20.786 1.00 70.94 670 ASP A O 1
ATOM 5152 N N . ARG A 1 671 ? -4.062 7.425 -19.005 1.00 64.75 671 ARG A N 1
ATOM 5153 C CA . ARG A 1 671 ? -2.977 7.411 -18.003 1.00 64.75 671 ARG A CA 1
ATOM 5154 C C . ARG A 1 671 ? -2.117 6.149 -18.059 1.00 64.75 671 ARG A C 1
ATOM 5156 O O . ARG A 1 671 ? -0.905 6.234 -17.870 1.00 64.75 671 ARG A O 1
ATOM 5163 N N . THR A 1 672 ? -2.726 5.001 -18.351 1.00 64.25 672 THR A N 1
ATOM 5164 C CA . THR A 1 672 ? -2.052 3.693 -18.311 1.00 64.25 672 THR A CA 1
ATOM 5165 C C . THR A 1 672 ? -0.979 3.554 -19.398 1.00 64.25 672 THR A C 1
ATOM 5167 O O . THR A 1 672 ? 0.032 2.885 -19.187 1.00 64.25 672 THR A O 1
ATOM 5170 N N . PHE A 1 673 ? -1.147 4.225 -20.542 1.00 65.00 673 PHE A N 1
ATOM 5171 C CA . PHE A 1 673 ? -0.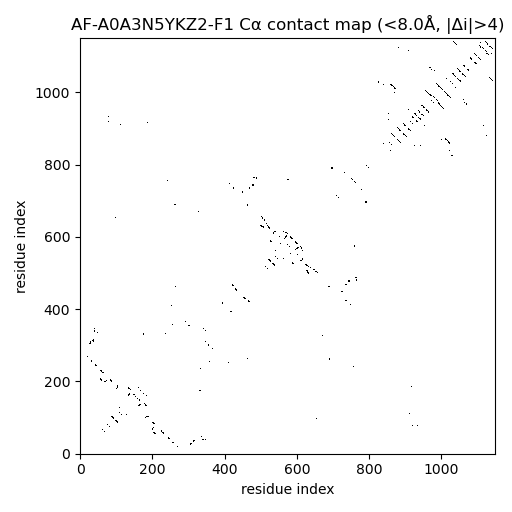250 4.085 -21.697 1.00 65.00 673 PHE A CA 1
ATOM 5172 C C . PHE A 1 673 ? 0.760 5.235 -21.883 1.00 65.00 673 PHE A C 1
ATOM 5174 O O . PHE A 1 673 ? 1.613 5.143 -22.764 1.00 65.00 673 PHE A O 1
ATOM 5181 N N . ILE A 1 674 ? 0.774 6.254 -21.009 1.00 63.16 674 ILE A N 1
ATOM 5182 C CA . ILE A 1 674 ? 1.768 7.356 -21.048 1.00 63.16 674 ILE A CA 1
ATOM 5183 C C . ILE A 1 674 ? 3.211 6.823 -20.963 1.00 63.16 674 ILE A C 1
ATOM 5185 O O . ILE A 1 674 ? 4.123 7.326 -21.620 1.00 63.16 674 ILE A O 1
ATOM 5189 N N . LEU A 1 675 ? 3.436 5.773 -20.170 1.00 54.53 675 LEU A N 1
ATOM 5190 C CA . LEU A 1 675 ? 4.760 5.162 -20.007 1.00 54.53 675 LEU A CA 1
ATOM 5191 C C . LEU A 1 675 ? 5.238 4.455 -21.277 1.00 54.53 675 LEU A C 1
ATOM 5193 O O . LEU A 1 675 ? 6.438 4.422 -21.560 1.00 54.53 675 LEU A O 1
ATOM 5197 N N . THR A 1 676 ? 4.303 3.910 -22.058 1.00 63.31 676 THR A N 1
ATOM 5198 C CA . THR A 1 676 ? 4.613 3.289 -23.344 1.00 63.31 676 THR A CA 1
ATOM 5199 C C . THR A 1 676 ? 5.206 4.319 -24.301 1.00 63.31 676 THR A C 1
ATOM 5201 O O . THR A 1 676 ? 6.240 4.042 -24.910 1.00 63.31 676 THR A O 1
ATOM 5204 N N . ASP A 1 677 ? 4.651 5.533 -24.342 1.00 60.59 677 ASP A N 1
ATOM 5205 C CA . ASP A 1 677 ? 5.189 6.631 -25.151 1.00 60.59 677 ASP A CA 1
ATOM 5206 C C . ASP A 1 677 ? 6.618 7.003 -24.727 1.00 60.59 677 ASP A C 1
ATOM 5208 O O . ASP A 1 677 ? 7.498 7.158 -25.578 1.00 60.59 677 ASP A O 1
ATOM 5212 N N . GLY A 1 678 ? 6.903 7.039 -23.420 1.00 60.91 678 GLY A N 1
ATOM 5213 C CA . GLY A 1 678 ? 8.256 7.269 -22.897 1.00 60.91 678 GLY A CA 1
ATOM 5214 C C . GLY A 1 678 ? 9.280 6.225 -23.368 1.00 60.91 678 GLY A C 1
ATOM 5215 O O . GLY A 1 678 ? 10.378 6.576 -23.815 1.00 60.91 678 GLY A O 1
ATOM 5216 N N . LEU A 1 679 ? 8.912 4.938 -23.346 1.00 60.84 679 LEU A N 1
ATOM 5217 C CA . LEU A 1 679 ? 9.772 3.844 -23.817 1.00 60.84 679 LEU A CA 1
ATOM 5218 C C . LEU A 1 679 ? 10.066 3.931 -25.324 1.00 60.84 679 LEU A C 1
ATOM 5220 O O . LEU A 1 679 ? 11.179 3.598 -25.750 1.00 60.84 679 LEU A O 1
ATOM 5224 N N . THR A 1 680 ? 9.123 4.424 -26.137 1.00 64.44 680 THR A N 1
ATOM 5225 C CA . THR A 1 680 ? 9.359 4.594 -27.583 1.00 64.44 680 THR A CA 1
ATOM 5226 C C . THR A 1 680 ? 10.473 5.602 -27.877 1.00 64.44 680 THR A C 1
ATOM 5228 O O . THR A 1 680 ? 11.320 5.357 -28.742 1.00 64.44 680 THR A O 1
ATOM 5231 N N . VAL A 1 681 ? 10.544 6.701 -27.116 1.00 65.62 681 VAL A N 1
ATOM 5232 C CA . VAL A 1 681 ? 11.590 7.726 -27.265 1.00 65.62 681 VAL A CA 1
ATOM 5233 C C . VAL A 1 681 ? 12.969 7.131 -26.981 1.00 65.62 681 VAL A C 1
ATOM 5235 O O . VAL A 1 681 ? 13.910 7.335 -27.753 1.00 65.62 681 VAL A O 1
ATOM 5238 N N . VAL A 1 682 ? 13.088 6.334 -25.916 1.00 65.38 682 VAL A N 1
ATOM 5239 C CA . VAL A 1 682 ? 14.337 5.650 -25.552 1.00 65.38 682 VAL A CA 1
ATOM 5240 C C . VAL A 1 682 ? 14.783 4.691 -26.662 1.00 65.38 682 VAL A C 1
ATOM 5242 O O . VAL A 1 682 ? 15.947 4.719 -27.073 1.00 65.38 682 VAL A O 1
ATOM 5245 N N . ALA A 1 683 ? 13.863 3.892 -27.211 1.00 67.56 683 ALA A N 1
ATOM 5246 C CA . ALA A 1 683 ? 14.161 2.955 -28.296 1.00 67.56 683 ALA A CA 1
ATOM 5247 C C . ALA A 1 683 ? 14.669 3.655 -29.575 1.00 67.56 683 ALA A C 1
ATOM 5249 O O . ALA A 1 683 ? 15.572 3.141 -30.253 1.00 67.56 683 ALA A O 1
ATOM 5250 N N . LEU A 1 684 ? 14.143 4.844 -29.895 1.00 69.31 684 LEU A N 1
ATOM 5251 C CA . LEU A 1 684 ? 14.622 5.663 -31.013 1.00 69.31 684 LEU A CA 1
ATOM 5252 C C . LEU A 1 684 ? 16.020 6.234 -30.751 1.00 69.31 684 LEU A C 1
ATOM 5254 O O . LEU A 1 684 ? 16.879 6.147 -31.630 1.00 69.31 684 LEU A O 1
ATOM 5258 N N . ILE A 1 685 ? 16.282 6.761 -29.549 1.00 69.69 685 ILE A N 1
ATOM 5259 C CA . ILE A 1 685 ? 17.599 7.302 -29.166 1.00 69.69 685 ILE A CA 1
ATOM 5260 C C . ILE A 1 685 ? 18.683 6.229 -29.302 1.00 69.69 685 ILE A C 1
ATOM 5262 O O . ILE A 1 685 ? 19.742 6.472 -29.889 1.00 69.69 685 ILE A O 1
ATOM 5266 N N . ILE A 1 686 ? 18.410 5.025 -28.799 1.00 67.69 686 ILE A N 1
ATOM 5267 C CA . ILE A 1 686 ? 19.353 3.906 -28.837 1.00 67.69 686 ILE A CA 1
ATOM 5268 C C . ILE A 1 686 ? 19.649 3.478 -30.280 1.00 67.69 686 ILE A C 1
ATOM 5270 O O . ILE A 1 686 ? 20.808 3.262 -30.654 1.00 67.69 686 ILE A O 1
ATOM 5274 N N . SER A 1 687 ? 18.615 3.392 -31.117 1.00 70.25 687 SER A N 1
ATOM 5275 C CA . SER A 1 687 ? 18.781 3.087 -32.536 1.00 70.25 687 SER A CA 1
ATOM 5276 C C . SER A 1 687 ? 19.622 4.146 -33.257 1.00 70.25 687 SER A C 1
ATOM 5278 O O . SER A 1 687 ? 20.562 3.816 -33.989 1.00 70.25 687 SER A O 1
ATOM 5280 N N . ALA A 1 688 ? 19.333 5.421 -32.999 1.00 72.88 688 ALA A N 1
ATOM 5281 C CA . ALA A 1 688 ? 20.048 6.536 -33.597 1.00 72.88 688 ALA A CA 1
ATOM 5282 C C . ALA A 1 688 ? 21.531 6.521 -33.196 1.00 72.88 688 ALA A C 1
ATOM 5284 O O . ALA A 1 688 ? 22.413 6.689 -34.040 1.00 72.88 688 ALA A O 1
ATOM 5285 N N . LEU A 1 689 ? 21.828 6.211 -31.932 1.00 69.38 689 LEU A N 1
ATOM 5286 C CA . LEU A 1 689 ? 23.194 6.048 -31.449 1.00 69.38 689 LEU A CA 1
ATOM 5287 C C . LEU A 1 689 ? 23.924 4.898 -32.164 1.00 69.38 689 LEU A C 1
ATOM 5289 O O . LEU A 1 689 ? 25.039 5.095 -32.650 1.00 69.38 689 LEU A O 1
ATOM 5293 N N . SER A 1 690 ? 23.293 3.725 -32.293 1.00 70.06 690 SER A N 1
ATOM 5294 C CA . SER A 1 690 ? 23.840 2.574 -33.033 1.00 70.06 690 SER A CA 1
ATOM 5295 C C . SER A 1 690 ? 24.234 2.955 -34.468 1.00 70.06 690 SER A C 1
ATOM 5297 O O . SER A 1 690 ? 25.323 2.616 -34.942 1.00 70.06 690 SER A O 1
ATOM 5299 N N . PHE A 1 691 ? 23.396 3.750 -35.135 1.00 75.00 691 PHE A N 1
ATOM 5300 C CA . PHE A 1 691 ? 23.654 4.233 -36.487 1.00 75.00 691 PHE A CA 1
ATOM 5301 C C . PHE A 1 691 ? 24.785 5.274 -36.546 1.00 75.00 691 PHE A C 1
ATOM 5303 O O . PHE A 1 691 ? 25.679 5.161 -37.389 1.00 75.00 691 PHE A O 1
ATOM 5310 N N . ALA A 1 692 ? 24.810 6.241 -35.620 1.00 72.56 692 ALA A N 1
ATOM 5311 C CA . ALA A 1 692 ? 25.873 7.250 -35.502 1.00 72.56 692 ALA A CA 1
ATOM 5312 C C . ALA A 1 692 ? 27.262 6.603 -35.401 1.00 72.56 692 ALA A C 1
ATOM 5314 O O . ALA A 1 692 ? 28.228 7.007 -36.055 1.00 72.56 692 ALA A O 1
ATOM 5315 N N . ILE A 1 693 ? 27.341 5.554 -34.586 1.00 67.62 693 ILE A N 1
ATOM 5316 C CA . ILE A 1 693 ? 28.548 4.783 -34.323 1.00 67.62 693 ILE A CA 1
ATOM 5317 C C . ILE A 1 693 ? 29.022 4.062 -35.597 1.00 67.62 693 ILE A C 1
ATOM 5319 O O . ILE A 1 693 ? 30.203 4.129 -35.957 1.00 67.62 693 ILE A O 1
ATOM 5323 N N . THR A 1 694 ? 28.108 3.414 -36.321 1.00 72.69 694 THR A N 1
ATOM 5324 C CA . THR A 1 694 ? 28.425 2.738 -37.585 1.00 72.69 694 THR A CA 1
ATOM 5325 C C . THR A 1 694 ? 28.898 3.722 -38.658 1.00 72.69 694 THR A C 1
ATOM 5327 O O . THR A 1 694 ? 29.871 3.437 -39.363 1.00 72.69 694 THR A O 1
ATOM 5330 N N . ILE A 1 695 ? 28.305 4.917 -38.738 1.00 74.25 695 ILE A N 1
ATOM 5331 C CA . ILE A 1 695 ? 28.790 5.992 -39.618 1.00 74.25 695 ILE A CA 1
ATOM 5332 C C . ILE A 1 695 ? 30.206 6.417 -39.223 1.00 74.25 695 ILE A C 1
ATOM 5334 O O . ILE A 1 695 ? 31.078 6.533 -40.089 1.00 74.25 695 ILE A O 1
ATOM 5338 N N . ALA A 1 696 ? 30.464 6.616 -37.927 1.00 68.50 696 ALA A N 1
ATOM 5339 C CA . ALA A 1 696 ? 31.780 7.012 -37.434 1.00 68.50 696 ALA A CA 1
ATOM 5340 C C . ALA A 1 696 ? 32.868 5.997 -37.830 1.00 68.50 696 ALA A C 1
ATOM 5342 O O . ALA A 1 696 ? 33.946 6.402 -38.274 1.00 68.50 696 ALA A O 1
ATOM 5343 N N . LEU A 1 697 ? 32.580 4.690 -37.781 1.00 64.62 697 LEU A N 1
ATOM 5344 C CA . LEU A 1 697 ? 33.483 3.660 -38.306 1.00 64.62 697 LEU A CA 1
ATOM 5345 C C . LEU A 1 697 ? 33.710 3.761 -39.811 1.00 64.62 697 LEU A C 1
ATOM 5347 O O . LEU A 1 697 ? 34.849 3.762 -40.283 1.00 64.62 697 LEU A O 1
ATOM 5351 N N . LEU A 1 698 ? 32.619 3.796 -40.574 1.00 67.94 698 LEU A N 1
ATOM 5352 C CA . LEU A 1 698 ? 32.672 3.718 -42.029 1.00 67.94 698 LEU A CA 1
ATOM 5353 C C . LEU A 1 698 ? 33.315 4.966 -42.632 1.00 67.94 698 LEU A C 1
ATOM 5355 O O . LEU A 1 698 ? 34.000 4.865 -43.650 1.00 67.94 698 LEU A O 1
ATOM 5359 N N . SER A 1 699 ? 33.193 6.117 -41.964 1.00 66.00 699 SER A N 1
ATOM 5360 C CA . SER A 1 699 ? 33.836 7.375 -42.357 1.00 66.00 699 SER A CA 1
ATOM 5361 C C . SER A 1 699 ? 35.362 7.247 -42.497 1.00 66.00 699 SER A C 1
ATOM 5363 O O . SER A 1 699 ? 35.954 7.824 -43.413 1.00 66.00 699 SER A O 1
ATOM 5365 N N . ARG A 1 700 ? 36.014 6.412 -41.670 1.00 62.91 700 ARG A N 1
ATOM 5366 C CA . ARG A 1 700 ? 37.464 6.160 -41.750 1.00 62.91 700 ARG A CA 1
ATOM 5367 C C . ARG A 1 700 ? 37.845 5.395 -43.012 1.00 62.91 700 ARG A C 1
ATOM 5369 O O . ARG A 1 700 ? 38.835 5.750 -43.650 1.00 62.91 700 ARG A O 1
ATOM 5376 N N . HIS A 1 701 ? 37.043 4.411 -43.413 1.00 60.91 701 HIS A N 1
ATOM 5377 C CA . HIS A 1 701 ? 37.235 3.685 -44.671 1.00 60.91 701 HIS A CA 1
ATOM 5378 C C . HIS A 1 701 ? 36.883 4.536 -45.897 1.00 60.91 701 HIS A C 1
ATOM 5380 O O . HIS A 1 701 ? 37.563 4.453 -46.918 1.00 60.91 701 HIS A O 1
ATOM 5386 N N . LEU A 1 702 ? 35.868 5.396 -45.790 1.00 66.00 702 LEU A N 1
ATOM 5387 C CA . LEU A 1 702 ? 35.473 6.329 -46.849 1.00 66.00 702 LEU A CA 1
ATOM 5388 C C . LEU A 1 702 ? 36.527 7.423 -47.087 1.00 66.00 702 LEU A C 1
ATOM 5390 O O . LEU A 1 702 ? 36.632 7.924 -48.203 1.00 66.00 702 LEU A O 1
ATOM 5394 N N . SER A 1 703 ? 37.365 7.746 -46.094 1.00 66.25 703 SER A N 1
ATOM 5395 C CA . SER A 1 703 ? 38.408 8.779 -46.206 1.00 66.25 703 SER A CA 1
ATOM 5396 C C . SER A 1 703 ? 39.402 8.557 -47.356 1.00 66.25 703 SER A C 1
ATOM 5398 O O . SER A 1 703 ? 39.942 9.528 -47.884 1.00 66.25 703 SER A O 1
ATOM 5400 N N . GLY A 1 704 ? 39.669 7.306 -47.751 1.00 69.56 704 GLY A N 1
ATOM 5401 C CA . GLY A 1 704 ? 40.523 6.990 -48.902 1.00 69.56 704 GLY A CA 1
ATOM 5402 C C . GLY A 1 704 ? 39.878 7.423 -50.221 1.00 69.56 704 GLY A C 1
ATOM 5403 O O . GLY A 1 704 ? 40.470 8.186 -50.978 1.00 69.56 704 GLY A O 1
ATOM 5404 N N . HIS A 1 705 ? 38.623 7.025 -50.442 1.00 73.00 705 HIS A N 1
ATOM 5405 C CA . HIS A 1 705 ? 37.855 7.399 -51.634 1.00 73.00 705 HIS A CA 1
ATOM 5406 C C . HIS A 1 705 ? 37.557 8.903 -51.694 1.00 73.00 705 HIS A C 1
ATOM 5408 O O . HIS A 1 705 ? 37.695 9.516 -52.748 1.00 73.00 705 HIS A O 1
ATOM 5414 N N . ILE A 1 706 ? 37.209 9.515 -50.555 1.00 73.12 706 ILE A N 1
ATOM 5415 C CA . ILE A 1 706 ? 36.936 10.957 -50.457 1.00 73.12 706 ILE A CA 1
ATOM 5416 C C . ILE A 1 706 ? 38.180 11.771 -50.841 1.00 73.12 706 ILE A C 1
ATOM 5418 O O . ILE A 1 706 ? 38.060 12.779 -51.533 1.00 73.12 706 ILE A O 1
ATOM 5422 N N . ARG A 1 707 ? 39.382 11.325 -50.445 1.00 73.19 707 ARG A N 1
ATOM 5423 C CA . ARG A 1 707 ? 40.643 11.993 -50.805 1.00 73.19 707 ARG A CA 1
ATOM 5424 C C . ARG A 1 707 ? 40.952 11.909 -52.298 1.00 73.19 707 ARG A C 1
ATOM 5426 O O . ARG A 1 707 ? 41.384 12.908 -52.858 1.00 73.19 707 ARG A O 1
ATOM 5433 N N . ILE A 1 708 ? 40.678 10.773 -52.941 1.00 82.56 708 ILE A N 1
ATOM 5434 C CA . ILE A 1 708 ? 40.844 10.617 -54.396 1.00 82.56 708 ILE A CA 1
ATOM 5435 C C . ILE A 1 708 ? 39.892 11.559 -55.147 1.00 82.56 708 ILE A C 1
ATOM 5437 O O . ILE A 1 708 ? 40.323 12.296 -56.026 1.00 82.56 708 ILE A O 1
ATOM 5441 N N . LEU A 1 709 ? 38.613 11.604 -54.761 1.00 82.62 709 LEU A N 1
ATOM 5442 C CA . LEU A 1 709 ? 37.621 12.490 -55.386 1.00 82.62 709 LEU A CA 1
ATOM 5443 C C . LEU A 1 709 ? 37.930 13.976 -55.162 1.00 82.62 709 LEU A C 1
ATOM 5445 O O . LEU A 1 709 ? 37.757 14.789 -56.068 1.00 82.62 709 LEU A O 1
ATOM 5449 N N . SER A 1 710 ? 38.432 14.328 -53.977 1.00 79.44 710 SER A N 1
ATOM 5450 C CA . SER A 1 710 ? 38.881 15.690 -53.683 1.00 79.44 710 SER A CA 1
ATOM 5451 C C . SER A 1 710 ? 40.133 16.072 -54.479 1.00 79.44 710 SER A C 1
ATOM 5453 O O . SER A 1 710 ? 40.254 17.228 -54.872 1.00 79.44 710 SER A O 1
ATOM 5455 N N . ALA A 1 711 ? 41.046 15.128 -54.740 1.00 84.38 711 ALA A N 1
ATOM 5456 C CA . ALA A 1 711 ? 42.218 15.350 -55.592 1.00 84.38 711 ALA A CA 1
ATOM 5457 C C . ALA A 1 711 ? 41.842 15.523 -57.076 1.00 84.38 711 ALA A C 1
ATOM 5459 O O . ALA A 1 711 ? 42.528 16.236 -57.798 1.00 84.38 711 ALA A O 1
ATOM 5460 N N . LEU A 1 712 ? 40.719 14.939 -57.511 1.00 87.75 712 LEU A N 1
ATOM 5461 C CA . LEU A 1 712 ? 40.130 15.134 -58.842 1.00 87.75 712 LEU A CA 1
ATOM 5462 C C . LEU A 1 712 ? 39.353 16.463 -58.986 1.00 87.75 712 LEU A C 1
ATOM 5464 O O . LEU A 1 712 ? 38.705 16.684 -60.005 1.00 87.75 712 LEU A O 1
ATOM 5468 N N . GLY A 1 713 ? 39.398 17.347 -57.981 1.00 87.06 713 GLY A N 1
ATOM 5469 C CA . GLY A 1 713 ? 38.803 18.688 -58.035 1.00 87.06 713 GLY A CA 1
ATOM 5470 C C . GLY A 1 713 ? 37.359 18.792 -57.532 1.00 87.06 713 GLY A C 1
ATOM 5471 O O . GLY A 1 713 ? 36.756 19.861 -57.624 1.00 87.06 713 GLY A O 1
ATOM 5472 N N . ILE A 1 714 ? 36.781 17.723 -56.971 1.00 87.88 714 ILE A N 1
ATOM 5473 C CA . ILE A 1 714 ? 35.411 17.761 -56.440 1.00 87.88 714 ILE A CA 1
ATOM 5474 C C . ILE A 1 714 ? 35.407 18.417 -55.055 1.00 87.88 714 ILE A C 1
ATOM 5476 O O . ILE A 1 714 ? 36.121 17.994 -54.143 1.00 87.88 714 ILE A O 1
ATOM 5480 N N . GLN A 1 715 ? 34.558 19.432 -54.873 1.00 85.44 715 GLN A N 1
ATOM 5481 C CA . GLN A 1 715 ? 34.411 20.117 -53.591 1.00 85.44 715 GLN A CA 1
ATOM 5482 C C . GLN A 1 715 ? 33.972 19.157 -52.479 1.00 85.44 715 GLN A C 1
ATOM 5484 O O . GLN A 1 715 ? 33.034 18.371 -52.621 1.00 85.44 715 GLN A O 1
ATOM 5489 N N . PHE A 1 716 ? 34.598 19.295 -51.313 1.00 76.94 716 PHE A N 1
ATOM 5490 C CA . PHE A 1 716 ? 34.359 18.425 -50.166 1.00 76.94 716 PHE A CA 1
ATOM 5491 C C . PHE A 1 716 ? 32.890 18.426 -49.687 1.00 76.94 716 PHE A C 1
ATOM 5493 O O . PHE A 1 716 ? 32.356 17.374 -49.340 1.00 76.94 716 PHE A O 1
ATOM 5500 N N . ARG A 1 717 ? 32.195 19.573 -49.765 1.00 79.44 717 ARG A N 1
ATOM 5501 C CA . ARG A 1 717 ? 30.758 19.690 -49.438 1.00 79.44 717 ARG A CA 1
ATOM 5502 C C . ARG A 1 717 ? 29.866 18.857 -50.366 1.00 79.44 717 ARG A C 1
ATOM 5504 O O . ARG A 1 717 ? 28.885 18.279 -49.911 1.00 79.44 717 ARG A O 1
ATOM 5511 N N . VAL A 1 718 ? 30.227 18.750 -51.646 1.00 85.31 718 VAL A N 1
ATOM 5512 C CA . VAL A 1 718 ? 29.486 17.953 -52.639 1.00 85.31 718 VAL A CA 1
ATOM 5513 C C . VAL A 1 718 ? 29.641 16.459 -52.349 1.00 85.31 718 VAL A C 1
ATOM 5515 O O . VAL A 1 718 ? 28.670 15.708 -52.408 1.00 85.31 718 VAL A O 1
ATOM 5518 N N . ILE A 1 719 ? 30.841 16.027 -51.951 1.00 81.44 719 ILE A N 1
ATOM 5519 C CA . ILE A 1 719 ? 31.104 14.636 -51.557 1.00 81.44 719 ILE A CA 1
ATOM 5520 C C . ILE A 1 719 ? 30.367 14.291 -50.254 1.00 81.44 719 ILE A C 1
ATOM 5522 O O . ILE A 1 719 ? 29.767 13.221 -50.154 1.00 81.44 719 ILE A O 1
ATOM 5526 N N . GLN A 1 720 ? 30.365 15.197 -49.269 1.00 78.44 720 GLN A N 1
ATOM 5527 C CA . GLN A 1 720 ? 29.583 15.031 -48.040 1.00 78.44 720 GLN A CA 1
ATOM 5528 C C . GLN A 1 720 ? 28.088 14.909 -48.326 1.00 78.44 720 GLN A C 1
ATOM 5530 O O . GLN A 1 720 ? 27.451 14.013 -47.778 1.00 78.44 720 GLN A O 1
ATOM 5535 N N . GLY A 1 721 ? 27.552 15.759 -49.207 1.00 84.12 721 GLY A N 1
ATOM 5536 C CA . GLY A 1 721 ? 26.170 15.666 -49.670 1.00 84.12 721 GLY A CA 1
ATOM 5537 C C . GLY A 1 721 ? 25.873 14.302 -50.291 1.00 84.12 721 GLY A C 1
ATOM 5538 O O . GLY A 1 721 ? 24.916 13.651 -49.893 1.00 84.12 721 GLY A O 1
ATOM 5539 N N . ALA A 1 722 ? 26.743 13.806 -51.177 1.00 85.19 722 ALA A N 1
ATOM 5540 C CA . ALA A 1 722 ? 26.568 12.502 -51.817 1.00 85.19 722 ALA A CA 1
ATOM 5541 C C . ALA A 1 722 ? 26.576 11.327 -50.820 1.00 85.19 722 ALA A C 1
ATOM 5543 O O . ALA A 1 722 ? 25.742 10.429 -50.927 1.00 85.19 722 ALA A O 1
ATOM 5544 N N . VAL A 1 723 ? 27.484 11.333 -49.837 1.00 84.44 723 VAL A N 1
ATOM 5545 C CA . VAL A 1 723 ? 27.539 10.304 -48.780 1.00 84.44 723 VAL A CA 1
ATOM 5546 C C . VAL A 1 723 ? 26.331 10.408 -47.846 1.00 84.44 723 VAL A C 1
ATOM 5548 O O . VAL A 1 723 ? 25.756 9.388 -47.470 1.00 84.44 723 VAL A O 1
ATOM 5551 N N . PHE A 1 724 ? 25.899 11.625 -47.509 1.00 86.81 724 PHE A N 1
ATOM 5552 C CA . PHE A 1 724 ? 24.675 11.847 -46.744 1.00 86.81 724 PHE A CA 1
ATOM 5553 C C . PHE A 1 724 ? 23.454 11.277 -47.472 1.00 86.81 724 PHE A C 1
ATOM 5555 O O . PHE A 1 724 ? 22.678 10.554 -46.857 1.00 86.81 724 PHE A O 1
ATOM 5562 N N . THR A 1 725 ? 23.327 11.496 -48.786 1.00 87.06 725 THR A N 1
ATOM 5563 C CA . THR A 1 725 ? 22.242 10.919 -49.595 1.00 87.06 725 THR A CA 1
ATOM 5564 C C . THR A 1 725 ? 22.240 9.387 -49.561 1.00 87.06 725 THR A C 1
ATOM 5566 O O . THR A 1 725 ? 21.170 8.789 -49.544 1.00 87.06 725 THR A O 1
ATOM 5569 N N . GLN A 1 726 ? 23.406 8.731 -49.497 1.00 89.44 726 GLN A N 1
ATOM 5570 C CA . GLN A 1 726 ? 23.479 7.268 -49.365 1.00 89.44 726 GLN A CA 1
ATOM 5571 C C . GLN A 1 726 ? 22.888 6.796 -48.034 1.00 89.44 726 GLN A C 1
ATOM 5573 O O . GLN A 1 726 ? 22.050 5.896 -48.023 1.00 89.44 726 GLN A O 1
ATOM 5578 N N . PHE A 1 727 ? 23.289 7.410 -46.918 1.00 88.00 727 PHE A N 1
ATOM 5579 C CA . PHE A 1 727 ? 22.740 7.072 -45.602 1.00 88.00 727 PHE A CA 1
ATOM 5580 C C . PHE A 1 727 ? 21.258 7.430 -45.491 1.00 88.00 727 PHE A C 1
ATOM 5582 O O . PHE A 1 727 ? 20.486 6.618 -44.989 1.00 88.00 727 PHE A O 1
ATOM 5589 N N . ALA A 1 728 ? 20.847 8.582 -46.024 1.00 89.81 728 ALA A N 1
ATOM 5590 C CA . ALA A 1 728 ? 19.449 8.988 -46.097 1.00 89.81 728 ALA A CA 1
ATOM 5591 C C . ALA A 1 728 ? 18.608 7.961 -46.867 1.00 89.81 728 ALA A C 1
ATOM 5593 O O . ALA A 1 728 ? 17.553 7.555 -46.393 1.00 89.81 728 ALA A O 1
ATOM 5594 N N . LEU A 1 729 ? 19.097 7.471 -48.010 1.00 91.88 729 LEU A N 1
ATOM 5595 C CA . LEU A 1 729 ? 18.391 6.465 -48.801 1.00 91.88 729 LEU A CA 1
ATOM 5596 C C . LEU A 1 729 ? 18.338 5.099 -48.097 1.00 91.88 729 LEU A C 1
ATOM 5598 O O . LEU A 1 729 ? 17.307 4.436 -48.154 1.00 91.88 729 LEU A O 1
ATOM 5602 N N . ILE A 1 730 ? 19.402 4.692 -47.389 1.00 91.00 730 ILE A N 1
ATOM 5603 C CA . ILE A 1 730 ? 19.365 3.493 -46.529 1.00 91.00 730 ILE A CA 1
ATOM 5604 C C . ILE A 1 730 ? 18.277 3.649 -45.464 1.00 91.00 730 ILE A C 1
ATOM 5606 O O . ILE A 1 730 ? 17.452 2.751 -45.319 1.00 91.00 730 ILE A O 1
ATOM 5610 N N . CYS A 1 731 ? 18.255 4.776 -44.747 1.00 91.19 731 CYS A N 1
ATOM 5611 C CA . CYS A 1 731 ? 17.270 5.022 -43.694 1.00 91.19 731 CYS A CA 1
ATOM 5612 C C . CYS A 1 731 ? 15.850 4.997 -44.260 1.00 91.19 731 CYS A C 1
ATOM 5614 O O . CYS A 1 731 ? 15.017 4.281 -43.726 1.00 91.19 731 CYS A O 1
ATOM 5616 N N . LEU A 1 732 ? 15.607 5.676 -45.386 1.00 94.19 732 LEU A N 1
ATOM 5617 C CA . LEU A 1 732 ? 14.302 5.711 -46.046 1.00 94.19 732 LEU A CA 1
ATOM 5618 C C . LEU A 1 732 ? 13.811 4.306 -46.415 1.00 94.19 732 LEU A C 1
ATOM 5620 O O . LEU A 1 732 ? 12.671 3.955 -46.128 1.00 94.19 732 LEU A O 1
ATOM 5624 N N . LEU A 1 733 ? 14.669 3.487 -47.031 1.00 93.75 733 LEU A N 1
ATOM 5625 C CA . LEU A 1 733 ? 14.309 2.118 -47.406 1.00 93.75 733 LEU A CA 1
ATOM 5626 C C . LEU A 1 733 ? 14.015 1.252 -46.175 1.00 93.75 733 LEU A C 1
ATOM 5628 O O . LEU A 1 733 ? 13.070 0.469 -46.199 1.00 93.75 733 LEU A O 1
ATOM 5632 N N . VAL A 1 734 ? 14.784 1.403 -45.093 1.00 93.12 734 VAL A N 1
ATOM 5633 C CA . VAL A 1 734 ? 14.517 0.695 -43.833 1.00 93.12 734 VAL A CA 1
ATOM 5634 C C . VAL A 1 734 ? 13.181 1.134 -43.231 1.00 93.12 734 VAL A C 1
ATOM 5636 O O . VAL A 1 734 ? 12.392 0.276 -42.845 1.00 93.12 734 VAL A O 1
ATOM 5639 N N . THR A 1 735 ? 12.891 2.437 -43.210 1.00 92.94 735 THR A N 1
ATOM 5640 C CA . THR A 1 735 ? 11.613 2.986 -42.734 1.00 92.94 735 THR A CA 1
ATOM 5641 C C . THR A 1 735 ? 10.434 2.420 -43.526 1.00 92.94 735 THR A C 1
ATOM 5643 O O . THR A 1 735 ? 9.467 1.950 -42.933 1.00 92.94 735 THR A O 1
ATOM 5646 N N . LEU A 1 736 ? 10.526 2.394 -44.860 1.00 94.19 736 LEU A N 1
ATOM 5647 C CA . LEU A 1 736 ? 9.469 1.859 -45.726 1.00 94.19 736 LEU A CA 1
ATOM 5648 C C . LEU A 1 736 ? 9.217 0.364 -45.501 1.00 94.19 736 LEU A C 1
ATOM 5650 O O . LEU A 1 736 ? 8.074 -0.077 -45.578 1.00 94.19 736 LEU A O 1
ATOM 5654 N N . LEU A 1 737 ? 10.261 -0.413 -45.204 1.00 92.31 737 LEU A N 1
ATOM 5655 C CA . LEU A 1 737 ? 10.133 -1.841 -44.901 1.00 92.31 737 LEU A CA 1
ATOM 5656 C C . LEU A 1 737 ? 9.614 -2.108 -43.489 1.00 92.31 737 LEU A C 1
ATOM 5658 O O . LEU A 1 737 ? 8.947 -3.118 -43.265 1.00 92.31 737 LEU A O 1
ATOM 5662 N N . ALA A 1 738 ? 9.906 -1.220 -42.541 1.00 92.75 738 ALA A N 1
ATOM 5663 C CA . ALA A 1 738 ? 9.454 -1.356 -41.163 1.00 92.75 738 ALA A CA 1
ATOM 5664 C C . ALA A 1 738 ? 7.937 -1.169 -41.020 1.00 92.75 738 ALA A C 1
ATOM 5666 O O . ALA A 1 738 ? 7.341 -1.813 -40.167 1.00 92.75 738 ALA A O 1
ATOM 5667 N N . ILE A 1 739 ? 7.296 -0.348 -41.863 1.00 93.38 739 ILE A N 1
ATOM 5668 C CA . ILE A 1 739 ? 5.841 -0.109 -41.814 1.00 93.38 739 ILE A CA 1
ATOM 5669 C C . ILE A 1 739 ? 5.025 -1.410 -41.952 1.00 93.38 739 ILE A C 1
ATOM 5671 O O . ILE A 1 739 ? 4.288 -1.736 -41.020 1.00 93.38 739 ILE A O 1
ATOM 5675 N N . PRO A 1 740 ? 5.133 -2.190 -43.048 1.00 92.44 740 PRO A N 1
ATOM 5676 C CA . PRO A 1 740 ? 4.358 -3.421 -43.189 1.00 92.44 740 PRO A CA 1
ATOM 5677 C C . PRO A 1 740 ? 4.735 -4.469 -42.135 1.00 92.44 740 PRO A C 1
ATOM 5679 O O . PRO A 1 740 ? 3.857 -5.159 -41.627 1.00 92.44 740 PRO A O 1
ATOM 5682 N N . ALA A 1 741 ? 6.013 -4.565 -41.751 1.00 90.50 741 ALA A N 1
ATOM 5683 C CA . ALA A 1 741 ? 6.448 -5.487 -40.702 1.00 90.50 741 ALA A CA 1
ATOM 5684 C C . ALA A 1 741 ? 5.881 -5.112 -39.318 1.00 90.50 741 ALA A C 1
ATOM 5686 O O . ALA A 1 741 ? 5.455 -5.991 -38.572 1.00 90.50 741 ALA A O 1
ATOM 5687 N N . GLY A 1 742 ? 5.813 -3.819 -38.996 1.00 90.31 742 GLY A N 1
ATOM 5688 C CA . GLY A 1 742 ? 5.187 -3.302 -37.779 1.00 90.31 742 GLY A CA 1
ATOM 5689 C C . GLY A 1 742 ? 3.679 -3.543 -37.747 1.00 90.31 742 GLY A C 1
ATOM 5690 O O . GLY A 1 742 ? 3.147 -3.927 -36.713 1.00 90.31 742 GLY A O 1
ATOM 5691 N N . LEU A 1 743 ? 2.989 -3.410 -38.884 1.00 91.50 743 LEU A N 1
ATOM 5692 C CA . LEU A 1 743 ? 1.562 -3.738 -38.991 1.00 91.50 743 LEU A CA 1
ATOM 5693 C C . LEU A 1 743 ? 1.288 -5.233 -38.780 1.00 91.50 743 LEU A C 1
ATOM 5695 O O . LEU A 1 743 ? 0.351 -5.591 -38.067 1.00 91.50 743 LEU A O 1
ATOM 5699 N N . VAL A 1 744 ? 2.125 -6.106 -39.350 1.00 89.62 744 VAL A N 1
ATOM 5700 C CA . VAL A 1 744 ? 2.058 -7.555 -39.095 1.00 89.62 744 VAL A CA 1
ATOM 5701 C C . VAL A 1 744 ? 2.294 -7.846 -37.615 1.00 89.62 744 VAL A C 1
ATOM 5703 O O . VAL A 1 744 ? 1.544 -8.620 -37.023 1.00 89.62 744 VAL A O 1
ATOM 5706 N N . LEU A 1 745 ? 3.285 -7.195 -36.997 1.00 87.88 745 LEU A N 1
ATOM 5707 C CA . LEU A 1 745 ? 3.535 -7.334 -35.564 1.00 87.88 745 LEU A CA 1
ATOM 5708 C C . LEU A 1 745 ? 2.325 -6.881 -34.735 1.00 87.88 745 LEU A C 1
ATOM 5710 O O . LEU A 1 745 ? 1.919 -7.603 -33.834 1.00 87.88 745 LEU A O 1
ATOM 5714 N N . SER A 1 746 ? 1.707 -5.744 -35.069 1.00 89.94 746 SER A N 1
ATOM 5715 C CA . SER A 1 746 ? 0.491 -5.262 -34.401 1.00 89.94 746 SER A CA 1
ATOM 5716 C C . SER A 1 746 ? -0.636 -6.294 -34.473 1.00 89.94 746 SER A C 1
ATOM 5718 O O . SER A 1 746 ? -1.246 -6.626 -33.460 1.00 89.94 746 SER A O 1
ATOM 5720 N N . HIS A 1 747 ? -0.857 -6.891 -35.646 1.00 89.12 747 HIS A N 1
ATOM 5721 C CA . HIS A 1 747 ? -1.851 -7.947 -35.803 1.00 89.12 747 HIS A CA 1
ATOM 5722 C C . HIS A 1 747 ? -1.551 -9.176 -34.934 1.00 89.12 747 HIS A C 1
ATOM 5724 O O . HIS A 1 747 ? -2.461 -9.698 -34.293 1.00 89.12 747 HIS A O 1
ATOM 5730 N N . VAL A 1 748 ? -0.294 -9.626 -34.872 1.00 85.19 748 VAL A N 1
ATOM 5731 C CA . VAL A 1 748 ? 0.127 -10.754 -34.020 1.00 85.19 748 VAL A CA 1
ATOM 5732 C C . VAL A 1 748 ? -0.097 -10.442 -32.538 1.00 85.19 748 VAL A C 1
ATOM 5734 O O . VAL A 1 748 ? -0.622 -11.280 -31.803 1.00 85.19 748 VAL A O 1
ATOM 5737 N N . LEU A 1 749 ? 0.242 -9.226 -32.100 1.00 84.56 749 LEU A N 1
ATOM 5738 C CA . LEU A 1 749 ? 0.013 -8.791 -30.722 1.00 84.56 749 LEU A CA 1
ATOM 5739 C C . LEU A 1 749 ? -1.484 -8.811 -30.364 1.00 84.56 749 LEU A C 1
ATOM 5741 O O . LEU A 1 749 ? -1.842 -9.261 -29.281 1.00 84.56 749 LEU A O 1
ATOM 5745 N N . ILE A 1 750 ? -2.369 -8.407 -31.280 1.00 88.44 750 ILE A N 1
ATOM 5746 C CA . ILE A 1 750 ? -3.824 -8.349 -31.045 1.00 88.44 750 ILE A CA 1
ATOM 5747 C C . ILE A 1 750 ? -4.508 -9.724 -31.149 1.00 88.44 750 ILE A C 1
ATOM 5749 O O . ILE A 1 750 ? -5.419 -10.033 -30.381 1.00 88.44 750 ILE A O 1
ATOM 5753 N N . SER A 1 751 ? -4.129 -10.540 -32.131 1.00 84.81 751 SER A N 1
ATOM 5754 C CA . SER A 1 751 ? -4.833 -11.793 -32.456 1.00 84.81 751 SER A CA 1
ATOM 5755 C C . SER A 1 751 ? -4.326 -13.007 -31.682 1.00 84.81 751 SER A C 1
ATOM 5757 O O . SER A 1 751 ? -5.073 -13.967 -31.525 1.00 84.81 751 SER A O 1
ATOM 5759 N N . ILE A 1 752 ? -3.082 -12.966 -31.196 1.00 80.06 752 ILE A N 1
ATOM 5760 C CA . ILE A 1 752 ? -2.445 -14.096 -30.511 1.00 80.06 752 ILE A CA 1
ATOM 5761 C C . ILE A 1 752 ? -2.095 -13.701 -29.082 1.00 80.06 752 ILE A C 1
ATOM 5763 O O . ILE A 1 752 ? -2.641 -14.264 -28.137 1.00 80.06 752 ILE A O 1
ATOM 5767 N N . VAL A 1 753 ? -1.236 -12.690 -28.904 1.00 78.19 753 VAL A N 1
ATOM 5768 C CA . VAL A 1 753 ? -0.733 -12.332 -27.566 1.00 78.19 753 VAL A CA 1
ATOM 5769 C C . VAL A 1 753 ? -1.860 -11.828 -26.669 1.00 78.19 753 VAL A C 1
ATOM 5771 O O . VAL A 1 753 ? -1.974 -12.283 -25.536 1.00 78.19 753 VAL A O 1
ATOM 5774 N N . ASN A 1 754 ? -2.730 -10.949 -27.172 1.00 82.19 754 ASN A N 1
ATOM 5775 C CA . ASN A 1 754 ? -3.851 -10.421 -26.397 1.00 82.19 754 ASN A CA 1
ATOM 5776 C C . ASN A 1 754 ? -4.901 -11.493 -26.071 1.00 82.19 754 ASN A C 1
ATOM 5778 O O . ASN A 1 754 ? -5.476 -11.460 -24.988 1.00 82.19 754 ASN A O 1
ATOM 5782 N N . VAL A 1 755 ? -5.123 -12.460 -26.967 1.00 81.94 755 VAL A N 1
ATOM 5783 C CA . VAL A 1 755 ? -6.048 -13.580 -26.726 1.00 81.94 755 VAL A CA 1
ATOM 5784 C C . VAL A 1 755 ? -5.474 -14.533 -25.679 1.00 81.94 755 VAL A C 1
ATOM 5786 O O . VAL A 1 755 ? -6.185 -14.916 -24.759 1.00 81.94 755 VAL A O 1
ATOM 5789 N N . ASN A 1 756 ? -4.183 -14.855 -25.749 1.00 77.25 756 ASN A N 1
ATOM 5790 C CA . ASN A 1 756 ? -3.534 -15.730 -24.768 1.00 77.25 756 ASN A CA 1
ATOM 5791 C C . ASN A 1 756 ? -3.324 -15.048 -23.412 1.00 77.25 756 ASN A C 1
ATOM 5793 O O . ASN A 1 756 ? -3.260 -15.726 -22.387 1.00 77.25 756 ASN A O 1
ATOM 5797 N N . ALA A 1 757 ? -3.215 -13.717 -23.402 1.00 72.06 757 ALA A N 1
ATOM 5798 C CA . ALA A 1 757 ? -3.227 -12.927 -22.184 1.00 72.06 757 ALA A CA 1
ATOM 5799 C C . ALA A 1 757 ? -4.648 -12.866 -21.615 1.00 72.06 757 ALA A C 1
ATOM 5801 O O . ALA A 1 757 ? -4.905 -13.446 -20.575 1.00 72.06 757 ALA A O 1
ATOM 5802 N N . PHE A 1 758 ? -5.583 -12.205 -22.294 1.00 74.94 758 PHE A N 1
ATOM 5803 C CA . PHE A 1 758 ? -6.853 -11.791 -21.696 1.00 74.94 758 PHE A CA 1
ATOM 5804 C C . PHE A 1 758 ? -8.080 -12.582 -22.167 1.00 74.94 758 PHE A C 1
ATOM 5806 O O . PHE A 1 758 ? -9.174 -12.386 -21.642 1.00 74.94 758 PHE A O 1
ATOM 5813 N N . GLY A 1 759 ? -7.931 -13.473 -23.146 1.00 78.06 759 GLY A N 1
ATOM 5814 C CA . GLY A 1 759 ? -9.035 -14.264 -23.691 1.00 78.06 759 GLY A CA 1
ATOM 5815 C C . GLY A 1 759 ? -9.957 -13.483 -24.624 1.00 78.06 759 GLY A C 1
ATOM 5816 O O . GLY A 1 759 ? -11.097 -13.884 -24.803 1.00 78.06 759 GLY A O 1
ATOM 5817 N N . TRP A 1 760 ? -9.525 -12.364 -25.209 1.00 85.62 760 TRP A N 1
ATOM 5818 C CA . TRP A 1 760 ? -10.337 -11.594 -26.162 1.00 85.62 760 TRP A CA 1
ATOM 5819 C C . TRP A 1 760 ? -9.473 -10.875 -27.205 1.00 85.62 760 TRP A C 1
ATOM 5821 O O . TRP A 1 760 ? -8.258 -10.742 -27.051 1.00 85.62 760 TRP A O 1
ATOM 5831 N N . THR A 1 761 ? -10.096 -10.431 -28.298 1.00 90.88 761 THR A N 1
ATOM 5832 C CA . THR A 1 761 ? -9.440 -9.705 -29.397 1.00 90.88 761 THR A CA 1
ATOM 5833 C C . THR A 1 761 ? -10.296 -8.526 -29.858 1.00 90.88 761 THR A C 1
ATOM 5835 O O . THR A 1 761 ? -11.462 -8.415 -29.492 1.00 90.88 761 THR A O 1
ATOM 5838 N N . TYR A 1 762 ? -9.724 -7.635 -30.661 1.00 91.19 762 TYR A N 1
ATOM 5839 C CA . TYR A 1 762 ? -10.367 -6.412 -31.139 1.00 91.19 762 TYR A CA 1
ATOM 5840 C C . TYR A 1 762 ? -9.943 -6.097 -32.577 1.00 91.19 762 TYR A C 1
ATOM 5842 O O . TYR A 1 762 ? -8.903 -6.574 -33.039 1.00 91.19 762 TYR A O 1
ATOM 5850 N N . PRO A 1 763 ? -10.742 -5.315 -33.326 1.00 90.69 763 PRO A N 1
ATOM 5851 C CA . PRO A 1 763 ? -10.398 -4.958 -34.695 1.00 90.69 763 PRO A CA 1
ATOM 5852 C C . PRO A 1 763 ? -9.124 -4.106 -34.747 1.00 90.69 763 PRO A C 1
ATOM 5854 O O . PRO A 1 763 ? -8.978 -3.130 -34.011 1.00 90.69 763 PRO A O 1
ATOM 5857 N N . LEU A 1 764 ? -8.221 -4.455 -35.666 1.00 89.75 764 LEU A N 1
ATOM 5858 C CA . LEU A 1 764 ? -7.048 -3.643 -35.983 1.00 89.75 764 LEU A CA 1
ATOM 5859 C C . LEU A 1 764 ? -7.509 -2.368 -36.701 1.00 89.75 764 LEU A C 1
ATOM 5861 O O . LEU A 1 764 ? -7.997 -2.432 -37.830 1.00 89.75 764 LEU A O 1
ATOM 5865 N N . ASN A 1 765 ? -7.333 -1.214 -36.058 1.00 89.06 765 ASN A N 1
ATOM 5866 C CA . ASN A 1 765 ? -7.673 0.084 -36.623 1.00 89.06 765 ASN A CA 1
ATOM 5867 C C . ASN A 1 765 ? -6.399 0.853 -36.983 1.00 89.06 765 ASN A C 1
ATOM 5869 O O . ASN A 1 765 ? -5.708 1.407 -36.128 1.00 89.06 765 ASN A O 1
ATOM 5873 N N . ILE A 1 766 ? -6.082 0.879 -38.275 1.00 85.12 766 ILE A N 1
ATOM 5874 C CA . ILE A 1 766 ? -4.868 1.512 -38.787 1.00 85.12 766 ILE A CA 1
ATOM 5875 C C . ILE A 1 766 ? -5.159 2.986 -39.065 1.00 85.12 766 ILE A C 1
ATOM 5877 O O . ILE A 1 766 ? -5.891 3.303 -39.999 1.00 85.12 766 ILE A O 1
ATOM 5881 N N . LYS A 1 767 ? -4.528 3.890 -38.306 1.00 85.00 767 LYS A N 1
ATOM 5882 C CA . LYS A 1 767 ? -4.525 5.338 -38.575 1.00 85.00 767 LYS A CA 1
ATOM 5883 C C . LYS A 1 767 ? -3.287 5.705 -39.406 1.00 85.00 767 LYS A C 1
ATOM 5885 O O . LYS A 1 767 ? -2.192 5.794 -38.843 1.00 85.00 767 LYS A O 1
ATOM 5890 N N . PRO A 1 768 ? -3.409 5.955 -40.727 1.00 87.62 768 PRO A N 1
ATOM 5891 C CA . PRO A 1 768 ? -2.242 6.196 -41.578 1.00 87.62 768 PRO A CA 1
ATOM 5892 C C . PRO A 1 768 ? -1.448 7.443 -41.172 1.00 87.62 768 PRO A C 1
ATOM 5894 O O . PRO A 1 768 ? -0.231 7.474 -41.326 1.00 87.62 768 PRO A O 1
ATOM 5897 N N . SER A 1 769 ? -2.122 8.455 -40.614 1.00 85.44 769 SER A N 1
ATOM 5898 C CA . SER A 1 769 ? -1.495 9.684 -40.119 1.00 85.44 769 SER A CA 1
ATOM 5899 C C . SER A 1 769 ? -0.545 9.433 -38.944 1.00 85.44 769 SER A C 1
ATOM 5901 O O . SER A 1 769 ? 0.567 9.955 -38.949 1.00 85.44 769 SER A O 1
ATOM 5903 N N . ALA A 1 770 ? -0.941 8.602 -37.976 1.00 78.69 770 ALA A N 1
ATOM 5904 C CA . ALA A 1 770 ? -0.129 8.280 -36.802 1.00 78.69 770 ALA A CA 1
ATOM 5905 C C . ALA A 1 770 ? 1.123 7.476 -37.188 1.00 78.69 770 ALA A C 1
ATOM 5907 O O . ALA A 1 770 ? 2.244 7.844 -36.839 1.00 78.69 770 ALA A O 1
ATOM 5908 N N . ILE A 1 771 ? 0.950 6.432 -38.006 1.00 85.56 771 ILE A N 1
ATOM 5909 C CA . ILE A 1 771 ? 2.070 5.619 -38.503 1.00 85.56 771 ILE A CA 1
ATOM 5910 C C . ILE A 1 771 ? 3.002 6.460 -39.380 1.00 85.56 771 ILE A C 1
ATOM 5912 O O . ILE A 1 771 ? 4.223 6.366 -39.256 1.00 85.56 771 ILE A O 1
ATOM 5916 N N . GLY A 1 772 ? 2.438 7.318 -40.236 1.00 85.50 772 GLY A N 1
ATOM 5917 C CA . GLY A 1 772 ? 3.200 8.256 -41.055 1.00 85.50 772 GLY A CA 1
ATOM 5918 C C . GLY A 1 772 ? 4.036 9.219 -40.212 1.00 85.50 772 GLY A C 1
ATOM 5919 O O . GLY A 1 772 ? 5.206 9.432 -40.522 1.00 85.50 772 GLY A O 1
ATOM 5920 N N . PHE A 1 773 ? 3.480 9.745 -39.118 1.00 83.88 773 PHE A N 1
ATOM 5921 C CA . PHE A 1 773 ? 4.198 10.619 -38.191 1.00 83.88 773 PHE A CA 1
ATOM 5922 C C . PHE A 1 773 ? 5.366 9.904 -37.499 1.00 83.88 773 PHE A C 1
ATOM 5924 O O . PHE A 1 773 ? 6.468 10.447 -37.465 1.00 83.88 773 PHE A O 1
ATOM 5931 N N . ILE A 1 774 ? 5.166 8.676 -37.008 1.00 84.25 774 ILE A N 1
ATOM 5932 C CA . ILE A 1 774 ? 6.221 7.859 -36.377 1.00 84.25 774 ILE A CA 1
ATOM 5933 C C . ILE A 1 774 ? 7.335 7.531 -37.376 1.00 84.25 774 ILE A C 1
ATOM 5935 O O . ILE A 1 774 ? 8.522 7.691 -37.087 1.00 84.25 774 ILE A O 1
ATOM 5939 N N . ALA A 1 775 ? 6.960 7.094 -38.579 1.00 87.19 775 ALA A N 1
ATOM 5940 C CA . ALA A 1 775 ? 7.910 6.790 -39.639 1.00 87.19 775 ALA A CA 1
ATOM 5941 C C . ALA A 1 775 ? 8.725 8.034 -40.032 1.00 87.19 775 ALA A C 1
ATOM 5943 O O . ALA A 1 775 ? 9.950 7.961 -40.158 1.00 87.19 775 ALA A O 1
ATOM 5944 N N . LEU A 1 776 ? 8.061 9.186 -40.177 1.00 87.69 776 LEU A N 1
ATOM 5945 C CA . LEU A 1 776 ? 8.692 10.449 -40.547 1.00 87.69 776 LEU A CA 1
ATOM 5946 C C . LEU A 1 776 ? 9.599 10.993 -39.437 1.00 87.69 776 LEU A C 1
ATOM 5948 O O . LEU A 1 776 ? 10.719 11.407 -39.726 1.00 87.69 776 LEU A O 1
ATOM 5952 N N . SER A 1 777 ? 9.158 10.976 -38.179 1.00 81.31 777 SER A N 1
ATOM 5953 C CA . SER A 1 777 ? 9.950 11.462 -37.044 1.00 81.31 777 SER A CA 1
ATOM 5954 C C . SER A 1 777 ? 11.191 10.597 -36.820 1.00 81.31 777 SER A C 1
ATOM 5956 O O . SER A 1 777 ? 12.296 11.131 -36.695 1.00 81.31 777 SER A O 1
ATOM 5958 N N . GLY A 1 778 ? 11.049 9.268 -36.890 1.00 82.44 778 GLY A N 1
ATOM 5959 C CA . GLY A 1 778 ? 12.172 8.335 -36.840 1.00 82.44 778 GLY A CA 1
ATOM 5960 C C . GLY A 1 778 ? 13.155 8.550 -37.994 1.00 82.44 778 GLY A C 1
ATOM 5961 O O . GLY A 1 778 ? 14.369 8.543 -37.787 1.00 82.44 778 GLY A O 1
ATOM 5962 N N . PHE A 1 779 ? 12.646 8.791 -39.206 1.00 88.12 779 PHE A N 1
ATOM 5963 C CA . PHE A 1 779 ? 13.471 9.096 -40.373 1.00 88.12 779 PHE A CA 1
ATOM 5964 C C . PHE A 1 779 ? 14.239 10.418 -40.209 1.00 88.12 779 PHE A C 1
ATOM 5966 O O . PHE A 1 779 ? 15.460 10.440 -40.374 1.00 88.12 779 PHE A O 1
ATOM 5973 N N . ILE A 1 780 ? 13.561 11.505 -39.823 1.00 85.06 780 ILE A N 1
ATOM 5974 C CA . ILE A 1 780 ? 14.176 12.822 -39.589 1.00 85.06 780 ILE A CA 1
ATOM 5975 C C . ILE A 1 780 ? 15.228 12.741 -38.480 1.00 85.06 780 ILE A C 1
ATOM 5977 O O . ILE A 1 780 ? 16.338 13.245 -38.656 1.00 85.06 780 ILE A O 1
ATOM 5981 N N . GLY A 1 781 ? 14.923 12.068 -37.368 1.00 80.88 781 GLY A N 1
ATOM 5982 C CA . GLY A 1 781 ? 15.875 11.854 -36.278 1.00 80.88 781 GLY A CA 1
ATOM 5983 C C . GLY A 1 781 ? 17.154 11.172 -36.769 1.00 80.88 781 GLY A C 1
ATOM 5984 O O . GLY A 1 781 ? 18.264 11.618 -36.465 1.00 80.88 781 GLY A O 1
ATOM 5985 N N . MET A 1 782 ? 17.014 10.156 -37.625 1.00 84.75 782 MET A N 1
ATOM 5986 C CA . MET A 1 782 ? 18.161 9.470 -38.212 1.00 84.75 782 MET A CA 1
ATOM 5987 C C . MET A 1 782 ? 18.946 10.359 -39.184 1.00 84.75 782 MET A C 1
ATOM 5989 O O . MET A 1 782 ? 20.178 10.335 -39.176 1.00 84.75 782 MET A O 1
ATOM 5993 N N . LEU A 1 783 ? 18.274 11.201 -39.977 1.00 85.81 783 LEU A N 1
ATOM 5994 C CA . LEU A 1 783 ? 18.939 12.181 -40.844 1.00 85.81 783 LEU A CA 1
ATOM 5995 C C . LEU A 1 783 ? 19.771 13.184 -40.043 1.00 85.81 783 LEU A C 1
ATOM 5997 O O . LEU A 1 783 ? 20.919 13.447 -40.405 1.00 85.81 783 LEU A O 1
ATOM 6001 N N . VAL A 1 784 ? 19.233 13.710 -38.941 1.00 83.00 784 VAL A N 1
ATOM 6002 C CA . VAL A 1 784 ? 19.952 14.640 -38.056 1.00 83.00 784 VAL A CA 1
ATOM 6003 C C . VAL A 1 784 ? 21.226 13.986 -37.523 1.00 83.00 784 VAL A C 1
ATOM 6005 O O . VAL A 1 784 ? 22.309 14.574 -37.593 1.00 83.00 784 VAL A O 1
ATOM 6008 N N . VAL A 1 785 ? 21.132 12.732 -37.077 1.00 81.62 785 VAL A N 1
ATOM 6009 C CA . VAL A 1 785 ? 22.289 11.959 -36.613 1.00 81.62 785 VAL A CA 1
ATOM 6010 C C . VAL A 1 785 ? 23.308 11.711 -37.725 1.00 81.62 785 VAL A C 1
ATOM 6012 O O . VAL A 1 785 ? 24.513 11.885 -37.504 1.00 81.62 785 VAL A O 1
ATOM 6015 N N . CYS A 1 786 ? 22.853 11.351 -38.928 1.00 82.75 786 CYS A N 1
ATOM 6016 C CA . CYS A 1 786 ? 23.723 11.167 -40.088 1.00 82.75 786 CYS A CA 1
ATOM 6017 C C . CYS A 1 786 ? 24.486 12.452 -40.418 1.00 82.75 786 CYS A C 1
ATOM 6019 O O . CYS A 1 786 ? 25.705 12.429 -40.599 1.00 82.75 786 CYS A O 1
ATOM 6021 N N . TRP A 1 787 ? 23.777 13.580 -40.451 1.00 81.62 787 TRP A N 1
ATOM 6022 C CA . TRP A 1 787 ? 24.338 14.891 -40.750 1.00 81.62 787 TRP A CA 1
ATOM 6023 C C . TRP A 1 787 ? 25.381 15.317 -39.712 1.00 81.62 787 TRP A C 1
ATOM 6025 O O . TRP A 1 787 ? 26.516 15.631 -40.073 1.00 81.62 787 TRP A O 1
ATOM 6035 N N . LEU A 1 788 ? 25.039 15.258 -38.420 1.00 76.50 788 LEU A N 1
ATOM 6036 C CA . LEU A 1 788 ? 25.943 15.596 -37.312 1.00 76.50 788 LEU A CA 1
ATOM 6037 C C . LEU A 1 788 ? 27.223 14.749 -37.338 1.00 76.50 788 LEU A C 1
ATOM 6039 O O . LEU A 1 788 ? 28.327 15.270 -37.142 1.00 76.50 788 LEU A O 1
ATOM 6043 N N . SER A 1 789 ? 27.082 13.451 -37.612 1.00 74.06 789 SER A N 1
ATOM 6044 C CA . SER A 1 789 ? 28.202 12.507 -37.662 1.00 74.06 789 SER A CA 1
ATOM 6045 C C . SER A 1 789 ? 29.136 12.796 -38.844 1.00 74.06 789 SER A C 1
ATOM 6047 O O . SER A 1 789 ? 30.358 12.821 -38.678 1.00 74.06 789 SER A O 1
ATOM 6049 N N . LEU A 1 790 ? 28.581 13.085 -40.026 1.00 75.94 790 LEU A N 1
ATOM 6050 C CA . LEU A 1 790 ? 29.347 13.416 -41.234 1.00 75.94 790 LEU A CA 1
ATOM 6051 C C . LEU A 1 790 ? 29.990 14.810 -41.172 1.00 75.94 790 LEU A C 1
ATOM 6053 O O . LEU A 1 790 ? 31.123 14.987 -41.630 1.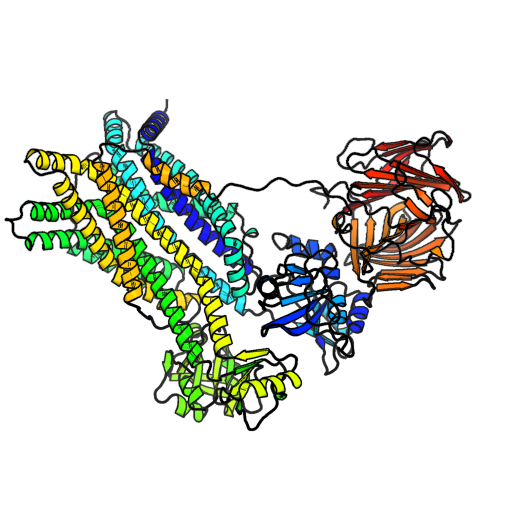00 75.94 790 LEU A O 1
ATOM 6057 N N . TYR A 1 791 ? 29.306 15.788 -40.575 1.00 71.50 791 TYR A N 1
ATOM 6058 C CA . TYR A 1 791 ? 29.844 17.128 -40.347 1.00 71.50 791 TYR A CA 1
ATOM 6059 C C . TYR A 1 791 ? 31.069 17.071 -39.428 1.00 71.50 791 TYR A C 1
ATOM 6061 O O . TYR A 1 791 ? 32.133 17.593 -39.760 1.00 71.50 791 TYR A O 1
ATOM 6069 N N . ARG A 1 792 ? 30.991 16.346 -38.307 1.00 64.56 792 ARG A N 1
ATOM 6070 C CA . ARG A 1 792 ? 32.131 16.214 -37.383 1.00 64.56 792 ARG A CA 1
ATOM 6071 C C . ARG A 1 792 ? 33.290 15.409 -37.968 1.00 64.56 792 ARG A C 1
ATOM 6073 O O . ARG A 1 792 ? 34.441 15.786 -37.755 1.00 64.56 792 ARG A O 1
ATOM 6080 N N . ALA A 1 793 ? 33.009 14.369 -38.758 1.00 63.00 793 ALA A N 1
ATOM 6081 C CA . ALA A 1 793 ? 34.042 13.604 -39.462 1.00 63.00 793 ALA A CA 1
ATOM 6082 C C . ALA A 1 793 ? 34.907 14.482 -40.390 1.00 63.00 793 ALA A C 1
ATOM 6084 O O . ALA A 1 793 ? 36.072 14.167 -40.632 1.00 63.00 793 ALA A O 1
ATOM 6085 N N . SER A 1 794 ? 34.372 15.612 -40.864 1.00 60.09 794 SER A N 1
ATOM 6086 C CA . SER A 1 794 ? 35.119 16.572 -41.679 1.00 60.09 794 SER A CA 1
ATOM 6087 C C . SER A 1 794 ? 35.968 17.584 -40.922 1.00 60.09 794 SER A C 1
ATOM 6089 O O . SER A 1 794 ? 36.986 18.036 -41.440 1.00 60.09 794 SER A O 1
ATOM 6091 N N . ALA A 1 795 ? 35.601 17.915 -39.685 1.00 56.09 795 ALA A N 1
ATOM 6092 C CA . ALA A 1 795 ? 36.198 19.022 -38.942 1.00 56.09 795 ALA A CA 1
ATOM 6093 C C . ALA A 1 795 ? 37.573 18.700 -38.314 1.00 56.09 795 ALA A C 1
ATOM 6095 O O . ALA A 1 795 ? 38.063 19.469 -37.490 1.00 56.09 795 ALA A O 1
ATOM 6096 N N . ARG A 1 796 ? 38.202 17.558 -38.648 1.00 53.25 796 ARG A N 1
ATOM 6097 C CA . ARG A 1 796 ? 39.453 17.040 -38.036 1.00 53.25 796 ARG A CA 1
ATOM 6098 C C . ARG A 1 796 ? 39.456 17.006 -36.490 1.00 53.25 796 ARG A C 1
ATOM 6100 O O . ARG A 1 796 ? 40.511 16.822 -35.891 1.00 53.25 796 ARG A O 1
ATOM 6107 N N . ARG A 1 797 ? 38.299 17.139 -35.831 1.00 45.62 797 ARG A N 1
ATOM 6108 C CA . ARG A 1 797 ? 38.144 17.131 -34.370 1.00 45.62 797 ARG A CA 1
ATOM 6109 C C . ARG A 1 797 ? 37.127 16.070 -33.956 1.00 45.62 797 ARG A C 1
ATOM 6111 O O . ARG A 1 797 ? 35.934 16.240 -34.165 1.00 45.62 797 ARG A O 1
ATOM 6118 N N . LEU A 1 798 ? 37.603 15.007 -33.319 1.00 46.19 798 LEU A N 1
ATOM 6119 C CA . LEU A 1 798 ? 36.854 14.171 -32.371 1.00 46.19 798 LEU A CA 1
ATOM 6120 C C . LEU A 1 798 ? 37.893 13.624 -31.371 1.00 46.19 798 LEU A C 1
ATOM 6122 O O . LEU A 1 798 ? 38.964 13.227 -31.841 1.00 46.19 798 LEU A O 1
ATOM 6126 N N . PRO A 1 799 ? 37.620 13.588 -30.039 1.00 49.00 799 PRO A N 1
ATOM 6127 C CA . PRO A 1 799 ? 36.354 13.075 -29.504 1.00 49.00 799 PRO A CA 1
ATOM 6128 C C . PRO A 1 799 ? 35.863 13.617 -28.119 1.00 49.00 799 PRO A C 1
ATOM 6130 O O . PRO A 1 799 ? 35.521 12.813 -27.261 1.00 49.00 799 PRO A O 1
ATOM 6133 N N . SER A 1 800 ? 35.779 14.927 -27.836 1.00 45.38 800 SER A N 1
ATOM 6134 C CA . SER A 1 800 ? 35.339 15.418 -26.495 1.00 45.38 800 SER A CA 1
ATOM 6135 C C . SER A 1 800 ? 33.828 15.685 -26.321 1.00 45.38 800 SER A C 1
ATOM 6137 O O . SER A 1 800 ? 33.358 15.848 -25.201 1.00 45.38 800 SER A O 1
ATOM 6139 N N . GLY A 1 801 ? 33.034 15.703 -27.398 1.00 44.62 801 GLY A N 1
ATOM 6140 C CA . GLY A 1 801 ? 31.628 16.145 -27.351 1.00 44.62 801 GLY A CA 1
ATOM 6141 C C . GLY A 1 801 ? 30.580 15.105 -26.929 1.00 44.62 801 GLY A C 1
ATOM 6142 O O . GLY A 1 801 ? 29.431 15.478 -26.724 1.00 44.62 801 GLY A O 1
ATOM 6143 N N . PHE A 1 802 ? 30.933 13.820 -26.805 1.00 49.34 802 PHE A N 1
ATOM 6144 C CA . PHE A 1 802 ? 29.992 12.795 -26.318 1.00 49.34 802 PHE A CA 1
ATOM 6145 C C . PHE A 1 802 ? 29.697 12.947 -24.815 1.00 49.34 802 PHE A C 1
ATOM 6147 O O . PHE A 1 802 ? 28.605 12.612 -24.373 1.00 49.34 802 PHE A O 1
ATOM 6154 N N . ALA A 1 803 ? 30.622 13.546 -24.056 1.00 44.41 803 ALA A N 1
ATOM 6155 C CA . ALA A 1 803 ? 30.443 13.863 -22.640 1.00 44.41 803 ALA A CA 1
ATOM 6156 C C . ALA A 1 803 ? 29.400 14.971 -22.392 1.00 44.41 803 ALA A C 1
ATOM 6158 O O . ALA A 1 803 ? 28.742 14.963 -21.359 1.00 44.41 803 ALA A O 1
ATOM 6159 N N . GLY A 1 804 ? 29.199 15.893 -23.344 1.00 44.75 804 GLY A N 1
ATOM 6160 C CA . GLY A 1 804 ? 28.223 16.983 -23.205 1.00 44.75 804 GLY A CA 1
ATOM 6161 C C . GLY A 1 804 ? 26.768 16.511 -23.254 1.00 44.75 804 GLY A C 1
ATOM 6162 O O . GLY A 1 804 ? 25.926 17.060 -22.556 1.00 44.75 804 GLY A O 1
ATOM 6163 N N . LEU A 1 805 ? 26.486 15.449 -24.017 1.00 49.00 805 LEU A N 1
ATOM 6164 C CA . LEU A 1 805 ? 25.170 14.800 -24.009 1.00 49.00 805 LEU A CA 1
ATOM 6165 C C . LEU A 1 805 ? 24.946 13.994 -22.712 1.00 49.00 805 LEU A C 1
ATOM 6167 O O . LEU A 1 805 ? 23.817 13.823 -22.278 1.00 49.00 805 LEU A O 1
ATOM 6171 N N . PHE A 1 806 ? 26.033 13.515 -22.099 1.00 49.12 806 PHE A N 1
ATOM 6172 C CA . PHE A 1 806 ? 26.034 12.672 -20.899 1.00 49.12 806 PHE A CA 1
ATOM 6173 C C . PHE A 1 806 ? 25.867 13.490 -19.605 1.00 49.12 806 PHE A C 1
ATOM 6175 O O . PHE A 1 806 ? 25.115 13.106 -18.714 1.00 49.12 806 PHE A O 1
ATOM 6182 N N . LEU A 1 807 ? 26.524 14.654 -19.522 1.00 45.72 807 LEU A N 1
ATOM 6183 C CA . LEU A 1 807 ? 26.464 15.565 -18.370 1.00 45.72 807 LEU A CA 1
ATOM 6184 C C . LEU A 1 807 ? 25.089 16.224 -18.196 1.00 45.72 807 LEU A C 1
ATOM 6186 O O . LEU A 1 807 ? 24.692 16.506 -17.070 1.00 45.72 807 LEU A O 1
ATOM 6190 N N . LEU A 1 808 ? 24.347 16.423 -19.289 1.00 42.84 808 LEU A N 1
ATOM 6191 C CA . LEU A 1 808 ? 23.018 17.036 -19.242 1.00 42.84 808 LEU A CA 1
ATOM 6192 C C . LEU A 1 808 ? 21.952 16.089 -18.660 1.00 42.84 808 LEU A C 1
ATOM 6194 O O . LEU A 1 808 ? 21.006 16.549 -18.035 1.00 42.84 808 LEU A O 1
ATOM 6198 N N . CYS A 1 809 ? 22.128 14.772 -18.821 1.00 44.62 809 CYS A N 1
ATOM 6199 C CA . CYS A 1 809 ? 21.222 13.758 -18.270 1.00 44.62 809 CYS A CA 1
ATOM 6200 C C . CYS A 1 809 ? 21.578 13.364 -16.828 1.00 44.62 809 CYS A C 1
ATOM 6202 O O . CYS A 1 809 ? 20.682 13.118 -16.031 1.00 44.62 809 CYS A O 1
ATOM 6204 N N . ALA A 1 810 ? 22.868 13.333 -16.475 1.00 41.59 810 ALA A N 1
ATOM 6205 C CA . ALA A 1 810 ? 23.311 12.976 -15.124 1.00 41.59 810 ALA A CA 1
ATOM 6206 C C . ALA A 1 810 ? 23.044 14.084 -14.085 1.00 41.59 810 ALA A C 1
ATOM 6208 O O . ALA A 1 810 ? 22.808 13.786 -12.918 1.00 41.59 810 ALA A O 1
ATOM 6209 N N . GLY A 1 811 ? 23.043 15.356 -14.504 1.00 35.00 811 GLY A N 1
ATOM 6210 C CA . GLY A 1 811 ? 22.819 16.500 -13.612 1.00 35.00 811 GLY A CA 1
ATOM 6211 C C . GLY A 1 811 ? 21.388 16.650 -13.084 1.00 35.00 811 GLY A C 1
ATOM 6212 O O . GLY A 1 811 ? 21.178 17.395 -12.136 1.00 35.00 811 GLY A O 1
ATOM 6213 N N . LEU A 1 812 ? 20.412 15.943 -13.660 1.00 41.59 812 LEU A N 1
ATOM 6214 C CA . LEU A 1 812 ? 18.999 16.048 -13.273 1.00 41.59 812 LEU A CA 1
ATOM 6215 C C . LEU A 1 812 ? 18.594 15.091 -12.133 1.00 41.59 812 LEU A C 1
ATOM 6217 O O . LEU A 1 812 ? 17.444 15.116 -11.719 1.00 41.59 812 LEU A O 1
ATOM 6221 N N . ILE A 1 813 ? 19.505 14.243 -11.635 1.00 44.22 813 ILE A N 1
ATOM 6222 C CA . ILE A 1 813 ? 19.132 13.022 -10.895 1.00 44.22 813 ILE A CA 1
ATOM 6223 C C . ILE A 1 813 ? 19.614 12.976 -9.429 1.00 44.22 813 ILE A C 1
ATOM 6225 O O . ILE A 1 813 ? 19.043 12.251 -8.620 1.00 44.22 813 ILE A O 1
ATOM 6229 N N . SER A 1 814 ? 20.650 13.718 -9.037 1.00 31.88 814 SER A N 1
ATOM 6230 C CA . SER A 1 814 ? 21.437 13.347 -7.846 1.00 31.88 814 SER A CA 1
ATOM 6231 C C . SER A 1 814 ? 21.505 14.382 -6.714 1.00 31.88 814 SER A C 1
ATOM 6233 O O . SER A 1 814 ? 22.542 14.485 -6.065 1.00 31.88 814 SER A O 1
ATOM 6235 N N . GLY A 1 815 ? 20.452 15.158 -6.445 1.00 29.16 815 GLY A N 1
ATOM 6236 C CA . GLY A 1 815 ? 20.514 16.196 -5.406 1.00 29.16 815 GLY A CA 1
ATOM 6237 C C . GLY A 1 815 ? 19.299 16.278 -4.488 1.00 29.16 815 GLY A C 1
ATOM 6238 O O . GLY A 1 815 ? 18.482 17.156 -4.722 1.00 29.16 815 GLY A O 1
ATOM 6239 N N . CYS A 1 816 ? 19.209 15.399 -3.473 1.00 27.61 816 CYS A N 1
ATOM 6240 C CA . CYS A 1 816 ? 18.815 15.692 -2.071 1.00 27.61 816 CYS A CA 1
ATOM 6241 C C . CYS A 1 816 ? 18.329 14.436 -1.312 1.00 27.61 816 CYS A C 1
ATOM 6243 O O . CYS A 1 816 ? 17.363 13.819 -1.742 1.00 27.61 816 CYS A O 1
ATOM 6245 N N . SER A 1 817 ? 18.961 14.110 -0.170 1.00 27.38 817 SER A N 1
ATOM 6246 C CA . SER A 1 817 ? 18.295 13.686 1.088 1.00 27.38 817 SER A CA 1
ATOM 6247 C C . SER A 1 817 ? 19.308 13.487 2.247 1.00 27.38 817 SER A C 1
ATOM 6249 O O . SER A 1 817 ? 20.399 12.977 1.982 1.00 27.38 817 SER A O 1
ATOM 6251 N N . PRO A 1 818 ? 18.996 13.885 3.506 1.00 32.59 818 PRO A N 1
ATOM 6252 C CA . PRO A 1 818 ? 19.856 13.710 4.691 1.00 32.59 818 PRO A CA 1
ATOM 6253 C C . PRO A 1 818 ? 19.424 12.553 5.637 1.00 32.59 818 PRO A C 1
ATOM 6255 O O . PRO A 1 818 ? 18.363 11.965 5.459 1.00 32.59 818 PRO A O 1
ATOM 6258 N N . ALA A 1 819 ? 20.271 12.228 6.632 1.00 29.14 819 ALA A N 1
ATOM 6259 C CA . ALA A 1 819 ? 20.184 11.083 7.569 1.00 29.14 819 ALA A CA 1
ATOM 6260 C C . ALA A 1 819 ? 19.278 11.314 8.821 1.00 29.14 819 ALA A C 1
ATOM 6262 O O . ALA A 1 819 ? 19.050 12.474 9.173 1.00 29.14 819 ALA A O 1
ATOM 6263 N N . PRO A 1 820 ? 18.783 10.256 9.515 1.00 30.48 820 PRO A N 1
ATOM 6264 C CA . PRO A 1 820 ? 17.751 10.361 10.566 1.00 30.48 820 PRO A CA 1
ATOM 6265 C C . PRO A 1 820 ? 18.280 10.737 11.974 1.00 30.48 820 PRO A C 1
ATOM 6267 O O . PRO A 1 820 ? 19.434 10.468 12.302 1.00 30.48 820 PRO A O 1
ATOM 6270 N N . LYS A 1 821 ? 17.415 11.344 12.812 1.00 34.41 821 LYS A N 1
ATOM 6271 C CA . LYS A 1 821 ? 17.640 11.752 14.225 1.00 34.41 821 LYS A CA 1
ATOM 6272 C C . LYS A 1 821 ? 16.885 10.840 15.216 1.00 34.41 821 LYS A C 1
ATOM 6274 O O . LYS A 1 821 ? 15.842 10.308 14.853 1.00 34.41 821 LYS A O 1
ATOM 6279 N N . GLN A 1 822 ? 17.383 10.716 16.457 1.00 43.91 822 GLN A N 1
ATOM 6280 C CA . GLN A 1 822 ? 16.670 10.089 17.591 1.00 43.91 822 GLN A CA 1
ATOM 6281 C C . GLN A 1 822 ? 15.429 10.915 17.983 1.00 43.91 822 GLN A C 1
ATOM 6283 O O . GLN A 1 822 ? 15.473 12.143 17.936 1.00 43.91 822 GLN A O 1
ATOM 6288 N N . THR A 1 823 ? 14.330 10.249 18.341 1.00 51.28 823 THR A N 1
ATOM 6289 C CA . THR A 1 823 ? 13.004 10.853 18.565 1.00 51.28 823 THR A CA 1
ATOM 6290 C C . THR A 1 823 ? 12.551 10.709 20.022 1.00 51.28 823 THR A C 1
ATOM 6292 O O . THR A 1 823 ? 12.774 9.675 20.646 1.00 51.28 823 THR A O 1
ATOM 6295 N N . SER A 1 824 ? 11.921 11.759 20.565 1.00 58.09 824 SER A N 1
ATOM 6296 C CA . SER A 1 824 ? 11.318 11.772 21.911 1.00 58.09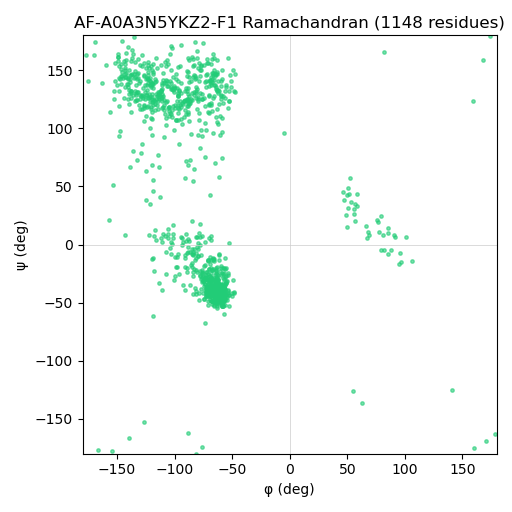 824 SER A CA 1
ATOM 6297 C C . SER A 1 824 ? 10.166 10.764 22.028 1.00 58.09 824 SER A C 1
ATOM 6299 O O . SER A 1 824 ? 9.409 10.576 21.073 1.00 58.09 824 SER A O 1
ATOM 6301 N N . ILE A 1 825 ? 9.989 10.168 23.216 1.00 60.19 825 ILE A N 1
ATOM 6302 C CA . ILE A 1 825 ? 8.879 9.244 23.524 1.00 60.19 825 ILE A CA 1
ATOM 6303 C C . ILE A 1 825 ? 7.490 9.892 23.385 1.00 60.19 825 ILE A C 1
ATOM 6305 O O . ILE A 1 825 ? 6.512 9.191 23.138 1.00 60.19 825 ILE A O 1
ATOM 6309 N N . PHE A 1 826 ? 7.407 11.225 23.483 1.00 60.75 826 PHE A N 1
ATOM 6310 C CA . PHE A 1 826 ? 6.166 11.996 23.366 1.00 60.75 826 PHE A CA 1
ATOM 6311 C C . PHE A 1 826 ? 6.084 12.832 22.085 1.00 60.75 826 PHE A C 1
ATOM 6313 O O . PHE A 1 826 ? 5.144 13.610 21.937 1.00 60.75 826 PHE A O 1
ATOM 6320 N N . ALA A 1 827 ? 7.007 12.654 21.131 1.00 53.47 827 ALA A N 1
ATOM 6321 C CA . ALA A 1 827 ? 7.051 13.441 19.891 1.00 53.47 827 ALA A CA 1
ATOM 6322 C C . ALA A 1 827 ? 5.751 13.374 19.061 1.00 53.47 827 ALA A C 1
ATOM 6324 O O . ALA A 1 827 ? 5.466 14.281 18.287 1.00 53.47 827 ALA A O 1
ATOM 6325 N N . ASN A 1 828 ? 4.954 12.311 19.224 1.00 49.78 828 ASN A N 1
ATOM 6326 C CA . ASN A 1 828 ? 3.652 12.156 18.563 1.00 49.78 828 ASN A CA 1
ATOM 6327 C C . ASN A 1 828 ? 2.469 12.718 19.382 1.00 49.78 828 ASN A C 1
ATOM 6329 O O . ASN A 1 828 ? 1.350 12.772 18.874 1.00 49.78 828 ASN A O 1
ATOM 6333 N N . VAL A 1 829 ? 2.698 13.104 20.642 1.00 51.88 829 VAL A N 1
ATOM 6334 C CA . VAL A 1 829 ? 1.685 13.617 21.584 1.00 51.88 829 VAL A CA 1
ATOM 6335 C C . VAL A 1 829 ? 1.733 15.150 21.665 1.00 51.88 829 VAL A C 1
ATOM 6337 O O . VAL A 1 829 ? 0.702 15.798 21.846 1.00 51.88 829 VAL A O 1
ATOM 6340 N N . SER A 1 830 ? 2.906 15.756 21.473 1.00 47.03 830 SER A N 1
ATOM 6341 C CA . SER A 1 830 ? 3.082 17.207 21.386 1.00 47.03 830 SER A CA 1
ATOM 6342 C C . SER A 1 830 ? 2.718 17.725 19.986 1.00 47.03 830 SER A C 1
ATOM 6344 O O . SER A 1 830 ? 3.346 17.390 18.988 1.00 47.03 830 SER A O 1
ATOM 6346 N N . SER A 1 831 ? 1.685 18.564 19.880 1.00 44.91 831 SER A N 1
ATOM 6347 C CA . SER A 1 831 ? 1.367 19.285 18.636 1.00 44.91 831 SER A CA 1
ATOM 6348 C C . SER A 1 831 ? 1.584 20.793 18.826 1.00 44.91 831 SER A C 1
ATOM 6350 O O . SER A 1 831 ? 0.994 21.335 19.764 1.00 44.91 831 SER A O 1
ATOM 6352 N N . PRO A 1 832 ? 2.325 21.511 17.955 1.00 41.31 832 PRO A N 1
ATOM 6353 C CA . PRO A 1 832 ? 2.711 22.906 18.214 1.00 41.31 832 PRO A CA 1
ATOM 6354 C C . PRO A 1 832 ? 1.633 23.993 18.031 1.00 41.31 832 PRO A C 1
ATOM 6356 O O . PRO A 1 832 ? 1.985 25.172 18.038 1.00 41.31 832 PRO A O 1
ATOM 6359 N N . GLN A 1 833 ? 0.353 23.680 17.798 1.00 42.41 833 GLN A N 1
ATOM 6360 C CA . GLN A 1 833 ? -0.627 24.705 17.397 1.00 42.41 833 GLN A CA 1
ATOM 6361 C C . GLN A 1 833 ? -2.058 24.425 17.894 1.00 42.41 833 GLN A C 1
ATOM 6363 O O . GLN A 1 833 ? -2.815 23.747 17.210 1.00 42.41 833 GLN A O 1
ATOM 6368 N N . SER A 1 834 ? -2.445 24.972 19.058 1.00 41.28 834 SER A N 1
ATOM 6369 C CA . SER A 1 834 ? -3.794 25.520 19.345 1.00 41.28 834 SER A CA 1
ATOM 6370 C C . SER A 1 834 ? -3.873 26.146 20.757 1.00 41.28 834 SER A C 1
ATOM 6372 O O . SER A 1 834 ? -3.014 25.913 21.603 1.00 41.28 834 SER A O 1
ATOM 6374 N N . HIS A 1 835 ? -4.905 26.963 21.005 1.00 52.41 835 HIS A N 1
ATOM 6375 C CA . HIS A 1 835 ? -5.172 27.708 22.249 1.00 52.41 835 HIS A CA 1
ATOM 6376 C C . HIS A 1 835 ? -5.919 26.902 23.343 1.00 52.41 835 HIS A C 1
ATOM 6378 O O . HIS A 1 835 ? -6.540 27.510 24.216 1.00 52.41 835 HIS A O 1
ATOM 6384 N N . TYR A 1 836 ? -5.912 25.564 23.309 1.00 60.88 836 TYR A N 1
ATOM 6385 C CA . TYR A 1 836 ? -6.597 24.756 24.329 1.00 60.88 836 TYR A CA 1
ATOM 6386 C C . TYR A 1 836 ? -5.867 24.865 25.680 1.00 60.88 836 TYR A C 1
ATOM 6388 O O . TYR A 1 836 ? -4.676 24.565 25.768 1.00 60.88 836 TYR A O 1
ATOM 6396 N N . GLN A 1 837 ? -6.560 25.333 26.722 1.00 76.69 837 GLN A N 1
ATOM 6397 C CA . GLN A 1 837 ? -5.991 25.478 28.064 1.00 76.69 837 GLN A CA 1
ATOM 6398 C C . GLN A 1 837 ? -6.220 24.194 28.861 1.00 76.69 837 GLN A C 1
ATOM 6400 O O . GLN A 1 837 ? -7.358 23.863 29.182 1.00 76.69 837 GLN A O 1
ATOM 6405 N N . TYR A 1 838 ? -5.138 23.479 29.167 1.00 83.75 838 TYR A N 1
ATOM 6406 C CA . TYR A 1 838 ? -5.166 22.382 30.131 1.00 83.75 838 TYR A CA 1
ATOM 6407 C C . TYR A 1 838 ? -5.014 22.920 31.548 1.00 83.75 838 TYR A C 1
ATOM 6409 O O . TYR A 1 838 ? -4.364 23.949 31.759 1.00 83.75 838 TYR A O 1
ATOM 6417 N N . GLU A 1 839 ? -5.542 22.181 32.521 1.00 88.12 839 GLU A N 1
ATOM 6418 C CA . GLU A 1 839 ? -5.210 22.449 33.913 1.00 88.12 839 GLU A CA 1
ATOM 6419 C C . GLU A 1 839 ? -3.739 22.116 34.178 1.00 88.12 839 GLU A C 1
ATOM 6421 O O . GLU A 1 839 ? -3.165 21.164 33.632 1.00 88.12 839 GLU A O 1
ATOM 6426 N N . HIS A 1 840 ? -3.111 22.938 35.011 1.00 87.56 840 HIS A N 1
ATOM 6427 C CA . HIS A 1 840 ? -1.734 22.754 35.452 1.00 87.56 840 HIS A CA 1
ATOM 6428 C C . HIS A 1 840 ? -1.708 22.278 36.900 1.00 87.56 840 HIS A C 1
ATOM 6430 O O . HIS A 1 840 ? -2.665 22.451 37.653 1.00 87.56 840 HIS A O 1
ATOM 6436 N N . VAL A 1 841 ? -0.599 21.660 37.302 1.00 88.19 841 VAL A N 1
ATOM 6437 C CA . VAL A 1 841 ? -0.420 21.248 38.694 1.00 88.19 841 VAL A CA 1
ATOM 6438 C C . VAL A 1 841 ? -0.294 22.504 39.551 1.00 88.19 841 VAL A C 1
ATOM 6440 O O . VAL A 1 841 ? 0.669 23.268 39.413 1.00 88.19 841 VAL A O 1
ATOM 6443 N N . ASP A 1 842 ? -1.261 22.721 40.440 1.00 84.62 842 ASP A N 1
ATOM 6444 C CA . ASP A 1 842 ? -1.206 23.801 41.415 1.00 84.62 842 ASP A CA 1
ATOM 6445 C C . ASP A 1 842 ? -0.242 23.416 42.541 1.00 84.62 842 ASP A C 1
ATOM 6447 O O . ASP A 1 842 ? -0.364 22.386 43.201 1.00 84.62 842 ASP A O 1
ATOM 6451 N N . ARG A 1 843 ? 0.740 24.282 42.787 1.00 82.56 843 ARG A N 1
ATOM 6452 C CA . ARG A 1 843 ? 1.750 24.059 43.828 1.00 82.56 843 ARG A CA 1
ATOM 6453 C C . ARG A 1 843 ? 1.238 24.339 45.237 1.00 82.56 843 ARG A C 1
ATOM 6455 O O . ARG A 1 843 ? 1.965 24.093 46.195 1.00 82.56 843 ARG A O 1
ATOM 6462 N N . LEU A 1 844 ? 0.043 24.911 45.367 1.00 82.19 844 LEU A N 1
ATOM 6463 C CA . LEU A 1 844 ? -0.557 25.268 46.649 1.00 82.19 844 LEU A CA 1
ATOM 6464 C C . LEU A 1 844 ? -1.522 24.198 47.162 1.00 82.19 844 LEU A C 1
ATOM 6466 O O . LEU A 1 844 ? -1.731 24.104 48.372 1.00 82.19 844 LEU A O 1
ATOM 6470 N N . THR A 1 845 ? -2.108 23.399 46.270 1.00 83.25 845 THR A N 1
ATOM 6471 C CA . THR A 1 845 ? -3.080 22.364 46.623 1.00 83.25 845 THR A CA 1
ATOM 6472 C C . THR A 1 845 ? -2.569 20.992 46.199 1.00 83.25 845 THR A C 1
ATOM 6474 O O . THR A 1 845 ? -2.498 20.691 45.017 1.00 83.25 845 THR A O 1
ATOM 6477 N N . GLY A 1 846 ? -2.170 20.175 47.179 1.00 88.75 846 GLY A N 1
ATOM 6478 C CA . GLY A 1 846 ? -1.740 18.789 46.972 1.00 88.75 846 GLY A CA 1
ATOM 6479 C C . GLY A 1 846 ? -2.897 17.813 46.719 1.00 88.75 846 GLY A C 1
ATOM 6480 O O . GLY A 1 846 ? -4.059 18.217 46.655 1.00 88.75 846 GLY A O 1
ATOM 6481 N N . VAL A 1 847 ? -2.569 16.521 46.637 1.00 94.31 847 VAL A N 1
ATOM 6482 C CA . VAL A 1 847 ? -3.521 15.421 46.384 1.00 94.31 847 VAL A CA 1
ATOM 6483 C C . VAL A 1 847 ? -4.550 15.289 47.523 1.00 94.31 847 VAL A C 1
ATOM 6485 O O . VAL A 1 847 ? -4.196 15.297 48.705 1.00 94.31 847 VAL A O 1
ATOM 6488 N N . LYS A 1 848 ? -5.831 15.120 47.176 1.00 93.62 848 LYS A N 1
ATOM 6489 C CA . LYS A 1 848 ? -7.004 15.017 48.058 1.00 93.62 848 LYS A CA 1
ATOM 6490 C C . LYS A 1 848 ? -7.719 13.675 47.894 1.00 93.62 848 LYS A C 1
ATOM 6492 O O . LYS A 1 848 ? -8.640 13.505 47.097 1.00 93.62 848 LYS A O 1
ATOM 6497 N N . LEU A 1 849 ? -7.371 12.719 48.745 1.00 91.75 849 LEU A N 1
ATOM 6498 C CA . LEU A 1 849 ? -8.049 11.422 48.789 1.00 91.75 849 LEU A CA 1
ATOM 6499 C C . LEU A 1 849 ? -9.296 11.473 49.692 1.00 91.75 849 LEU A C 1
ATOM 6501 O O . LEU A 1 849 ? -9.248 12.110 50.749 1.00 91.75 849 LEU A O 1
ATOM 6505 N N . PRO A 1 850 ? -10.413 10.814 49.316 1.00 90.94 850 PRO A N 1
ATOM 6506 C CA . PRO A 1 850 ? -10.565 9.858 48.207 1.00 90.94 850 PRO A CA 1
ATOM 6507 C C . PRO A 1 850 ? -11.025 10.464 46.866 1.00 90.94 850 PRO A C 1
ATOM 6509 O O . PRO A 1 850 ? -11.255 9.706 45.931 1.00 90.94 850 PRO A O 1
ATOM 6512 N N . ALA A 1 851 ? -11.213 11.786 46.764 1.00 90.81 851 ALA A N 1
ATOM 6513 C CA . ALA A 1 851 ? -11.731 12.417 45.543 1.00 90.81 851 ALA A CA 1
ATOM 6514 C C . ALA A 1 851 ? -10.825 12.147 44.328 1.00 90.81 851 ALA A C 1
ATOM 6516 O O . ALA A 1 851 ? -11.323 11.738 43.282 1.00 90.81 851 ALA A O 1
ATOM 6517 N N . ASP A 1 852 ? -9.508 12.229 44.523 1.00 94.31 852 ASP A N 1
ATOM 6518 C CA . ASP A 1 852 ? -8.494 12.024 43.477 1.00 94.31 852 ASP A CA 1
ATOM 6519 C C . ASP A 1 852 ? -8.238 10.531 43.141 1.00 94.31 852 ASP A C 1
ATOM 6521 O O . ASP A 1 852 ? -7.204 10.147 42.581 1.00 94.31 852 ASP A O 1
ATOM 6525 N N . HIS A 1 853 ? -9.163 9.640 43.519 1.00 93.81 853 HIS A N 1
ATOM 6526 C CA . HIS A 1 853 ? -9.282 8.317 42.895 1.00 93.81 853 HIS A CA 1
ATOM 6527 C C . HIS A 1 853 ? -10.048 8.370 41.569 1.00 93.81 853 HIS A C 1
ATOM 6529 O O . HIS A 1 853 ? -9.898 7.466 40.749 1.00 93.81 853 HIS A O 1
ATOM 6535 N N . ALA A 1 854 ? -10.888 9.391 41.374 1.00 91.94 854 ALA A N 1
ATOM 6536 C CA . ALA A 1 854 ? -11.587 9.599 40.116 1.00 91.94 854 ALA A CA 1
ATOM 6537 C C . ALA A 1 854 ? -10.600 9.999 38.997 1.00 91.94 854 ALA A C 1
ATOM 6539 O O . ALA A 1 854 ? -9.543 10.548 39.298 1.00 91.94 854 ALA A O 1
ATOM 6540 N N . PRO A 1 855 ? -10.939 9.754 37.719 1.00 92.50 855 PRO A N 1
ATOM 6541 C CA . PRO A 1 855 ? -10.164 10.262 36.588 1.00 92.50 855 PRO A CA 1
ATOM 6542 C C . PRO A 1 855 ? -10.166 11.794 36.527 1.00 92.50 855 PRO A C 1
ATOM 6544 O O . PRO A 1 855 ? -11.186 12.415 36.834 1.00 92.50 855 PRO A O 1
ATOM 6547 N N . HIS A 1 856 ? -9.075 12.385 36.035 1.00 94.12 856 HIS A N 1
ATOM 6548 C CA . HIS A 1 856 ? -8.875 13.844 35.981 1.00 94.12 856 HIS A CA 1
ATOM 6549 C C . HIS A 1 856 ? -8.839 14.389 34.534 1.00 94.12 856 HIS A C 1
ATOM 6551 O O . HIS A 1 856 ? -7.751 14.718 34.042 1.00 94.12 856 HIS A O 1
ATOM 6557 N N . PRO A 1 857 ? -9.945 14.354 33.755 1.00 90.69 857 PRO A N 1
ATOM 6558 C CA . PRO A 1 857 ? -9.972 14.607 32.297 1.00 90.69 857 PRO A CA 1
ATOM 6559 C C . PRO A 1 857 ? -9.410 15.967 31.858 1.00 90.69 857 PRO A C 1
ATOM 6561 O O . PRO A 1 857 ? -9.021 16.131 30.702 1.00 90.69 857 PRO A O 1
ATOM 6564 N N . GLU A 1 858 ? -9.342 16.929 32.770 1.00 90.06 858 GLU A N 1
ATOM 6565 C CA . GLU A 1 858 ? -8.816 18.279 32.587 1.00 90.06 858 GLU A CA 1
ATOM 6566 C C . GLU A 1 858 ? -7.287 18.354 32.392 1.00 90.06 858 GLU A C 1
ATOM 6568 O O . GLU A 1 858 ? -6.781 19.355 31.877 1.00 90.06 858 GLU A O 1
ATOM 6573 N N . TYR A 1 859 ? -6.551 17.290 32.737 1.00 91.62 859 TYR A N 1
ATOM 6574 C CA . TYR A 1 859 ? -5.098 17.190 32.543 1.00 91.62 859 TYR A CA 1
ATOM 6575 C C . TYR A 1 859 ? -4.717 16.478 31.237 1.00 91.62 859 TYR A C 1
ATOM 6577 O O . TYR A 1 859 ? -5.445 15.625 30.724 1.00 91.62 859 TYR A O 1
ATOM 6585 N N . GLN A 1 860 ? -3.535 16.788 30.703 1.00 88.69 860 GLN A N 1
ATOM 6586 C CA . GLN A 1 860 ? -3.064 16.240 29.426 1.00 88.69 860 GLN A CA 1
ATOM 6587 C C . GLN A 1 860 ? -2.713 14.742 29.483 1.00 88.69 860 GLN A C 1
ATOM 6589 O O . GLN A 1 860 ? -2.879 14.030 28.495 1.00 88.69 860 GLN A O 1
ATOM 6594 N N . LEU A 1 861 ? -2.216 14.264 30.622 1.00 90.56 861 LEU A N 1
ATOM 6595 C CA . LEU A 1 861 ? -1.723 12.904 30.812 1.00 90.56 861 LEU A CA 1
ATOM 6596 C C . LEU A 1 861 ? -2.145 12.387 32.191 1.00 90.56 861 LEU A C 1
ATOM 6598 O O . LEU A 1 861 ? -2.011 13.104 33.180 1.00 90.56 861 LEU A O 1
ATOM 6602 N N . GLU A 1 862 ? -2.625 11.149 32.249 1.00 95.44 862 GLU A N 1
ATOM 6603 C CA . GLU A 1 862 ? -2.954 10.423 33.481 1.00 95.44 862 GLU A CA 1
ATOM 6604 C C . GLU A 1 862 ? -2.657 8.933 33.293 1.00 95.44 862 GLU A C 1
ATOM 6606 O O . GLU A 1 862 ? -2.835 8.409 32.189 1.00 95.44 862 GLU A O 1
ATOM 6611 N N . TRP A 1 863 ? -2.200 8.247 34.342 1.00 95.06 863 TRP A N 1
ATOM 6612 C CA . TRP A 1 863 ? -2.013 6.799 34.290 1.00 95.06 863 TRP A CA 1
ATOM 6613 C C . TRP A 1 863 ? -2.272 6.075 35.608 1.00 95.06 863 TRP A C 1
ATOM 6615 O O . TRP A 1 863 ? -1.935 6.559 36.688 1.00 95.06 863 TRP A O 1
ATOM 6625 N N . TRP A 1 864 ? -2.823 4.866 35.473 1.00 97.38 864 TRP A N 1
ATOM 6626 C CA . TRP A 1 864 ? -3.021 3.870 36.524 1.00 97.38 864 TRP A CA 1
ATOM 6627 C C . TRP A 1 864 ? -2.021 2.746 36.298 1.00 97.38 864 TRP A C 1
ATOM 6629 O O . TRP A 1 864 ? -2.174 1.989 35.339 1.00 97.38 864 TRP A O 1
ATOM 6639 N N . TYR A 1 865 ? -1.009 2.637 37.154 1.00 97.31 865 TYR A N 1
ATOM 6640 C CA . TYR A 1 865 ? 0.097 1.703 36.960 1.00 97.31 865 TYR A CA 1
ATOM 6641 C C . TYR A 1 865 ? 0.192 0.715 38.117 1.00 97.31 865 TYR A C 1
ATOM 6643 O O . TYR A 1 865 ? 0.420 1.102 39.259 1.00 97.31 865 TYR A O 1
ATOM 6651 N N . LEU A 1 866 ? -0.002 -0.570 37.828 1.00 98.00 866 LEU A N 1
ATOM 6652 C CA . LEU A 1 866 ? 0.037 -1.662 38.790 1.00 98.00 866 LEU A CA 1
ATOM 6653 C C . LEU A 1 866 ? 1.163 -2.636 38.436 1.00 98.00 866 LEU A C 1
ATOM 6655 O O . LEU A 1 866 ? 1.185 -3.215 37.352 1.00 98.00 866 LEU A O 1
ATOM 6659 N N . THR A 1 867 ? 2.049 -2.879 39.395 1.00 97.94 867 THR A N 1
ATOM 6660 C CA . THR A 1 867 ? 3.132 -3.864 39.296 1.00 97.94 867 THR A CA 1
ATOM 6661 C C . THR A 1 867 ? 2.997 -4.905 40.394 1.00 97.94 867 THR A C 1
ATOM 6663 O O . THR A 1 867 ? 2.627 -4.588 41.525 1.00 97.94 867 THR A O 1
ATOM 6666 N N . ILE A 1 868 ? 3.257 -6.171 40.072 1.00 97.69 868 ILE A N 1
ATOM 6667 C CA . ILE A 1 868 ? 3.096 -7.293 40.998 1.00 97.69 868 ILE A CA 1
ATOM 6668 C C . ILE A 1 868 ? 4.238 -8.287 40.813 1.00 97.69 868 ILE A C 1
ATOM 6670 O O . ILE A 1 868 ? 4.439 -8.823 39.726 1.00 97.69 868 ILE A O 1
ATOM 6674 N N . VAL A 1 869 ? 4.958 -8.609 41.887 1.00 96.88 869 VAL A N 1
ATOM 6675 C CA . VAL A 1 869 ? 5.947 -9.697 41.886 1.00 96.88 869 VAL A CA 1
ATOM 6676 C C . VAL A 1 869 ? 5.289 -10.955 42.452 1.00 96.88 869 VAL A C 1
ATOM 6678 O O . VAL A 1 869 ? 5.337 -11.221 43.653 1.00 96.88 869 VAL A O 1
ATOM 6681 N N . LEU A 1 870 ? 4.616 -11.727 41.591 1.00 96.56 870 LEU A N 1
ATOM 6682 C CA . LEU A 1 870 ? 3.963 -12.979 41.984 1.00 96.56 870 LEU A CA 1
ATOM 6683 C C . LEU A 1 870 ? 4.981 -14.115 42.135 1.00 96.56 870 LEU A C 1
ATOM 6685 O O . LEU A 1 870 ? 5.990 -14.162 41.436 1.00 96.56 870 LEU A O 1
ATOM 6689 N N . ARG A 1 871 ? 4.705 -15.070 43.025 1.00 95.62 871 ARG A N 1
ATOM 6690 C CA . ARG A 1 871 ? 5.500 -16.290 43.212 1.00 95.62 871 ARG A CA 1
ATOM 6691 C C . ARG A 1 871 ? 4.613 -17.522 43.310 1.00 95.62 871 ARG A C 1
ATOM 6693 O O . ARG A 1 871 ? 3.532 -17.468 43.900 1.00 95.62 871 ARG A O 1
ATOM 6700 N N . ASP A 1 872 ? 5.091 -18.634 42.756 1.00 94.56 872 ASP A N 1
ATOM 6701 C CA . ASP A 1 872 ? 4.456 -19.943 42.933 1.00 94.56 872 ASP A CA 1
ATOM 6702 C C . ASP A 1 872 ? 4.853 -20.612 44.265 1.00 94.56 872 ASP A C 1
ATOM 6704 O O . ASP A 1 872 ? 5.631 -20.078 45.064 1.00 94.56 872 ASP A O 1
ATOM 6708 N N . GLU A 1 873 ? 4.325 -21.812 44.518 1.00 92.62 873 GLU A N 1
ATOM 6709 C CA . GLU A 1 873 ? 4.633 -22.599 45.722 1.00 92.62 873 GLU A CA 1
ATOM 6710 C C . GLU A 1 873 ? 6.128 -22.940 45.856 1.00 92.62 873 GLU A C 1
ATOM 6712 O O . GLU A 1 873 ? 6.634 -23.079 46.969 1.00 92.62 873 GLU A O 1
ATOM 6717 N N . THR A 1 874 ? 6.856 -23.000 44.735 1.00 91.88 874 THR A N 1
ATOM 6718 C CA . THR A 1 874 ? 8.304 -23.258 44.670 1.00 91.88 874 THR A CA 1
ATOM 6719 C C . THR A 1 874 ? 9.158 -21.986 44.728 1.00 91.88 874 THR A C 1
ATOM 6721 O O . THR A 1 874 ? 10.369 -22.059 44.540 1.00 91.88 874 THR A O 1
ATOM 6724 N N . GLN A 1 875 ? 8.549 -20.827 45.010 1.00 91.69 875 GLN A N 1
ATOM 6725 C CA . GLN A 1 875 ? 9.191 -19.506 45.056 1.00 91.69 875 GLN A CA 1
ATOM 6726 C C . GLN A 1 875 ? 9.712 -18.981 43.708 1.00 91.69 875 GLN A C 1
ATOM 6728 O O . GLN A 1 875 ? 10.467 -18.003 43.686 1.00 91.69 875 GLN A O 1
ATOM 6733 N N . ARG A 1 876 ? 9.293 -19.559 42.574 1.00 92.00 876 ARG A N 1
ATOM 6734 C CA . ARG A 1 876 ? 9.656 -19.031 41.247 1.00 92.00 876 ARG A CA 1
ATOM 6735 C C . ARG A 1 876 ? 8.896 -17.729 40.967 1.00 92.00 876 ARG A C 1
ATOM 6737 O O . ARG A 1 876 ? 7.695 -17.696 41.242 1.00 92.00 876 ARG A O 1
ATOM 6744 N N . PRO A 1 877 ? 9.559 -16.679 40.443 1.00 93.25 877 PRO A N 1
ATOM 6745 C CA . PRO A 1 877 ? 8.939 -15.380 40.212 1.00 93.25 877 PRO A CA 1
ATOM 6746 C C . PRO A 1 877 ? 8.140 -15.340 38.902 1.00 93.25 877 PRO A C 1
ATOM 6748 O O . PRO A 1 877 ? 8.571 -15.887 37.886 1.00 93.25 877 PRO A O 1
ATOM 6751 N N . TYR A 1 878 ? 7.014 -14.632 38.943 1.00 95.88 878 TYR A N 1
ATOM 6752 C CA . TYR A 1 878 ? 6.136 -14.310 37.821 1.00 95.88 878 TYR A CA 1
ATOM 6753 C C . TYR A 1 878 ? 5.777 -12.815 37.861 1.00 95.88 878 TYR A C 1
ATOM 6755 O O . TYR A 1 878 ? 4.668 -12.462 38.266 1.00 95.88 878 TYR A O 1
ATOM 6763 N N . PRO A 1 879 ? 6.711 -11.904 37.534 1.00 96.56 879 PRO A N 1
ATOM 6764 C CA . PRO A 1 879 ? 6.407 -10.480 37.505 1.00 96.56 879 PRO A CA 1
ATOM 6765 C C . PRO A 1 879 ? 5.291 -10.191 36.504 1.00 96.56 879 PRO A C 1
ATOM 6767 O O . PRO A 1 879 ? 5.362 -10.615 35.348 1.00 96.56 879 PRO A O 1
ATOM 6770 N N . PHE A 1 880 ? 4.267 -9.495 36.982 1.00 97.19 880 PHE A N 1
ATOM 6771 C CA . PHE A 1 880 ? 3.101 -9.078 36.227 1.00 97.19 880 PHE A CA 1
ATOM 6772 C C . PHE A 1 880 ? 2.927 -7.567 36.326 1.00 97.19 880 PHE A C 1
ATOM 6774 O O . PHE A 1 880 ? 3.148 -6.975 37.385 1.00 97.19 880 PHE A O 1
ATOM 6781 N N . GLN A 1 881 ? 2.493 -6.964 35.232 1.00 96.62 881 GLN A N 1
ATOM 6782 C CA . GLN A 1 881 ? 2.264 -5.539 35.128 1.00 96.62 881 GLN A CA 1
ATOM 6783 C C . GLN A 1 881 ? 0.979 -5.257 34.355 1.00 96.62 881 GLN A C 1
ATOM 6785 O O . GLN A 1 881 ? 0.670 -5.947 33.386 1.00 96.62 881 GLN A O 1
ATOM 6790 N N . TYR A 1 882 ? 0.247 -4.235 34.794 1.00 97.06 882 TYR A N 1
ATOM 6791 C CA . TYR A 1 882 ? -0.893 -3.659 34.092 1.00 97.06 882 TYR A CA 1
ATOM 6792 C C . TYR A 1 882 ? -0.827 -2.134 34.182 1.00 97.06 882 TYR A C 1
ATOM 6794 O O . TYR A 1 882 ? -0.710 -1.583 35.279 1.00 97.06 882 TYR A O 1
ATOM 6802 N N . THR A 1 883 ? -0.961 -1.452 33.048 1.00 95.88 883 THR A N 1
ATOM 6803 C CA . THR A 1 883 ? -1.029 0.009 32.987 1.00 95.88 883 THR A CA 1
ATOM 6804 C C . THR A 1 883 ? -2.168 0.436 32.085 1.00 95.88 883 THR A C 1
ATOM 6806 O O . THR A 1 883 ? -2.333 -0.101 30.992 1.00 95.88 883 THR A O 1
ATOM 6809 N N . LEU A 1 884 ? -2.918 1.446 32.521 1.00 95.75 884 LEU A N 1
ATOM 6810 C CA . LEU A 1 884 ? -3.823 2.212 31.673 1.00 95.75 884 LEU A CA 1
ATOM 6811 C C . LEU A 1 884 ? -3.321 3.654 31.608 1.00 95.75 884 LEU A C 1
ATOM 6813 O O . LEU A 1 884 ? -3.249 4.325 32.632 1.00 95.75 884 LEU A O 1
ATOM 6817 N N . PHE A 1 885 ? -3.006 4.134 30.411 1.00 93.44 885 PHE A N 1
ATOM 6818 C CA . PHE A 1 885 ? -2.726 5.536 30.122 1.00 93.44 885 PHE A CA 1
ATOM 6819 C C . PHE A 1 885 ? -3.958 6.209 29.531 1.00 93.44 885 PHE A C 1
ATOM 6821 O O . PHE A 1 885 ? -4.644 5.639 28.679 1.00 93.44 885 PHE A O 1
ATOM 6828 N N . ARG A 1 886 ? -4.179 7.464 29.916 1.00 93.31 886 ARG A N 1
ATOM 6829 C CA . ARG A 1 886 ? -5.089 8.385 29.246 1.00 93.31 886 ARG A CA 1
ATOM 6830 C C . ARG A 1 886 ? -4.317 9.603 28.762 1.00 93.31 886 ARG A C 1
ATOM 6832 O O . ARG A 1 886 ? -3.705 10.331 29.543 1.00 93.31 886 ARG A O 1
ATOM 6839 N N . PHE A 1 887 ? -4.435 9.867 27.472 1.00 87.88 887 PHE A N 1
ATOM 6840 C CA . PHE A 1 887 ? -3.916 11.061 26.822 1.00 87.88 887 PHE A CA 1
ATOM 6841 C C . PHE A 1 887 ? -5.079 11.989 26.481 1.00 87.88 887 PHE A C 1
ATOM 6843 O O . PHE A 1 887 ? -6.100 11.523 25.984 1.00 87.88 887 PHE A O 1
ATOM 6850 N N . ASN A 1 888 ? -4.930 13.289 26.725 1.00 85.44 888 ASN A N 1
ATOM 6851 C CA . ASN A 1 888 ? -5.850 14.326 26.268 1.00 85.44 888 ASN A CA 1
ATOM 6852 C C . ASN A 1 888 ? -5.110 15.261 25.303 1.00 85.44 888 ASN A C 1
ATOM 6854 O O . ASN A 1 888 ? -4.105 15.880 25.655 1.00 85.44 888 ASN A O 1
ATOM 6858 N N . ARG A 1 889 ? -5.619 15.360 24.078 1.00 76.75 889 ARG A N 1
ATOM 6859 C CA . ARG A 1 889 ? -5.109 16.216 23.017 1.00 76.75 889 ARG A CA 1
ATOM 6860 C C . ARG A 1 889 ? -6.212 17.166 22.570 1.00 76.75 889 ARG A C 1
ATOM 6862 O O . ARG A 1 889 ? -7.070 16.818 21.775 1.00 76.75 889 ARG A O 1
ATOM 6869 N N . GLN A 1 890 ? -6.146 18.399 23.055 1.00 72.25 890 GLN A N 1
ATOM 6870 C CA . GLN A 1 890 ? -7.034 19.502 22.679 1.00 72.25 890 GLN A CA 1
ATOM 6871 C C . GLN A 1 890 ? -8.518 19.200 22.951 1.00 72.25 890 GLN A C 1
ATOM 6873 O O . GLN A 1 890 ? -9.390 19.646 22.212 1.00 72.25 890 GLN A O 1
ATOM 6878 N N . GLY A 1 891 ? -8.801 18.434 24.009 1.00 71.75 891 GLY A N 1
ATOM 6879 C CA . GLY A 1 891 ? -10.146 17.980 24.363 1.00 71.75 891 GLY A CA 1
ATOM 6880 C C . GLY A 1 891 ? -10.476 16.574 23.857 1.00 71.75 891 GLY A C 1
ATOM 6881 O O . GLY A 1 891 ? -11.410 15.959 24.367 1.00 71.75 891 GLY A O 1
ATOM 6882 N N . GLU A 1 892 ? -9.696 16.024 22.923 1.00 76.94 892 GLU A N 1
ATOM 6883 C CA . GLU A 1 892 ? -9.849 14.645 22.463 1.00 76.94 892 GLU A CA 1
ATOM 6884 C C . GLU A 1 892 ? -9.058 13.688 23.350 1.00 76.94 892 GLU A C 1
ATOM 6886 O O . GLU A 1 892 ? -7.838 13.797 23.480 1.00 76.94 892 GLU A O 1
ATOM 6891 N N . GLN A 1 893 ? -9.743 12.726 23.961 1.00 84.56 893 GLN A N 1
ATOM 6892 C CA . GLN A 1 893 ? -9.105 11.744 24.830 1.00 84.56 893 GLN A CA 1
ATOM 6893 C C . GLN A 1 893 ? -8.843 10.427 24.091 1.00 84.56 893 GLN A C 1
ATOM 6895 O O . GLN A 1 893 ? -9.606 10.012 23.222 1.00 84.56 893 GLN A O 1
ATOM 6900 N N . THR A 1 894 ? -7.761 9.744 24.448 1.00 87.56 894 THR A N 1
ATOM 6901 C CA . THR A 1 894 ? -7.443 8.387 23.988 1.00 87.56 894 THR A CA 1
ATOM 6902 C C . THR A 1 894 ? -6.906 7.579 25.157 1.00 87.56 894 THR A C 1
ATOM 6904 O O . THR A 1 894 ? -6.117 8.088 25.954 1.00 87.56 894 THR A O 1
ATOM 6907 N N . TYR A 1 895 ? -7.315 6.317 25.235 1.00 91.69 895 TYR A N 1
ATOM 6908 C CA . TYR A 1 895 ? -6.862 5.370 26.242 1.00 91.69 895 TYR A CA 1
ATOM 6909 C C . TYR A 1 895 ? -5.958 4.312 25.614 1.00 91.69 895 TYR A C 1
ATOM 6911 O O . TYR A 1 895 ? -6.239 3.806 24.526 1.00 91.69 895 TYR A O 1
ATOM 6919 N N . MET A 1 896 ? -4.883 3.970 26.319 1.00 91.81 896 MET A N 1
ATOM 6920 C CA . MET A 1 896 ? -3.976 2.879 25.976 1.00 91.81 896 MET A CA 1
ATOM 6921 C C . MET A 1 896 ? -3.779 2.003 27.210 1.00 91.81 896 MET A C 1
ATOM 6923 O O . MET A 1 896 ? -3.229 2.467 28.204 1.00 91.81 896 MET A O 1
ATOM 6927 N N . ALA A 1 897 ? -4.195 0.743 27.143 1.00 93.56 897 ALA A N 1
ATOM 6928 C CA . ALA A 1 897 ? -3.879 -0.252 28.159 1.00 93.56 897 ALA A CA 1
ATOM 6929 C C . ALA A 1 897 ? -2.746 -1.157 27.676 1.00 93.56 897 ALA A C 1
ATOM 6931 O O . ALA A 1 897 ? -2.704 -1.510 26.500 1.00 93.56 897 ALA A O 1
ATOM 6932 N N . HIS A 1 898 ? -1.864 -1.591 28.568 1.00 94.31 898 HIS A N 1
ATOM 6933 C CA . HIS A 1 898 ? -0.968 -2.710 28.296 1.00 94.31 898 HIS A CA 1
ATOM 6934 C C . HIS A 1 898 ? -0.758 -3.561 29.537 1.00 94.31 898 HIS A C 1
ATOM 6936 O O . HIS A 1 898 ? -0.839 -3.071 30.665 1.00 94.31 898 HIS A O 1
ATOM 6942 N N . ALA A 1 899 ? -0.480 -4.839 29.308 1.00 95.19 899 ALA A N 1
ATOM 6943 C CA . ALA A 1 899 ? -0.128 -5.773 30.358 1.00 95.19 899 ALA A CA 1
ATOM 6944 C C . ALA A 1 899 ? 1.036 -6.656 29.916 1.00 95.19 899 ALA A C 1
ATOM 6946 O O . ALA A 1 899 ? 1.137 -7.019 28.738 1.00 95.19 899 ALA A O 1
ATOM 6947 N N . SER A 1 900 ? 1.884 -7.034 30.871 1.00 94.81 900 SER A N 1
ATOM 6948 C CA . SER A 1 900 ? 2.943 -8.016 30.658 1.00 94.81 900 SER A CA 1
ATOM 6949 C C . SER A 1 900 ? 2.982 -9.065 31.767 1.00 94.81 900 SER A C 1
ATOM 6951 O O . SER A 1 900 ? 2.762 -8.777 32.944 1.00 94.81 900 SER A O 1
ATOM 6953 N N . LEU A 1 901 ? 3.263 -10.312 31.384 1.00 95.12 901 LEU A N 1
ATOM 6954 C CA . LEU A 1 901 ? 3.576 -11.403 32.302 1.00 95.12 901 LEU A CA 1
ATOM 6955 C C . LEU A 1 901 ? 4.910 -12.027 31.903 1.00 95.12 901 LEU A C 1
ATOM 6957 O O . LEU A 1 901 ? 5.086 -12.519 30.784 1.00 95.12 901 LEU A O 1
ATOM 6961 N N . HIS A 1 902 ? 5.837 -12.092 32.851 1.00 94.00 902 HIS A N 1
ATOM 6962 C CA . HIS A 1 902 ? 7.121 -12.745 32.648 1.00 94.00 902 HIS A CA 1
ATOM 6963 C C . HIS A 1 902 ? 7.181 -14.065 33.411 1.00 94.00 902 HIS A C 1
ATOM 6965 O O . HIS A 1 902 ? 7.093 -14.089 34.634 1.00 94.00 902 HIS A O 1
ATOM 6971 N N . THR A 1 903 ? 7.425 -15.165 32.701 1.00 91.19 903 THR A N 1
ATOM 6972 C CA . THR A 1 903 ? 7.866 -16.426 33.313 1.00 91.19 903 THR A CA 1
ATOM 6973 C C . THR A 1 903 ? 9.401 -16.502 33.264 1.00 91.19 903 THR A C 1
ATOM 6975 O O . THR A 1 903 ? 10.041 -15.655 32.625 1.00 91.19 903 THR A O 1
ATOM 6978 N N . PRO A 1 904 ? 10.051 -17.485 33.910 1.00 87.00 904 PRO A N 1
ATOM 6979 C CA . PRO A 1 904 ? 11.495 -17.683 33.765 1.00 87.00 904 PRO A CA 1
ATOM 6980 C C . PRO A 1 904 ? 11.963 -17.871 32.311 1.00 87.00 904 PRO A C 1
ATOM 6982 O O . PRO A 1 904 ? 13.088 -17.499 31.983 1.00 87.00 904 PRO A O 1
ATOM 6985 N N . GLU A 1 905 ? 11.101 -18.403 31.443 1.00 86.06 905 GLU A N 1
ATOM 6986 C CA . GLU A 1 905 ? 11.444 -18.821 30.076 1.00 86.06 905 GLU A CA 1
ATOM 6987 C C . GLU A 1 905 ? 10.758 -17.956 29.007 1.00 86.06 905 GLU A C 1
ATOM 6989 O O . GLU A 1 905 ? 11.354 -17.653 27.977 1.00 86.06 905 GLU A O 1
ATOM 6994 N N . GLU A 1 906 ? 9.542 -17.479 29.277 1.00 88.25 906 GLU A N 1
ATOM 6995 C CA . GLU A 1 906 ? 8.644 -16.849 28.304 1.00 88.25 906 GLU A CA 1
ATOM 6996 C C . GLU A 1 906 ? 8.238 -15.435 28.738 1.00 88.25 906 GLU A C 1
ATOM 6998 O O . GLU A 1 906 ? 8.309 -15.060 29.915 1.00 88.25 906 GLU A O 1
ATOM 7003 N N . HIS A 1 907 ? 7.843 -14.613 27.772 1.00 90.06 907 HIS A N 1
ATOM 7004 C CA . HIS A 1 907 ? 7.348 -13.260 27.991 1.00 90.06 907 HIS A CA 1
ATOM 7005 C C . HIS A 1 907 ? 6.064 -13.061 27.183 1.00 90.06 907 HIS A C 1
ATOM 7007 O O . HIS A 1 907 ? 6.076 -13.246 25.968 1.00 90.06 907 HIS A O 1
ATOM 7013 N N . PHE A 1 908 ? 4.987 -12.679 27.865 1.00 91.31 908 PHE A N 1
ATOM 7014 C CA . PHE A 1 908 ? 3.703 -12.338 27.265 1.00 91.31 908 PHE A CA 1
ATOM 7015 C C . PHE A 1 908 ? 3.476 -10.837 27.418 1.00 91.31 908 PHE A C 1
ATOM 7017 O O . PHE A 1 908 ? 3.584 -10.327 28.529 1.00 91.31 908 PHE A O 1
ATOM 7024 N N . PHE A 1 909 ? 3.167 -10.149 26.322 1.00 91.50 909 PHE A N 1
ATOM 7025 C CA . PHE A 1 909 ? 2.886 -8.716 26.299 1.00 91.50 909 PHE A CA 1
ATOM 7026 C C . PHE A 1 909 ? 1.773 -8.424 25.296 1.00 91.50 909 PHE A C 1
ATOM 7028 O O . PHE A 1 909 ? 1.805 -8.929 24.171 1.00 91.50 909 PHE A O 1
ATOM 7035 N N . GLU A 1 910 ? 0.819 -7.588 25.690 1.00 90.56 910 GLU A N 1
ATOM 7036 C CA . GLU A 1 910 ? -0.254 -7.112 24.821 1.00 90.56 910 GLU A CA 1
ATOM 7037 C C . GLU A 1 910 ? -0.566 -5.642 25.134 1.00 90.56 910 GLU A C 1
ATOM 7039 O O . GLU A 1 910 ? -0.515 -5.223 26.291 1.00 90.56 910 GLU A O 1
ATOM 7044 N N . GLU A 1 911 ? -0.896 -4.859 24.103 1.00 90.81 911 GLU A N 1
ATOM 7045 C CA . GLU A 1 911 ? -1.351 -3.471 24.235 1.00 90.81 911 GLU A CA 1
ATOM 7046 C C . GLU A 1 911 ? -2.678 -3.274 23.499 1.00 90.81 911 GLU A C 1
ATOM 7048 O O . GLU A 1 911 ? -2.920 -3.871 22.451 1.00 90.81 911 GLU A O 1
ATOM 7053 N N . ARG A 1 912 ? -3.547 -2.420 24.029 1.00 90.69 912 ARG A N 1
ATOM 7054 C CA . ARG A 1 912 ? -4.878 -2.151 23.489 1.00 90.69 912 ARG A CA 1
ATOM 7055 C C . ARG A 1 912 ? -5.168 -0.665 23.531 1.00 90.69 912 ARG A C 1
ATOM 7057 O O . ARG A 1 912 ? -4.754 0.028 24.455 1.00 90.69 912 ARG A O 1
ATOM 7064 N N . PHE A 1 913 ? -5.904 -0.190 22.535 1.00 88.94 913 PHE A N 1
ATOM 7065 C CA . PHE A 1 913 ? -6.253 1.217 22.399 1.00 88.94 913 PHE A CA 1
ATOM 7066 C C . PHE A 1 913 ? -7.761 1.378 22.250 1.00 88.94 913 PHE A C 1
ATOM 7068 O O . PHE A 1 913 ? -8.415 0.552 21.612 1.00 88.94 913 PHE A O 1
ATOM 7075 N N . ALA A 1 914 ? -8.298 2.455 22.814 1.00 89.38 914 ALA A N 1
ATOM 7076 C CA . ALA A 1 914 ? -9.708 2.795 22.702 1.00 89.38 914 ALA A CA 1
ATOM 7077 C C . ALA A 1 914 ? -9.932 4.309 22.794 1.00 89.38 914 ALA A C 1
ATOM 7079 O O . ALA A 1 914 ? -9.149 5.045 23.402 1.00 89.38 914 ALA A O 1
ATOM 7080 N N . GLU A 1 915 ? -11.047 4.763 22.229 1.00 84.94 915 GLU A N 1
ATOM 7081 C CA . GLU A 1 915 ? -11.571 6.111 22.447 1.00 84.94 915 GLU A CA 1
ATOM 7082 C C . GLU A 1 915 ? -12.654 6.115 23.538 1.00 84.94 915 GLU A C 1
ATOM 7084 O O . GLU A 1 915 ? -13.373 5.126 23.675 1.00 84.94 915 GLU A O 1
ATOM 7089 N N . PRO A 1 916 ? -12.845 7.237 24.261 1.00 81.19 916 PRO A N 1
ATOM 7090 C CA . PRO A 1 916 ? -13.836 7.375 25.336 1.00 81.19 916 PRO A CA 1
ATOM 7091 C C . PRO A 1 916 ? -15.273 7.029 24.940 1.00 81.19 916 PRO A C 1
ATOM 7093 O O . PRO A 1 916 ? -16.054 6.596 25.778 1.00 81.19 916 PRO A O 1
ATOM 7096 N N . THR A 1 917 ? -15.640 7.264 23.678 1.00 80.06 917 THR A N 1
ATOM 7097 C CA . THR A 1 917 ? -17.001 7.057 23.159 1.00 80.06 917 THR A CA 1
ATOM 7098 C C . THR A 1 917 ? -17.278 5.609 22.762 1.00 80.06 917 THR A C 1
ATOM 7100 O O . THR A 1 917 ? -18.391 5.300 22.347 1.00 80.06 917 THR A O 1
ATOM 7103 N N . MET A 1 918 ? -16.277 4.728 22.835 1.00 86.62 918 MET A N 1
ATOM 7104 C CA . MET A 1 918 ? -16.415 3.344 22.403 1.00 86.62 918 MET A CA 1
ATOM 7105 C C . MET A 1 918 ? -17.100 2.488 23.476 1.00 86.62 918 MET A C 1
ATOM 7107 O O . MET A 1 918 ? -16.689 2.521 24.636 1.00 86.62 918 MET A O 1
ATOM 7111 N N . PRO A 1 919 ? -18.087 1.648 23.114 1.00 86.56 919 PRO A N 1
ATOM 7112 C CA . PRO A 1 919 ? -18.882 0.887 24.086 1.00 86.56 919 PRO A CA 1
ATOM 7113 C C . PRO A 1 919 ? -18.101 -0.208 24.832 1.00 86.56 919 PRO A C 1
ATOM 7115 O O . PRO A 1 919 ? -18.590 -0.739 25.832 1.00 86.56 919 PRO A O 1
ATOM 7118 N N . TYR A 1 920 ? -16.902 -0.559 24.357 1.00 89.25 920 TYR A N 1
ATOM 7119 C CA . TYR A 1 920 ? -15.982 -1.531 24.962 1.00 89.25 920 TYR A CA 1
ATOM 7120 C C . TYR A 1 920 ? -14.930 -0.900 25.894 1.00 89.25 920 TYR A C 1
ATOM 7122 O O . TYR A 1 920 ? -14.063 -1.613 26.397 1.00 89.25 920 TYR A O 1
ATOM 7130 N N . LEU A 1 921 ? -15.012 0.409 26.156 1.00 92.88 921 LEU A N 1
ATOM 7131 C CA . LEU A 1 921 ? -14.242 1.110 27.185 1.00 92.88 921 LEU A CA 1
ATOM 7132 C C . LEU A 1 921 ? -15.197 1.612 28.274 1.00 92.88 921 LEU A C 1
ATOM 7134 O O . LEU A 1 921 ? -16.186 2.280 27.978 1.00 92.88 921 LEU A O 1
ATOM 7138 N N . GLN A 1 922 ? -14.900 1.324 29.541 1.00 92.00 922 GLN A N 1
ATOM 7139 C CA . GLN A 1 922 ? -15.641 1.876 30.678 1.00 92.00 922 GLN A CA 1
ATOM 7140 C C . GLN A 1 922 ? -14.685 2.294 31.791 1.00 92.00 922 GLN A C 1
ATOM 7142 O O . GLN A 1 922 ? -13.890 1.493 32.278 1.00 92.00 922 GLN A O 1
ATOM 7147 N N . VAL A 1 923 ? -14.791 3.550 32.219 1.00 92.62 923 VAL A N 1
ATOM 7148 C CA . VAL A 1 923 ? -14.012 4.114 33.325 1.00 92.62 923 VAL A CA 1
ATOM 7149 C C . VAL A 1 923 ? -14.993 4.735 34.315 1.00 92.62 923 VAL A C 1
ATOM 7151 O O . VAL A 1 923 ? -15.582 5.776 34.037 1.00 92.62 923 VAL A O 1
ATOM 7154 N N . ASN A 1 924 ? -15.197 4.081 35.459 1.00 91.94 924 ASN A N 1
ATOM 7155 C CA . ASN A 1 924 ? -16.162 4.495 36.479 1.00 91.94 924 ASN A CA 1
ATOM 7156 C C . ASN A 1 924 ? -15.456 4.838 37.793 1.00 91.94 924 ASN A C 1
ATOM 7158 O O . ASN A 1 924 ? -14.564 4.114 38.228 1.00 91.94 924 ASN A O 1
ATOM 7162 N N . SER A 1 925 ? -15.911 5.897 38.468 1.00 88.75 925 SER A N 1
ATOM 7163 C CA . SER A 1 925 ? -15.348 6.320 39.760 1.00 88.75 925 SER A CA 1
ATOM 7164 C C . SER A 1 925 ? -16.009 5.658 40.975 1.00 88.75 925 SER A C 1
ATOM 7166 O O . SER A 1 925 ? -15.431 5.682 42.055 1.00 88.75 925 SER A O 1
ATOM 7168 N N . SER A 1 926 ? -17.231 5.114 40.858 1.00 89.31 926 SER A N 1
ATOM 7169 C CA . SER A 1 926 ? -17.936 4.476 41.984 1.00 89.31 926 SER A CA 1
ATOM 7170 C C . SER A 1 926 ? -18.998 3.451 41.528 1.00 89.31 926 SER A C 1
ATOM 7172 O O . SER A 1 926 ? -20.009 3.859 40.953 1.00 89.31 926 SER A O 1
ATOM 7174 N N . PRO A 1 927 ? -18.818 2.145 41.817 1.00 91.94 927 PRO A N 1
ATOM 7175 C CA . PRO A 1 927 ? -17.553 1.562 42.263 1.00 91.94 927 PRO A CA 1
ATOM 7176 C C . PRO A 1 927 ? -16.452 1.812 41.219 1.00 91.94 927 PRO A C 1
ATOM 7178 O O . PRO A 1 927 ? -16.741 1.948 40.030 1.00 91.94 927 PRO A O 1
ATOM 7181 N N . PHE A 1 928 ? -15.202 1.909 41.673 1.00 94.81 928 PHE A N 1
ATOM 7182 C CA . PHE A 1 928 ? -14.044 2.083 40.803 1.00 94.81 928 PHE A CA 1
ATOM 7183 C C . PHE A 1 928 ? -13.992 0.940 39.784 1.00 94.81 928 PHE A C 1
ATOM 7185 O O . PHE A 1 928 ? -14.023 -0.228 40.178 1.00 94.81 928 PHE A O 1
ATOM 7192 N N . SER A 1 929 ? -13.929 1.262 38.494 1.00 95.06 929 SER A N 1
ATOM 7193 C CA . SER A 1 929 ? -13.806 0.264 37.432 1.00 95.06 929 SER A CA 1
ATOM 7194 C C . SER A 1 929 ? -13.018 0.806 36.252 1.00 95.06 929 SER A C 1
ATOM 7196 O O . SER A 1 929 ? -13.345 1.880 35.752 1.00 95.06 929 SER A O 1
ATOM 7198 N N . LEU A 1 930 ? -12.051 0.026 35.769 1.00 95.50 930 LEU A N 1
ATOM 7199 C CA . LEU A 1 930 ? -11.351 0.245 34.504 1.00 95.50 930 LEU A CA 1
ATOM 7200 C C . LEU A 1 930 ? -11.567 -0.986 33.619 1.00 95.50 930 LEU A C 1
ATOM 7202 O O . LEU A 1 930 ? -11.025 -2.051 33.909 1.00 95.50 930 LEU A O 1
ATOM 7206 N N . GLN A 1 931 ? -12.368 -0.852 32.564 1.00 94.88 931 GLN A N 1
ATOM 7207 C CA . GLN A 1 931 ? -12.624 -1.914 31.595 1.00 94.88 931 GLN A CA 1
ATOM 7208 C C . GLN A 1 931 ? -12.180 -1.482 30.203 1.00 94.88 931 GLN A C 1
ATOM 7210 O O . GLN A 1 931 ? -12.597 -0.426 29.728 1.00 94.88 931 GLN A O 1
ATOM 7215 N N . LEU A 1 932 ? -11.390 -2.319 29.535 1.00 94.38 932 LEU A N 1
ATOM 7216 C CA . LEU A 1 932 ? -11.065 -2.172 28.120 1.00 94.38 932 LEU A CA 1
ATOM 7217 C C . LEU A 1 932 ? -11.127 -3.555 27.462 1.00 94.38 932 LEU A C 1
ATOM 7219 O O . LEU A 1 932 ? -10.332 -4.445 27.773 1.00 94.38 932 LEU A O 1
ATOM 7223 N N . ASP A 1 933 ? -12.085 -3.731 26.551 1.00 92.94 933 ASP A N 1
ATOM 7224 C CA . ASP A 1 933 ? -12.461 -5.031 25.985 1.00 92.94 933 ASP A CA 1
ATOM 7225 C C . ASP A 1 933 ? -12.813 -6.045 27.097 1.00 92.94 933 ASP A C 1
ATOM 7227 O O . ASP A 1 933 ? -13.669 -5.777 27.944 1.00 92.94 933 ASP A O 1
ATOM 7231 N N . ASN A 1 934 ? -12.169 -7.216 27.100 1.00 91.38 934 ASN A N 1
ATOM 7232 C CA . ASN A 1 934 ? -12.327 -8.251 28.122 1.00 91.38 934 ASN A CA 1
ATOM 7233 C C . ASN A 1 934 ? -11.388 -8.077 29.335 1.00 91.38 934 ASN A C 1
ATOM 7235 O O . ASN A 1 934 ? -11.397 -8.927 30.220 1.00 91.38 934 ASN A O 1
ATOM 7239 N N . TRP A 1 935 ? -10.582 -7.009 29.407 1.00 96.00 935 TRP A N 1
ATOM 7240 C CA . TRP A 1 935 ? -9.787 -6.701 30.603 1.00 96.00 935 TRP A CA 1
ATOM 7241 C C . TRP A 1 935 ? -10.596 -5.840 31.562 1.00 96.00 935 TRP A C 1
ATOM 7243 O O . TRP A 1 935 ? -11.149 -4.818 31.154 1.00 96.00 935 TRP A O 1
ATOM 7253 N N . LEU A 1 936 ? -10.653 -6.241 32.832 1.00 96.62 936 LEU A N 1
ATOM 7254 C CA . LEU A 1 936 ? -11.467 -5.578 33.846 1.00 96.62 936 LEU A CA 1
ATOM 7255 C C . LEU A 1 936 ? -10.722 -5.485 35.175 1.00 96.62 936 LEU A C 1
ATOM 7257 O O . LEU A 1 936 ? -10.406 -6.497 35.795 1.00 96.62 936 LEU A O 1
ATOM 7261 N N . TRP A 1 937 ? -10.537 -4.260 35.654 1.00 97.44 937 TRP A N 1
ATOM 7262 C CA . TRP A 1 937 ? -10.188 -3.965 37.037 1.00 97.44 937 TRP A CA 1
ATOM 7263 C C . TRP A 1 937 ? -11.427 -3.449 37.758 1.00 97.44 937 TRP A C 1
ATOM 7265 O O . TRP A 1 937 ? -11.881 -2.343 37.483 1.00 97.44 937 TRP A O 1
ATOM 7275 N N . GLN A 1 938 ? -11.939 -4.214 38.721 1.00 97.06 938 GLN A N 1
ATOM 7276 C CA . GLN A 1 938 ? -13.137 -3.881 39.487 1.00 97.06 938 GLN A CA 1
ATOM 7277 C C . GLN A 1 938 ? -12.830 -3.705 40.982 1.00 97.06 938 GLN A C 1
ATOM 7279 O O . GLN A 1 938 ? -12.469 -4.656 41.676 1.00 97.06 938 GLN A O 1
ATOM 7284 N N . GLY A 1 939 ? -13.026 -2.491 41.496 1.00 94.75 939 GLY A N 1
ATOM 7285 C CA . GLY A 1 939 ? -13.003 -2.174 42.925 1.00 94.75 939 GLY A CA 1
ATOM 7286 C C . GLY A 1 939 ? -14.352 -2.422 43.606 1.00 94.75 939 GLY A C 1
ATOM 7287 O O . GLY A 1 939 ? -15.398 -2.487 42.958 1.00 94.75 939 GLY A O 1
ATOM 7288 N N . GLN A 1 940 ? -14.342 -2.544 44.936 1.00 92.69 940 GLN A N 1
ATOM 7289 C CA . GLN A 1 940 ? -15.565 -2.734 45.739 1.00 92.69 940 GLN A CA 1
ATOM 7290 C C . GLN A 1 940 ? -16.285 -1.418 46.086 1.00 92.69 940 GLN A C 1
ATOM 7292 O O . GLN A 1 940 ? -17.473 -1.415 46.400 1.00 92.69 940 GLN A O 1
ATOM 7297 N N . THR A 1 941 ? -15.559 -0.299 46.077 1.00 92.19 941 THR A N 1
ATOM 7298 C CA . THR A 1 941 ? -16.049 1.045 46.432 1.00 92.19 941 THR A CA 1
ATOM 7299 C C . THR A 1 941 ? -15.462 2.069 45.459 1.00 92.19 941 THR A C 1
ATOM 7301 O O . THR A 1 941 ? -14.893 1.679 44.446 1.00 92.19 941 THR A O 1
ATOM 7304 N N . ALA A 1 942 ? -15.552 3.369 45.753 1.00 91.00 942 ALA A N 1
ATOM 7305 C CA . ALA A 1 942 ? -14.848 4.401 44.987 1.00 91.00 942 ALA A CA 1
ATOM 7306 C C . ALA A 1 942 ? -13.308 4.344 45.116 1.00 91.00 942 ALA A C 1
ATOM 7308 O O . ALA A 1 942 ? -12.604 5.019 44.373 1.00 91.00 942 ALA A O 1
ATOM 7309 N N . SER A 1 943 ? -12.767 3.563 46.062 1.00 92.25 943 SER A N 1
ATOM 7310 C CA . SER A 1 943 ? -11.324 3.321 46.164 1.00 92.25 943 SER A CA 1
ATOM 7311 C C . SER A 1 943 ? -10.885 2.211 45.196 1.00 92.25 943 SER A C 1
ATOM 7313 O O . SER A 1 943 ? -11.608 1.217 45.068 1.00 92.25 943 SER A O 1
ATOM 7315 N N . PRO A 1 944 ? -9.694 2.315 44.569 1.00 93.44 944 PRO A N 1
ATOM 7316 C CA . PRO A 1 944 ? -9.189 1.304 43.635 1.00 93.44 944 PRO A CA 1
ATOM 7317 C C . PRO A 1 944 ? -8.862 -0.046 44.287 1.00 93.44 944 PRO A C 1
ATOM 7319 O O . PRO A 1 944 ? -8.674 -1.026 43.570 1.00 93.44 944 PRO A O 1
ATOM 7322 N N . PHE A 1 945 ? -8.808 -0.117 45.624 1.00 96.12 945 PHE A N 1
ATOM 7323 C CA . PHE A 1 945 ? -8.560 -1.347 46.378 1.00 96.12 945 PHE A CA 1
ATOM 7324 C C . PHE A 1 945 ? -9.449 -1.439 47.631 1.00 96.12 945 PHE A C 1
ATOM 7326 O O . PHE A 1 945 ? -9.749 -0.408 48.238 1.00 96.12 945 PHE A O 1
ATOM 7333 N N . PRO A 1 946 ? -9.815 -2.650 48.093 1.00 96.56 946 PRO A N 1
ATOM 7334 C CA . PRO A 1 946 ? -9.550 -3.956 47.477 1.00 96.56 946 PRO A CA 1
ATOM 7335 C C . PRO A 1 946 ? -10.280 -4.137 46.137 1.00 96.56 946 PRO A C 1
ATOM 7337 O O . PRO A 1 946 ? -11.351 -3.561 45.925 1.00 96.56 946 PRO A O 1
ATOM 7340 N N . ALA A 1 947 ? -9.681 -4.923 45.241 1.00 97.00 947 ALA A N 1
ATOM 7341 C CA . ALA A 1 947 ? -10.146 -5.089 43.866 1.00 97.00 947 ALA A CA 1
ATOM 7342 C C . ALA A 1 947 ? -9.840 -6.471 43.285 1.00 97.00 947 ALA A C 1
ATOM 7344 O O . ALA A 1 947 ? -8.946 -7.175 43.761 1.00 97.00 947 ALA A O 1
ATOM 7345 N N . ASN A 1 948 ? -10.561 -6.797 42.215 1.00 97.88 948 ASN A N 1
ATOM 7346 C CA . ASN A 1 948 ? -10.292 -7.933 41.349 1.00 97.88 948 ASN A CA 1
ATOM 7347 C C . ASN A 1 948 ? -9.844 -7.418 39.978 1.00 97.88 948 ASN A C 1
ATOM 7349 O O . ASN A 1 948 ? -10.482 -6.526 39.419 1.00 97.88 948 ASN A O 1
ATOM 7353 N N . LEU A 1 949 ? -8.764 -7.983 39.449 1.00 97.88 949 LEU A N 1
ATOM 7354 C CA . LEU A 1 949 ? -8.246 -7.702 38.115 1.00 97.88 949 LEU A CA 1
ATOM 7355 C C . LEU A 1 949 ? -8.272 -8.988 37.287 1.00 97.88 949 LEU A C 1
ATOM 7357 O O . LEU A 1 949 ? -7.615 -9.958 37.657 1.00 97.88 949 LEU A O 1
ATOM 7361 N N . SER A 1 950 ? -8.999 -8.968 36.173 1.00 97.19 950 SER A N 1
ATOM 7362 C CA . SER A 1 950 ? -9.042 -10.052 35.189 1.00 97.19 950 SER A CA 1
ATOM 7363 C C . SER A 1 950 ? -8.369 -9.600 33.895 1.00 97.19 950 SER A C 1
ATOM 7365 O O . SER A 1 950 ? -8.748 -8.579 33.312 1.00 97.19 950 SER A O 1
ATOM 7367 N N . VAL A 1 951 ? -7.354 -10.351 33.463 1.00 96.06 951 VAL A N 1
ATOM 7368 C CA . VAL A 1 951 ? -6.558 -10.090 32.257 1.00 96.06 951 VAL A CA 1
ATOM 7369 C C . VAL A 1 951 ? -6.400 -11.386 31.478 1.00 96.06 951 VAL A C 1
ATOM 7371 O O . VAL A 1 951 ? -5.893 -12.379 31.995 1.00 96.06 951 VAL A O 1
ATOM 7374 N N . ASP A 1 952 ? -6.818 -11.353 30.220 1.00 91.75 952 ASP A N 1
ATOM 7375 C CA . ASP A 1 952 ? -6.772 -12.482 29.295 1.00 91.75 952 ASP A CA 1
ATOM 7376 C C . ASP A 1 952 ? -5.902 -12.107 28.090 1.00 91.75 952 ASP A C 1
ATOM 7378 O O . ASP A 1 952 ? -6.223 -11.167 27.349 1.00 91.75 952 ASP A O 1
ATOM 7382 N N . PHE A 1 953 ? -4.768 -12.798 27.957 1.00 89.50 953 PHE A N 1
ATOM 7383 C CA . PHE A 1 953 ? -3.837 -12.649 26.845 1.00 89.50 953 PHE A CA 1
ATOM 7384 C C . PHE A 1 953 ? -4.233 -13.587 25.709 1.00 89.50 953 PHE A C 1
ATOM 7386 O O . PHE A 1 953 ? -4.426 -14.787 25.909 1.00 89.50 953 PHE A O 1
ATOM 7393 N N . TRP A 1 954 ? -4.245 -13.088 24.474 1.00 77.88 954 TRP A N 1
ATOM 7394 C CA . TRP A 1 954 ? -4.613 -13.939 23.345 1.00 77.88 954 TRP A CA 1
ATOM 7395 C C . TRP A 1 954 ? -3.695 -15.163 23.174 1.00 77.88 954 TRP A C 1
ATOM 7397 O O . TRP A 1 954 ? -2.490 -15.004 22.971 1.00 77.88 954 TRP A O 1
ATOM 7407 N N . GLN A 1 955 ? -4.277 -16.376 23.140 1.00 72.75 955 GLN A N 1
ATOM 7408 C CA . GLN A 1 955 ? -3.535 -17.653 23.053 1.00 72.75 955 GLN A CA 1
ATOM 7409 C C . GLN A 1 955 ? -2.391 -17.746 24.080 1.00 72.75 955 GLN A C 1
ATOM 7411 O O . GLN A 1 955 ? -1.400 -18.447 23.869 1.00 72.75 955 GLN A O 1
ATOM 7416 N N . GLY A 1 956 ? -2.525 -17.009 25.179 1.00 84.75 956 GLY A N 1
ATOM 7417 C CA . GLY A 1 956 ? -1.534 -16.870 26.221 1.00 84.75 956 GLY A CA 1
ATOM 7418 C C . GLY A 1 956 ? -2.148 -17.196 27.575 1.00 84.75 956 GLY A C 1
ATOM 7419 O O . GLY A 1 956 ? -3.060 -18.021 27.664 1.00 84.75 956 GLY A O 1
ATOM 7420 N N . PRO A 1 957 ? -1.609 -16.608 28.648 1.00 91.19 957 PRO A N 1
ATOM 7421 C CA . PRO A 1 957 ? -2.112 -16.863 29.979 1.00 91.19 957 PRO A CA 1
ATOM 7422 C C . PRO A 1 957 ? -3.401 -16.091 30.288 1.00 91.19 957 PRO A C 1
ATOM 7424 O O . PRO A 1 957 ? -3.548 -14.932 29.916 1.00 91.19 957 PRO A O 1
ATOM 7427 N N . GLU A 1 958 ? -4.287 -16.708 31.061 1.00 94.75 958 GLU A N 1
ATOM 7428 C CA . GLU A 1 958 ? -5.434 -16.040 31.693 1.00 94.75 958 GLU A CA 1
ATOM 7429 C C . GLU A 1 958 ? -5.105 -15.789 33.167 1.00 94.75 958 GLU A C 1
ATOM 7431 O O . GLU A 1 958 ? -4.593 -16.690 33.840 1.00 94.75 958 GLU A O 1
ATOM 7436 N N . LEU A 1 959 ? -5.375 -14.588 33.684 1.00 96.81 959 LEU A N 1
ATOM 7437 C CA . LEU A 1 959 ? -5.110 -14.219 35.074 1.00 96.81 959 LEU A CA 1
ATOM 7438 C C . LEU A 1 959 ? -6.336 -13.591 35.730 1.00 96.81 959 LEU A C 1
ATOM 7440 O O . LEU A 1 959 ? -6.807 -12.544 35.296 1.00 96.81 959 LEU A O 1
ATOM 7444 N N . ASP A 1 960 ? -6.742 -14.173 36.856 1.00 97.62 960 ASP A N 1
ATOM 7445 C CA . ASP A 1 960 ? -7.656 -13.560 37.818 1.00 97.62 960 ASP A CA 1
ATOM 7446 C C . ASP A 1 960 ? -6.888 -13.235 39.100 1.00 97.62 960 ASP A C 1
ATOM 7448 O O . ASP A 1 960 ? -6.366 -14.136 39.767 1.00 97.62 960 ASP A O 1
ATOM 7452 N N . ILE A 1 961 ? -6.798 -11.950 39.445 1.00 98.25 961 ILE A N 1
ATOM 7453 C CA . ILE A 1 961 ? -5.962 -11.437 40.532 1.00 98.25 961 ILE A CA 1
ATOM 7454 C C . ILE A 1 961 ? -6.827 -10.725 41.573 1.00 98.25 961 ILE A C 1
ATOM 7456 O O . ILE A 1 961 ? -7.442 -9.699 41.301 1.00 98.25 961 ILE A O 1
ATOM 7460 N N . GLU A 1 962 ? -6.824 -11.240 42.799 1.00 98.25 962 GLU A N 1
ATOM 7461 C CA . GLU A 1 962 ? -7.391 -10.586 43.977 1.00 98.25 962 GLU A CA 1
ATOM 7462 C C . GLU A 1 962 ? -6.323 -9.720 44.648 1.00 98.25 962 GLU A C 1
ATOM 7464 O O . GLU A 1 962 ? -5.255 -10.217 45.024 1.00 98.25 962 GLU A O 1
ATOM 7469 N N . ILE A 1 963 ? -6.615 -8.433 44.838 1.00 98.25 963 ILE A N 1
ATOM 7470 C CA . ILE A 1 963 ? -5.673 -7.461 45.395 1.00 98.25 963 ILE A CA 1
ATOM 7471 C C . ILE A 1 963 ? -6.241 -6.870 46.683 1.00 98.25 963 ILE A C 1
ATOM 7473 O O . ILE A 1 963 ? -7.316 -6.266 46.704 1.00 98.25 963 ILE A O 1
ATOM 7477 N N . ALA A 1 964 ? -5.481 -7.018 47.767 1.00 97.69 964 ALA A N 1
ATOM 7478 C CA . ALA A 1 964 ? -5.797 -6.469 49.078 1.00 97.69 964 ALA A CA 1
ATOM 7479 C C . ALA A 1 964 ? -4.832 -5.336 49.446 1.00 97.69 964 ALA A C 1
ATOM 7481 O O . ALA A 1 964 ? -3.629 -5.429 49.197 1.00 97.69 964 ALA A O 1
ATOM 7482 N N . ASN A 1 965 ? -5.363 -4.289 50.081 1.00 96.06 965 ASN A N 1
ATOM 7483 C CA . ASN A 1 965 ? -4.565 -3.209 50.650 1.00 96.06 965 ASN A CA 1
ATOM 7484 C C . ASN A 1 965 ? -4.262 -3.474 52.130 1.00 96.06 965 ASN A C 1
ATOM 7486 O O . ASN A 1 965 ? -5.188 -3.584 52.933 1.00 96.06 965 ASN A O 1
ATOM 7490 N N . ASN A 1 966 ? -2.977 -3.523 52.490 1.00 94.69 966 ASN A N 1
ATOM 7491 C CA . ASN A 1 966 ? -2.516 -3.813 53.850 1.00 94.69 966 ASN A CA 1
ATOM 7492 C C . ASN A 1 966 ? -1.847 -2.613 54.543 1.00 94.69 966 ASN A C 1
ATOM 7494 O O . ASN A 1 966 ? -1.312 -2.774 55.639 1.00 94.69 966 ASN A O 1
ATOM 7498 N N . GLY A 1 967 ? -1.844 -1.424 53.934 1.00 93.25 967 GLY A N 1
ATOM 7499 C CA . GLY A 1 967 ? -1.169 -0.255 54.497 1.00 93.25 967 GLY A CA 1
ATOM 7500 C C . GLY A 1 967 ? -1.746 1.088 54.043 1.00 93.25 967 GLY A C 1
ATOM 7501 O O . GLY A 1 967 ? -2.757 1.139 53.337 1.00 93.25 967 GLY A O 1
ATOM 7502 N N . PRO A 1 968 ? -1.142 2.200 54.493 1.00 93.56 968 PRO A N 1
ATOM 7503 C CA . PRO A 1 968 ? -1.595 3.533 54.127 1.00 93.56 968 PRO A CA 1
ATOM 7504 C C . PRO A 1 968 ? -1.218 3.886 52.683 1.00 93.56 968 PRO A C 1
ATOM 7506 O O . PRO A 1 968 ? -0.228 3.394 52.138 1.00 93.56 968 PRO A O 1
ATOM 7509 N N . VAL A 1 969 ? -1.999 4.794 52.097 1.00 94.81 969 VAL A N 1
ATOM 7510 C CA . VAL A 1 969 ? -1.660 5.460 50.833 1.00 94.81 969 VAL A CA 1
ATOM 7511 C C . VAL A 1 969 ? -0.541 6.465 51.083 1.00 94.81 969 VAL A C 1
ATOM 7513 O O . VAL A 1 969 ? -0.540 7.150 52.108 1.00 94.81 969 VAL A O 1
ATOM 7516 N N . VAL A 1 970 ? 0.400 6.565 50.149 1.00 96.06 970 VAL A N 1
ATOM 7517 C CA . VAL A 1 970 ? 1.560 7.452 50.244 1.00 96.06 970 VAL A CA 1
ATOM 7518 C C . VAL A 1 970 ? 1.498 8.503 49.146 1.00 96.06 970 VAL A C 1
ATOM 7520 O O . VAL A 1 970 ? 1.434 8.169 47.972 1.00 96.06 970 VAL A O 1
ATOM 7523 N N . THR A 1 971 ? 1.555 9.781 49.513 1.00 95.12 971 THR A N 1
ATOM 7524 C CA . THR A 1 971 ? 1.708 10.882 48.552 1.00 95.12 971 THR A CA 1
ATOM 7525 C C . THR A 1 971 ? 3.186 11.178 48.314 1.00 95.12 971 THR A C 1
ATOM 7527 O O . THR A 1 971 ? 3.936 11.336 49.281 1.00 95.12 971 THR A O 1
ATOM 7530 N N . HIS A 1 972 ? 3.603 11.305 47.056 1.00 94.19 972 HIS A N 1
ATOM 7531 C CA . HIS A 1 972 ? 4.992 11.587 46.691 1.00 94.19 972 HIS A CA 1
ATOM 7532 C C . HIS A 1 972 ? 5.307 13.087 46.655 1.00 94.19 972 HIS A C 1
ATOM 7534 O O . HIS A 1 972 ? 4.422 13.930 46.534 1.00 94.19 972 HIS A O 1
ATOM 7540 N N . GLY A 1 973 ? 6.591 13.437 46.760 1.00 90.75 973 GLY A N 1
ATOM 7541 C CA . GLY A 1 973 ? 7.023 14.836 46.762 1.00 90.75 973 GLY A CA 1
ATOM 7542 C C . GLY A 1 973 ? 6.477 15.619 47.960 1.00 90.75 973 GLY A C 1
ATOM 7543 O O . GLY A 1 973 ? 6.515 15.133 49.089 1.00 90.75 973 GLY A O 1
ATOM 7544 N N . ASP A 1 974 ? 5.996 16.838 47.722 1.00 90.75 974 ASP A N 1
ATOM 7545 C CA . ASP A 1 974 ? 5.460 17.707 48.772 1.00 90.75 974 ASP A CA 1
ATOM 7546 C C . ASP A 1 974 ? 3.922 17.636 48.741 1.00 90.75 974 ASP A C 1
ATOM 7548 O O . ASP A 1 974 ? 3.283 18.265 47.904 1.00 90.75 974 ASP A O 1
ATOM 7552 N N . GLN A 1 975 ? 3.319 16.824 49.622 1.00 90.25 975 GLN A N 1
ATOM 7553 C CA . GLN A 1 975 ? 1.860 16.583 49.676 1.00 90.25 975 GLN A CA 1
ATOM 7554 C C . GLN A 1 975 ? 1.247 16.064 48.356 1.00 90.25 975 GLN A C 1
ATOM 7556 O O . GLN A 1 975 ? 0.116 16.394 48.005 1.00 90.25 975 GLN A O 1
ATOM 7561 N N . GLY A 1 976 ? 1.988 15.248 47.605 1.00 92.19 976 GLY A N 1
ATOM 7562 C CA . GLY A 1 976 ? 1.549 14.708 46.315 1.00 92.19 976 GLY A CA 1
ATOM 7563 C C . GLY A 1 976 ? 2.040 15.517 45.117 1.00 92.19 976 GLY A C 1
ATOM 7564 O O . GLY A 1 976 ? 1.877 15.065 43.992 1.00 92.19 976 GLY A O 1
ATOM 7565 N N . ILE A 1 977 ? 2.668 16.679 45.331 1.00 93.69 977 ILE A N 1
ATOM 7566 C CA . ILE A 1 977 ? 3.267 17.485 44.263 1.00 93.69 977 ILE A CA 1
ATOM 7567 C C . ILE A 1 977 ? 4.701 16.999 44.023 1.00 93.69 977 ILE A C 1
ATOM 7569 O O . ILE A 1 977 ? 5.619 17.271 44.805 1.00 93.69 977 ILE A O 1
ATOM 7573 N N . SER A 1 978 ? 4.909 16.290 42.917 1.00 91.94 978 SER A N 1
ATOM 7574 C CA . SER A 1 978 ? 6.188 15.687 42.548 1.00 91.94 978 SER A CA 1
ATOM 7575 C C . SER A 1 978 ? 6.896 16.516 41.477 1.00 91.94 978 SER A C 1
ATOM 7577 O O . SER A 1 978 ? 6.463 16.589 40.330 1.00 91.94 978 SER A O 1
ATOM 7579 N N . THR A 1 979 ? 7.997 17.180 41.844 1.00 90.81 979 THR A N 1
ATOM 7580 C CA . THR A 1 979 ? 8.840 17.921 40.888 1.00 90.81 979 THR A CA 1
ATOM 7581 C C . THR A 1 979 ? 9.785 16.962 40.174 1.00 90.81 979 THR A C 1
ATOM 7583 O O . THR A 1 979 ? 10.497 16.208 40.831 1.00 90.81 979 THR A O 1
ATOM 7586 N N . LYS A 1 980 ? 9.834 17.031 38.841 1.00 88.62 980 LYS A N 1
ATOM 7587 C CA . LYS A 1 980 ? 10.567 16.089 37.978 1.00 88.62 980 LYS A CA 1
ATOM 7588 C C . LYS A 1 980 ? 11.718 16.751 37.197 1.00 88.62 980 LYS A C 1
ATOM 7590 O O . LYS A 1 980 ? 12.367 16.099 36.393 1.00 88.62 980 LYS A O 1
ATOM 7595 N N . SER A 1 981 ? 11.992 18.044 37.411 1.00 87.75 981 SER A N 1
ATOM 7596 C CA . SER A 1 981 ? 13.092 18.768 36.748 1.00 87.75 981 SER A CA 1
ATOM 7597 C C . SER A 1 981 ? 13.687 19.881 37.616 1.00 87.75 981 SER A C 1
ATOM 7599 O O . SER A 1 981 ? 12.995 20.473 38.443 1.00 87.75 981 SER A O 1
ATOM 7601 N N . ALA A 1 982 ? 14.961 20.219 37.387 1.00 82.56 982 ALA A N 1
ATOM 7602 C CA . ALA A 1 982 ? 15.705 21.179 38.211 1.00 82.56 982 ALA A CA 1
ATOM 7603 C C . ALA A 1 982 ? 15.165 22.619 38.146 1.00 82.56 982 ALA A C 1
ATOM 7605 O O . ALA A 1 982 ? 15.202 23.341 39.138 1.00 82.56 982 ALA A O 1
ATOM 7606 N N . ASN A 1 983 ? 14.644 23.045 36.992 1.00 80.12 983 ASN A N 1
ATOM 7607 C CA . ASN A 1 983 ? 14.001 24.356 36.838 1.00 80.12 983 ASN A CA 1
ATOM 7608 C C . ASN A 1 983 ? 12.550 24.367 37.351 1.00 80.12 983 ASN A C 1
ATOM 7610 O O . ASN A 1 983 ? 11.881 25.395 37.276 1.00 80.12 983 ASN A O 1
ATOM 7614 N N . GLY A 1 984 ? 12.050 23.222 37.824 1.00 82.00 984 GLY A N 1
ATOM 7615 C CA . GLY A 1 984 ? 10.680 23.045 38.268 1.00 82.00 984 GLY A CA 1
ATOM 7616 C C . GLY A 1 984 ? 9.641 23.123 37.152 1.00 82.00 984 GLY A C 1
ATOM 7617 O O . GLY A 1 984 ? 8.469 23.209 37.480 1.00 82.00 984 GLY A O 1
ATOM 7618 N N . ALA A 1 985 ? 10.005 23.120 35.868 1.00 82.31 985 ALA A N 1
ATOM 7619 C CA . ALA A 1 985 ? 9.016 23.224 34.790 1.00 82.31 985 ALA A CA 1
ATOM 7620 C C . ALA A 1 985 ? 8.102 21.986 34.728 1.00 82.31 985 ALA A C 1
ATOM 7622 O O . ALA A 1 985 ? 6.896 22.117 34.529 1.00 82.31 985 ALA A O 1
ATOM 7623 N N . HIS A 1 986 ? 8.684 20.814 34.985 1.00 87.06 986 HIS A N 1
ATOM 7624 C CA . HIS A 1 986 ? 8.020 19.514 34.965 1.00 87.06 986 HIS A CA 1
ATOM 7625 C C . HIS A 1 986 ? 7.598 19.101 36.377 1.00 87.06 986 HIS A C 1
ATOM 7627 O O . HIS A 1 986 ? 8.457 18.936 37.253 1.00 87.06 986 HIS A O 1
ATOM 7633 N N . VAL A 1 987 ? 6.290 18.958 36.596 1.00 90.69 987 VAL A N 1
ATOM 7634 C CA . VAL A 1 987 ? 5.668 18.632 37.889 1.00 90.69 987 VAL A CA 1
ATOM 7635 C C . VAL A 1 987 ? 4.432 17.764 37.648 1.00 90.69 987 VAL A C 1
ATOM 7637 O O . VAL A 1 987 ? 3.771 17.933 36.626 1.00 90.69 987 VAL A O 1
ATOM 7640 N N . SER A 1 988 ? 4.105 16.865 38.571 1.00 93.56 988 SER A N 1
ATOM 7641 C CA . SER A 1 988 ? 2.901 16.025 38.541 1.00 93.56 988 SER A CA 1
ATOM 7642 C C . SER A 1 988 ? 2.242 15.904 39.913 1.00 93.56 988 SER A C 1
ATOM 7644 O O . SER A 1 988 ? 2.896 16.102 40.941 1.00 93.56 988 SER A O 1
ATOM 7646 N N . TYR A 1 989 ? 0.952 15.569 39.919 1.00 96.81 989 TYR A N 1
ATOM 7647 C CA . TYR A 1 989 ? 0.288 15.025 41.099 1.00 96.81 989 TYR A CA 1
ATOM 7648 C C . TYR A 1 989 ? 0.503 13.521 41.150 1.00 96.81 989 TYR A C 1
ATOM 7650 O O . TYR A 1 989 ? 0.305 12.858 40.137 1.00 96.81 989 TYR A O 1
ATOM 7658 N N . TYR A 1 990 ? 0.939 12.994 42.295 1.00 96.38 990 TYR A N 1
ATOM 7659 C CA . TYR A 1 990 ? 1.421 11.621 42.379 1.00 96.38 990 TYR A CA 1
ATOM 7660 C C . TYR A 1 990 ? 1.236 11.007 43.772 1.00 96.38 990 TYR A C 1
ATOM 7662 O O . TYR A 1 990 ? 1.728 11.531 44.782 1.00 96.38 990 TYR A O 1
ATOM 7670 N N . TYR A 1 991 ? 0.563 9.859 43.826 1.00 97.31 991 TYR A N 1
ATOM 7671 C CA . TYR A 1 991 ? 0.460 9.019 45.017 1.00 97.31 991 TYR A CA 1
ATOM 7672 C C . TYR A 1 991 ? 0.512 7.528 44.668 1.00 97.31 991 TYR A C 1
ATOM 7674 O O . TYR A 1 991 ? 0.286 7.138 43.522 1.00 97.31 991 TYR A O 1
ATOM 7682 N N . SER A 1 992 ? 0.739 6.701 45.691 1.00 97.62 992 SER A N 1
ATOM 7683 C CA . SER A 1 992 ? 0.919 5.259 45.537 1.00 97.62 992 SER A CA 1
ATOM 7684 C C . SER A 1 992 ? 0.313 4.443 46.673 1.00 97.62 992 SER A C 1
ATOM 7686 O O . SER A 1 992 ? 0.193 4.902 47.812 1.00 97.62 992 SER A O 1
ATOM 7688 N N . TYR A 1 993 ? -0.009 3.186 46.371 1.00 97.75 993 TYR A N 1
ATOM 7689 C CA . TYR A 1 993 ? -0.320 2.136 47.339 1.00 97.75 993 TYR A CA 1
ATOM 7690 C C . TYR A 1 993 ? 0.840 1.120 47.357 1.00 97.75 993 TYR A C 1
ATOM 7692 O O . TYR A 1 993 ? 0.845 0.179 46.562 1.00 97.75 993 TYR A O 1
ATOM 7700 N N . PRO A 1 994 ? 1.835 1.285 48.249 1.00 97.19 994 PRO A N 1
ATOM 7701 C CA . PRO A 1 994 ? 3.049 0.457 48.253 1.00 97.19 994 PRO A CA 1
ATOM 7702 C C . PRO A 1 994 ? 2.932 -0.839 49.084 1.00 97.19 994 PRO A C 1
ATOM 7704 O O . PRO A 1 994 ? 3.850 -1.663 49.093 1.00 97.19 994 PRO A O 1
ATOM 7707 N N . PHE A 1 995 ? 1.824 -1.020 49.817 1.00 97.19 995 PHE A N 1
ATOM 7708 C CA . PHE A 1 995 ? 1.571 -2.156 50.720 1.00 97.19 995 PHE A CA 1
ATOM 7709 C C . PHE A 1 995 ? 0.441 -3.064 50.213 1.00 97.19 995 PHE A C 1
ATOM 7711 O O . PHE A 1 995 ? -0.408 -3.511 50.992 1.00 97.19 995 PHE A O 1
ATOM 7718 N N . LEU A 1 996 ? 0.397 -3.325 48.907 1.00 97.75 996 LEU A N 1
ATOM 7719 C CA . LEU A 1 996 ? -0.588 -4.233 48.328 1.00 97.75 996 LEU A CA 1
ATOM 7720 C C . LEU A 1 996 ? -0.081 -5.679 48.366 1.00 97.75 996 LEU A C 1
ATOM 7722 O O . LEU A 1 996 ? 1.104 -5.954 48.174 1.00 97.75 996 LEU A O 1
ATOM 7726 N N . SER A 1 997 ? -0.998 -6.618 48.585 1.00 97.50 997 SER A N 1
ATOM 7727 C CA . SER A 1 997 ? -0.748 -8.050 48.397 1.00 97.50 997 SER A CA 1
ATOM 7728 C C . SER A 1 997 ? -1.704 -8.611 47.361 1.00 97.50 997 SER A C 1
ATOM 7730 O O . SER A 1 997 ? -2.900 -8.324 47.424 1.00 97.50 997 SER A O 1
ATOM 7732 N N . ALA A 1 998 ? -1.191 -9.457 46.476 1.00 97.88 998 ALA A N 1
ATOM 7733 C CA . ALA A 1 998 ? -1.961 -10.079 45.413 1.00 97.88 998 ALA A CA 1
ATOM 7734 C C . ALA A 1 998 ? -2.003 -11.603 45.571 1.00 97.88 998 ALA A C 1
ATOM 7736 O O . ALA A 1 998 ? -1.007 -12.236 45.942 1.00 97.88 998 ALA A O 1
ATOM 7737 N N . LYS A 1 999 ? -3.153 -12.196 45.250 1.00 98.06 999 LYS A N 1
ATOM 7738 C CA . LYS A 1 999 ? -3.314 -13.631 44.997 1.00 98.06 999 LYS A CA 1
ATOM 7739 C C . LYS A 1 999 ? -3.868 -13.793 43.595 1.00 98.06 999 LYS A C 1
ATOM 7741 O O . LYS A 1 999 ? -4.885 -13.192 43.283 1.00 98.06 999 LYS A O 1
ATOM 7746 N N . ALA A 1 1000 ? -3.215 -14.597 42.772 1.00 97.31 1000 ALA A N 1
ATOM 7747 C CA . ALA A 1 1000 ? -3.632 -14.820 41.399 1.00 97.31 1000 ALA A CA 1
ATOM 7748 C C . ALA A 1 1000 ? -3.908 -16.299 41.144 1.00 97.31 1000 ALA A C 1
ATOM 7750 O O . ALA A 1 1000 ? -3.158 -17.171 41.593 1.00 97.31 1000 ALA A O 1
ATOM 7751 N N . LYS A 1 1001 ? -4.957 -16.571 40.375 1.00 97.31 1001 LYS A N 1
ATOM 7752 C CA . LYS A 1 1001 ? -5.141 -17.840 39.682 1.00 97.31 1001 LYS A CA 1
ATOM 7753 C C . LYS A 1 1001 ? -4.780 -17.597 38.221 1.00 97.31 1001 LYS A C 1
ATOM 7755 O O . LYS A 1 1001 ? -5.463 -16.837 37.547 1.00 97.31 1001 LYS A O 1
ATOM 7760 N N . ALA A 1 1002 ? -3.691 -18.208 37.766 1.00 95.25 1002 ALA A N 1
ATOM 7761 C CA . ALA A 1 1002 ? -3.194 -18.049 36.406 1.00 95.25 1002 ALA A CA 1
ATOM 7762 C C . ALA A 1 1002 ? -3.296 -19.372 35.644 1.00 95.25 1002 ALA A C 1
ATOM 7764 O O . ALA A 1 1002 ? -2.863 -20.404 36.156 1.00 95.25 1002 ALA A O 1
ATOM 7765 N N . ILE A 1 1003 ? -3.840 -19.366 34.432 1.00 95.12 1003 ILE A N 1
ATOM 7766 C CA . ILE A 1 1003 ? -3.792 -20.511 33.518 1.00 95.12 1003 ILE A CA 1
ATOM 7767 C C . ILE A 1 1003 ? -2.653 -20.238 32.546 1.00 95.12 1003 ILE A C 1
ATOM 7769 O O . ILE A 1 1003 ? -2.774 -19.363 31.707 1.00 95.12 1003 ILE A O 1
ATOM 7773 N N . ILE A 1 1004 ? -1.529 -20.943 32.677 1.00 92.25 1004 ILE A N 1
ATOM 7774 C CA . ILE A 1 1004 ? -0.330 -20.729 31.852 1.00 92.25 1004 ILE A CA 1
ATOM 7775 C C . ILE A 1 1004 ? -0.018 -22.040 31.137 1.00 92.25 1004 ILE A C 1
ATOM 7777 O O . ILE A 1 1004 ? 0.159 -23.065 31.796 1.00 92.25 1004 ILE A O 1
ATOM 7781 N N . ASN A 1 1005 ? 0.043 -22.024 29.803 1.00 87.00 1005 ASN A N 1
ATOM 7782 C CA . ASN A 1 1005 ? 0.282 -23.216 28.976 1.00 87.00 1005 ASN A CA 1
ATOM 7783 C C . ASN A 1 1005 ? -0.693 -24.374 29.297 1.00 87.00 1005 ASN A C 1
ATOM 7785 O O . ASN A 1 1005 ? -0.317 -25.544 29.305 1.00 87.00 1005 ASN A O 1
ATOM 7789 N N . GLY A 1 1006 ? -1.953 -24.035 29.605 1.00 85.94 1006 GLY A N 1
ATOM 7790 C CA . GLY A 1 1006 ? -3.012 -24.982 29.980 1.00 85.94 1006 GLY A CA 1
ATOM 7791 C C . GLY A 1 1006 ? -2.970 -25.479 31.433 1.00 85.94 1006 GLY A C 1
ATOM 7792 O O . GLY A 1 1006 ? -3.889 -26.173 31.864 1.00 85.94 1006 GLY A O 1
ATOM 7793 N N . GLU A 1 1007 ? -1.952 -25.116 32.219 1.00 90.56 1007 GLU A N 1
ATOM 7794 C CA . GLU A 1 1007 ? -1.850 -25.476 33.635 1.00 90.56 1007 GLU A CA 1
ATOM 7795 C C . GLU A 1 1007 ? -2.356 -24.349 34.539 1.00 90.56 1007 GLU A C 1
ATOM 7797 O O . GLU A 1 1007 ? -1.886 -23.214 34.466 1.00 90.56 1007 GLU A O 1
ATOM 7802 N N . THR A 1 1008 ? -3.259 -24.667 35.469 1.00 94.75 1008 THR A N 1
ATOM 7803 C CA . THR A 1 1008 ? -3.663 -23.722 36.519 1.00 94.75 1008 THR A CA 1
ATOM 7804 C C . THR A 1 1008 ? -2.588 -23.623 37.604 1.00 94.75 1008 THR A C 1
ATOM 7806 O O . THR A 1 1008 ? -2.218 -24.626 38.215 1.00 94.75 1008 THR A O 1
ATOM 7809 N N . LYS A 1 1009 ? -2.125 -22.405 37.892 1.00 94.19 1009 LYS A N 1
ATOM 7810 C CA . LYS A 1 1009 ? -1.172 -22.077 38.956 1.00 94.19 1009 LYS A CA 1
ATOM 7811 C C . LYS A 1 1009 ? -1.792 -21.088 39.937 1.00 94.19 1009 LYS A C 1
ATOM 7813 O O . LYS A 1 1009 ? -2.399 -20.096 39.539 1.00 94.19 1009 LYS A O 1
ATOM 7818 N N . THR A 1 1010 ? -1.592 -21.347 41.225 1.00 96.62 1010 THR A N 1
ATOM 7819 C CA . THR A 1 1010 ? -1.920 -20.401 42.295 1.00 96.62 1010 THR A CA 1
ATOM 7820 C C . THR A 1 1010 ? -0.666 -19.615 42.639 1.00 96.62 1010 THR A C 1
ATOM 7822 O O . THR A 1 1010 ? 0.343 -20.198 43.039 1.00 96.62 1010 THR A O 1
ATOM 7825 N N . LEU A 1 1011 ? -0.726 -18.298 42.485 1.00 97.38 1011 LEU A N 1
ATOM 7826 C CA . LEU A 1 1011 ? 0.395 -17.400 42.713 1.00 97.38 1011 LEU A CA 1
ATOM 7827 C C . LEU A 1 1011 ? 0.056 -16.395 43.815 1.00 97.38 1011 LEU A C 1
ATOM 7829 O O . LEU A 1 1011 ? -1.102 -16.024 44.007 1.00 97.38 1011 LEU A O 1
ATOM 7833 N N . LYS A 1 1012 ? 1.068 -15.939 44.550 1.00 97.69 1012 LYS A N 1
ATOM 7834 C CA . LYS A 1 1012 ? 0.921 -14.886 45.565 1.00 97.69 1012 LYS A CA 1
ATOM 7835 C C . LYS A 1 1012 ? 2.131 -13.968 45.567 1.00 97.69 1012 LYS A C 1
ATOM 7837 O O . LYS A 1 1012 ? 3.238 -14.436 45.318 1.00 97.69 1012 LYS A O 1
ATOM 7842 N N . GLY A 1 1013 ? 1.940 -12.691 45.867 1.00 96.38 1013 GLY A N 1
ATOM 7843 C CA . GLY A 1 1013 ? 3.029 -11.727 45.768 1.00 96.38 1013 GLY A CA 1
ATOM 7844 C C . GLY A 1 1013 ? 2.737 -10.368 46.373 1.00 96.38 1013 GLY A C 1
ATOM 7845 O O . GLY A 1 1013 ? 1.615 -10.088 46.805 1.00 96.38 1013 GLY A O 1
ATOM 7846 N N . ASN A 1 1014 ? 3.770 -9.534 46.378 1.00 96.69 1014 ASN A N 1
ATOM 7847 C CA . ASN A 1 1014 ? 3.659 -8.117 46.696 1.00 96.69 1014 ASN A CA 1
ATOM 7848 C C . ASN A 1 1014 ? 3.253 -7.345 45.441 1.00 96.69 1014 ASN A C 1
ATOM 7850 O O . ASN A 1 1014 ? 3.679 -7.687 44.336 1.00 96.69 1014 ASN A O 1
ATOM 7854 N N . ALA A 1 1015 ? 2.437 -6.315 45.627 1.00 97.56 1015 ALA A N 1
ATOM 7855 C CA . ALA A 1 1015 ? 2.015 -5.415 44.570 1.00 97.56 1015 ALA A CA 1
ATOM 7856 C C . ALA A 1 1015 ? 2.295 -3.957 44.951 1.00 97.56 1015 ALA A C 1
ATOM 7858 O O . ALA A 1 1015 ? 2.368 -3.598 46.132 1.00 97.56 1015 ALA A O 1
ATOM 7859 N N . TRP A 1 1016 ? 2.416 -3.123 43.930 1.00 98.19 1016 TRP A N 1
ATOM 7860 C CA . TRP A 1 1016 ? 2.585 -1.687 44.034 1.00 98.19 1016 TRP A CA 1
ATOM 7861 C C . TRP A 1 1016 ? 1.711 -1.007 42.989 1.00 98.19 1016 TRP A C 1
ATOM 7863 O O . TRP A 1 1016 ? 1.734 -1.392 41.821 1.00 98.19 1016 TRP A O 1
ATOM 7873 N N . TYR A 1 1017 ? 0.963 0.011 43.406 1.00 98.00 1017 TYR A N 1
ATOM 7874 C CA . TYR A 1 1017 ? 0.159 0.825 42.502 1.00 98.00 1017 TYR A CA 1
ATOM 7875 C C . TYR A 1 1017 ? 0.554 2.294 42.565 1.00 98.00 1017 TYR A C 1
ATOM 7877 O O . TYR A 1 1017 ? 0.698 2.833 43.661 1.00 98.00 1017 TYR A O 1
ATOM 7885 N N . ASP A 1 1018 ? 0.635 2.916 41.396 1.00 97.50 1018 ASP A N 1
ATOM 7886 C CA . ASP A 1 1018 ? 0.875 4.332 41.167 1.00 97.50 1018 ASP A CA 1
ATOM 7887 C C . ASP A 1 1018 ? -0.300 4.975 40.432 1.00 97.50 1018 ASP A C 1
ATOM 7889 O O . ASP A 1 1018 ? -0.822 4.423 39.461 1.00 97.50 1018 ASP A O 1
ATOM 7893 N N . HIS A 1 1019 ? -0.667 6.178 40.874 1.00 97.19 1019 HIS A N 1
ATOM 7894 C CA . HIS A 1 1019 ? -1.578 7.065 40.158 1.00 97.19 1019 HIS A CA 1
ATOM 7895 C C . HIS A 1 1019 ? -0.920 8.429 39.981 1.00 97.19 1019 HIS A C 1
ATOM 7897 O O . HIS A 1 1019 ? -0.577 9.082 40.973 1.00 97.19 1019 HIS A O 1
ATOM 7903 N N . GLU A 1 1020 ? -0.740 8.859 38.736 1.00 96.12 1020 GLU A N 1
ATOM 7904 C CA . GLU A 1 1020 ? -0.079 10.126 38.428 1.00 96.12 1020 GLU A CA 1
ATOM 7905 C C . GLU A 1 1020 ? -0.769 10.840 37.259 1.00 96.12 1020 GLU A C 1
ATOM 7907 O O . GLU A 1 1020 ? -1.155 10.212 36.273 1.00 96.12 1020 GLU A O 1
ATOM 7912 N N . TRP A 1 1021 ? -0.930 12.164 37.375 1.00 95.62 1021 TRP A N 1
ATOM 7913 C CA . TRP A 1 1021 ? -1.513 13.010 36.329 1.00 95.62 1021 TRP A CA 1
ATOM 7914 C C . TRP A 1 1021 ? -0.841 14.385 36.238 1.00 95.62 1021 TRP A C 1
ATOM 7916 O O . TRP A 1 1021 ? -0.340 14.938 37.224 1.00 95.62 1021 TRP A O 1
ATOM 7926 N N . THR A 1 1022 ? -0.772 14.933 35.020 1.00 92.69 1022 THR A N 1
ATOM 7927 C CA . THR A 1 1022 ? -0.114 16.216 34.728 1.00 92.69 1022 THR A CA 1
ATOM 7928 C C . THR A 1 1022 ? -0.391 16.736 33.311 1.00 92.69 1022 THR A C 1
ATOM 7930 O O . THR A 1 1022 ? -0.753 15.984 32.411 1.00 92.69 1022 THR A O 1
ATOM 7933 N N . SER A 1 1023 ? -0.121 18.026 33.093 1.00 88.25 1023 SER A N 1
ATOM 7934 C CA . SER A 1 1023 ? -0.017 18.666 31.767 1.00 88.25 1023 SER A CA 1
ATOM 7935 C C . SER A 1 1023 ? 1.385 19.232 31.489 1.00 88.25 1023 SER A C 1
ATOM 7937 O O . SER A 1 1023 ? 1.576 20.041 30.589 1.00 88.25 1023 SER A O 1
ATOM 7939 N N . GLN A 1 1024 ? 2.377 18.874 32.313 1.00 84.44 1024 GLN A N 1
ATOM 7940 C CA . GLN A 1 1024 ? 3.717 19.480 32.336 1.00 84.44 1024 GLN A CA 1
ATOM 7941 C C . GLN A 1 1024 ? 4.851 18.467 32.113 1.00 84.44 1024 GLN A C 1
ATOM 7943 O O . GLN A 1 1024 ? 6.014 18.821 32.288 1.00 84.44 1024 GLN A O 1
ATOM 7948 N N . LEU A 1 1025 ? 4.536 17.215 31.756 1.00 74.31 1025 LEU A N 1
ATOM 7949 C CA . LEU A 1 1025 ? 5.525 16.198 31.355 1.00 74.31 1025 LEU A CA 1
ATOM 7950 C C . LEU A 1 1025 ? 5.590 15.957 29.838 1.00 74.31 1025 LEU A C 1
ATOM 7952 O O . LEU A 1 1025 ? 6.509 15.288 29.373 1.00 74.31 1025 LEU A O 1
ATOM 7956 N N . VAL A 1 1026 ? 4.665 16.530 29.064 1.00 63.41 1026 VAL A N 1
ATOM 7957 C CA . VAL A 1 1026 ? 4.586 16.367 27.604 1.00 63.41 1026 VAL A CA 1
ATOM 7958 C C . VAL A 1 1026 ? 5.422 17.455 26.907 1.00 63.41 1026 VAL A C 1
ATOM 7960 O O . VAL A 1 1026 ? 4.889 18.406 26.341 1.00 63.41 1026 VAL A O 1
ATOM 7963 N N . ASP A 1 1027 ? 6.751 17.344 27.000 1.00 69.25 1027 ASP A N 1
ATOM 7964 C CA . ASP A 1 1027 ? 7.737 18.238 26.361 1.00 69.25 1027 ASP A CA 1
ATOM 7965 C C . ASP A 1 1027 ? 8.575 17.439 25.338 1.00 69.25 1027 ASP A C 1
ATOM 7967 O O . ASP A 1 1027 ? 9.117 16.381 25.664 1.00 69.25 1027 ASP A O 1
ATOM 7971 N N . GLU A 1 1028 ? 8.704 17.943 24.102 1.00 66.75 1028 GLU A N 1
ATOM 7972 C CA . GLU A 1 1028 ? 9.481 17.325 23.006 1.00 66.75 1028 GLU A CA 1
ATOM 7973 C C . GLU A 1 1028 ? 10.961 17.113 23.342 1.00 66.75 1028 GLU A C 1
ATOM 7975 O O . GLU A 1 1028 ? 11.633 16.295 22.716 1.00 66.75 1028 GLU A O 1
ATOM 7980 N N . THR A 1 1029 ? 11.482 17.838 24.331 1.00 74.69 1029 THR A N 1
ATOM 7981 C CA . THR A 1 1029 ? 12.868 17.707 24.787 1.00 74.69 1029 THR A CA 1
ATOM 7982 C C . THR A 1 1029 ? 13.076 16.544 25.760 1.00 74.69 1029 THR A C 1
ATOM 7984 O O . THR A 1 1029 ? 14.221 16.169 26.018 1.00 74.69 1029 THR A O 1
ATOM 7987 N N . VAL A 1 1030 ? 12.012 15.943 26.306 1.00 80.94 1030 VAL A N 1
ATOM 7988 C CA . VAL A 1 1030 ? 12.115 14.788 27.212 1.00 80.94 1030 VAL A CA 1
ATOM 7989 C C . VAL A 1 1030 ? 12.475 13.540 26.404 1.00 80.94 1030 VAL A C 1
ATOM 7991 O O . VAL A 1 1030 ? 11.731 13.121 25.515 1.00 80.94 1030 VAL A O 1
ATOM 7994 N N . LEU A 1 1031 ? 13.624 12.935 26.723 1.00 83.06 1031 LEU A N 1
ATOM 7995 C CA . LEU A 1 1031 ? 14.120 11.728 26.054 1.00 83.06 1031 LEU A CA 1
ATOM 7996 C C . LEU A 1 1031 ? 13.482 10.455 26.625 1.00 83.06 1031 LEU A C 1
ATOM 7998 O O . LEU A 1 1031 ? 13.212 9.529 25.871 1.00 83.06 1031 LEU A O 1
ATOM 8002 N N . GLY A 1 1032 ? 13.248 10.405 27.940 1.00 86.31 1032 GLY A N 1
ATOM 8003 C CA . GLY A 1 1032 ? 12.670 9.259 28.653 1.00 86.31 1032 GLY A CA 1
ATOM 8004 C C . GLY A 1 1032 ? 12.968 9.294 30.156 1.00 86.31 1032 GLY A C 1
ATOM 8005 O O . GLY A 1 1032 ? 13.558 10.261 30.654 1.00 86.31 1032 GLY A O 1
ATOM 8006 N N . TRP A 1 1033 ? 12.579 8.243 30.877 1.00 90.75 1033 TRP A N 1
ATOM 8007 C CA . TRP A 1 1033 ? 12.823 8.096 32.315 1.00 90.75 1033 TRP A CA 1
ATOM 8008 C C . TRP A 1 1033 ? 13.290 6.695 32.716 1.00 90.75 1033 TRP A C 1
ATOM 8010 O O . TRP A 1 1033 ? 13.171 5.748 31.939 1.00 90.75 1033 TRP A O 1
ATOM 8020 N N . ASP A 1 1034 ? 13.837 6.607 33.931 1.00 94.25 1034 ASP A N 1
ATOM 8021 C CA . ASP A 1 1034 ? 14.162 5.365 34.636 1.00 94.25 1034 ASP A CA 1
ATOM 8022 C C . ASP A 1 1034 ? 13.426 5.373 35.979 1.00 94.25 1034 ASP A C 1
ATOM 8024 O O . ASP A 1 1034 ? 13.648 6.275 36.792 1.00 94.25 1034 ASP A O 1
ATOM 8028 N N . TRP A 1 1035 ? 12.544 4.406 36.212 1.00 96.38 1035 TRP A N 1
ATOM 8029 C CA . TRP A 1 1035 ? 11.701 4.319 37.405 1.00 96.38 1035 TRP A CA 1
ATOM 8030 C C . TRP A 1 1035 ? 11.871 2.972 38.111 1.00 96.38 1035 TRP A C 1
ATOM 8032 O O . TRP A 1 1035 ? 12.031 1.934 37.469 1.00 96.38 1035 TRP A O 1
ATOM 8042 N N . PHE A 1 1036 ? 11.842 2.998 39.446 1.00 97.69 1036 PHE A N 1
ATOM 8043 C CA . PHE A 1 1036 ? 12.004 1.821 40.295 1.00 97.69 1036 PHE A CA 1
ATOM 8044 C C . PHE A 1 1036 ? 11.035 1.864 41.475 1.00 97.69 1036 PHE A C 1
ATOM 8046 O O . PHE A 1 1036 ? 11.015 2.861 42.201 1.00 97.69 1036 PHE A O 1
ATOM 8053 N N . SER A 1 1037 ? 10.347 0.751 41.741 1.00 97.25 1037 SER A N 1
ATOM 8054 C CA . SER A 1 1037 ? 9.646 0.481 43.004 1.00 97.25 1037 SER A CA 1
ATOM 8055 C C . SER A 1 1037 ? 10.236 -0.758 43.668 1.00 97.25 1037 SER A C 1
ATOM 8057 O O . SER A 1 1037 ? 10.318 -1.827 43.067 1.00 97.25 1037 SER A O 1
ATOM 8059 N N . LEU A 1 1038 ? 10.693 -0.626 44.912 1.00 98.06 1038 LEU A N 1
ATOM 8060 C CA . LEU A 1 1038 ? 11.404 -1.684 45.629 1.00 98.06 1038 LEU A CA 1
ATOM 8061 C C . LEU A 1 1038 ? 10.680 -2.040 46.929 1.00 98.06 1038 LEU A C 1
ATOM 8063 O O . LEU A 1 1038 ? 10.406 -1.178 47.768 1.00 98.06 1038 LEU A O 1
ATOM 8067 N N . HIS A 1 1039 ? 10.446 -3.335 47.117 1.00 97.50 1039 HIS A N 1
ATOM 8068 C CA . HIS A 1 1039 ? 10.008 -3.963 48.352 1.00 97.50 1039 HIS A CA 1
ATOM 8069 C C . HIS A 1 1039 ? 11.220 -4.559 49.071 1.00 97.50 1039 HIS A C 1
ATOM 8071 O O . HIS A 1 1039 ? 11.754 -5.581 48.645 1.00 97.50 1039 HIS A O 1
ATOM 8077 N N . LEU A 1 1040 ? 11.658 -3.928 50.165 1.00 97.62 1040 LEU A N 1
ATOM 8078 C CA . LEU A 1 1040 ? 12.724 -4.475 51.003 1.00 97.62 1040 LEU A CA 1
ATOM 8079 C C . LEU A 1 1040 ? 12.159 -5.500 51.990 1.00 97.62 1040 LEU A C 1
ATOM 8081 O O . LEU A 1 1040 ? 11.059 -5.318 52.525 1.00 97.62 1040 LEU A O 1
ATOM 8085 N N . ASP A 1 1041 ? 12.949 -6.530 52.293 1.00 95.75 1041 ASP A N 1
ATOM 8086 C CA . ASP A 1 1041 ? 12.591 -7.584 53.252 1.00 95.75 1041 ASP A CA 1
ATOM 8087 C C . ASP A 1 1041 ? 12.424 -7.047 54.685 1.00 95.75 1041 ASP A C 1
ATOM 8089 O O . ASP A 1 1041 ? 11.739 -7.658 55.504 1.00 95.75 1041 ASP A O 1
ATOM 8093 N N . SER A 1 1042 ? 12.998 -5.873 54.989 1.00 94.00 1042 SER A N 1
ATOM 8094 C CA . SER A 1 1042 ? 12.781 -5.157 56.256 1.00 94.00 1042 SER A CA 1
ATOM 8095 C C . SER A 1 1042 ? 11.339 -4.667 56.437 1.00 94.00 1042 SER A C 1
ATOM 8097 O O . SER A 1 1042 ? 10.953 -4.277 57.537 1.00 94.00 1042 SER A O 1
ATOM 8099 N N . GLY A 1 1043 ? 10.540 -4.666 55.367 1.00 94.69 1043 GLY A N 1
ATOM 8100 C CA . GLY A 1 1043 ? 9.219 -4.048 55.314 1.00 94.69 1043 GLY A CA 1
ATOM 8101 C C . GLY A 1 1043 ? 9.246 -2.632 54.742 1.00 94.69 1043 GLY A C 1
ATOM 8102 O O . GLY A 1 1043 ? 8.207 -2.165 54.272 1.00 94.69 1043 GLY A O 1
ATOM 8103 N N . ASP A 1 1044 ? 10.412 -1.988 54.677 1.00 96.88 1044 ASP A N 1
ATOM 8104 C CA . ASP A 1 1044 ? 10.572 -0.678 54.047 1.00 96.88 1044 ASP A CA 1
ATOM 8105 C C . ASP A 1 1044 ? 10.357 -0.755 52.525 1.00 96.88 1044 ASP A C 1
ATOM 8107 O O . ASP A 1 1044 ? 10.393 -1.825 51.899 1.00 96.88 1044 ASP A O 1
ATOM 8111 N N . LYS A 1 1045 ? 10.066 0.396 51.927 1.00 97.75 1045 LYS A N 1
ATOM 8112 C CA . LYS A 1 1045 ? 9.734 0.545 50.512 1.00 97.75 1045 LYS A CA 1
ATOM 8113 C C . LYS A 1 1045 ? 10.485 1.744 49.940 1.00 97.75 1045 LYS A C 1
ATOM 8115 O O . LYS A 1 1045 ? 10.676 2.747 50.629 1.00 97.75 1045 LYS A O 1
ATOM 8120 N N . ILE A 1 1046 ? 10.928 1.650 48.691 1.00 97.94 1046 ILE A N 1
ATOM 8121 C CA . ILE A 1 1046 ? 11.662 2.732 48.026 1.00 97.94 1046 ILE A CA 1
ATOM 8122 C C . ILE A 1 1046 ? 11.089 2.941 46.631 1.00 97.94 1046 ILE A C 1
ATOM 8124 O O . ILE A 1 1046 ? 10.986 1.986 45.871 1.00 97.94 1046 ILE A O 1
ATOM 8128 N N . MET A 1 1047 ? 10.784 4.192 46.291 1.00 97.31 1047 MET A N 1
ATOM 8129 C CA . MET A 1 1047 ? 10.556 4.617 44.910 1.00 97.31 1047 MET A CA 1
ATOM 8130 C C . MET A 1 1047 ? 11.652 5.603 44.509 1.00 97.31 1047 MET A C 1
ATOM 8132 O O . MET A 1 1047 ? 11.913 6.554 45.249 1.00 97.31 1047 MET A O 1
ATOM 8136 N N . VAL A 1 1048 ? 12.316 5.385 43.375 1.00 96.38 1048 VAL A N 1
ATOM 8137 C CA . VAL A 1 1048 ? 13.293 6.332 42.811 1.00 96.38 1048 VAL A CA 1
ATOM 8138 C C . VAL A 1 1048 ? 13.084 6.493 41.313 1.00 96.38 1048 VAL A C 1
ATOM 8140 O O . VAL A 1 1048 ? 12.707 5.556 40.616 1.00 96.38 1048 VAL A O 1
ATOM 8143 N N . PHE A 1 1049 ? 13.346 7.701 40.829 1.00 93.25 1049 PHE A N 1
ATOM 8144 C CA . PHE A 1 1049 ? 13.051 8.129 39.472 1.00 93.25 1049 PHE A CA 1
ATOM 8145 C C . PHE A 1 1049 ? 14.169 9.022 38.924 1.00 93.25 1049 PHE A C 1
ATOM 8147 O O . PHE A 1 1049 ? 14.654 9.918 39.626 1.00 93.25 1049 PHE A O 1
ATOM 8154 N N . ARG A 1 1050 ? 14.541 8.814 37.658 1.00 93.12 1050 ARG A N 1
ATOM 8155 C CA . ARG A 1 1050 ? 15.452 9.660 36.874 1.00 93.12 1050 ARG A CA 1
ATOM 8156 C C . ARG A 1 1050 ? 14.748 10.150 35.611 1.00 93.12 1050 ARG A C 1
ATOM 8158 O O . ARG A 1 1050 ? 14.302 9.333 34.815 1.00 93.12 1050 ARG A O 1
ATOM 8165 N N . LEU A 1 1051 ? 14.725 11.464 35.384 1.00 91.12 1051 LEU A N 1
ATOM 8166 C CA . LEU A 1 1051 ? 14.276 12.070 34.124 1.00 91.12 1051 LEU A CA 1
ATOM 8167 C C . LEU A 1 1051 ? 15.473 12.477 33.265 1.00 91.12 1051 LEU A C 1
ATOM 8169 O O . LEU A 1 1051 ? 16.392 13.135 33.765 1.00 91.12 1051 LEU A O 1
ATOM 8173 N N . ARG A 1 1052 ? 15.426 12.154 31.969 1.00 89.81 1052 ARG A N 1
ATOM 8174 C CA . ARG A 1 1052 ? 16.448 12.531 30.983 1.00 89.81 1052 ARG A CA 1
ATOM 8175 C C . ARG A 1 1052 ? 15.869 13.506 29.963 1.00 89.81 1052 ARG A C 1
ATOM 8177 O O . ARG A 1 1052 ? 14.844 13.229 29.340 1.00 89.81 1052 ARG A O 1
ATOM 8184 N N . ILE A 1 1053 ? 16.534 14.644 29.779 1.00 86.31 1053 ILE A N 1
ATOM 8185 C CA . ILE A 1 1053 ? 16.112 15.718 28.867 1.00 86.31 1053 ILE A CA 1
ATOM 8186 C C . ILE A 1 1053 ? 17.266 16.041 27.915 1.00 86.31 1053 ILE A C 1
ATOM 8188 O O . ILE A 1 1053 ? 18.420 16.133 28.337 1.00 86.31 1053 ILE A O 1
ATOM 8192 N N . GLU A 1 1054 ? 16.962 16.229 26.633 1.00 83.06 1054 GLU A N 1
ATOM 8193 C CA . GLU A 1 1054 ? 17.951 16.510 25.597 1.00 83.06 1054 GLU A CA 1
ATOM 8194 C C . GLU A 1 1054 ? 18.785 17.751 25.952 1.00 83.06 1054 GLU A C 1
ATOM 8196 O O . GLU A 1 1054 ? 18.260 18.804 26.326 1.00 83.06 1054 GLU A O 1
ATOM 8201 N N . ASN A 1 1055 ? 20.111 17.632 25.834 1.00 83.00 1055 ASN A N 1
ATOM 8202 C CA . ASN A 1 1055 ? 21.074 18.700 26.124 1.00 83.00 1055 ASN A CA 1
ATOM 8203 C C . ASN A 1 1055 ? 20.994 19.285 27.555 1.00 83.00 1055 ASN A C 1
ATOM 8205 O O . ASN A 1 1055 ? 21.490 20.389 27.794 1.00 83.00 1055 ASN A O 1
ATOM 8209 N N . LYS A 1 1056 ? 20.403 18.564 28.519 1.00 84.88 1056 LYS A N 1
ATOM 8210 C CA . LYS A 1 1056 ? 20.335 18.952 29.938 1.00 84.88 1056 LYS A CA 1
ATOM 8211 C C . LYS A 1 1056 ? 20.833 17.820 30.847 1.00 84.88 1056 LYS A C 1
ATOM 8213 O O . LYS A 1 1056 ? 20.778 16.659 30.456 1.00 84.88 1056 LYS A O 1
ATOM 8218 N N . PRO A 1 1057 ? 21.344 18.136 32.052 1.00 86.19 1057 PRO A N 1
ATOM 8219 C CA . PRO A 1 1057 ? 21.704 17.112 33.029 1.00 86.19 1057 PRO A CA 1
ATOM 8220 C C . PRO A 1 1057 ? 20.460 16.385 33.551 1.00 86.19 1057 PRO A C 1
ATOM 8222 O O . PRO A 1 1057 ? 19.399 16.995 33.701 1.00 86.19 1057 PRO A O 1
ATOM 8225 N N . ASP A 1 1058 ? 20.624 15.105 33.878 1.00 88.88 1058 ASP A N 1
ATOM 8226 C CA . ASP A 1 1058 ? 19.546 14.284 34.426 1.00 88.88 1058 ASP A CA 1
ATOM 8227 C C . ASP A 1 1058 ? 19.075 14.786 35.793 1.00 88.88 1058 ASP A C 1
ATOM 8229 O O . ASP A 1 1058 ? 19.862 15.260 36.625 1.00 88.88 1058 ASP A O 1
ATOM 8233 N N . PHE A 1 1059 ? 17.781 14.619 36.043 1.00 91.12 1059 PHE A N 1
ATOM 8234 C CA . PHE A 1 1059 ? 17.148 14.978 37.304 1.00 91.12 1059 PHE A CA 1
ATOM 8235 C C . PHE A 1 1059 ? 16.708 13.730 38.065 1.00 91.12 1059 PHE A C 1
ATOM 8237 O O . PHE A 1 1059 ? 16.125 12.829 37.470 1.00 91.12 1059 PHE A O 1
ATOM 8244 N N . TYR A 1 1060 ? 16.946 13.700 39.378 1.00 92.81 1060 TYR A N 1
ATOM 8245 C CA . TYR A 1 1060 ? 16.645 12.548 40.230 1.00 92.81 1060 TYR A CA 1
ATOM 8246 C C . TYR A 1 1060 ? 15.718 12.934 41.384 1.00 92.81 1060 TYR A C 1
ATOM 8248 O O . TYR A 1 1060 ? 15.905 13.964 42.034 1.00 92.81 1060 TYR A O 1
ATOM 8256 N N . THR A 1 1061 ? 14.747 12.079 41.688 1.00 93.81 1061 THR A N 1
ATOM 8257 C CA . THR A 1 1061 ? 13.895 12.208 42.877 1.00 93.81 1061 THR A CA 1
ATOM 8258 C C . THR A 1 1061 ? 13.455 10.836 43.373 1.00 93.81 1061 THR A C 1
ATOM 8260 O O . THR A 1 1061 ? 13.538 9.853 42.642 1.00 93.81 1061 THR A O 1
ATOM 8263 N N . GLY A 1 1062 ? 13.010 10.747 44.620 1.00 94.81 1062 GLY A N 1
ATOM 8264 C CA . GLY A 1 1062 ? 12.493 9.504 45.165 1.00 94.81 1062 GLY A CA 1
ATOM 8265 C C . GLY A 1 1062 ? 11.748 9.693 46.474 1.00 94.81 1062 GLY A C 1
ATOM 8266 O O . GLY A 1 1062 ? 11.554 10.804 46.973 1.00 94.81 1062 GLY A O 1
ATOM 8267 N N . THR A 1 1063 ? 11.313 8.586 47.050 1.00 96.62 1063 THR A N 1
ATOM 8268 C CA . THR A 1 1063 ? 10.651 8.531 48.349 1.00 96.62 1063 THR A CA 1
ATOM 8269 C C . THR A 1 1063 ? 11.078 7.260 49.065 1.00 96.62 1063 THR A C 1
ATOM 8271 O O . THR A 1 1063 ? 10.959 6.161 48.524 1.00 96.62 1063 THR A O 1
ATOM 8274 N N . TYR A 1 1064 ? 11.581 7.425 50.284 1.00 97.12 1064 TYR A N 1
ATOM 8275 C CA . TYR A 1 1064 ? 11.788 6.334 51.223 1.00 97.12 1064 TYR A CA 1
ATOM 8276 C C . TYR A 1 1064 ? 10.533 6.200 52.076 1.00 97.12 1064 TYR A C 1
ATOM 8278 O O . TYR A 1 1064 ? 10.032 7.194 52.595 1.00 97.12 1064 TYR A O 1
ATOM 8286 N N . ILE A 1 1065 ? 10.015 4.991 52.229 1.00 97.56 1065 ILE A N 1
ATOM 8287 C CA . ILE A 1 1065 ? 8.787 4.734 52.974 1.00 97.56 1065 ILE A CA 1
ATOM 8288 C C . ILE A 1 1065 ? 9.115 3.671 54.014 1.00 97.56 1065 ILE A C 1
ATOM 8290 O O . ILE A 1 1065 ? 9.528 2.560 53.675 1.00 97.56 1065 ILE A O 1
ATOM 8294 N N . SER A 1 1066 ? 8.957 4.014 55.288 1.00 95.88 1066 SER A N 1
ATOM 8295 C CA . SER A 1 1066 ? 9.208 3.072 56.376 1.00 95.88 1066 SER A CA 1
ATOM 8296 C C . SER A 1 1066 ? 8.205 1.917 56.355 1.00 95.88 1066 SER A C 1
ATOM 8298 O O . SER A 1 1066 ? 7.089 2.056 55.854 1.00 95.88 1066 SER A O 1
ATOM 8300 N N . ALA A 1 1067 ? 8.533 0.807 57.014 1.00 94.12 1067 ALA A N 1
ATOM 8301 C CA . ALA A 1 1067 ? 7.600 -0.301 57.238 1.00 94.12 1067 ALA A CA 1
ATOM 8302 C C . ALA A 1 1067 ? 6.287 0.110 57.949 1.00 94.12 1067 ALA A C 1
ATOM 8304 O O . ALA A 1 1067 ? 5.283 -0.589 57.843 1.00 94.12 1067 ALA A O 1
ATOM 8305 N N . SER A 1 1068 ? 6.271 1.245 58.664 1.00 91.19 1068 SER A N 1
ATOM 8306 C CA . SER A 1 1068 ? 5.064 1.820 59.281 1.00 91.19 1068 SER A CA 1
ATOM 8307 C C . SER A 1 1068 ? 4.232 2.698 58.335 1.00 91.19 1068 SER A C 1
ATOM 8309 O O . SER A 1 1068 ? 3.170 3.177 58.730 1.00 91.19 1068 SER A O 1
ATOM 8311 N N . GLY A 1 1069 ? 4.707 2.926 57.108 1.00 90.31 1069 GLY A N 1
ATOM 8312 C CA . GLY A 1 1069 ? 4.055 3.751 56.095 1.00 90.31 1069 GLY A CA 1
ATOM 8313 C C . GLY A 1 1069 ? 4.358 5.248 56.185 1.00 90.31 1069 GLY A C 1
ATOM 8314 O O . GLY A 1 1069 ? 3.667 6.039 55.550 1.00 90.31 1069 GLY A O 1
ATOM 8315 N N . GLN A 1 1070 ? 5.374 5.662 56.954 1.00 93.50 1070 GLN A N 1
ATOM 8316 C CA . GLN A 1 1070 ? 5.834 7.053 56.945 1.00 93.50 1070 GLN A CA 1
ATOM 8317 C C . GLN A 1 1070 ? 6.720 7.302 55.725 1.00 93.50 1070 GLN A C 1
ATOM 8319 O O . GLN A 1 1070 ? 7.727 6.621 55.541 1.00 93.50 1070 GLN A O 1
ATOM 8324 N N . ALA A 1 1071 ? 6.346 8.287 54.912 1.00 93.50 1071 ALA A N 1
ATOM 8325 C CA . ALA A 1 1071 ? 7.055 8.649 53.694 1.00 93.50 1071 ALA A CA 1
ATOM 8326 C C . ALA A 1 1071 ? 7.991 9.844 53.912 1.00 93.50 1071 ALA A C 1
ATOM 8328 O O . ALA A 1 1071 ? 7.608 10.856 54.500 1.00 93.50 1071 ALA A O 1
ATOM 8329 N N . GLU A 1 1072 ? 9.209 9.733 53.395 1.00 93.94 1072 GLU A N 1
ATOM 8330 C CA . GLU A 1 1072 ? 10.246 10.756 53.424 1.00 93.94 1072 GLU A CA 1
ATOM 8331 C C . GLU A 1 1072 ? 10.770 11.001 52.007 1.00 93.94 1072 GLU A C 1
ATOM 8333 O O . GLU A 1 1072 ? 11.158 10.077 51.287 1.00 93.94 1072 GLU A O 1
ATOM 8338 N N . LYS A 1 1073 ? 10.775 12.267 51.593 1.00 93.00 1073 LYS A N 1
ATOM 8339 C CA . LYS A 1 1073 ? 11.226 12.687 50.266 1.00 93.00 1073 LYS A CA 1
ATOM 8340 C C . LYS A 1 1073 ? 12.741 12.537 50.138 1.00 93.00 1073 LYS A C 1
ATOM 8342 O O . LYS A 1 1073 ? 13.494 13.096 50.929 1.00 93.00 1073 LYS A O 1
ATOM 8347 N N . LEU A 1 1074 ? 13.186 11.870 49.076 1.00 92.94 1074 LEU A N 1
ATOM 8348 C CA . LEU A 1 1074 ? 14.596 11.775 48.708 1.00 92.94 1074 LEU A CA 1
ATOM 8349 C C . LEU A 1 1074 ? 14.914 12.832 47.643 1.00 92.94 1074 LEU A C 1
ATOM 8351 O O . LEU A 1 1074 ? 14.501 12.726 46.485 1.00 92.94 1074 LEU A O 1
ATOM 8355 N N . ALA A 1 1075 ? 15.635 13.878 48.044 1.00 86.00 1075 ALA A N 1
ATOM 8356 C CA . ALA A 1 1075 ? 16.156 14.884 47.122 1.00 86.00 1075 ALA A CA 1
ATOM 8357 C C . ALA A 1 1075 ? 17.417 14.374 46.399 1.00 86.00 1075 ALA A C 1
ATOM 8359 O O . ALA A 1 1075 ? 18.135 13.520 46.917 1.00 86.00 1075 ALA A O 1
ATOM 8360 N N . GLN A 1 1076 ? 17.721 14.935 45.223 1.00 85.19 1076 GLN A N 1
ATOM 8361 C CA . GLN A 1 1076 ? 18.841 14.520 44.361 1.00 85.19 1076 GLN A CA 1
ATOM 8362 C C . GLN A 1 1076 ? 20.218 14.493 45.058 1.00 85.19 1076 GLN A C 1
ATOM 8364 O O . GLN A 1 1076 ? 21.111 13.780 44.619 1.00 85.19 1076 GLN A O 1
ATOM 8369 N N . ASN A 1 1077 ? 20.419 15.264 46.129 1.00 86.56 1077 ASN A N 1
ATOM 8370 C CA . ASN A 1 1077 ? 21.669 15.311 46.895 1.00 86.56 1077 ASN A CA 1
ATOM 8371 C C . ASN A 1 1077 ? 21.750 14.291 48.048 1.00 86.56 1077 ASN A C 1
ATOM 8373 O O . ASN A 1 1077 ? 22.806 14.183 48.667 1.00 86.56 1077 ASN A O 1
ATOM 8377 N N . VAL A 1 1078 ? 20.661 13.578 48.353 1.00 89.75 1078 VAL A N 1
ATOM 8378 C CA . VAL A 1 1078 ? 20.561 12.642 49.492 1.00 89.75 1078 VAL A CA 1
ATOM 8379 C C . VAL A 1 1078 ? 20.766 11.185 49.059 1.00 89.75 1078 VAL A C 1
ATOM 8381 O O . VAL A 1 1078 ? 21.105 10.332 49.879 1.00 89.75 1078 VAL A O 1
ATOM 8384 N N . PHE A 1 1079 ? 20.614 10.886 47.765 1.00 94.44 1079 PHE A N 1
ATOM 8385 C CA . PHE A 1 1079 ? 20.835 9.552 47.209 1.00 94.44 1079 PHE A CA 1
ATOM 8386 C C . PHE A 1 1079 ? 21.596 9.599 45.884 1.00 94.44 1079 PHE A C 1
ATOM 8388 O O . PHE A 1 1079 ? 21.624 10.619 45.200 1.00 94.44 1079 PHE A O 1
ATOM 8395 N N . SER A 1 1080 ? 22.190 8.470 45.507 1.00 93.19 1080 SER A N 1
ATOM 8396 C CA . SER A 1 1080 ? 22.784 8.271 44.186 1.00 93.19 1080 SER A CA 1
ATOM 8397 C C . SER A 1 1080 ? 22.181 7.045 43.513 1.00 93.19 1080 SER A C 1
ATOM 8399 O O . SER A 1 1080 ? 22.125 5.978 44.128 1.00 93.19 1080 SER A O 1
ATOM 8401 N N . LEU A 1 1081 ? 21.799 7.187 42.246 1.00 94.56 1081 LEU A N 1
ATOM 8402 C CA . LEU A 1 1081 ? 21.343 6.106 41.380 1.00 94.56 1081 LEU A CA 1
ATOM 8403 C C . LEU A 1 1081 ? 22.187 6.132 40.104 1.00 94.56 1081 LEU A C 1
ATOM 8405 O O . LEU A 1 1081 ? 22.180 7.126 39.381 1.00 94.56 1081 LEU A O 1
ATOM 8409 N N . SER A 1 1082 ? 22.941 5.067 39.843 1.00 91.81 1082 SER A N 1
ATOM 8410 C CA . SER A 1 1082 ? 23.852 5.015 38.695 1.00 91.81 1082 SER A CA 1
ATOM 8411 C C . SER A 1 1082 ? 23.911 3.624 38.066 1.00 91.81 1082 SER A C 1
ATOM 8413 O O . SER A 1 1082 ? 23.890 2.635 38.806 1.00 91.81 1082 SER A O 1
ATOM 8415 N N . PRO A 1 1083 ? 24.043 3.521 36.734 1.00 92.00 1083 PRO A N 1
ATOM 8416 C CA . PRO A 1 1083 ? 24.233 2.239 36.077 1.00 92.00 1083 PRO A CA 1
ATOM 8417 C C . PRO A 1 1083 ? 25.638 1.688 36.346 1.00 92.00 1083 PRO A C 1
ATOM 8419 O O . PRO A 1 1083 ? 26.616 2.429 36.447 1.00 92.00 1083 PRO A O 1
ATOM 8422 N N . THR A 1 1084 ? 25.751 0.365 36.441 1.00 87.50 1084 THR A N 1
ATOM 8423 C CA . THR A 1 1084 ? 27.023 -0.337 36.695 1.00 87.50 1084 THR A CA 1
ATOM 8424 C C . THR A 1 1084 ? 27.906 -0.378 35.442 1.00 87.50 1084 THR A C 1
ATOM 8426 O O . THR A 1 1084 ? 29.130 -0.483 35.535 1.00 87.50 1084 THR A O 1
ATOM 8429 N N . LYS A 1 1085 ? 27.290 -0.300 34.257 1.00 79.00 1085 LYS A N 1
ATOM 8430 C CA . LYS A 1 1085 ? 27.943 -0.294 32.943 1.00 79.00 1085 LYS A CA 1
ATOM 8431 C C . LYS A 1 1085 ? 27.336 0.788 32.064 1.00 79.00 1085 LYS A C 1
ATOM 8433 O O . LYS A 1 1085 ? 26.152 1.087 32.179 1.00 79.00 1085 LYS A O 1
ATOM 8438 N N . ASN A 1 1086 ? 28.151 1.338 31.171 1.00 69.94 1086 ASN A N 1
ATOM 8439 C CA . ASN A 1 1086 ? 27.722 2.332 30.192 1.00 69.94 1086 ASN A CA 1
ATOM 8440 C C . ASN A 1 1086 ? 27.289 1.630 28.892 1.00 69.94 1086 ASN A C 1
ATOM 8442 O O . ASN A 1 1086 ? 27.900 1.827 27.844 1.00 69.94 1086 ASN A O 1
ATOM 8446 N N . ASP A 1 1087 ? 26.315 0.726 29.018 1.00 70.44 1087 ASP A N 1
ATOM 8447 C CA . ASP A 1 1087 ? 25.686 0.033 27.891 1.00 70.44 1087 ASP A CA 1
ATOM 8448 C C . ASP A 1 1087 ? 24.625 0.951 27.249 1.00 70.44 1087 ASP A C 1
ATOM 8450 O O . ASP A 1 1087 ? 24.134 1.873 27.905 1.00 70.44 1087 ASP A O 1
ATOM 8454 N N . ASP A 1 1088 ? 24.234 0.684 25.996 1.00 72.12 1088 ASP A N 1
ATOM 8455 C CA . ASP A 1 1088 ? 23.190 1.463 25.300 1.00 72.12 1088 ASP A CA 1
ATOM 8456 C C . ASP A 1 1088 ? 21.853 1.461 26.065 1.00 72.12 1088 ASP A C 1
ATOM 8458 O O . ASP A 1 1088 ? 21.114 2.440 26.013 1.00 72.12 1088 ASP A O 1
ATOM 8462 N N . VAL A 1 1089 ? 21.573 0.392 26.827 1.00 84.81 1089 VAL A N 1
ATOM 8463 C CA . VAL A 1 1089 ? 20.453 0.300 27.777 1.00 84.81 1089 VAL A CA 1
ATOM 8464 C C . VAL A 1 1089 ? 20.978 -0.152 29.146 1.00 84.81 1089 VAL A C 1
ATOM 8466 O O . VAL A 1 1089 ? 21.476 -1.278 29.267 1.00 84.81 1089 VAL A O 1
ATOM 8469 N N . PRO A 1 1090 ? 20.868 0.672 30.200 1.00 89.56 1090 PRO A N 1
ATOM 8470 C CA . PRO A 1 1090 ? 21.363 0.321 31.525 1.00 89.56 1090 PRO A CA 1
ATOM 8471 C C . PRO A 1 1090 ? 20.400 -0.626 32.254 1.00 89.56 1090 PRO A C 1
ATOM 8473 O O . PRO A 1 1090 ? 19.353 -0.203 32.726 1.00 89.56 1090 PRO A O 1
ATOM 8476 N N . LEU A 1 1091 ? 20.757 -1.907 32.389 1.00 92.25 1091 LEU A N 1
ATOM 8477 C CA . LEU A 1 1091 ? 19.928 -2.886 33.120 1.00 92.25 1091 LEU A CA 1
ATOM 8478 C C . LEU A 1 1091 ? 20.403 -3.159 34.554 1.00 92.25 1091 LEU A C 1
ATOM 8480 O O . LEU A 1 1091 ? 19.607 -3.542 35.402 1.00 92.25 1091 LEU A O 1
ATOM 8484 N N . ASP A 1 1092 ? 21.693 -2.984 34.833 1.00 94.75 1092 ASP A N 1
ATOM 8485 C CA . ASP A 1 1092 ? 22.286 -3.256 36.145 1.00 94.75 1092 ASP A CA 1
ATOM 8486 C C . ASP A 1 1092 ? 22.572 -1.933 36.868 1.00 94.75 1092 ASP A C 1
ATOM 8488 O O . ASP A 1 1092 ? 23.402 -1.144 36.406 1.00 94.75 1092 ASP A O 1
ATOM 8492 N N . TRP A 1 1093 ? 21.946 -1.698 38.022 1.00 96.19 1093 TRP A N 1
ATOM 8493 C CA . TRP A 1 1093 ? 21.985 -0.407 38.722 1.00 96.19 1093 TRP A CA 1
ATOM 8494 C C . TRP A 1 1093 ? 22.508 -0.519 40.151 1.00 96.19 1093 TRP A C 1
ATOM 8496 O O . TRP A 1 1093 ? 22.376 -1.553 40.802 1.00 96.19 1093 TRP A O 1
ATOM 8506 N N . VAL A 1 1094 ? 23.071 0.578 40.655 1.00 96.81 1094 VAL A N 1
ATOM 8507 C CA . VAL A 1 1094 ? 23.465 0.740 42.057 1.00 96.81 1094 VAL A CA 1
ATOM 8508 C C . VAL A 1 1094 ? 22.698 1.914 42.655 1.00 96.81 1094 VAL A C 1
ATOM 8510 O O . VAL A 1 1094 ? 22.733 3.021 42.111 1.00 96.81 1094 VAL A O 1
ATOM 8513 N N . LEU A 1 1095 ? 22.032 1.664 43.783 1.00 97.25 1095 LEU A N 1
ATOM 8514 C CA . LEU A 1 1095 ? 21.319 2.655 44.583 1.00 97.25 1095 LEU A CA 1
ATOM 8515 C C . LEU A 1 1095 ? 21.992 2.797 45.953 1.00 97.25 1095 LEU A C 1
ATOM 8517 O O . LEU A 1 1095 ? 22.165 1.814 46.673 1.00 97.25 1095 LEU A O 1
ATOM 8521 N N . SER A 1 1096 ? 22.320 4.031 46.334 1.00 96.69 1096 SER A N 1
ATOM 8522 C CA . SER A 1 1096 ? 22.881 4.363 47.648 1.00 96.69 1096 SER A CA 1
ATOM 8523 C C . SER A 1 1096 ? 22.103 5.500 48.307 1.00 96.69 1096 SER A C 1
ATOM 8525 O O . SER A 1 1096 ? 21.927 6.557 47.702 1.00 96.69 1096 SER A O 1
ATOM 8527 N N . ILE A 1 1097 ? 21.662 5.288 49.550 1.00 96.62 1097 ILE A N 1
ATOM 8528 C CA . ILE A 1 1097 ? 21.017 6.271 50.432 1.00 96.62 1097 ILE A CA 1
ATOM 8529 C C . ILE A 1 1097 ? 21.768 6.234 51.777 1.00 96.62 1097 ILE A C 1
ATOM 8531 O O . ILE A 1 1097 ? 21.388 5.480 52.683 1.00 96.62 1097 ILE A O 1
ATOM 8535 N N . PRO A 1 1098 ? 22.863 7.005 51.925 1.00 94.31 1098 PRO A N 1
ATOM 8536 C CA . PRO A 1 1098 ? 23.751 6.916 53.086 1.00 94.31 1098 PRO A CA 1
ATOM 8537 C C . PRO A 1 1098 ? 23.048 7.136 54.430 1.00 94.31 1098 PRO A C 1
ATOM 8539 O O . PRO A 1 1098 ? 23.292 6.391 55.376 1.00 94.31 1098 PRO A O 1
ATOM 8542 N N . GLU A 1 1099 ? 22.123 8.098 54.505 1.00 93.62 1099 GLU A N 1
ATOM 8543 C CA . GLU A 1 1099 ? 21.378 8.421 55.734 1.00 93.62 1099 GLU A CA 1
ATOM 8544 C C . GLU A 1 1099 ? 20.485 7.272 56.226 1.00 93.62 1099 GLU A C 1
ATOM 8546 O O . GLU A 1 1099 ? 20.159 7.201 57.410 1.00 93.62 1099 GLU A O 1
ATOM 8551 N N . LYS A 1 1100 ? 20.119 6.344 55.332 1.00 93.75 1100 LYS A N 1
ATOM 8552 C CA . LYS A 1 1100 ? 19.329 5.144 55.642 1.00 93.75 1100 LYS A CA 1
ATOM 8553 C C . LYS A 1 1100 ? 20.170 3.865 55.655 1.00 93.75 1100 LYS A C 1
ATOM 8555 O O . LYS A 1 1100 ? 19.623 2.780 55.794 1.00 93.75 1100 LYS A O 1
ATOM 8560 N N . SER A 1 1101 ? 21.496 3.965 55.511 1.00 94.25 1101 SER A N 1
ATOM 8561 C CA . SER A 1 1101 ? 22.403 2.808 55.385 1.00 94.25 1101 SER A CA 1
ATOM 8562 C C . SER A 1 1101 ? 22.038 1.847 54.236 1.00 94.25 1101 SER A C 1
ATOM 8564 O O . SER A 1 1101 ? 22.363 0.655 54.262 1.00 94.25 1101 SER A O 1
ATOM 8566 N N . VAL A 1 1102 ? 21.375 2.357 53.194 1.00 95.81 1102 VAL A N 1
ATOM 8567 C CA . VAL A 1 1102 ? 21.016 1.578 52.003 1.00 95.81 1102 VAL A CA 1
ATOM 8568 C C . VAL A 1 1102 ? 22.133 1.718 50.975 1.00 95.81 1102 VAL A C 1
ATOM 8570 O O . VAL A 1 1102 ? 22.490 2.824 50.589 1.00 95.81 1102 VAL A O 1
ATOM 8573 N N . SER A 1 1103 ? 22.690 0.595 50.537 1.00 96.31 1103 SER A N 1
ATOM 8574 C CA . SER A 1 1103 ? 23.645 0.486 49.436 1.00 96.31 1103 SER A CA 1
ATOM 8575 C C . SER A 1 1103 ? 23.402 -0.865 48.776 1.00 96.31 1103 SER A C 1
ATOM 8577 O O . SER A 1 1103 ? 23.795 -1.910 49.305 1.00 96.31 1103 SER A O 1
ATOM 8579 N N . VAL A 1 1104 ? 22.643 -0.853 47.685 1.00 97.50 1104 VAL A N 1
ATOM 8580 C CA . VAL A 1 1104 ? 22.111 -2.057 47.044 1.00 97.50 1104 VAL A CA 1
ATOM 8581 C C . VAL A 1 1104 ? 22.348 -2.034 45.542 1.00 97.50 1104 VAL A C 1
ATOM 8583 O O . VAL A 1 1104 ? 22.344 -0.984 44.900 1.00 97.50 1104 VAL A O 1
ATOM 8586 N N . GLN A 1 1105 ? 22.539 -3.221 44.989 1.00 97.19 1105 GLN A N 1
ATOM 8587 C CA . GLN A 1 1105 ? 22.538 -3.486 43.566 1.00 97.19 1105 GLN A CA 1
ATOM 8588 C C . GLN A 1 1105 ? 21.147 -3.971 43.152 1.00 97.19 1105 GLN A C 1
ATOM 8590 O O . GLN A 1 1105 ? 20.561 -4.844 43.796 1.00 97.19 1105 GLN A O 1
ATOM 8595 N N . ILE A 1 1106 ? 20.639 -3.398 42.066 1.00 97.62 1106 ILE A N 1
ATOM 8596 C CA . ILE A 1 1106 ? 19.362 -3.742 41.450 1.00 97.62 1106 ILE A CA 1
ATOM 8597 C C . ILE A 1 1106 ? 19.688 -4.452 40.141 1.00 97.62 1106 ILE A C 1
ATOM 8599 O O . ILE A 1 1106 ? 20.371 -3.897 39.276 1.00 97.62 1106 ILE A O 1
ATOM 8603 N N . THR A 1 1107 ? 19.237 -5.697 40.017 1.00 96.44 1107 THR A N 1
ATOM 8604 C CA . THR A 1 1107 ? 19.479 -6.525 38.828 1.00 96.44 1107 THR A CA 1
ATOM 8605 C C . THR A 1 1107 ? 18.173 -7.125 38.334 1.00 96.44 1107 THR A C 1
ATOM 8607 O O . THR A 1 1107 ? 17.344 -7.531 39.151 1.00 96.44 1107 THR A O 1
ATOM 8610 N N . PRO A 1 1108 ? 17.955 -7.208 37.016 1.00 94.81 1108 PRO A N 1
ATOM 8611 C CA . PRO A 1 1108 ? 16.736 -7.792 36.492 1.00 94.81 1108 PRO A CA 1
ATOM 8612 C C . PRO A 1 1108 ? 16.704 -9.294 36.764 1.00 94.81 1108 PRO A C 1
ATOM 8614 O O . PRO A 1 1108 ? 17.734 -9.968 36.697 1.00 94.81 1108 PRO A O 1
ATOM 8617 N N . PHE A 1 1109 ? 15.519 -9.842 37.042 1.00 93.19 1109 PHE A N 1
ATOM 8618 C CA . PHE A 1 1109 ? 15.398 -11.284 37.274 1.00 93.19 1109 PHE A CA 1
ATOM 8619 C C . PHE A 1 1109 ? 15.713 -12.095 36.001 1.00 93.19 1109 PHE A C 1
ATOM 8621 O O . PHE A 1 1109 ? 16.248 -13.200 36.087 1.00 93.19 1109 PHE A O 1
ATOM 8628 N N . LYS A 1 1110 ? 15.435 -11.515 34.824 1.00 92.69 1110 LYS A N 1
ATOM 8629 C CA . LYS A 1 1110 ? 15.912 -11.962 33.509 1.00 92.69 1110 LYS A CA 1
ATOM 8630 C C . LYS A 1 1110 ? 16.140 -10.759 32.590 1.00 92.69 1110 LYS A C 1
ATOM 8632 O O . LYS A 1 1110 ? 15.522 -9.716 32.758 1.00 92.69 1110 LYS A O 1
ATOM 8637 N N . ARG A 1 1111 ? 17.012 -10.879 31.585 1.00 89.19 1111 ARG A N 1
ATOM 8638 C CA . ARG A 1 1111 ? 17.345 -9.742 30.699 1.00 89.19 1111 ARG A CA 1
ATOM 8639 C C . ARG A 1 1111 ? 16.289 -9.449 29.626 1.00 89.19 1111 ARG A C 1
ATOM 8641 O O . ARG A 1 1111 ? 16.187 -8.306 29.210 1.00 89.19 1111 ARG A O 1
ATOM 8648 N N . SER A 1 1112 ? 15.505 -10.436 29.196 1.00 87.56 1112 SER A N 1
ATOM 8649 C CA . SER A 1 1112 ? 14.476 -10.300 28.152 1.00 87.56 1112 SER A CA 1
ATOM 8650 C C . SER A 1 1112 ? 13.118 -9.866 28.727 1.00 87.56 1112 SER A C 1
ATOM 8652 O O . SER A 1 1112 ? 12.168 -10.647 28.767 1.00 87.56 1112 SER A O 1
ATOM 8654 N N . GLN A 1 1113 ? 13.038 -8.624 29.212 1.00 90.81 1113 GLN A N 1
ATOM 8655 C CA . GLN A 1 1113 ? 11.811 -8.021 29.767 1.00 90.81 1113 GLN A CA 1
ATOM 8656 C C . GLN A 1 1113 ? 11.388 -6.779 28.964 1.00 90.81 1113 GLN A C 1
ATOM 8658 O O . GLN A 1 1113 ? 11.146 -5.714 29.516 1.00 90.81 1113 GLN A O 1
ATOM 8663 N N . TRP A 1 1114 ? 11.398 -6.900 27.635 1.00 89.25 1114 TRP A N 1
ATOM 8664 C CA . TRP A 1 1114 ? 11.054 -5.803 26.729 1.00 89.25 1114 TRP A CA 1
ATOM 8665 C C . TRP A 1 1114 ? 9.614 -5.900 26.258 1.00 89.25 1114 TRP A C 1
ATOM 8667 O O . TRP A 1 1114 ? 9.241 -6.880 25.615 1.00 89.25 1114 TRP A O 1
ATOM 8677 N N . ASN A 1 1115 ? 8.857 -4.838 26.496 1.00 89.44 1115 ASN A N 1
ATOM 8678 C CA . ASN A 1 1115 ? 7.518 -4.619 25.979 1.00 89.44 1115 ASN A CA 1
ATOM 8679 C C . ASN A 1 1115 ? 7.629 -3.976 24.588 1.00 89.44 1115 ASN A C 1
ATOM 8681 O O . ASN A 1 1115 ? 7.824 -2.769 24.443 1.00 89.44 1115 ASN A O 1
ATOM 8685 N N . CYS A 1 1116 ? 7.575 -4.811 23.547 1.00 80.06 1116 CYS A N 1
ATOM 8686 C CA . CYS A 1 1116 ? 7.770 -4.423 22.145 1.00 80.06 1116 CYS A CA 1
ATOM 8687 C C . CYS A 1 1116 ? 6.477 -3.877 21.503 1.00 80.06 1116 CYS A C 1
ATOM 8689 O O . CYS A 1 1116 ? 6.009 -4.403 20.490 1.00 80.06 1116 CYS A O 1
ATOM 8691 N N . GLY A 1 1117 ? 5.870 -2.863 22.122 1.00 77.25 1117 GLY A N 1
ATOM 8692 C CA . GLY A 1 1117 ? 4.623 -2.247 21.667 1.00 77.25 1117 GLY A CA 1
ATOM 8693 C C . GLY A 1 1117 ? 4.803 -1.104 20.670 1.00 77.25 1117 GLY A C 1
ATOM 8694 O O . GLY A 1 1117 ? 5.857 -0.918 20.058 1.00 77.25 1117 GLY A O 1
ATOM 8695 N N . THR A 1 1118 ? 3.750 -0.299 20.531 1.00 74.69 1118 THR A N 1
ATOM 8696 C CA . THR A 1 1118 ? 3.773 1.004 19.853 1.00 74.69 1118 THR A CA 1
ATOM 8697 C C . THR A 1 1118 ? 4.825 1.908 20.475 1.00 74.69 1118 THR A C 1
ATOM 8699 O O . THR A 1 1118 ? 5.542 2.616 19.766 1.00 74.69 1118 THR A O 1
ATOM 8702 N N . PHE A 1 1119 ? 4.937 1.819 21.795 1.00 77.62 1119 PHE A N 1
ATOM 8703 C CA . PHE A 1 1119 ? 5.997 2.398 22.588 1.00 77.62 1119 PHE A CA 1
ATOM 8704 C C . PHE A 1 1119 ? 6.841 1.252 23.149 1.00 77.62 1119 PHE A C 1
ATOM 8706 O O . PHE A 1 1119 ? 6.307 0.255 23.633 1.00 77.62 1119 PHE A O 1
ATOM 8713 N N . VAL A 1 1120 ? 8.162 1.371 23.023 1.00 82.12 1120 VAL A N 1
ATOM 8714 C CA . VAL A 1 1120 ? 9.090 0.340 23.494 1.00 82.12 1120 VAL A CA 1
ATOM 8715 C C . VAL A 1 1120 ? 9.523 0.679 24.912 1.00 82.12 1120 VAL A C 1
ATOM 8717 O O . VAL A 1 1120 ? 10.139 1.725 25.136 1.00 82.12 1120 VAL A O 1
ATOM 8720 N N . TYR A 1 1121 ? 9.249 -0.238 25.835 1.00 85.75 1121 TYR A N 1
ATOM 8721 C CA . TYR A 1 1121 ? 9.643 -0.133 27.236 1.00 85.75 1121 TYR A CA 1
ATOM 8722 C C . TYR A 1 1121 ? 10.474 -1.344 27.639 1.00 85.75 1121 TYR A C 1
ATOM 8724 O O . TYR A 1 1121 ? 10.204 -2.469 27.213 1.00 85.75 1121 TYR A O 1
ATOM 8732 N N . TYR A 1 1122 ? 11.480 -1.122 28.477 1.00 91.50 1122 TYR A N 1
ATOM 8733 C CA . TYR A 1 1122 ? 11.981 -2.192 29.325 1.00 91.50 1122 TYR A CA 1
ATOM 8734 C C . TYR A 1 1122 ? 11.175 -2.153 30.614 1.00 91.50 1122 TYR A C 1
ATOM 8736 O O . TYR A 1 1122 ? 11.216 -1.143 31.309 1.00 91.50 1122 TYR A O 1
ATOM 8744 N N . GLU A 1 1123 ? 10.467 -3.223 30.941 1.00 90.88 1123 GLU A N 1
ATOM 8745 C CA . GLU A 1 1123 ? 9.563 -3.231 32.085 1.00 90.88 1123 GLU A CA 1
ATOM 8746 C C . GLU A 1 1123 ? 9.516 -4.629 32.678 1.00 90.88 1123 GLU A C 1
ATOM 8748 O O . GLU A 1 1123 ? 9.172 -5.594 31.999 1.00 90.88 1123 GLU A O 1
ATOM 8753 N N . GLY A 1 1124 ? 9.915 -4.762 33.941 1.00 90.69 1124 GLY A N 1
ATOM 8754 C CA . GLY A 1 1124 ? 9.881 -6.068 34.574 1.00 90.69 1124 GLY A CA 1
ATOM 8755 C C . GLY A 1 1124 ? 10.492 -6.151 35.963 1.00 90.69 1124 GLY A C 1
ATOM 8756 O O . GLY A 1 1124 ? 11.007 -5.181 36.525 1.00 90.69 1124 GLY A O 1
ATOM 8757 N N . GLY A 1 1125 ? 10.430 -7.360 36.518 1.00 96.00 1125 GLY A N 1
ATOM 8758 C CA . GLY A 1 1125 ? 10.842 -7.648 37.885 1.00 96.00 1125 GLY A CA 1
ATOM 8759 C C . GLY A 1 1125 ? 12.354 -7.550 38.089 1.00 96.00 1125 GLY A C 1
ATOM 8760 O O . GLY A 1 1125 ? 13.157 -8.005 37.262 1.00 96.00 1125 GLY A O 1
ATOM 8761 N N . VAL A 1 1126 ? 12.744 -7.007 39.238 1.00 97.12 1126 VAL A N 1
ATOM 8762 C CA . VAL A 1 1126 ? 14.137 -6.882 39.676 1.00 97.12 1126 VAL A CA 1
ATOM 8763 C C . VAL A 1 1126 ? 14.356 -7.525 41.042 1.00 97.12 1126 VAL A C 1
ATOM 8765 O O . VAL A 1 1126 ? 13.458 -7.590 41.879 1.00 97.12 1126 VAL A O 1
ATOM 8768 N N . ASN A 1 1127 ? 15.584 -7.980 41.269 1.00 97.00 1127 ASN A N 1
ATOM 8769 C CA . ASN A 1 1127 ? 16.081 -8.428 42.561 1.00 97.00 1127 ASN A CA 1
ATOM 8770 C C . ASN A 1 1127 ? 16.988 -7.351 43.162 1.00 97.00 1127 ASN A C 1
ATOM 8772 O O . ASN A 1 1127 ? 17.811 -6.757 42.457 1.00 97.00 1127 ASN A O 1
ATOM 8776 N N . VAL A 1 1128 ? 16.876 -7.160 44.475 1.00 97.56 1128 VAL A N 1
ATOM 8777 C CA . VAL A 1 1128 ? 17.683 -6.222 45.259 1.00 97.56 1128 VAL A CA 1
ATOM 8778 C C . VAL A 1 1128 ? 18.620 -7.013 46.167 1.00 97.56 1128 VAL A C 1
ATOM 8780 O O . VAL A 1 1128 ? 18.176 -7.894 46.903 1.00 97.56 1128 VAL A O 1
ATOM 8783 N N . GLN A 1 1129 ? 19.920 -6.718 46.110 1.00 96.69 1129 GLN A N 1
ATOM 8784 C CA . GLN A 1 1129 ? 20.946 -7.361 46.944 1.00 96.69 1129 GLN A CA 1
ATOM 8785 C C . GLN A 1 1129 ? 22.022 -6.354 47.370 1.00 96.69 1129 GLN A C 1
ATOM 8787 O O . GLN A 1 1129 ? 22.321 -5.419 46.637 1.00 96.69 1129 GLN A O 1
ATOM 8792 N N . GLY A 1 1130 ? 22.647 -6.540 48.533 1.00 95.62 1130 GLY A N 1
ATOM 8793 C CA . GLY A 1 1130 ? 23.684 -5.639 49.050 1.00 95.62 1130 GLY A CA 1
ATOM 8794 C C . GLY A 1 1130 ? 23.542 -5.454 50.554 1.00 95.62 1130 GLY A C 1
ATOM 8795 O O . GLY A 1 1130 ? 23.504 -6.439 51.286 1.00 95.62 1130 GLY A O 1
ATOM 8796 N N . SER A 1 1131 ? 23.438 -4.206 51.024 1.00 95.88 1131 SER A N 1
ATOM 8797 C CA . SER A 1 1131 ? 23.151 -3.946 52.443 1.00 95.88 1131 SER A CA 1
ATOM 8798 C C . SER A 1 1131 ? 21.740 -4.374 52.865 1.00 95.88 1131 SER A C 1
ATOM 8800 O O . SER A 1 1131 ? 21.512 -4.614 54.045 1.00 95.88 1131 SER A O 1
ATOM 8802 N N . HIS A 1 1132 ? 20.818 -4.493 51.906 1.00 96.81 1132 HIS A N 1
ATOM 8803 C CA . HIS A 1 1132 ? 19.457 -5.001 52.078 1.00 96.81 1132 HIS A CA 1
ATOM 8804 C C . HIS A 1 1132 ? 19.134 -5.994 50.954 1.00 96.81 1132 HIS A C 1
ATOM 8806 O O . HIS A 1 1132 ? 19.734 -5.935 49.875 1.00 96.81 1132 HIS A O 1
ATOM 8812 N N . SER A 1 1133 ? 18.176 -6.883 51.209 1.00 97.00 1133 SER A N 1
ATOM 8813 C CA . SER A 1 1133 ? 17.577 -7.777 50.218 1.00 97.00 1133 SER A CA 1
ATOM 8814 C C . SER A 1 1133 ? 16.120 -7.401 49.954 1.00 97.00 1133 SER A C 1
ATOM 8816 O O . SER A 1 1133 ? 15.463 -6.773 50.792 1.00 97.00 1133 SER A O 1
ATOM 8818 N N . GLY A 1 1134 ? 15.639 -7.741 48.764 1.00 96.56 1134 GLY A N 1
ATOM 8819 C CA . GLY A 1 1134 ? 14.266 -7.473 48.366 1.00 96.56 1134 GLY A CA 1
ATOM 8820 C C . GLY A 1 1134 ? 14.007 -7.746 46.891 1.00 96.56 1134 GLY A C 1
ATOM 8821 O O . GLY A 1 1134 ? 14.840 -8.304 46.171 1.00 96.56 1134 GLY A O 1
ATOM 8822 N N . GLU A 1 1135 ? 12.846 -7.303 46.435 1.00 97.06 1135 GLU A N 1
ATOM 8823 C CA . GLU A 1 1135 ? 12.364 -7.440 45.061 1.00 97.06 1135 GLU A CA 1
ATOM 8824 C C . GLU A 1 1135 ? 11.649 -6.161 44.623 1.00 97.06 1135 GLU A C 1
ATOM 8826 O O . GLU A 1 1135 ? 11.389 -5.278 45.437 1.00 97.06 1135 GLU A O 1
ATOM 8831 N N . GLY A 1 1136 ? 11.330 -6.029 43.342 1.00 96.56 1136 GLY A N 1
ATOM 8832 C CA . GLY A 1 1136 ? 10.651 -4.836 42.855 1.00 96.56 1136 GLY A CA 1
ATOM 8833 C C . GLY A 1 1136 ? 10.411 -4.847 41.360 1.00 96.56 1136 GLY A C 1
ATOM 8834 O O . GLY A 1 1136 ? 10.546 -5.887 40.714 1.00 96.56 1136 GLY A O 1
ATOM 8835 N N . PHE A 1 1137 ? 10.118 -3.670 40.821 1.00 97.25 1137 PHE A N 1
ATOM 8836 C CA . PHE A 1 1137 ? 10.010 -3.417 39.390 1.00 97.25 1137 PHE A CA 1
ATOM 8837 C C . PHE A 1 1137 ? 10.978 -2.328 38.938 1.00 97.25 1137 PHE A C 1
ATOM 8839 O O . PHE A 1 1137 ? 11.359 -1.443 39.706 1.00 97.25 1137 PHE A O 1
ATOM 8846 N N . MET A 1 1138 ? 11.373 -2.422 37.672 1.00 96.62 1138 MET A N 1
ATOM 8847 C CA . MET A 1 1138 ? 12.144 -1.413 36.959 1.00 96.62 1138 MET A CA 1
ATOM 8848 C C . MET A 1 1138 ? 11.480 -1.143 35.614 1.00 96.62 1138 MET A C 1
ATOM 8850 O O . MET A 1 1138 ? 11.196 -2.084 34.871 1.00 96.62 1138 MET A O 1
ATOM 8854 N N . GLU A 1 1139 ? 11.285 0.135 35.308 1.00 95.19 1139 GLU A N 1
ATOM 8855 C CA . GLU A 1 1139 ? 10.765 0.627 34.035 1.00 95.19 1139 GLU A CA 1
ATOM 8856 C C . GLU A 1 1139 ? 11.776 1.606 33.423 1.00 95.19 1139 GLU A C 1
ATOM 8858 O O . GLU A 1 1139 ? 12.193 2.566 34.075 1.00 95.19 1139 GLU A O 1
ATOM 8863 N N . LEU A 1 1140 ? 12.185 1.364 32.175 1.00 92.56 1140 LEU A N 1
ATOM 8864 C CA . LEU A 1 1140 ? 13.102 2.221 31.422 1.00 92.56 1140 LEU A CA 1
ATOM 8865 C C . LEU A 1 1140 ? 12.474 2.572 30.072 1.00 92.56 1140 LEU A C 1
ATOM 8867 O O . LEU A 1 1140 ? 12.123 1.690 29.282 1.00 92.56 1140 LEU A O 1
ATOM 8871 N N . THR A 1 1141 ? 12.386 3.864 29.775 1.00 89.19 1141 THR A N 1
ATOM 8872 C CA . THR A 1 1141 ? 11.750 4.383 28.553 1.00 89.19 1141 THR A CA 1
ATOM 8873 C C . THR A 1 1141 ? 12.758 5.186 27.734 1.00 89.19 1141 THR A C 1
ATOM 8875 O O . THR A 1 1141 ? 13.716 5.697 28.297 1.00 89.19 1141 THR A O 1
ATOM 8878 N N . GLY A 1 1142 ? 12.610 5.311 26.410 1.00 82.44 1142 GLY A N 1
ATOM 8879 C CA . GLY A 1 1142 ? 13.430 6.248 25.616 1.00 82.44 1142 GLY A CA 1
ATOM 8880 C C . GLY A 1 1142 ? 14.860 5.809 25.255 1.00 82.44 1142 GLY A C 1
ATOM 8881 O O . GLY A 1 1142 ? 15.711 6.662 25.012 1.00 82.44 1142 GLY A O 1
ATOM 8882 N N . TYR A 1 1143 ? 15.139 4.501 25.217 1.00 80.75 1143 TYR A N 1
ATOM 8883 C CA . TYR A 1 1143 ? 16.457 3.938 24.860 1.00 80.75 1143 TYR A CA 1
ATOM 8884 C C . TYR A 1 1143 ? 16.563 3.357 23.430 1.00 80.75 1143 TYR A C 1
ATOM 8886 O O . TYR A 1 1143 ? 17.621 2.876 23.034 1.00 80.75 1143 TYR A O 1
ATOM 8894 N N . GLY A 1 1144 ? 15.503 3.445 22.620 1.00 65.44 1144 GLY A N 1
ATOM 8895 C CA . GLY A 1 1144 ? 15.463 2.884 21.261 1.00 65.44 1144 GLY A CA 1
ATOM 8896 C C . GLY A 1 1144 ? 15.136 1.383 21.218 1.00 65.44 1144 GLY A C 1
ATOM 8897 O O . GLY A 1 1144 ? 15.142 0.697 22.238 1.00 65.44 1144 GLY A O 1
ATOM 8898 N N . LYS A 1 1145 ? 14.789 0.875 20.027 1.00 62.81 1145 LYS A N 1
ATOM 8899 C CA . LYS A 1 1145 ? 14.372 -0.523 19.820 1.00 62.81 1145 LYS A CA 1
ATOM 8900 C C . LYS A 1 1145 ? 15.606 -1.448 19.758 1.00 62.81 1145 LYS A C 1
ATOM 8902 O O . LYS A 1 1145 ? 16.467 -1.206 18.913 1.00 62.81 1145 LYS A O 1
ATOM 8907 N N . PRO A 1 1146 ? 15.712 -2.508 20.582 1.00 62.28 1146 PRO A N 1
ATOM 8908 C CA . PRO A 1 1146 ? 16.823 -3.459 20.490 1.00 62.28 1146 PRO A CA 1
ATOM 8909 C C . PRO A 1 1146 ? 16.714 -4.311 19.211 1.00 62.28 1146 PRO A C 1
ATOM 8911 O O . PRO A 1 1146 ? 15.691 -4.952 19.005 1.00 62.28 1146 PRO A O 1
ATOM 8914 N N . GLU A 1 1147 ? 17.774 -4.380 18.389 1.00 49.75 1147 GLU A N 1
ATOM 8915 C CA . GLU A 1 1147 ? 17.780 -5.034 17.054 1.00 49.75 1147 GLU A CA 1
ATOM 8916 C C . GLU A 1 1147 ? 17.474 -6.554 17.048 1.00 49.75 1147 GLU A C 1
ATOM 8918 O O . GLU A 1 1147 ? 17.300 -7.136 15.977 1.00 49.75 1147 GLU A O 1
ATOM 8923 N N . HIS A 1 1148 ? 17.407 -7.213 18.214 1.00 55.38 1148 HIS A N 1
ATOM 8924 C CA . HIS A 1 1148 ? 17.243 -8.674 18.339 1.00 55.38 1148 HIS A CA 1
ATOM 8925 C C . HIS A 1 1148 ? 16.362 -9.141 19.516 1.00 55.38 1148 HIS A C 1
ATOM 8927 O O . HIS A 1 1148 ? 16.340 -10.333 19.823 1.00 55.38 1148 HIS A O 1
ATOM 8933 N N . GLN A 1 1149 ? 15.690 -8.228 20.222 1.00 56.75 1149 GLN A N 1
ATOM 8934 C CA . GLN A 1 1149 ? 14.775 -8.576 21.332 1.00 56.75 1149 GLN A CA 1
ATOM 8935 C C . GLN A 1 1149 ? 13.331 -8.127 21.062 1.00 56.75 1149 GLN A C 1
ATOM 8937 O O . GLN A 1 1149 ? 12.419 -8.581 21.747 1.00 56.75 1149 GLN A O 1
ATOM 8942 N N . CYS A 1 1150 ? 13.172 -7.300 20.026 1.00 58.38 1150 CYS A N 1
ATOM 8943 C CA . CYS A 1 1150 ? 11.967 -6.879 19.333 1.00 58.38 1150 CYS A CA 1
ATOM 8944 C C . CYS A 1 1150 ? 12.302 -6.854 17.818 1.00 58.38 1150 CYS A C 1
ATOM 8946 O O . CYS A 1 1150 ? 11.388 -6.564 17.018 1.00 58.38 1150 CYS A O 1
#

Secondary structure (DSSP, 8-state):
--HHHHHHHHHHHHHHHTHHHHHHHHHHHHHHHHHHHHHHHHHHHHHHTTS--TTS-SEEEEESSSSPEEHHHHHHHHHTT-TTEEEEEEEEEEETTEEEEEEEE--HHHHSHHHHHHHHTTSSS--PPPPTT-EEE-HHHHHHHTPPTTPPPP-SSSSPPPPEEES--S-TTTSTT-TTEEEEEHHHHHHH-TTSTT-EESEEEE-S---HHHHHHHHHHS-TTEEEEE----THHHHHHHHHHHHHHHHHHHHHHHHHHHHHHHHHHHHHHHHHHHHHHHHTT--HHHHHHHHHHHHHHHHHHHHHHHHHHHHHHHHHHHHHHHHHHHHHHTS---GGGS-HHHHHHHHHHHHHHHHHHHHHHHHHHHTSSS---------HHHHHHHHHHHHHHHHHHGGG--HHHHHHHHHHHHHHHHHHHHHHHHHHHHHHHHHS-TT-HHHHHHHHHHHHHHHHSHHHHHHHHHHHHHHHHHHHHHHHHHHHHHHHHHHH--SSEEEE-S-GGGSPP-TT-EEE--EEEEEEETTEEEEEEE---SHHHHHH--EEEE-SSHHHHHHTT-EEEEEHHHHHHTT--TT-EEEEEETTEEEEEEEEEEE--TT--S-EEEE-TTTTTTTSEEPSEEEEE--TTTHHHHHHHHHHH-TT-EEEEHHHHHHHHHHHHHHHHHHHHHHHHHHHHHHHHHHHHHHHHHHHHHHHHHHHHHHTT--HHHHHHHHHHHHHHHHHHHHHHHHHHHHHHHHHIIIIIHHHHHS--------HHHHHHHHHHHHHHHHHHHHHHHHHHHTT--SSTHHHHHHHHHTTS----PPP----TTTTT--S----------SSS---TTGGGS--TTSSEEEEEEEEEEE-TT--EEEEEEEEEEEEETTEEEEEEEEEEE-SS-EEEEEEEE-TT-TTEEEEETTEEEEETTEEEEESSSSS-SEEEEEE-TTS-EEEEEEEE-S--EE-TBTTEEE-STTS--EEEEEEEEEEEEEEEEEETTEEEEEEEEEEEEEEEESSS--TTEEEEEEEEEEETTS-EEEEEEEEETTS--EEEEEEE-TT--EEEE-TTT-EEEESS--SS--SEEEEEGGGTEEEEEEESSS--EEESSSEEEEEEEEEEESS-EEEEEEEESS---TTT-

Mean predicted aligned error: 17.52 Å

Organism: NCBI:txid2259342

Foldseek 3Di:
DPVLVVLLVVLVVVCVVVVVLLVLLLVLLLQLLQLLLLLVLLLVLLVLLLPPPLQAFQKWKAFPDPDFAFLLLVQVCLQVPLLQKKFKAWAWADDPNDIAIEMAIALFSCQWVVVVVVNPVSDPDDPDAPFPQEKEWEQLQCVVQVHAQQGWGDRPAPDTATGYGHHDGPPLQPQLADNRYIYHHNVSVCVRPVPPVGRGTRIMTGRDDDDPVVQVVVQVVRDPRIDMDGDPDPCVLSQQSVLVSLVSVLVSLLSLLLSLLSSLLSVLVVLVVCLVVLLVCVVVVDDLVSSLVSVLVVLLVSLLVSSLSSLVNNLLVCVVCVVLSQSLSCSSSSGRRDSSRDDSVVSSVVSSVSSSVSNVVSVPVSSVCSSDSDPPPPPPPPPPVVLLVVLVVLLVCLVVLLVVLDSVSLSVSLSSLLVSLLSCLLNVQLVVLVVVLVVDDVVPVLLNCLSNVLSVLSNLCSSLLSSLLSLLLQLLQVCLQLVQVLVQCLVLLLLLQLFQKKKFAPCPVQQDDDPQKDKDWKFWDWWAKQNHIAIEMEFDLDPSSVRSWAFPDFAPPQSVCLQVFQEKEKELLCCLVVVNDQQDWIWIADPNDTDTHGHGTYTYDPPDLGIYIYGHPVVCPPPTDIDSMMGMHHDPVCVVVSVVVRCVRGVRMDMAGSVRVSCVVSVSSVSVCPVVVVVSVVSLVSSLVSLLVSLLVVLVVCVVVLVVVVVVVDDSVSVLVSNLVSQLSSLLSSLVSSNVSSLVSNCSCFVRSSCSSRVDHGDRDDDPVVSVVSSVVSSVSNSVSSNVSSVCSPPPDDDDCVVVVVCVVVVVRDDDDDDDDAFALLNSQDDDDDDQDADFDDPVDADDPPVVLADDLSFQKKKKKKWWFKAFPVRFTKIKIKMWMWGADSNWIKIKIKMWIDGPVDIAIIMGIDGPPNSQFDADQAQGWGGHRNWIWTDPGSHSPQTWTWDDGVVFKTKIKGKHQDADKAAADDNQWAQFDPVSQAIKRKIKRQRMKMWMFMQGPNDTTIIITGMMIMIITGRRPSDRQWLWKKWKWWQFPQLKIKIKMWTDGHPDDIAIWIWTAHSNGDIDIDHPVQKDKDAPDPDLDRAWIWIDRVVVPDTKIKHFPDDLQWNPRVFIKRKTKIWIDDSTTTIIMMIIGRSDDDPPSD